Protein AF-0000000084883248 (afdb_homodimer)

InterPro domains:
  IPR001138 Zn(2)Cys(6) fungal-type DNA-binding domain [PF00172] (13-47)
  IPR001138 Zn(2)Cys(6) fungal-type DNA-binding domain [PS00463] (13-40)
  IPR001138 Zn(2)Cys(6) fungal-type DNA-binding domain [PS50048] (13-42)
  IPR001138 Zn(2)Cys(6) fungal-type DNA-binding domain [SM00066] (8-51)
  IPR001138 Zn(2)Cys(6) fungal-type DNA-binding domain [cd00067] (9-43)
  IPR007219 Xylanolytic transcriptional activator, regulatory domain [PF04082] (148-335)
  IPR036864 Zn(2)-C6 fungal-type DNA-binding domain superfamily [G3DSA:4.10.240.10] (12-84)
  IPR036864 Zn(2)-C6 fungal-type DNA-binding domain superfamily [SSF57701] (3-48)
  IPR052478 Transcriptional Regulators of Metabolite Synthesis [PTHR31779] (1-495)

Organism: Fusarium pseudograminearum (strain CS3096) (NCBI:txid1028729)

Foldseek 3Di:
DPPPPDDDPDQDAFPVCVVLVHDFPNDVQTPVCVLLVHPGHHDPPPPPDDDPPPPPPPDDPPDPDDPDCPVCVVPDPPPPPLLLLLLLLLALQSLQQSLQCSLPVPDRDDGDLFCLFLAAQVQCVPDPAAADFPVVLDPLVLLVVLLVLLCVFPCQQQPQDDSVVLVVLSVCVNVPHDDDLLNRLLSLLSNLLSQQQPDLHHDSSNRRSLVNSVVSLVVCLPDQAEPSSLNSLLSNLQVCSHHHHLVVSLVSLQSSLVSLVSQVLQADDDPPDPPDNHPDDDDVLSSLSSNLSSLLSNLSSCSNVSHDGHDDPNGDNDQHDDDPSHQNRLLSVCNVVSVCSNSVHDDDLVVLVVSLVVLLPRDHDALVSLLSSLSSNLSSLSSNVSVVHADDDPRVVSNLVSLLSNLVSLLVCLVSSRRRSCSRVRLLSLLSSLLVNDDPSSVVCNVSSLVSLVSSCVSNVHPSSVVSSVSSVVSVVSSVVSVVVVVVVVVVVCVVVPPPDPPPPPPPPPPDCPVPCVVVVVVVVVVVPPPPVVVVVVVPPVPD/DPPPPDDDPDQDAFPVCVVLVHDFPNDVQTPVCVLLVHPGHHPPPPPPPDDPPDPPPPDDPPDPDDPDCPVCPVPDPPPPPLLLLLLLLLALQSLQQSLQCSLPVPDRDDGDLFCLALAAQVQCVPDPAAADFPVVLDPLVLLVVLLVLLCVFPCQQQPQDDSVVLVVLSVCVNVPHDDDLLNRLLSLLSNLLSQQQPDLHHDSSNRNSLVNSVVSLVVCLPDQAEPSSLNSLLSNLQVCSHHHHLVVSLVSLQSSLVSLVSQVLQADDDPPDPPDNHPDDDDVLSSLSSNLSSLLSNLSSCSNVSHDGHDDPNGDNDQHDDDPSHQNRLLSVCNVVSVCSNSVHDDDLVVLVVSLVVLLPRDHDALVSLLSSLSSNLSSLSSNVSVVHADDDPRVVSNLVSLLSNLVSLLVCLVSSRRRSCSRVRLLSLLSSLLVNDDPSSVVCNVSSLVSLVSSCVSNVHPSSVVSSVSSVVSVVSSVVSVVVVVVVVVVVCVVVPPPDPPPPPPPPDPDCPVPCVVVVVVVVVVVPPPPVVVVVVVPPVPD

Solvent-accessible surface area (backbone atoms only — not comparable to full-atom values): 60760 Å² total; per-residue (Å²): 136,79,79,75,76,73,80,76,79,76,69,64,55,32,49,45,29,58,73,64,73,44,86,43,77,40,46,93,73,20,64,52,26,64,73,52,70,45,76,62,39,71,81,79,78,82,83,76,76,81,78,79,78,81,74,75,81,76,77,77,70,79,76,74,75,77,73,80,74,67,81,65,76,81,57,75,73,66,56,54,74,59,31,52,53,39,32,36,24,43,3,61,33,45,44,46,36,52,48,34,39,53,54,34,67,87,73,38,69,76,75,51,74,67,23,59,13,50,29,57,35,56,66,57,76,75,53,86,60,52,68,59,59,62,76,80,75,38,53,71,68,53,50,53,52,27,43,49,47,24,58,66,68,44,31,28,56,61,56,58,73,60,68,67,56,51,54,49,54,51,54,38,52,76,69,66,48,91,70,62,66,40,55,52,18,34,51,22,29,42,39,23,47,21,46,55,44,69,35,94,64,72,49,75,63,34,42,19,25,46,40,24,19,50,53,48,52,63,69,46,60,63,45,85,47,45,74,54,43,46,50,21,42,51,41,46,29,55,46,26,46,29,36,31,43,70,66,41,23,44,52,46,29,44,50,39,52,53,42,33,49,72,39,49,42,40,33,72,90,55,88,83,51,77,66,77,72,56,85,70,84,67,58,66,61,51,35,26,25,47,38,47,55,51,50,48,50,29,43,52,48,14,27,46,66,54,46,57,44,80,64,65,67,62,37,43,88,51,84,52,80,90,47,91,81,44,46,30,53,63,48,52,69,45,41,68,63,57,61,62,62,37,39,90,51,86,74,56,66,67,60,50,49,52,53,43,53,55,58,70,69,55,83,58,90,46,44,74,40,34,39,50,51,32,47,53,47,52,32,47,49,35,45,36,43,75,67,73,50,82,77,57,71,68,61,35,52,51,52,53,51,42,49,51,49,29,38,53,26,32,47,51,35,58,75,67,52,38,75,50,36,54,47,42,27,46,37,54,50,45,46,51,49,28,63,71,66,59,43,74,72,41,53,64,49,42,58,61,34,50,50,45,41,49,52,46,24,64,74,46,73,33,71,34,22,46,50,33,42,52,50,52,50,48,52,52,49,39,49,50,50,47,52,48,50,52,50,49,52,51,47,51,49,40,66,76,52,53,84,68,70,74,71,80,65,82,62,84,58,77,83,74,75,79,67,76,60,53,63,59,54,52,54,55,55,60,56,66,66,62,68,69,64,64,60,56,60,65,68,61,59,68,76,110,134,80,80,74,78,72,80,75,79,75,69,63,55,32,48,46,29,57,74,64,74,44,86,45,78,41,45,94,70,20,63,52,26,62,73,51,69,45,75,60,39,70,80,78,76,80,80,70,87,76,80,78,80,81,76,75,79,76,78,77,70,76,76,73,75,77,74,80,75,67,83,65,75,80,59,76,72,67,58,53,73,61,33,51,51,40,33,36,24,42,3,60,32,45,45,44,36,52,50,36,38,55,53,34,68,86,72,40,69,77,76,52,71,65,21,59,13,48,29,56,35,56,64,57,75,76,55,85,60,52,68,58,61,61,75,79,76,37,53,70,67,53,49,52,52,27,44,49,47,25,57,66,68,44,31,28,56,61,56,56,74,60,68,66,56,52,54,49,55,51,53,39,51,77,70,67,47,92,70,61,65,40,54,49,17,33,52,21,29,43,39,23,48,21,46,54,44,69,35,92,66,74,48,74,65,33,42,18,25,45,38,24,20,48,53,48,53,65,70,47,61,64,46,86,47,45,72,54,43,45,49,21,42,50,41,46,29,54,48,26,48,29,35,33,42,70,64,41,23,44,51,46,32,43,51,39,52,52,41,32,49,72,39,49,42,39,34,73,91,55,89,84,51,75,67,78,72,54,85,70,85,69,56,66,61,50,34,26,25,46,39,46,55,50,50,49,51,28,44,52,47,14,26,47,66,53,47,58,46,81,63,64,67,62,39,43,89,53,83,52,78,90,49,91,82,43,45,30,54,65,49,52,69,47,39,67,63,56,61,63,60,35,40,91,50,86,76,57,67,66,60,50,49,52,52,44,52,56,59,70,68,56,82,56,89,46,43,72,42,34,38,49,52,30,47,51,47,50,32,47,48,36,44,37,42,73,67,73,49,82,76,57,70,70,60,37,53,52,51,53,50,42,49,51,51,27,40,52,26,32,47,51,33,58,75,66,52,39,75,51,36,54,46,43,27,46,38,54,51,46,48,51,49,27,62,70,66,61,42,75,73,40,54,66,50,41,59,61,34,51,49,44,42,49,52,47,25,65,74,46,74,34,71,33,24,45,49,35,43,51,50,52,52,47,52,51,49,38,49,49,50,46,53,48,51,53,50,49,54,52,46,51,49,39,64,76,52,54,84,66,72,74,71,79,66,82,62,85,60,78,82,73,75,80,66,75,62,54,63,61,54,52,54,54,57,62,57,65,66,61,67,70,64,67,62,57,61,67,68,61,58,69,75,111

Structure (mmCIF, N/CA/C/O backbone):
data_AF-0000000084883248-model_v1
#
loop_
_entity.id
_entity.type
_entity.pdbx_description
1 polymer 'Zn(2)-C6 fungal-type domain-containing protein'
#
loop_
_atom_site.group_PDB
_atom_site.id
_atom_site.type_symbol
_atom_site.label_atom_id
_atom_site.label_alt_id
_atom_site.label_comp_id
_atom_site.label_asym_id
_atom_site.label_entity_id
_atom_site.label_seq_id
_atom_site.pdbx_PDB_ins_code
_atom_site.Cartn_x
_atom_site.Cartn_y
_atom_site.Cartn_z
_atom_site.occupancy
_atom_site.B_iso_or_equiv
_atom_site.auth_seq_id
_atom_site.auth_comp_id
_atom_site.auth_asym_id
_atom_site.auth_atom_id
_atom_site.pdbx_PDB_model_num
ATOM 1 N N . MET A 1 1 ? -51.438 21.391 -9.047 1 25.42 1 MET A N 1
ATOM 2 C CA . MET A 1 1 ? -51.625 20.422 -10.125 1 25.42 1 MET A CA 1
ATOM 3 C C . MET A 1 1 ? -50.281 19.859 -10.578 1 25.42 1 MET A C 1
ATOM 5 O O . MET A 1 1 ? -49.438 20.578 -11.133 1 25.42 1 MET A O 1
ATOM 9 N N . SER A 1 2 ? -49.688 18.922 -9.812 1 29.55 2 SER A N 1
ATOM 10 C CA . SER A 1 2 ? -48.406 18.234 -9.711 1 29.55 2 SER A CA 1
ATOM 11 C C . SER A 1 2 ? -48.125 17.406 -10.953 1 29.55 2 SER A C 1
ATOM 13 O O . SER A 1 2 ? -48.906 16.547 -11.328 1 29.55 2 SER A O 1
ATOM 15 N N . SER A 1 3 ? -47.594 18.062 -12.008 1 32.69 3 SER A N 1
ATOM 16 C CA . SER A 1 3 ? -47.281 17.406 -13.273 1 32.69 3 SER A CA 1
ATOM 17 C C . SER A 1 3 ? -46.5 16.109 -13.047 1 32.69 3 SER A C 1
ATOM 19 O O . SER A 1 3 ? -45.469 16.109 -12.383 1 32.69 3 SER A O 1
ATOM 21 N N . THR A 1 4 ? -47.25 15.016 -12.961 1 32.69 4 THR A N 1
ATOM 22 C CA . THR A 1 4 ? -46.812 13.633 -12.867 1 32.69 4 THR A CA 1
ATOM 23 C C . THR A 1 4 ? -45.812 13.305 -13.969 1 32.69 4 THR A C 1
ATOM 25 O O . THR A 1 4 ? -46.156 13.336 -15.156 1 32.69 4 THR A O 1
ATOM 28 N N . GLN A 1 5 ? -44.562 13.789 -13.836 1 33.31 5 GLN A N 1
ATOM 29 C CA . GLN A 1 5 ? -43.469 13.422 -14.734 1 33.31 5 GLN A CA 1
ATOM 30 C C . GLN A 1 5 ? -43.5 11.945 -15.094 1 33.31 5 GLN A C 1
ATOM 32 O O . GLN A 1 5 ? -43.531 11.086 -14.211 1 33.31 5 GLN A O 1
ATOM 37 N N . GLY A 1 6 ? -44.156 11.609 -16.203 1 33.47 6 GLY A N 1
ATOM 38 C CA . GLY A 1 6 ? -44.312 10.289 -16.797 1 33.47 6 GLY A CA 1
ATOM 39 C C . GLY A 1 6 ? -43.062 9.453 -16.75 1 33.47 6 GLY A C 1
ATOM 40 O O . GLY A 1 6 ? -41.938 9.992 -16.719 1 33.47 6 GLY A O 1
ATOM 41 N N . ARG A 1 7 ? -43.156 8.156 -16.25 1 36.59 7 ARG A N 1
ATOM 42 C CA . ARG A 1 7 ? -42.156 7.113 -16.125 1 36.59 7 ARG A CA 1
ATOM 43 C C . ARG A 1 7 ? -41.438 6.895 -17.453 1 36.59 7 ARG A C 1
ATOM 45 O O . ARG A 1 7 ? -42.062 6.652 -18.484 1 36.59 7 ARG A O 1
ATOM 52 N N . LYS A 1 8 ? -40.281 7.402 -17.656 1 36.69 8 LYS A N 1
ATOM 53 C CA . LYS A 1 8 ? -39.438 7.07 -18.812 1 36.69 8 LYS A CA 1
ATOM 54 C C . LYS A 1 8 ? -39.531 5.582 -19.156 1 36.69 8 LYS A C 1
ATOM 56 O O . LYS A 1 8 ? -39.438 4.734 -18.266 1 36.69 8 LYS A O 1
ATOM 61 N N . ARG A 1 9 ? -40.125 5.137 -20.234 1 37.97 9 ARG A N 1
ATOM 62 C CA . ARG A 1 9 ? -40.219 3.777 -20.75 1 37.97 9 ARG A CA 1
ATOM 63 C C . ARG A 1 9 ? -38.875 3.062 -20.672 1 37.97 9 ARG A C 1
ATOM 65 O O . ARG A 1 9 ? -37.875 3.561 -21.188 1 37.97 9 ARG A O 1
ATOM 72 N N . SER A 1 10 ? -38.656 2.287 -19.594 1 47.94 10 SER A N 1
ATOM 73 C CA . SER A 1 10 ? -37.5 1.411 -19.453 1 47.94 10 SER A CA 1
ATOM 74 C C . SER A 1 10 ? -37.156 0.74 -20.781 1 47.94 10 SER A C 1
ATOM 76 O O . SER A 1 10 ? -38.031 0.198 -21.453 1 47.94 10 SER A O 1
ATOM 78 N N . ARG A 1 11 ? -36.125 0.954 -21.5 1 56.69 11 ARG A N 1
ATOM 79 C CA . ARG A 1 11 ? -35.625 0.294 -22.719 1 56.69 11 ARG A CA 1
ATOM 80 C C . ARG A 1 11 ? -35.719 -1.223 -22.578 1 56.69 11 ARG A C 1
ATOM 82 O O . ARG A 1 11 ? -35.5 -1.773 -21.5 1 56.69 11 ARG A O 1
ATOM 89 N N . LEU A 1 12 ? -36.312 -1.997 -23.484 1 64.81 12 LEU A N 1
ATOM 90 C CA . LEU A 1 12 ? -36.594 -3.43 -23.547 1 64.81 12 LEU A CA 1
ATOM 91 C C . LEU A 1 12 ? -35.281 -4.23 -23.484 1 64.81 12 LEU A C 1
ATOM 93 O O . LEU A 1 12 ? -34.344 -3.967 -24.234 1 64.81 12 LEU A O 1
ATOM 97 N N . ALA A 1 13 ? -35.188 -5.039 -22.5 1 77.75 13 ALA A N 1
ATOM 98 C CA . ALA A 1 13 ? -34.062 -5.957 -22.344 1 77.75 13 ALA A CA 1
ATOM 99 C C . ALA A 1 13 ? -34.094 -7.023 -23.438 1 77.75 13 ALA A C 1
ATOM 101 O O . ALA A 1 13 ? -35.156 -7.457 -23.875 1 77.75 13 ALA A O 1
ATOM 102 N N . CYS A 1 14 ? -32.938 -7.305 -24 1 78.12 14 CYS A N 1
ATOM 103 C CA . CYS A 1 14 ? -32.875 -8.367 -25 1 78.12 14 CYS A CA 1
ATOM 104 C C . CYS A 1 14 ? -33.281 -9.703 -24.391 1 78.12 14 CYS A C 1
ATOM 106 O O . CYS A 1 14 ? -33.344 -9.852 -23.172 1 78.12 14 CYS A O 1
ATOM 108 N N . GLY A 1 15 ? -33.781 -10.641 -25.203 1 76.06 15 GLY A N 1
ATOM 109 C CA . GLY A 1 15 ? -34.219 -11.953 -24.766 1 76.06 15 GLY A CA 1
ATOM 110 C C . GLY A 1 15 ? -33.188 -12.711 -23.984 1 76.06 15 GLY A C 1
ATOM 111 O O . GLY A 1 15 ? -33.5 -13.32 -22.953 1 76.06 15 GLY A O 1
ATOM 112 N N . THR A 1 16 ? -32 -12.586 -24.359 1 75.5 16 THR A N 1
ATOM 113 C CA . THR A 1 16 ? -30.906 -13.297 -23.719 1 75.5 16 THR A CA 1
ATOM 114 C C . THR A 1 16 ? -30.641 -12.734 -22.328 1 75.5 16 THR A C 1
ATOM 116 O O . THR A 1 16 ? -30.484 -13.484 -21.359 1 75.5 16 THR A O 1
ATOM 119 N N . CYS A 1 17 ? -30.672 -11.523 -22.234 1 76.88 17 CYS A N 1
ATOM 120 C CA . CYS A 1 17 ? -30.406 -10.867 -20.953 1 76.88 17 CYS A CA 1
ATOM 121 C C . CYS A 1 17 ? -31.562 -11.086 -19.984 1 76.88 17 CYS A C 1
ATOM 123 O O . CYS A 1 17 ? -31.344 -11.227 -18.781 1 76.88 17 CYS A O 1
ATOM 125 N N . ARG A 1 18 ? -32.75 -11.172 -20.484 1 76.12 18 ARG A N 1
ATOM 126 C CA . ARG A 1 18 ? -33.938 -11.469 -19.672 1 76.12 18 ARG A CA 1
ATOM 127 C C . ARG A 1 18 ? -33.875 -12.883 -19.109 1 76.12 18 ARG A C 1
ATOM 129 O O . ARG A 1 18 ? -34.188 -13.094 -17.938 1 76.12 18 ARG A O 1
ATOM 136 N N . GLU A 1 19 ? -33.469 -13.68 -20.031 1 74.94 19 GLU A N 1
ATOM 137 C CA . GLU A 1 19 ? -33.406 -15.078 -19.625 1 74.94 19 GLU A CA 1
ATOM 138 C C . GLU A 1 19 ? -32.312 -15.297 -18.594 1 74.94 19 GLU A C 1
ATOM 140 O O . GLU A 1 19 ? -32.469 -16.109 -17.672 1 74.94 19 GLU A O 1
ATOM 145 N N . LEU A 1 20 ? -31.422 -14.523 -18.734 1 70.94 20 LEU A N 1
ATOM 146 C CA . LEU A 1 20 ? -30.234 -14.719 -17.891 1 70.94 20 LEU A CA 1
ATOM 147 C C . LEU A 1 20 ? -30.266 -13.781 -16.703 1 70.94 20 LEU A C 1
ATOM 149 O O . LEU A 1 20 ? -29.328 -13.773 -15.891 1 70.94 20 LEU A O 1
ATOM 153 N N . LYS A 1 21 ? -31.375 -12.938 -16.578 1 66.62 21 LYS A N 1
ATOM 154 C CA . LYS A 1 21 ? -31.594 -11.977 -15.5 1 66.62 21 LYS A CA 1
ATOM 155 C C . LYS A 1 21 ? -30.391 -11.055 -15.32 1 66.62 21 LYS A C 1
ATOM 157 O O . LYS A 1 21 ? -29.953 -10.812 -14.195 1 66.62 21 LYS A O 1
ATOM 162 N N . ARG A 1 22 ? -29.922 -10.648 -16.438 1 71.31 22 ARG A N 1
ATOM 163 C CA . ARG A 1 22 ? -28.797 -9.711 -16.453 1 71.31 22 ARG A CA 1
ATOM 164 C C . ARG A 1 22 ? -29.266 -8.312 -16.859 1 71.31 22 ARG A C 1
ATOM 166 O O . ARG A 1 22 ? -30.25 -8.18 -17.594 1 71.31 22 ARG A O 1
ATOM 173 N N . LYS A 1 23 ? -28.688 -7.332 -16.406 1 71 23 LYS A N 1
ATOM 174 C CA . LYS A 1 23 ? -29.016 -5.961 -16.781 1 71 23 LYS A CA 1
ATOM 175 C C . LYS A 1 23 ? -28.641 -5.695 -18.234 1 71 23 LYS A C 1
ATOM 177 O O . LYS A 1 23 ? -27.484 -5.836 -18.625 1 71 23 LYS A O 1
ATOM 182 N N . CYS A 1 24 ? -29.594 -5.371 -19.094 1 73.75 24 CYS A N 1
ATOM 183 C CA . CYS A 1 24 ? -29.5 -5.121 -20.531 1 73.75 24 CYS A CA 1
ATOM 184 C C . CYS A 1 24 ? -29.516 -3.625 -20.812 1 73.75 24 CYS A C 1
ATOM 186 O O . CYS A 1 24 ? -30.328 -2.891 -20.234 1 73.75 24 CYS A O 1
ATOM 188 N N . ASP A 1 25 ? -28.547 -3.111 -21.391 1 70.81 25 ASP A N 1
ATOM 189 C CA . ASP A 1 25 ? -28.547 -1.688 -21.719 1 70.81 25 ASP A CA 1
ATOM 190 C C . ASP A 1 25 ? -29.516 -1.376 -22.859 1 70.81 25 ASP A C 1
ATOM 192 O O . ASP A 1 25 ? -29.609 -0.229 -23.297 1 70.81 25 ASP A O 1
ATOM 196 N N . GLY A 1 26 ? -30.172 -2.361 -23.422 1 72.19 26 GLY A N 1
ATOM 197 C CA . GLY A 1 26 ? -31.219 -2.193 -24.406 1 72.19 26 GLY A CA 1
ATOM 198 C C . GLY A 1 26 ? -30.688 -1.925 -25.797 1 72.19 26 GLY A C 1
ATOM 199 O O . GLY A 1 26 ? -31.453 -1.757 -26.75 1 72.19 26 GLY A O 1
ATOM 200 N N . SER A 1 27 ? -29.312 -1.89 -25.922 1 73.75 27 SER A N 1
ATOM 201 C CA . SER A 1 27 ? -28.734 -1.729 -27.25 1 73.75 27 SER A CA 1
ATOM 202 C C . SER A 1 27 ? -28.844 -3.02 -28.062 1 73.75 27 SER A C 1
ATOM 204 O O . SER A 1 27 ? -29.109 -4.082 -27.5 1 73.75 27 SER A O 1
ATOM 206 N N . GLN A 1 28 ? -28.922 -2.957 -29.469 1 70.38 28 GLN A N 1
ATOM 207 C CA . GLN A 1 28 ? -28.953 -4.098 -30.375 1 70.38 28 GLN A CA 1
ATOM 208 C C . GLN A 1 28 ? -27.703 -4.148 -31.25 1 70.38 28 GLN A C 1
ATOM 210 O O . GLN A 1 28 ? -27.594 -3.402 -32.219 1 70.38 28 GLN A O 1
ATOM 215 N N . PRO A 1 29 ? -26.625 -5.035 -30.875 1 75.19 29 PRO A N 1
ATOM 216 C CA . PRO A 1 29 ? -26.609 -5.965 -29.734 1 75.19 29 PRO A CA 1
ATOM 217 C C . PRO A 1 29 ? -26.297 -5.281 -28.406 1 75.19 29 PRO A C 1
ATOM 219 O O . PRO A 1 29 ? -25.688 -4.207 -28.391 1 75.19 29 PRO A O 1
ATOM 222 N N . CYS A 1 30 ? -26.844 -5.922 -27.328 1 75.75 30 CYS A N 1
ATOM 223 C CA . CYS A 1 30 ? -26.672 -5.242 -26.047 1 75.75 30 CYS A CA 1
ATOM 224 C C . CYS A 1 30 ? -25.25 -5.422 -25.531 1 75.75 30 CYS A C 1
ATOM 226 O O . CYS A 1 30 ? -24.562 -6.371 -25.906 1 75.75 30 CYS A O 1
ATOM 228 N N . GLY A 1 31 ? -24.812 -4.523 -24.781 1 69.06 31 GLY A N 1
ATOM 229 C CA . GLY A 1 31 ? -23.453 -4.523 -24.25 1 69.06 31 GLY A CA 1
ATOM 230 C C . GLY A 1 31 ? -23.125 -5.77 -23.453 1 69.06 31 GLY A C 1
ATOM 231 O O . GLY A 1 31 ? -22.016 -6.293 -23.547 1 69.06 31 GLY A O 1
ATOM 232 N N . ALA A 1 32 ? -23.984 -6.242 -22.844 1 69.06 32 ALA A N 1
ATOM 233 C CA . ALA A 1 32 ? -23.812 -7.461 -22.062 1 69.06 32 ALA A CA 1
ATOM 234 C C . ALA A 1 32 ? -23.594 -8.664 -22.984 1 69.06 32 ALA A C 1
ATOM 236 O O . ALA A 1 32 ? -22.672 -9.461 -22.766 1 69.06 32 ALA A O 1
ATOM 237 N N . CYS A 1 33 ? -24.438 -8.797 -23.938 1 70.88 33 CYS A N 1
ATOM 238 C CA . CYS A 1 33 ? -24.359 -9.922 -24.859 1 70.88 33 CYS A CA 1
ATOM 239 C C . CYS A 1 33 ? -23.047 -9.891 -25.641 1 70.88 33 CYS A C 1
ATOM 241 O O . CYS A 1 33 ? -22.438 -10.938 -25.891 1 70.88 33 CYS A O 1
ATOM 243 N N . VAL A 1 34 ? -22.641 -8.734 -25.953 1 69.38 34 VAL A N 1
ATOM 244 C CA . VAL A 1 34 ? -21.375 -8.586 -26.672 1 69.38 34 VAL A CA 1
ATOM 245 C C . VAL A 1 34 ? -20.219 -8.977 -25.766 1 69.38 34 VAL A C 1
ATOM 247 O O . VAL A 1 34 ? -19.312 -9.719 -26.172 1 69.38 34 VAL A O 1
ATOM 250 N N . ARG A 1 35 ? -20.359 -8.617 -24.609 1 64.88 35 ARG A N 1
ATOM 251 C CA . ARG A 1 35 ? -19.281 -8.797 -23.656 1 64.88 35 ARG A CA 1
ATOM 252 C C . ARG A 1 35 ? -19.094 -10.266 -23.312 1 64.88 35 ARG A C 1
ATOM 254 O O . ARG A 1 35 ? -17.969 -10.734 -23.125 1 64.88 35 ARG A O 1
ATOM 261 N N . PHE A 1 36 ? -20.25 -10.867 -23.297 1 67.12 36 PHE A N 1
ATOM 262 C CA . PHE A 1 36 ? -20.203 -12.258 -22.859 1 67.12 36 PHE A CA 1
ATOM 263 C C . PHE A 1 36 ? -20.406 -13.203 -24.047 1 67.12 36 PHE A C 1
ATOM 265 O O . PHE A 1 36 ? -20.609 -14.406 -23.859 1 67.12 36 PHE A O 1
ATOM 272 N N . GLU A 1 37 ? -20.438 -12.57 -25.25 1 60.62 37 GLU A N 1
ATOM 273 C CA . GLU A 1 37 ? -20.578 -13.297 -26.516 1 60.62 37 GLU A CA 1
ATOM 274 C C . GLU A 1 37 ? -21.844 -14.148 -26.531 1 60.62 37 GLU A C 1
ATOM 276 O O . GLU A 1 37 ? -21.797 -15.32 -26.906 1 60.62 37 GLU A O 1
ATOM 281 N N . TYR A 1 38 ? -22.844 -13.523 -25.953 1 67.5 38 TYR A N 1
ATOM 282 C CA . TYR A 1 38 ? -24.141 -14.172 -26.047 1 67.5 38 TYR A CA 1
ATOM 283 C C . TYR A 1 38 ? -24.859 -13.766 -27.328 1 67.5 38 TYR A C 1
ATOM 285 O O . TYR A 1 38 ? -24.531 -12.742 -27.938 1 67.5 38 TYR A O 1
ATOM 293 N N . ASP A 1 39 ? -25.781 -14.602 -27.844 1 68.56 39 ASP A N 1
ATOM 294 C CA . ASP A 1 39 ? -26.656 -14.227 -28.953 1 68.56 39 ASP A CA 1
ATOM 295 C C . ASP A 1 39 ? -27.734 -13.266 -28.5 1 68.56 39 ASP A C 1
ATOM 297 O O . ASP A 1 39 ? -28.609 -13.633 -27.703 1 68.56 39 ASP A O 1
ATOM 301 N N . CYS A 1 40 ? -27.547 -12.062 -28.859 1 72.94 40 CYS A N 1
ATOM 302 C CA . CYS A 1 40 ? -28.516 -11.023 -28.484 1 72.94 40 CYS A CA 1
ATOM 303 C C . CYS A 1 40 ? -29.797 -11.148 -29.312 1 72.94 40 CYS A C 1
ATOM 305 O O . CYS A 1 40 ? -29.781 -10.953 -30.531 1 72.94 40 CYS A O 1
ATOM 307 N N . THR A 1 41 ? -30.875 -11.688 -28.812 1 75.56 41 THR A N 1
ATOM 308 C CA . THR A 1 41 ? -32.125 -11.898 -29.562 1 75.56 41 THR A CA 1
ATOM 309 C C . THR A 1 41 ? -33.219 -10.961 -29.062 1 75.56 41 THR A C 1
ATOM 311 O O . THR A 1 41 ? -33.375 -10.781 -27.859 1 75.56 41 THR A O 1
ATOM 314 N N . TYR A 1 42 ? -33.688 -10.078 -29.891 1 70.88 42 TYR A N 1
ATOM 315 C CA . TYR A 1 42 ? -34.875 -9.281 -29.578 1 70.88 42 TYR A CA 1
ATOM 316 C C . TYR A 1 42 ? -36.125 -9.875 -30.219 1 70.88 42 TYR A C 1
ATOM 318 O O . TYR A 1 42 ? -36.094 -10.242 -31.391 1 70.88 42 TYR A O 1
ATOM 326 N N . ASN A 1 43 ? -37.062 -10.398 -29.484 1 51.62 43 ASN A N 1
ATOM 327 C CA . ASN A 1 43 ? -38.344 -10.844 -30.047 1 51.62 43 ASN A CA 1
ATOM 328 C C . ASN A 1 43 ? -39.156 -9.672 -30.578 1 51.62 43 ASN A C 1
ATOM 330 O O . ASN A 1 43 ? -39.5 -8.75 -29.828 1 51.62 43 ASN A O 1
ATOM 334 N N . LYS A 1 44 ? -39.281 -9.43 -31.875 1 46.41 44 LYS A N 1
ATOM 335 C CA . LYS A 1 44 ? -40.219 -8.516 -32.5 1 46.41 44 LYS A CA 1
ATOM 336 C C . LYS A 1 44 ? -41.656 -8.922 -32.219 1 46.41 44 LYS A C 1
ATOM 338 O O . LYS A 1 44 ? -42.188 -9.875 -32.781 1 46.41 44 LYS A O 1
ATOM 343 N N . GLN A 1 45 ? -42.25 -8.906 -31.078 1 36.44 45 GLN A N 1
ATOM 344 C CA . GLN A 1 45 ? -43.719 -8.984 -31.141 1 36.44 45 GLN A CA 1
ATOM 345 C C . GLN A 1 45 ? -44.281 -7.789 -31.891 1 36.44 45 GLN A C 1
ATOM 347 O O . GLN A 1 45 ? -44.031 -6.637 -31.547 1 36.44 45 GLN A O 1
ATOM 352 N N . THR A 1 46 ? -44.844 -7.91 -33.219 1 37.91 46 THR A N 1
ATOM 353 C CA . THR A 1 46 ? -45.656 -7.086 -34.125 1 37.91 46 THR A CA 1
ATOM 354 C C . THR A 1 46 ? -46.938 -6.621 -33.438 1 37.91 46 THR A C 1
ATOM 356 O O . THR A 1 46 ? -47.906 -7.363 -33.375 1 37.91 46 THR A O 1
ATOM 359 N N . ASN A 1 47 ? -47.062 -6.082 -32.281 1 31.16 47 ASN A N 1
ATOM 360 C CA . ASN A 1 47 ? -48.406 -5.574 -32 1 31.16 47 ASN A CA 1
ATOM 361 C C . ASN A 1 47 ? -48.781 -4.402 -32.906 1 31.16 47 ASN A C 1
ATOM 363 O O . ASN A 1 47 ? -48.062 -3.404 -32.969 1 31.16 47 ASN A O 1
ATOM 367 N N . THR A 1 48 ? -49.719 -4.625 -33.969 1 31.5 48 THR A N 1
ATOM 368 C CA . THR A 1 48 ? -50.281 -3.84 -35.062 1 31.5 48 THR A CA 1
ATOM 369 C C . THR A 1 48 ? -51 -2.605 -34.531 1 31.5 48 THR A C 1
ATOM 371 O O . THR A 1 48 ? -51.094 -1.586 -35.219 1 31.5 48 THR A O 1
ATOM 374 N N . ASN A 1 49 ? -52 -2.65 -33.594 1 26.45 49 ASN A N 1
ATOM 375 C CA . ASN A 1 49 ? -53.188 -1.867 -33.812 1 26.45 49 ASN A CA 1
ATOM 376 C C . ASN A 1 49 ? -53 -0.408 -33.406 1 26.45 49 ASN A C 1
ATOM 378 O O . ASN A 1 49 ? -53.969 0.326 -33.25 1 26.45 49 ASN A O 1
ATOM 382 N N . LYS A 1 50 ? -52 0.171 -33 1 26.41 50 LYS A N 1
ATOM 383 C CA . LYS A 1 50 ? -52.281 1.454 -32.344 1 26.41 50 LYS A CA 1
ATOM 384 C C . LYS A 1 50 ? -52.75 2.48 -33.375 1 26.41 50 LYS A C 1
ATOM 386 O O . LYS A 1 50 ? -52.219 2.586 -34.469 1 26.41 50 LYS A O 1
ATOM 391 N N . ARG A 1 51 ? -53.938 3.148 -33.188 1 23.92 51 ARG A N 1
ATOM 392 C CA . ARG A 1 51 ? -54.656 4.293 -33.75 1 23.92 51 ARG A CA 1
ATOM 393 C C . ARG A 1 51 ? -53.719 5.512 -33.844 1 23.92 51 ARG A C 1
ATOM 395 O O . ARG A 1 51 ? -52.906 5.742 -32.969 1 23.92 51 ARG A O 1
ATOM 402 N N . ARG A 1 52 ? -53.656 6.246 -34.969 1 24.98 52 ARG A N 1
ATOM 403 C CA . ARG A 1 52 ? -52.969 7.43 -35.469 1 24.98 52 ARG A CA 1
ATOM 404 C C . ARG A 1 52 ? -53.406 8.672 -34.688 1 24.98 52 ARG A C 1
ATOM 406 O O . ARG A 1 52 ? -54.406 9.289 -35 1 24.98 52 ARG A O 1
ATOM 413 N N . LYS A 1 53 ? -53.688 8.711 -33.375 1 24.83 53 LYS A N 1
ATOM 414 C CA . LYS A 1 53 ? -54.156 10.047 -33.031 1 24.83 53 LYS A CA 1
ATOM 415 C C . LYS A 1 53 ? -53.188 11.117 -33.531 1 24.83 53 LYS A C 1
ATOM 417 O O . LYS A 1 53 ? -51.969 10.898 -33.594 1 24.83 53 LYS A O 1
ATOM 422 N N . THR A 1 54 ? -53.688 12.148 -34.25 1 21.84 54 THR A N 1
ATOM 423 C CA . THR A 1 54 ? -53.312 13.398 -34.906 1 21.84 54 THR A CA 1
ATOM 424 C C . THR A 1 54 ? -52.594 14.328 -33.906 1 21.84 54 THR A C 1
ATOM 426 O O . THR A 1 54 ? -53.219 14.82 -32.969 1 21.84 54 THR A O 1
ATOM 429 N N . VAL A 1 55 ? -51.5 14 -33.375 1 24.25 55 VAL A N 1
ATOM 430 C CA . VAL A 1 55 ? -50.75 14.898 -32.5 1 24.25 55 VAL A CA 1
ATOM 431 C C . VAL A 1 55 ? -50.531 16.25 -33.188 1 24.25 55 VAL A C 1
ATOM 433 O O . VAL A 1 55 ? -49.969 16.297 -34.281 1 24.25 55 VAL A O 1
ATOM 436 N N . GLU A 1 56 ? -51.5 17.125 -33.031 1 23.58 56 GLU A N 1
ATOM 437 C CA . GLU A 1 56 ? -51.438 18.531 -33.375 1 23.58 56 GLU A CA 1
ATOM 438 C C . GLU A 1 56 ? -50.031 19.094 -33.125 1 23.58 56 GLU A C 1
ATOM 440 O O . GLU A 1 56 ? -49.312 18.641 -32.219 1 23.58 56 GLU A O 1
ATOM 445 N N . GLN A 1 57 ? -49.562 19.938 -34.062 1 23.64 57 GLN A N 1
ATOM 446 C CA . GLN A 1 57 ? -48.312 20.609 -34.438 1 23.64 57 GLN A CA 1
ATOM 447 C C . GLN A 1 57 ? -47.875 21.594 -33.375 1 23.64 57 GLN A C 1
ATOM 449 O O . GLN A 1 57 ? -48.406 22.703 -33.281 1 23.64 57 GLN A O 1
ATOM 454 N N . ASP A 1 58 ? -48.031 21.281 -32.094 1 24.33 58 ASP A N 1
ATOM 455 C CA . ASP A 1 58 ? -47.719 22.391 -31.203 1 24.33 58 ASP A CA 1
ATOM 456 C C . ASP A 1 58 ? -46.375 23.016 -31.547 1 24.33 58 ASP A C 1
ATOM 458 O O . ASP A 1 58 ? -45.438 22.297 -31.891 1 24.33 58 ASP A O 1
ATOM 462 N N . LYS A 1 59 ? -46.344 24.344 -31.969 1 23.16 59 LYS A N 1
ATOM 463 C CA . LYS A 1 59 ? -45.375 25.391 -32.312 1 23.16 59 LYS A CA 1
ATOM 464 C C . LYS A 1 59 ? -44.188 25.344 -31.344 1 23.16 59 LYS A C 1
ATOM 466 O O . LYS A 1 59 ? -44.375 25.219 -30.141 1 23.16 59 LYS A O 1
ATOM 471 N N . GLU A 1 60 ? -43.031 25.094 -31.891 1 21.61 60 GLU A N 1
ATOM 472 C CA . GLU A 1 60 ? -41.656 24.938 -31.422 1 21.61 60 GLU A CA 1
ATOM 473 C C . GLU A 1 60 ? -41.219 26.141 -30.594 1 21.61 60 GLU A C 1
ATOM 475 O O . GLU A 1 60 ? -41.188 27.281 -31.078 1 21.61 60 GLU A O 1
ATOM 480 N N . ALA A 1 61 ? -41.75 26.328 -29.391 1 27.88 61 ALA A N 1
ATOM 481 C CA . ALA A 1 61 ? -41.25 27.453 -28.609 1 27.88 61 ALA A CA 1
ATOM 482 C C . ALA A 1 61 ? -39.719 27.578 -28.766 1 27.88 61 ALA A C 1
ATOM 484 O O . ALA A 1 61 ? -39.031 26.578 -28.922 1 27.88 61 ALA A O 1
ATOM 485 N N . PRO A 1 62 ? -39.25 28.797 -29.109 1 26.14 62 PRO A N 1
ATOM 486 C CA . PRO A 1 62 ? -37.844 29.109 -29.422 1 26.14 62 PRO A CA 1
ATOM 487 C C . PRO A 1 62 ? -36.875 28.531 -28.375 1 26.14 62 PRO A C 1
ATOM 489 O O . PRO A 1 62 ? -37.25 28.391 -27.203 1 26.14 62 PRO A O 1
ATOM 492 N N . LEU A 1 63 ? -36 27.703 -28.844 1 25.83 63 LEU A N 1
ATOM 493 C CA . LEU A 1 63 ? -34.938 27.016 -28.109 1 25.83 63 LEU A CA 1
ATOM 494 C C . LEU A 1 63 ? -34.188 27.969 -27.203 1 25.83 63 LEU A C 1
ATOM 496 O O . LEU A 1 63 ? -33.75 29.047 -27.656 1 25.83 63 LEU A O 1
ATOM 500 N N . PRO A 1 64 ? -34.656 28.094 -25.938 1 27.75 64 PRO A N 1
ATOM 501 C CA . PRO A 1 64 ? -33.938 29.047 -25.094 1 27.75 64 PRO A CA 1
ATOM 502 C C . PRO A 1 64 ? -32.438 29 -25.344 1 27.75 64 PRO A C 1
ATOM 504 O O . PRO A 1 64 ? -31.906 28.016 -25.891 1 27.75 64 PRO A O 1
ATOM 507 N N . SER A 1 65 ? -31.734 30.203 -25.281 1 26.08 65 SER A N 1
ATOM 508 C CA . SER A 1 65 ? -30.328 30.531 -25.531 1 26.08 65 SER A CA 1
ATOM 509 C C . SER A 1 65 ? -29.406 29.531 -24.844 1 26.08 65 SER A C 1
ATOM 511 O O . SER A 1 65 ? -29.734 28.984 -23.797 1 26.08 65 SER A O 1
ATOM 513 N N . PRO A 1 66 ? -28.453 29 -25.641 1 28.31 66 PRO A N 1
ATOM 514 C CA . PRO A 1 66 ? -27.547 27.922 -25.234 1 28.31 66 PRO A CA 1
ATOM 515 C C . PRO A 1 66 ? -26.891 28.188 -23.875 1 28.31 66 PRO A C 1
ATOM 517 O O . PRO A 1 66 ? -26.5 29.312 -23.578 1 28.31 66 PRO A O 1
ATOM 520 N N . PRO A 1 67 ? -27.438 27.609 -22.797 1 28.5 67 PRO A N 1
ATOM 521 C CA . PRO A 1 67 ? -26.797 27.938 -21.531 1 28.5 67 PRO A CA 1
ATOM 522 C C . PRO A 1 67 ? -25.281 28.016 -21.625 1 28.5 67 PRO A C 1
ATOM 524 O O . PRO A 1 67 ? -24.688 27.422 -22.547 1 28.5 67 PRO A O 1
ATOM 527 N N . VAL A 1 68 ? -24.625 29.031 -21.078 1 28.17 68 VAL A N 1
ATOM 528 C CA . VAL A 1 68 ? -23.203 29.328 -20.969 1 28.17 68 VAL A CA 1
ATOM 529 C C . VAL A 1 68 ? -22.438 28.047 -20.609 1 28.17 68 VAL A C 1
ATOM 531 O O . VAL A 1 68 ? -22.859 27.281 -19.75 1 28.17 68 VAL A O 1
ATOM 534 N N . HIS A 1 69 ? -21.734 27.469 -21.562 1 27.86 69 HIS A N 1
ATOM 535 C CA . HIS A 1 69 ? -20.797 26.344 -21.484 1 27.86 69 HIS A CA 1
ATOM 536 C C . HIS A 1 69 ? -19.906 26.453 -20.25 1 27.86 69 HIS A C 1
ATOM 538 O O . HIS A 1 69 ? -18.984 27.25 -20.203 1 27.86 69 HIS A O 1
ATOM 544 N N . VAL A 1 70 ? -20.5 26.469 -19.047 1 29 70 VAL A N 1
ATOM 545 C CA . VAL A 1 70 ? -19.531 26.203 -18 1 29 70 VAL A CA 1
ATOM 546 C C . VAL A 1 70 ? -18.594 25.078 -18.422 1 29 70 VAL A C 1
ATOM 548 O O . VAL A 1 70 ? -19.047 24.047 -18.953 1 29 70 VAL A O 1
ATOM 551 N N . ASP A 1 71 ? -17.375 25.359 -18.766 1 28.34 71 ASP A N 1
ATOM 552 C CA . ASP A 1 71 ? -16.266 24.484 -19.125 1 28.34 71 ASP A CA 1
ATOM 553 C C . ASP A 1 71 ? -16.297 23.188 -18.312 1 28.34 71 ASP A C 1
ATOM 555 O O . ASP A 1 71 ? -16.094 23.203 -17.094 1 28.34 71 ASP A O 1
ATOM 559 N N . LYS A 1 72 ? -17.156 22.234 -18.625 1 32.28 72 LYS A N 1
ATOM 560 C CA . LYS A 1 72 ? -17.438 20.859 -18.25 1 32.28 72 LYS A CA 1
ATOM 561 C C . LYS A 1 72 ? -16.156 20.031 -18.172 1 32.28 72 LYS A C 1
ATOM 563 O O . LYS A 1 72 ? -16.203 18.797 -18.125 1 32.28 72 LYS A O 1
ATOM 568 N N . GLU A 1 73 ? -15.07 20.547 -18.594 1 31.55 73 GLU A N 1
ATOM 569 C CA . GLU A 1 73 ? -13.961 19.625 -18.812 1 31.55 73 GLU A CA 1
ATOM 570 C C . GLU A 1 73 ? -13.602 18.875 -17.531 1 31.55 73 GLU A C 1
ATOM 572 O O . GLU A 1 73 ? -12.758 17.984 -17.531 1 31.55 73 GLU A O 1
ATOM 577 N N . SER A 1 74 ? -13.805 19.5 -16.391 1 35.38 74 SER A N 1
ATOM 578 C CA . SER A 1 74 ? -13.234 18.734 -15.289 1 35.38 74 SER A CA 1
ATOM 579 C C . SER A 1 74 ? -14.102 17.516 -14.969 1 35.38 74 SER A C 1
ATOM 581 O O . SER A 1 74 ? -14.945 17.562 -14.062 1 35.38 74 SER A O 1
ATOM 583 N N . ARG A 1 75 ? -14.641 16.781 -15.969 1 35 75 ARG A N 1
ATOM 584 C CA . ARG A 1 75 ? -15.453 15.602 -15.688 1 35 75 ARG A CA 1
ATOM 585 C C . ARG A 1 75 ? -14.773 14.711 -14.648 1 35 75 ARG A C 1
ATOM 587 O O . ARG A 1 75 ? -13.547 14.625 -14.602 1 35 75 ARG A O 1
ATOM 594 N N . PRO A 1 76 ? -15.547 14.211 -13.711 1 41.88 76 PRO A N 1
ATOM 595 C CA . PRO A 1 76 ? -15.055 13.219 -12.75 1 41.88 76 PRO A CA 1
ATOM 596 C C . PRO A 1 76 ? -14.328 12.055 -13.422 1 41.88 76 PRO A C 1
ATOM 598 O O . PRO A 1 76 ? -14.594 11.75 -14.586 1 41.88 76 PRO A O 1
ATOM 601 N N . HIS A 1 77 ? -13.109 11.695 -13.281 1 42.16 77 HIS A N 1
ATOM 602 C CA . HIS A 1 77 ? -12.344 10.531 -13.711 1 42.16 77 HIS A CA 1
ATOM 603 C C . HIS A 1 77 ? -13.211 9.281 -13.75 1 42.16 77 HIS A C 1
ATOM 605 O O . HIS A 1 77 ? -13.406 8.625 -12.719 1 42.16 77 HIS A O 1
ATOM 611 N N . VAL A 1 78 ? -14.305 9.234 -14.484 1 45.28 78 VAL A N 1
ATOM 612 C CA . VAL A 1 78 ? -14.914 7.953 -14.828 1 45.28 78 VAL A CA 1
ATOM 613 C C . VAL A 1 78 ? -13.82 6.934 -15.148 1 45.28 78 VAL A C 1
ATOM 615 O O . VAL A 1 78 ? -12.953 7.188 -15.984 1 45.28 78 VAL A O 1
ATOM 618 N N . THR A 1 79 ? -13.516 6.016 -14.273 1 55.19 79 THR A N 1
ATOM 619 C CA . THR A 1 79 ? -12.656 4.879 -14.586 1 55.19 79 THR A CA 1
ATOM 620 C C . THR A 1 79 ? -12.93 4.371 -16 1 55.19 79 THR A C 1
ATOM 622 O O . THR A 1 79 ? -14.078 4.141 -16.375 1 55.19 79 THR A O 1
ATOM 625 N N . SER A 1 80 ? -12.109 4.602 -16.953 1 61.94 80 SER A N 1
ATOM 626 C CA . SER A 1 80 ? -12.195 4.125 -18.328 1 61.94 80 SER A CA 1
ATOM 627 C C . SER A 1 80 ? -12.477 2.627 -18.375 1 61.94 80 SER A C 1
ATOM 629 O O . SER A 1 80 ? -11.898 1.86 -17.594 1 61.94 80 SER A O 1
ATOM 631 N N . PRO A 1 81 ? -13.562 2.152 -18.844 1 67.69 81 PRO A N 1
ATOM 632 C CA . PRO A 1 81 ? -13.828 0.729 -19.078 1 67.69 81 PRO A CA 1
ATOM 633 C C . PRO A 1 81 ? -12.562 -0.05 -19.453 1 67.69 81 PRO A C 1
ATOM 635 O O . PRO A 1 81 ? -12.469 -1.245 -19.156 1 67.69 81 PRO A O 1
ATOM 638 N N . HIS A 1 82 ? -11.625 0.605 -19.766 1 79.56 82 HIS A N 1
ATOM 639 C CA . HIS A 1 82 ? -10.375 -0.032 -20.188 1 79.56 82 HIS A CA 1
ATOM 640 C C . HIS A 1 82 ? -9.562 -0.478 -18.969 1 79.56 82 HIS A C 1
ATOM 642 O O . HIS A 1 82 ? -8.922 -1.533 -19 1 79.56 82 HIS A O 1
ATOM 648 N N . HIS A 1 83 ? -9.75 0.175 -17.891 1 84.38 83 HIS A N 1
ATOM 649 C CA . HIS A 1 83 ? -8.961 -0.18 -16.719 1 84.38 83 HIS A CA 1
ATOM 650 C C . HIS A 1 83 ? -9.492 -1.453 -16.062 1 84.38 83 HIS A C 1
ATOM 652 O O . HIS A 1 83 ? -8.719 -2.312 -15.641 1 84.38 83 HIS A O 1
ATOM 658 N N . LEU A 1 84 ? -10.766 -1.513 -16.062 1 86.94 84 LEU A N 1
ATOM 659 C CA . LEU A 1 84 ? -11.375 -2.709 -15.484 1 86.94 84 LEU A CA 1
ATOM 660 C C . LEU A 1 84 ? -11.047 -3.939 -16.328 1 86.94 84 LEU A C 1
ATOM 662 O O . LEU A 1 84 ? -10.734 -5 -15.789 1 86.94 84 LEU A O 1
ATOM 666 N N . GLN A 1 85 ? -11.117 -3.793 -17.594 1 88.44 85 GLN A N 1
ATOM 667 C CA . GLN A 1 85 ? -10.812 -4.887 -18.516 1 88.44 85 GLN A CA 1
ATOM 668 C C . GLN A 1 85 ? -9.375 -5.367 -18.328 1 88.44 85 GLN A C 1
ATOM 670 O O . GLN A 1 85 ? -9.109 -6.57 -18.312 1 88.44 85 GLN A O 1
ATOM 675 N N . SER A 1 86 ? -8.477 -4.41 -18.219 1 92.44 86 SER A N 1
ATOM 676 C CA . SER A 1 86 ? -7.066 -4.746 -18.031 1 92.44 86 SER A CA 1
ATOM 677 C C . SER A 1 86 ? -6.852 -5.438 -16.688 1 92.44 86 SER A C 1
ATOM 679 O O . SER A 1 86 ? -6.086 -6.398 -16.594 1 92.44 86 SER A O 1
ATOM 681 N N . LEU A 1 87 ? -7.516 -4.93 -15.727 1 92.06 87 LEU A N 1
ATOM 682 C CA . LEU A 1 87 ? -7.426 -5.508 -14.391 1 92.06 87 LEU A CA 1
ATOM 683 C C . LEU A 1 87 ? -7.91 -6.957 -14.391 1 92.06 87 LEU A C 1
ATOM 685 O O . LEU A 1 87 ? -7.262 -7.832 -13.812 1 92.06 87 LEU A O 1
ATOM 689 N N . GLU A 1 88 ? -8.969 -7.211 -15.008 1 91.5 88 GLU A N 1
ATOM 690 C CA . GLU A 1 88 ? -9.539 -8.555 -15.086 1 91.5 88 GLU A CA 1
ATOM 691 C C . GLU A 1 88 ? -8.672 -9.477 -15.93 1 91.5 88 GLU A C 1
ATOM 693 O O . GLU A 1 88 ? -8.492 -10.648 -15.594 1 91.5 88 GLU A O 1
ATOM 698 N N . ALA A 1 89 ? -8.156 -8.93 -16.969 1 94.12 89 ALA A N 1
ATOM 699 C CA . ALA A 1 89 ? -7.34 -9.734 -17.875 1 94.12 89 ALA A CA 1
ATOM 700 C C . ALA A 1 89 ? -6.043 -10.172 -17.203 1 94.12 89 ALA A C 1
ATOM 702 O O . ALA A 1 89 ? -5.508 -11.234 -17.516 1 94.12 89 ALA A O 1
ATOM 703 N N . ASN A 1 90 ? -5.562 -9.359 -16.312 1 95.31 90 ASN A N 1
ATOM 704 C CA . ASN A 1 90 ? -4.336 -9.695 -15.602 1 95.31 90 ASN A CA 1
ATOM 705 C C . ASN A 1 90 ? -4.562 -10.844 -14.617 1 95.31 90 ASN A C 1
ATOM 707 O O . ASN A 1 90 ? -3.615 -11.523 -14.227 1 95.31 90 ASN A O 1
ATOM 711 N N . SER A 1 91 ? -5.766 -11.031 -14.234 1 93.75 91 SER A N 1
ATOM 712 C CA . SER A 1 91 ? -6.094 -11.984 -13.188 1 93.75 91 SER A CA 1
ATOM 713 C C . SER A 1 91 ? -6.504 -13.328 -13.773 1 93.75 91 SER A C 1
ATOM 715 O O . SER A 1 91 ? -7.508 -13.43 -14.477 1 93.75 91 SER A O 1
ATOM 717 N N . GLY A 1 92 ? -5.801 -14.344 -13.391 1 93.06 92 GLY A N 1
ATOM 718 C CA . GLY A 1 92 ? -6.184 -15.672 -13.828 1 93.06 92 GLY A CA 1
ATOM 719 C C . GLY A 1 92 ? -7.551 -16.094 -13.32 1 93.06 92 GLY A C 1
ATOM 720 O O . GLY A 1 92 ? -8.305 -16.766 -14.039 1 93.06 92 GLY A O 1
ATOM 721 N N . ALA A 1 93 ? -7.848 -15.703 -12.117 1 90.81 93 ALA A N 1
ATOM 722 C CA . ALA A 1 93 ? -9.141 -16.047 -11.531 1 90.81 93 ALA A CA 1
ATOM 723 C C . ALA A 1 93 ? -10.281 -15.375 -12.289 1 90.81 93 ALA A C 1
ATOM 725 O O . ALA A 1 93 ? -11.328 -15.992 -12.531 1 90.81 93 ALA A O 1
ATOM 726 N N . ALA A 1 94 ? -10.125 -14.133 -12.672 1 90.81 94 ALA A N 1
ATOM 727 C CA . ALA A 1 94 ? -11.133 -13.43 -13.453 1 90.81 94 ALA A CA 1
ATOM 728 C C . ALA A 1 94 ? -11.297 -14.047 -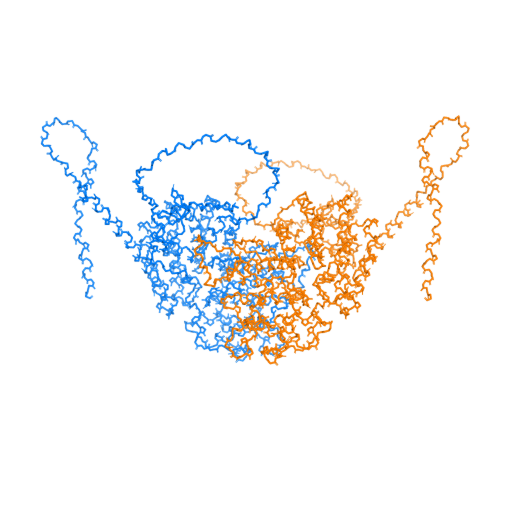14.836 1 90.81 94 ALA A C 1
ATOM 730 O O . ALA A 1 94 ? -12.414 -14.141 -15.359 1 90.81 94 ALA A O 1
ATOM 731 N N . PHE A 1 95 ? -10.234 -14.414 -15.422 1 91.44 95 PHE A N 1
ATOM 732 C CA . PHE A 1 95 ? -10.266 -15.062 -16.734 1 91.44 95 PHE A CA 1
ATOM 733 C C . PHE A 1 95 ? -11.062 -16.359 -16.672 1 91.44 95 PHE A C 1
ATOM 735 O O . PHE A 1 95 ? -11.883 -16.641 -17.547 1 91.44 95 PHE A O 1
ATOM 742 N N . PHE A 1 96 ? -10.781 -17.109 -15.664 1 91.12 96 PHE A N 1
ATOM 743 C CA . PHE A 1 96 ? -11.531 -18.344 -15.438 1 91.12 96 PHE A CA 1
ATOM 744 C C . PHE A 1 96 ? -13.023 -18.062 -15.359 1 91.12 96 PHE A C 1
ATOM 746 O O . PHE A 1 96 ? -13.828 -18.75 -15.984 1 91.12 96 PHE A O 1
ATOM 753 N N . ARG A 1 97 ? -13.359 -17.094 -14.531 1 88.75 97 ARG A N 1
ATOM 754 C CA . ARG A 1 97 ? -14.773 -16.766 -14.359 1 88.75 97 ARG A CA 1
ATOM 755 C C . ARG A 1 97 ? -15.406 -16.375 -15.695 1 88.75 97 ARG A C 1
ATOM 757 O O . ARG A 1 97 ? -16.531 -16.797 -16 1 88.75 97 ARG A O 1
ATOM 764 N N . ARG A 1 98 ? -14.766 -15.609 -16.453 1 87.94 98 ARG A N 1
ATOM 765 C CA . ARG A 1 98 ? -15.266 -15.188 -17.75 1 87.94 98 ARG A CA 1
ATOM 766 C C . ARG A 1 98 ? -15.422 -16.375 -18.688 1 87.94 98 ARG A C 1
ATOM 768 O O . ARG A 1 98 ? -16.406 -16.469 -19.438 1 87.94 98 ARG A O 1
ATOM 775 N N . LEU A 1 99 ? -14.43 -17.188 -18.641 1 89.88 99 LEU A N 1
ATOM 776 C CA . LEU A 1 99 ? -14.484 -18.391 -19.453 1 89.88 99 LEU A CA 1
ATOM 777 C C . LEU A 1 99 ? -15.664 -19.266 -19.062 1 89.88 99 LEU A C 1
ATOM 779 O O . LEU A 1 99 ? -16.406 -19.734 -19.922 1 89.88 99 LEU A O 1
ATOM 783 N N . ALA A 1 100 ? -15.812 -19.422 -17.781 1 88.88 100 ALA A N 1
ATOM 784 C CA . ALA A 1 100 ? -16.906 -20.25 -17.281 1 88.88 100 ALA A CA 1
ATOM 785 C C . ALA A 1 100 ? -18.266 -19.672 -17.688 1 88.88 100 ALA A C 1
ATOM 787 O O . ALA A 1 100 ? -19.172 -20.406 -18.078 1 88.88 100 ALA A O 1
ATOM 788 N N . LEU A 1 101 ? -18.375 -18.375 -17.625 1 85.5 101 LEU A N 1
ATOM 789 C CA . LEU A 1 101 ? -19.625 -17.703 -18 1 85.5 101 LEU A CA 1
ATOM 790 C C . LEU A 1 101 ? -19.875 -17.828 -19.484 1 85.5 101 LEU A C 1
ATOM 792 O O . LEU A 1 101 ? -21.031 -17.906 -19.922 1 85.5 101 LEU A O 1
ATOM 796 N N . ARG A 1 102 ? -18.859 -17.797 -20.203 1 83.12 102 ARG A N 1
ATOM 797 C CA . ARG A 1 102 ? -18.969 -17.969 -21.656 1 83.12 102 ARG A CA 1
ATOM 798 C C . ARG A 1 102 ? -19.422 -19.391 -22 1 83.12 102 ARG A C 1
ATOM 800 O O . ARG A 1 102 ? -20.219 -19.578 -22.938 1 83.12 102 ARG A O 1
ATOM 807 N N . LEU A 1 103 ? -18.906 -20.328 -21.297 1 85.12 103 LEU A N 1
ATOM 808 C CA . LEU A 1 103 ? -19.203 -21.719 -21.578 1 85.12 103 LEU A CA 1
ATOM 809 C C . LEU A 1 103 ? -20.609 -22.094 -21.109 1 85.12 103 LEU A C 1
ATOM 811 O O . LEU A 1 103 ? -21.328 -22.797 -21.812 1 85.12 103 LEU A O 1
ATOM 815 N N . ASP A 1 104 ? -20.906 -21.641 -19.906 1 82.12 104 ASP A N 1
ATOM 816 C CA . ASP A 1 104 ? -22.203 -21.938 -19.312 1 82.12 104 ASP A CA 1
ATOM 817 C C . ASP A 1 104 ? -22.656 -20.812 -18.375 1 82.12 104 ASP A C 1
ATOM 819 O O . ASP A 1 104 ? -22.391 -20.859 -17.172 1 82.12 104 ASP A O 1
ATOM 823 N N . PRO A 1 105 ? -23.406 -19.969 -18.844 1 77.31 105 PRO A N 1
ATOM 824 C CA . PRO A 1 105 ? -23.812 -18.797 -18.047 1 77.31 105 PRO A CA 1
ATOM 825 C C . PRO A 1 105 ? -24.672 -19.172 -16.844 1 77.31 105 PRO A C 1
ATOM 827 O O . PRO A 1 105 ? -24.656 -18.484 -15.828 1 77.31 105 PRO A O 1
ATOM 830 N N . LYS A 1 106 ? -25.375 -20.219 -16.906 1 75.38 106 LYS A N 1
ATOM 831 C CA . LYS A 1 106 ? -26.312 -20.578 -15.859 1 75.38 106 LYS A CA 1
ATOM 832 C C . LYS A 1 106 ? -25.609 -21.297 -14.703 1 75.38 106 LYS A C 1
ATOM 834 O O . LYS A 1 106 ? -25.938 -21.078 -13.539 1 75.38 106 LYS A O 1
ATOM 839 N N . ASN A 1 107 ? -24.656 -22.078 -15.062 1 75.56 107 ASN A N 1
ATOM 840 C CA . ASN A 1 107 ? -24.078 -22.938 -14.047 1 75.56 107 ASN A CA 1
ATOM 841 C C . ASN A 1 107 ? -22.609 -22.609 -13.789 1 75.56 107 ASN A C 1
ATOM 843 O O . ASN A 1 107 ? -21.875 -23.406 -13.203 1 75.56 107 ASN A O 1
ATOM 847 N N . ALA A 1 108 ? -22.188 -21.484 -14.133 1 78.19 108 ALA A N 1
ATOM 848 C CA . ALA A 1 108 ? -20.781 -21.109 -13.953 1 78.19 108 ALA A CA 1
ATOM 849 C C . ALA A 1 108 ? -20.438 -20.984 -12.477 1 78.19 108 ALA A C 1
ATOM 851 O O . ALA A 1 108 ? -21.172 -20.344 -11.711 1 78.19 108 ALA A O 1
ATOM 852 N N . PRO A 1 109 ? -19.406 -21.688 -12.07 1 76.12 109 PRO A N 1
ATOM 853 C CA . PRO A 1 109 ? -18.984 -21.531 -10.68 1 76.12 109 PRO A CA 1
ATOM 854 C C . PRO A 1 109 ? -18.641 -20.094 -10.328 1 76.12 109 PRO A C 1
ATOM 856 O O . PRO A 1 109 ? -18.281 -19.297 -11.203 1 76.12 109 PRO A O 1
ATOM 859 N N . ARG A 1 110 ? -18.781 -19.828 -8.992 1 73 110 ARG A N 1
ATOM 860 C CA . ARG A 1 110 ? -18.438 -18.5 -8.516 1 73 110 ARG A CA 1
ATOM 861 C C . ARG A 1 110 ? -16.922 -18.297 -8.523 1 73 110 ARG A C 1
ATOM 863 O O . ARG A 1 110 ? -16.156 -19.25 -8.547 1 73 110 ARG A O 1
ATOM 870 N N . MET A 1 111 ? -16.609 -17.031 -8.594 1 68.56 111 MET A N 1
ATOM 871 C CA . MET A 1 111 ? -15.195 -16.672 -8.672 1 68.56 111 MET A CA 1
ATOM 872 C C . MET A 1 111 ? -14.461 -17.078 -7.395 1 68.56 111 MET A C 1
ATOM 874 O O . MET A 1 111 ? -14.953 -16.859 -6.289 1 68.56 111 MET A O 1
ATOM 878 N N . HIS A 1 112 ? -13.453 -17.844 -7.578 1 71.69 112 HIS A N 1
ATOM 879 C CA . HIS A 1 112 ? -12.531 -18.266 -6.535 1 71.69 112 HIS A CA 1
ATOM 880 C C . HIS A 1 112 ? -11.109 -18.391 -7.082 1 71.69 112 HIS A C 1
ATOM 882 O O . HIS A 1 112 ? -10.914 -18.516 -8.289 1 71.69 112 HIS A O 1
ATOM 888 N N . THR A 1 113 ? -10.25 -18 -6.266 1 75.5 113 THR A N 1
ATOM 889 C CA . THR A 1 113 ? -8.867 -18.203 -6.699 1 75.5 113 THR A CA 1
ATOM 890 C C . THR A 1 113 ? -8.484 -19.688 -6.598 1 75.5 113 THR A C 1
ATOM 892 O O . THR A 1 113 ? -7.734 -20.078 -5.703 1 75.5 113 THR A O 1
ATOM 895 N N . PHE A 1 114 ? -8.945 -20.328 -7.625 1 80.69 114 PHE A N 1
ATOM 896 C CA . PHE A 1 114 ? -8.633 -21.75 -7.695 1 80.69 114 PHE A CA 1
ATOM 897 C C . PHE A 1 114 ? -7.152 -21.969 -7.988 1 80.69 114 PHE A C 1
ATOM 899 O O . PHE A 1 114 ? -6.559 -21.234 -8.781 1 80.69 114 PHE A O 1
ATOM 906 N N . SER A 1 115 ? -6.562 -22.797 -7.348 1 90.75 115 SER A N 1
ATOM 907 C CA . SER A 1 115 ? -5.191 -23.234 -7.59 1 90.75 115 SER A CA 1
ATOM 908 C C . SER A 1 115 ? -4.203 -22.094 -7.312 1 90.75 115 SER A C 1
ATOM 910 O O . SER A 1 115 ? -3.252 -21.906 -8.07 1 90.75 115 SER A O 1
ATOM 912 N N . TRP A 1 116 ? -4.555 -21.219 -6.332 1 94.19 116 TRP A N 1
ATOM 913 C CA . TRP A 1 116 ? -3.625 -20.188 -5.863 1 94.19 116 TRP A CA 1
ATOM 914 C C . TRP A 1 116 ? -2.262 -20.797 -5.543 1 94.19 116 TRP A C 1
ATOM 916 O O . TRP A 1 116 ? -1.229 -20.281 -5.973 1 94.19 116 TRP A O 1
ATOM 926 N N . ASN A 1 117 ? -2.148 -21.812 -4.871 1 95.69 117 ASN A N 1
ATOM 927 C CA . ASN A 1 117 ? -1.047 -22.703 -4.547 1 95.69 117 ASN A CA 1
ATOM 928 C C . ASN A 1 117 ? -1.553 -24.094 -4.156 1 95.69 117 ASN A C 1
ATOM 930 O O . ASN A 1 117 ? -2.738 -24.391 -4.309 1 95.69 117 ASN A O 1
ATOM 934 N N . ALA A 1 118 ? -0.725 -24.938 -3.715 1 95.38 118 ALA A N 1
ATOM 935 C CA . ALA A 1 118 ? -1.109 -26.328 -3.479 1 95.38 118 ALA A CA 1
ATOM 936 C C . ALA A 1 118 ? -1.794 -26.484 -2.123 1 95.38 118 ALA A C 1
ATOM 938 O O . ALA A 1 118 ? -2.363 -27.531 -1.826 1 95.38 118 ALA A O 1
ATOM 939 N N . PHE A 1 119 ? -1.843 -25.453 -1.266 1 94.56 119 PHE A N 1
ATOM 940 C CA . PHE A 1 119 ? -2.219 -25.656 0.126 1 94.56 119 PHE A CA 1
ATOM 941 C C . PHE A 1 119 ? -3.4 -24.781 0.511 1 94.56 119 PHE A C 1
ATOM 943 O O . PHE A 1 119 ? -4.352 -25.25 1.14 1 94.56 119 PHE A O 1
ATOM 950 N N . LEU A 1 120 ? -3.338 -23.484 0.119 1 92.31 120 LEU A N 1
ATOM 951 C CA . LEU A 1 120 ? -4.387 -22.516 0.444 1 92.31 120 LEU A CA 1
ATOM 952 C C . LEU A 1 120 ? -4.645 -22.484 1.947 1 92.31 120 LEU A C 1
ATOM 954 O O . LEU A 1 120 ? -5.793 -22.562 2.387 1 92.31 120 LEU A O 1
ATOM 958 N N . GLY A 1 121 ? -3.572 -22.578 2.707 1 90.38 121 GLY A N 1
ATOM 959 C CA . GLY A 1 121 ? -3.656 -22.453 4.152 1 90.38 121 GLY A CA 1
ATOM 960 C C . GLY A 1 121 ? -3.816 -23.797 4.852 1 90.38 121 GLY A C 1
ATOM 961 O O . GLY A 1 121 ? -3.85 -23.859 6.082 1 90.38 121 GLY A O 1
ATOM 962 N N . ALA A 1 122 ? -3.885 -24.859 4.203 1 89.81 122 ALA A N 1
ATOM 963 C CA . ALA A 1 122 ? -4.137 -26.188 4.777 1 89.81 122 ALA A CA 1
ATOM 964 C C . ALA A 1 122 ? -3.004 -26.594 5.711 1 89.81 122 ALA A C 1
ATOM 966 O O . ALA A 1 122 ? -3.213 -27.391 6.637 1 89.81 122 ALA A O 1
ATOM 967 N N . ARG A 1 123 ? -1.832 -26.062 5.531 1 90 123 ARG A N 1
ATOM 968 C CA . ARG A 1 123 ? -0.688 -26.453 6.352 1 90 123 ARG A CA 1
ATOM 969 C C . ARG A 1 123 ? -0.823 -25.922 7.773 1 90 123 ARG A C 1
ATOM 971 O O . ARG A 1 123 ? -0.323 -26.531 8.719 1 90 123 ARG A O 1
ATOM 978 N N . ARG A 1 124 ? -1.553 -24.844 7.969 1 86.69 124 ARG A N 1
ATOM 979 C CA . ARG A 1 124 ? -1.687 -24.172 9.258 1 86.69 124 ARG A CA 1
ATOM 980 C C . ARG A 1 124 ? -2.766 -24.844 10.109 1 86.69 124 ARG A C 1
ATOM 982 O O . ARG A 1 124 ? -2.756 -24.719 11.336 1 86.69 124 ARG A O 1
ATOM 989 N N . THR A 1 125 ? -3.693 -25.484 9.609 1 79.12 125 THR A N 1
ATOM 990 C CA . THR A 1 125 ? -4.852 -26.031 10.305 1 79.12 125 THR A CA 1
ATOM 991 C C . THR A 1 125 ? -4.465 -27.266 11.109 1 79.12 125 THR A C 1
ATOM 993 O O . THR A 1 125 ? -5.215 -27.703 11.984 1 79.12 125 THR A O 1
ATOM 996 N N . SER A 1 126 ? -3.289 -27.688 10.984 1 75.56 126 SER A N 1
ATOM 997 C CA . SER A 1 126 ? -2.885 -28.922 11.641 1 75.56 126 SER A CA 1
ATOM 998 C C . SER A 1 126 ? -2.633 -28.703 13.125 1 75.56 126 SER A C 1
ATOM 1000 O O . SER A 1 126 ? -2.885 -29.594 13.945 1 75.56 126 SER A O 1
ATOM 1002 N N . GLN A 1 127 ? -2.119 -27.578 13.523 1 83.38 127 GLN A N 1
ATOM 1003 C CA . GLN A 1 127 ? -1.82 -27.25 14.914 1 83.38 127 GLN A CA 1
ATOM 1004 C C . GLN A 1 127 ? -1.838 -25.734 15.133 1 83.38 127 GLN A C 1
ATOM 1006 O O . GLN A 1 127 ? -1.557 -24.969 14.211 1 83.38 127 GLN A O 1
ATOM 1011 N N . VAL A 1 128 ? -2.117 -25.406 16.312 1 87.81 128 VAL A N 1
ATOM 1012 C CA . VAL A 1 128 ? -2.09 -23.984 16.656 1 87.81 128 VAL A CA 1
ATOM 1013 C C . VAL A 1 128 ? -0.648 -23.531 16.859 1 87.81 128 VAL A C 1
ATOM 1015 O O . VAL A 1 128 ? 0.039 -24.031 17.766 1 87.81 128 VAL A O 1
ATOM 1018 N N . PRO A 1 129 ? -0.227 -22.625 16.031 1 93.5 129 PRO A N 1
ATOM 1019 C CA . PRO A 1 129 ? 1.167 -22.188 16.125 1 93.5 129 PRO A CA 1
ATOM 1020 C C . PRO A 1 129 ? 1.43 -21.312 17.359 1 93.5 129 PRO A C 1
ATOM 1022 O O . PRO A 1 129 ? 0.548 -20.562 17.797 1 93.5 129 PRO A O 1
ATOM 1025 N N . VAL A 1 130 ? 2.648 -21.422 17.938 1 94.62 130 VAL A N 1
ATOM 1026 C CA . VAL A 1 130 ? 3.051 -20.641 19.094 1 94.62 130 VAL A CA 1
ATOM 1027 C C . VAL A 1 130 ? 4.344 -19.891 18.781 1 94.62 130 VAL A C 1
ATOM 1029 O O . VAL A 1 130 ? 5.285 -20.453 18.234 1 94.62 130 VAL A O 1
ATOM 1032 N N . SER A 1 131 ? 4.328 -18.625 19.141 1 95 131 SER A N 1
ATOM 1033 C CA . SER A 1 131 ? 5.523 -17.812 18.938 1 95 131 SER A CA 1
ATOM 1034 C C . SER A 1 131 ? 6.539 -18.047 20.047 1 95 131 SER A C 1
ATOM 1036 O O . SER A 1 131 ? 6.199 -17.984 21.234 1 95 131 SER A O 1
ATOM 1038 N N . ARG A 1 132 ? 7.809 -18.344 19.672 1 95.12 132 ARG A N 1
ATOM 1039 C CA . ARG A 1 132 ? 8.914 -18.578 20.594 1 95.12 132 ARG A CA 1
ATOM 1040 C C . ARG A 1 132 ? 10.242 -18.156 19.984 1 95.12 132 ARG A C 1
ATOM 1042 O O . ARG A 1 132 ? 10.367 -18.078 18.766 1 95.12 132 ARG A O 1
ATOM 1049 N N . PRO A 1 133 ? 11.219 -17.891 20.875 1 94.44 133 PRO A N 1
ATOM 1050 C CA . PRO A 1 133 ? 12.539 -17.594 20.312 1 94.44 133 PRO A CA 1
ATOM 1051 C C . PRO A 1 133 ? 13.109 -18.75 19.5 1 94.44 133 PRO A C 1
ATOM 1053 O O . PRO A 1 133 ? 12.906 -19.922 19.844 1 94.44 133 PRO A O 1
ATOM 1056 N N . VAL A 1 134 ? 13.82 -18.422 18.484 1 97 134 VAL A N 1
ATOM 1057 C CA . VAL A 1 134 ? 14.328 -19.422 17.547 1 97 134 VAL A CA 1
ATOM 1058 C C . VAL A 1 134 ? 15.242 -20.391 18.266 1 97 134 VAL A C 1
ATOM 1060 O O . VAL A 1 134 ? 15.281 -21.578 17.938 1 97 134 VAL A O 1
ATOM 1063 N N . THR A 1 135 ? 15.922 -19.969 19.344 1 96.12 135 THR A N 1
ATOM 1064 C CA . THR A 1 135 ? 16.875 -20.781 20.078 1 96.12 135 THR A CA 1
ATOM 1065 C C . THR A 1 135 ? 16.156 -21.812 20.953 1 96.12 135 THR A C 1
ATOM 1067 O O . THR A 1 135 ? 16.766 -22.797 21.391 1 96.12 135 THR A O 1
ATOM 1070 N N . GLU A 1 136 ? 14.891 -21.641 21.188 1 96.06 136 GLU A N 1
ATOM 1071 C CA . GLU A 1 136 ? 14.109 -22.609 21.938 1 96.06 136 GLU A CA 1
ATOM 1072 C C . GLU A 1 136 ? 13.516 -23.672 21.016 1 96.06 136 GLU A C 1
ATOM 1074 O O . GLU A 1 136 ? 13.094 -24.734 21.484 1 96.06 136 GLU A O 1
ATOM 1079 N N . MET A 1 137 ? 13.531 -23.375 19.719 1 97.56 137 MET A N 1
ATOM 1080 C CA . MET A 1 137 ? 12.875 -24.266 18.766 1 97.56 137 MET A CA 1
ATOM 1081 C C . MET A 1 137 ? 13.898 -25.141 18.047 1 97.56 137 MET A C 1
ATOM 1083 O O . MET A 1 137 ? 13.594 -26.266 17.641 1 97.56 137 MET A O 1
ATOM 1087 N N . LEU A 1 138 ? 15.102 -24.547 17.906 1 97.81 138 LEU A N 1
ATOM 1088 C CA . LEU A 1 138 ? 16.125 -25.234 17.125 1 97.81 138 LEU A CA 1
ATOM 1089 C C . LEU A 1 138 ? 17.469 -25.188 17.844 1 97.81 138 LEU A C 1
ATOM 1091 O O . LEU A 1 138 ? 17.781 -24.219 18.516 1 97.81 138 LEU A O 1
ATOM 1095 N N . SER A 1 139 ? 18.266 -26.281 17.641 1 97.88 139 SER A N 1
ATOM 1096 C CA . SER A 1 139 ? 19.688 -26.203 17.953 1 97.88 139 SER A CA 1
ATOM 1097 C C . SER A 1 139 ? 20.453 -25.422 16.891 1 97.88 139 SER A C 1
ATOM 1099 O O . SER A 1 139 ? 19.922 -25.156 15.805 1 97.88 139 SER A O 1
ATOM 1101 N N . GLN A 1 140 ? 21.609 -25.016 17.203 1 97.5 140 GLN A N 1
ATOM 1102 C CA . GLN A 1 140 ? 22.438 -24.312 16.219 1 97.5 140 GLN A CA 1
ATOM 1103 C C . GLN A 1 140 ? 22.656 -25.188 14.984 1 97.5 140 GLN A C 1
ATOM 1105 O O . GLN A 1 140 ? 22.562 -24.688 13.852 1 97.5 140 GLN A O 1
ATOM 1110 N N . GLU A 1 141 ? 22.953 -26.469 15.203 1 97.94 141 GLU A N 1
ATOM 1111 C CA . GLU A 1 141 ? 23.172 -27.406 14.102 1 97.94 141 GLU A CA 1
ATOM 1112 C C . GLU A 1 141 ? 21.906 -27.547 13.258 1 97.94 141 GLU A C 1
ATOM 1114 O O . GLU A 1 141 ? 21.984 -27.641 12.031 1 97.94 141 GLU A O 1
ATOM 1119 N N . GLY A 1 142 ? 20.812 -27.609 13.945 1 98.06 142 GLY A N 1
ATOM 1120 C CA . GLY A 1 142 ? 19.547 -27.672 13.234 1 98.06 142 GLY A CA 1
ATOM 1121 C C . GLY A 1 142 ? 19.297 -26.469 12.352 1 98.06 142 GLY A C 1
ATOM 1122 O O . GLY A 1 142 ? 18.859 -26.609 11.211 1 98.06 142 GLY A O 1
ATOM 1123 N N . MET A 1 143 ? 19.562 -25.281 12.914 1 98.44 143 MET A N 1
ATOM 1124 C CA . MET A 1 143 ? 19.391 -24.047 12.156 1 98.44 143 MET A CA 1
ATOM 1125 C C . MET A 1 143 ? 20.328 -24.031 10.945 1 98.44 143 MET A C 1
ATOM 1127 O O . MET A 1 143 ? 19.922 -23.625 9.852 1 98.44 143 MET A O 1
ATOM 1131 N N . GLU A 1 144 ? 21.547 -24.484 11.133 1 98.44 144 GLU A N 1
ATOM 1132 C CA . GLU A 1 144 ? 22.516 -24.531 10.039 1 98.44 144 GLU A CA 1
ATOM 1133 C C . GLU A 1 144 ? 22.078 -25.516 8.961 1 98.44 144 GLU A C 1
ATOM 1135 O O . GLU A 1 144 ? 22.234 -25.25 7.766 1 98.44 144 GLU A O 1
ATOM 1140 N N . SER A 1 145 ? 21.562 -26.609 9.359 1 98.38 145 SER A N 1
ATOM 1141 C CA . SER A 1 145 ? 21.078 -27.609 8.406 1 98.38 145 SER A CA 1
ATOM 1142 C C . SER A 1 145 ? 19.922 -27.062 7.57 1 98.38 145 SER A C 1
ATOM 1144 O O . SER A 1 145 ? 19.906 -27.234 6.352 1 98.38 145 SER A O 1
ATOM 1146 N N . LEU A 1 146 ? 19.016 -26.453 8.227 1 98.38 146 LEU A N 1
ATOM 1147 C CA . LEU A 1 146 ? 17.875 -25.859 7.523 1 98.38 146 LEU A CA 1
ATOM 1148 C C . LEU A 1 146 ? 18.328 -24.719 6.621 1 98.38 146 LEU A C 1
ATOM 1150 O O . LEU A 1 146 ? 17.797 -24.547 5.523 1 98.38 146 LEU A O 1
ATOM 1154 N N . SER A 1 147 ? 19.297 -23.953 7.082 1 98.62 147 SER A N 1
ATOM 1155 C CA . SER A 1 147 ? 19.859 -22.891 6.242 1 98.62 147 SER A CA 1
ATOM 1156 C C . SER A 1 147 ? 20.453 -23.469 4.961 1 98.62 147 SER A C 1
ATOM 1158 O O . SER A 1 147 ? 20.344 -22.859 3.893 1 98.62 147 SER A O 1
ATOM 1160 N N . GLU A 1 148 ? 21.062 -24.578 5.078 1 98.31 148 GLU A N 1
ATOM 1161 C CA . GLU A 1 148 ? 21.641 -25.219 3.904 1 98.31 148 GLU A CA 1
ATOM 1162 C C . GLU A 1 148 ? 20.562 -25.609 2.898 1 98.31 148 GLU A C 1
ATOM 1164 O O . GLU A 1 148 ? 20.75 -25.453 1.689 1 98.31 148 GLU A O 1
ATOM 1169 N N . ILE A 1 149 ? 19.531 -26.141 3.418 1 98.06 149 ILE A N 1
ATOM 1170 C CA . ILE A 1 149 ? 18.422 -26.516 2.555 1 98.06 149 ILE A CA 1
ATOM 1171 C C . ILE A 1 149 ? 17.859 -25.281 1.859 1 98.06 149 ILE A C 1
ATOM 1173 O O . ILE A 1 149 ? 17.594 -25.297 0.657 1 98.06 149 ILE A O 1
ATOM 1177 N N . TYR A 1 150 ? 17.703 -24.25 2.592 1 98.25 150 TYR A N 1
ATOM 1178 C CA . TYR A 1 150 ? 17.219 -22.984 2.035 1 98.25 150 TYR A CA 1
ATOM 1179 C C . TYR A 1 150 ? 18.109 -22.531 0.883 1 98.25 150 TYR A C 1
ATOM 1181 O O . TYR A 1 150 ? 17.609 -22.156 -0.184 1 98.25 150 TYR A O 1
ATOM 1189 N N . PHE A 1 151 ? 19.406 -22.5 1.08 1 97.69 151 PHE A N 1
ATOM 1190 C CA . PHE A 1 151 ? 20.344 -21.984 0.098 1 97.69 151 PHE A CA 1
ATOM 1191 C C . PHE A 1 151 ? 20.453 -22.906 -1.1 1 97.69 151 PHE A C 1
ATOM 1193 O O . PHE A 1 151 ? 20.844 -22.5 -2.188 1 97.69 151 PHE A O 1
ATOM 1200 N N . GLU A 1 152 ? 20.031 -24.094 -0.923 1 96.5 152 GLU A N 1
ATOM 1201 C CA . GLU A 1 152 ? 20.031 -25.062 -2.021 1 96.5 152 GLU A CA 1
ATOM 1202 C C . GLU A 1 152 ? 18.766 -24.938 -2.867 1 96.5 152 GLU A C 1
ATOM 1204 O O . GLU A 1 152 ? 18.812 -25.031 -4.094 1 96.5 152 GLU A O 1
ATOM 1209 N N . LYS A 1 153 ? 17.703 -24.719 -2.227 1 96.38 153 LYS A N 1
ATOM 1210 C CA . LYS A 1 153 ? 16.422 -24.906 -2.912 1 96.38 153 LYS A CA 1
ATOM 1211 C C . LYS A 1 153 ? 15.812 -23.562 -3.303 1 96.38 153 LYS A C 1
ATOM 1213 O O . LYS A 1 153 ? 15.227 -23.422 -4.375 1 96.38 153 LYS A O 1
ATOM 1218 N N . LEU A 1 154 ? 15.891 -22.531 -2.463 1 97.44 154 LEU A N 1
ATOM 1219 C CA . LEU A 1 154 ? 15.195 -21.281 -2.723 1 97.44 154 LEU A CA 1
ATOM 1220 C C . LEU A 1 154 ? 16.156 -20.219 -3.227 1 97.44 154 LEU A C 1
ATOM 1222 O O . LEU A 1 154 ? 15.844 -19.5 -4.176 1 97.44 154 LEU A O 1
ATOM 1226 N N . ASP A 1 155 ? 17.297 -20.062 -2.627 1 97.12 155 ASP A N 1
ATOM 1227 C CA . ASP A 1 155 ? 18.234 -18.969 -2.881 1 97.12 155 ASP A CA 1
ATOM 1228 C C . ASP A 1 155 ? 18.594 -18.906 -4.363 1 97.12 155 ASP A C 1
ATOM 1230 O O . ASP A 1 155 ? 18.75 -17.812 -4.914 1 97.12 155 ASP A O 1
ATOM 1234 N N . PRO A 1 156 ? 18.734 -20 -5.062 1 96.56 156 PRO A N 1
ATOM 1235 C CA . PRO A 1 156 ? 19.094 -19.906 -6.484 1 96.56 156 PRO A CA 1
ATOM 1236 C C . PRO A 1 156 ? 18 -19.25 -7.32 1 96.56 156 PRO A C 1
ATOM 1238 O O . PRO A 1 156 ? 18.281 -18.719 -8.398 1 96.56 156 PRO A O 1
ATOM 1241 N N . ILE A 1 157 ? 16.766 -19.344 -6.891 1 97.31 157 ILE A N 1
ATOM 1242 C CA . ILE A 1 157 ? 15.625 -18.812 -7.633 1 97.31 157 ILE A CA 1
ATOM 1243 C C . ILE A 1 157 ? 15.344 -17.375 -7.188 1 97.31 157 ILE A C 1
ATOM 1245 O O . ILE A 1 157 ? 15.078 -16.5 -8.016 1 97.31 157 ILE A O 1
ATOM 1249 N N . TYR A 1 158 ? 15.297 -17.172 -5.887 1 97.75 158 TYR A N 1
ATOM 1250 C CA . TYR A 1 158 ? 15.18 -15.859 -5.242 1 97.75 158 TYR A CA 1
ATOM 1251 C C . TYR A 1 158 ? 16.391 -15.57 -4.363 1 97.75 158 TYR A C 1
ATOM 1253 O O . TYR A 1 158 ? 16.344 -15.766 -3.146 1 97.75 158 TYR A O 1
ATOM 1261 N N . GLY A 1 159 ? 17.438 -15.023 -5.047 1 97.19 159 GLY A N 1
ATOM 1262 C CA . GLY A 1 159 ? 18.672 -14.734 -4.328 1 97.19 159 GLY A CA 1
ATOM 1263 C C . GLY A 1 159 ? 18.75 -13.305 -3.85 1 97.19 159 GLY A C 1
ATOM 1264 O O . GLY A 1 159 ? 19.109 -12.406 -4.617 1 97.19 159 GLY A O 1
ATOM 1265 N N . PHE A 1 160 ? 18.453 -13.078 -2.545 1 97.38 160 PHE A N 1
ATOM 1266 C CA . PHE A 1 160 ? 18.5 -11.727 -2.008 1 97.38 160 PHE A CA 1
ATOM 1267 C C . PHE A 1 160 ? 19.125 -11.719 -0.615 1 97.38 160 PHE A C 1
ATOM 1269 O O . PHE A 1 160 ? 19.016 -10.727 0.112 1 97.38 160 PHE A O 1
ATOM 1276 N N . ILE A 1 161 ? 19.656 -12.836 -0.184 1 96.62 161 ILE A N 1
ATOM 1277 C CA . ILE A 1 161 ? 20.281 -12.953 1.136 1 96.62 161 ILE A CA 1
ATOM 1278 C C . ILE A 1 161 ? 21.734 -13.367 0.991 1 96.62 161 ILE A C 1
ATOM 1280 O O . ILE A 1 161 ? 22.062 -14.211 0.151 1 96.62 161 ILE A O 1
ATOM 1284 N N . ASP A 1 162 ? 22.547 -12.773 1.803 1 94.38 162 ASP A N 1
ATOM 1285 C CA . ASP A 1 162 ? 23.953 -13.148 1.872 1 94.38 162 ASP A CA 1
ATOM 1286 C C . ASP A 1 162 ? 24.172 -14.336 2.809 1 94.38 162 ASP A C 1
ATOM 1288 O O . ASP A 1 162 ? 23.859 -14.25 4 1 94.38 162 ASP A O 1
ATOM 1292 N N . ARG A 1 163 ? 24.797 -15.375 2.266 1 95.62 163 ARG A N 1
ATOM 1293 C CA . ARG A 1 163 ? 25 -16.609 3.02 1 95.62 163 ARG A CA 1
ATOM 1294 C C . ARG A 1 163 ? 25.906 -16.375 4.215 1 95.62 163 ARG A C 1
ATOM 1296 O O . ARG A 1 163 ? 25.688 -16.938 5.293 1 95.62 163 ARG A O 1
ATOM 1303 N N . ASP A 1 164 ? 26.938 -15.562 4.027 1 96.06 164 ASP A N 1
ATOM 1304 C CA . ASP A 1 164 ? 27.875 -15.289 5.109 1 96.06 164 ASP A CA 1
ATOM 1305 C C . ASP A 1 164 ? 27.219 -14.516 6.238 1 96.06 164 ASP A C 1
ATOM 1307 O O . ASP A 1 164 ? 27.516 -14.734 7.414 1 96.06 164 ASP A O 1
ATOM 1311 N N . TRP A 1 165 ? 26.391 -13.672 5.844 1 95.5 165 TRP A N 1
ATOM 1312 C CA . TRP A 1 165 ? 25.656 -12.906 6.848 1 95.5 165 TRP A CA 1
ATOM 1313 C C . TRP A 1 165 ? 24.781 -13.828 7.703 1 95.5 165 TRP A C 1
ATOM 1315 O O . TRP A 1 165 ? 24.734 -13.68 8.93 1 95.5 165 TRP A O 1
ATOM 1325 N N . ILE A 1 166 ? 24.125 -14.812 7.125 1 97.69 166 ILE A N 1
ATOM 1326 C CA . ILE A 1 166 ? 23.266 -15.75 7.848 1 97.69 166 ILE A CA 1
ATOM 1327 C C . ILE A 1 166 ? 24.125 -16.594 8.805 1 97.69 166 ILE A C 1
ATOM 1329 O O . ILE A 1 166 ? 23.719 -16.844 9.938 1 97.69 166 ILE A O 1
ATOM 1333 N N . SER A 1 167 ? 25.234 -17.016 8.312 1 97.12 167 SER A N 1
ATOM 1334 C CA . SER A 1 167 ? 26.141 -17.781 9.156 1 97.12 167 SER A CA 1
ATOM 1335 C C . SER A 1 167 ? 26.562 -16.984 10.383 1 97.12 167 SER A C 1
ATOM 1337 O O . SER A 1 167 ? 26.609 -17.516 11.5 1 97.12 167 SER A O 1
ATOM 1339 N N . ARG A 1 168 ? 26.797 -15.727 10.203 1 95.81 168 ARG A N 1
ATOM 1340 C CA . ARG A 1 168 ? 27.25 -14.859 11.289 1 95.81 168 ARG A CA 1
ATOM 1341 C C . ARG A 1 168 ? 26.141 -14.633 12.305 1 95.81 168 ARG A C 1
ATOM 1343 O O . ARG A 1 168 ? 26.359 -14.75 13.516 1 95.81 168 ARG A O 1
ATOM 1350 N N . ILE A 1 169 ? 24.922 -14.297 11.812 1 96.12 169 ILE A N 1
ATOM 1351 C CA . ILE A 1 169 ? 23.859 -13.984 12.758 1 96.12 169 ILE A CA 1
ATOM 1352 C C . ILE A 1 169 ? 23.438 -15.258 13.5 1 96.12 169 ILE A C 1
ATOM 1354 O O . ILE A 1 169 ? 23 -15.195 14.648 1 96.12 169 ILE A O 1
ATOM 1358 N N . THR A 1 170 ? 23.594 -16.438 12.859 1 97.25 170 THR A N 1
ATOM 1359 C CA . THR A 1 170 ? 23.312 -17.703 13.523 1 97.25 170 THR A CA 1
ATOM 1360 C C . THR A 1 170 ? 24.297 -17.953 14.656 1 97.25 170 THR A C 1
ATOM 1362 O O . THR A 1 170 ? 23.906 -18.25 15.781 1 97.25 170 THR A O 1
ATOM 1365 N N . GLN A 1 171 ? 25.547 -17.766 14.375 1 95.81 171 GLN A N 1
ATOM 1366 C CA . GLN A 1 171 ? 26.594 -17.969 15.383 1 95.81 171 GLN A CA 1
ATOM 1367 C C . GLN A 1 171 ? 26.422 -16.984 16.547 1 95.81 171 GLN A C 1
ATOM 1369 O O . GLN A 1 171 ? 26.531 -17.391 17.703 1 95.81 171 GLN A O 1
ATOM 1374 N N . ASN A 1 172 ? 26.125 -15.781 16.188 1 95.12 172 ASN A N 1
ATOM 1375 C CA . ASN A 1 172 ? 25.938 -14.758 17.203 1 95.12 172 ASN A CA 1
ATOM 1376 C C . ASN A 1 172 ? 24.75 -15.078 18.109 1 95.12 172 ASN A C 1
ATOM 1378 O O . ASN A 1 172 ? 24.828 -14.922 19.328 1 95.12 172 ASN A O 1
ATOM 1382 N N . ARG A 1 173 ? 23.703 -15.508 17.5 1 95.19 173 ARG A N 1
ATOM 1383 C CA . ARG A 1 173 ? 22.484 -15.758 18.25 1 95.19 173 ARG A CA 1
ATOM 1384 C C . ARG A 1 173 ? 22.656 -16.906 19.234 1 95.19 173 ARG A C 1
ATOM 1386 O O . ARG A 1 173 ? 22.219 -16.812 20.391 1 95.19 173 ARG A O 1
ATOM 1393 N N . TRP A 1 174 ? 23.266 -17.969 18.938 1 95.62 174 TRP A N 1
ATOM 1394 C CA . TRP A 1 174 ? 23.438 -19.141 19.797 1 95.62 174 TRP A CA 1
ATOM 1395 C C . TRP A 1 174 ? 24.594 -18.938 20.766 1 95.62 174 TRP A C 1
ATOM 1397 O O . TRP A 1 174 ? 24.703 -19.656 21.766 1 95.62 174 TRP A O 1
ATOM 1407 N N . SER A 1 175 ? 25.406 -17.891 20.484 1 93.88 175 SER A N 1
ATOM 1408 C CA . SER A 1 175 ? 26.469 -17.547 21.438 1 93.88 175 SER A CA 1
ATOM 1409 C C . SER A 1 175 ? 25.938 -16.625 22.547 1 93.88 175 SER A C 1
ATOM 1411 O O . SER A 1 175 ? 26.656 -16.281 23.469 1 93.88 175 SER A O 1
ATOM 1413 N N . GLY A 1 176 ? 24.672 -16.172 22.422 1 86.81 176 GLY A N 1
ATOM 1414 C CA . GLY A 1 176 ? 24.031 -15.352 23.438 1 86.81 176 GLY A CA 1
ATOM 1415 C C . GLY A 1 176 ? 24.281 -13.867 23.25 1 86.81 176 GLY A C 1
ATOM 1416 O O . GLY A 1 176 ? 23.984 -13.062 24.141 1 86.81 176 GLY A O 1
ATOM 1417 N N . LEU A 1 177 ? 24.828 -13.516 22.203 1 80.25 177 LEU A N 1
ATOM 1418 C CA . LEU A 1 177 ? 25.062 -12.102 21.938 1 80.25 177 LEU A CA 1
ATOM 1419 C C . LEU A 1 177 ? 23.766 -11.367 21.656 1 80.25 177 LEU A C 1
ATOM 1421 O O . LEU A 1 177 ? 22.781 -11.977 21.219 1 80.25 177 LEU A O 1
ATOM 1425 N N . ILE A 1 178 ? 23.734 -10.125 22.016 1 73.31 178 ILE A N 1
ATOM 1426 C CA . ILE A 1 178 ? 22.547 -9.289 21.812 1 73.31 178 ILE A CA 1
ATOM 1427 C C . ILE A 1 178 ? 22.203 -9.25 20.328 1 73.31 178 ILE A C 1
ATOM 1429 O O . ILE A 1 178 ? 23.078 -9.016 19.484 1 73.31 178 ILE A O 1
ATOM 1433 N N . CYS A 1 179 ? 20.891 -9.656 20.156 1 73.88 179 CYS A N 1
ATOM 1434 C CA . CYS A 1 179 ? 20.516 -9.711 18.734 1 73.88 179 CYS A CA 1
ATOM 1435 C C . CYS A 1 179 ? 19.266 -8.875 18.469 1 73.88 179 CYS A C 1
ATOM 1437 O O . CYS A 1 179 ? 18.438 -8.688 19.375 1 73.88 179 CYS A O 1
ATOM 1439 N N . ASP A 1 180 ? 19.266 -8.281 17.312 1 83.88 180 ASP A N 1
ATOM 1440 C CA . ASP A 1 180 ? 18.109 -7.598 16.766 1 83.88 180 ASP A CA 1
ATOM 1441 C C . ASP A 1 180 ? 16.953 -8.57 16.547 1 83.88 180 ASP A C 1
ATOM 1443 O O . ASP A 1 180 ? 17.141 -9.648 15.984 1 83.88 180 ASP A O 1
ATOM 1447 N N . GLU A 1 181 ? 15.797 -8.297 17.125 1 90.62 181 GLU A N 1
ATOM 1448 C CA . GLU A 1 181 ? 14.617 -9.141 16.984 1 90.62 181 GLU A CA 1
ATOM 1449 C C . GLU A 1 181 ? 14.328 -9.445 15.508 1 90.62 181 GLU A C 1
ATOM 1451 O O . GLU A 1 181 ? 13.852 -10.531 15.18 1 90.62 181 GLU A O 1
ATOM 1456 N N . SER A 1 182 ? 14.719 -8.484 14.664 1 93.69 182 SER A N 1
ATOM 1457 C CA . SER A 1 182 ? 14.469 -8.688 13.242 1 93.69 182 SER A CA 1
ATOM 1458 C C . SER A 1 182 ? 15.336 -9.812 12.68 1 93.69 182 SER A C 1
ATOM 1460 O O . SER A 1 182 ? 14.961 -10.469 11.711 1 93.69 182 SER A O 1
ATOM 1462 N N . GLU A 1 183 ? 16.484 -10.031 13.266 1 96.25 183 GLU A N 1
ATOM 1463 C CA . GLU A 1 183 ? 17.328 -11.133 12.844 1 96.25 183 GLU A CA 1
ATOM 1464 C C . GLU A 1 183 ? 16.688 -12.484 13.156 1 96.25 183 GLU A C 1
ATOM 1466 O O . GLU A 1 183 ? 16.812 -13.43 12.375 1 96.25 183 GLU A O 1
ATOM 1471 N N . ASP A 1 184 ? 15.992 -12.539 14.258 1 96.81 184 ASP A N 1
ATOM 1472 C CA . ASP A 1 184 ? 15.25 -13.758 14.594 1 96.81 184 ASP A CA 1
ATOM 1473 C C . ASP A 1 184 ? 14.172 -14.039 13.555 1 96.81 184 ASP A C 1
ATOM 1475 O O . ASP A 1 184 ? 13.93 -15.195 13.203 1 96.81 184 ASP A O 1
ATOM 1479 N N . ALA A 1 185 ? 13.508 -12.977 13.172 1 98 185 ALA A N 1
ATOM 1480 C CA . ALA A 1 185 ? 12.469 -13.148 12.156 1 98 185 ALA A CA 1
ATOM 1481 C C . ALA A 1 185 ? 13.062 -13.703 10.859 1 98 185 ALA A C 1
ATOM 1483 O O . ALA A 1 185 ? 12.445 -14.547 10.203 1 98 185 ALA A O 1
ATOM 1484 N N . VAL A 1 186 ? 14.25 -13.242 10.508 1 98.5 186 VAL A N 1
ATOM 1485 C CA . VAL A 1 186 ? 14.93 -13.711 9.305 1 98.5 186 VAL A CA 1
ATOM 1486 C C . VAL A 1 186 ? 15.281 -15.188 9.453 1 98.5 186 VAL A C 1
ATOM 1488 O O . VAL A 1 186 ? 15.008 -16 8.562 1 98.5 186 VAL A O 1
ATOM 1491 N N . LEU A 1 187 ? 15.852 -15.531 10.602 1 98.62 187 LEU A N 1
ATOM 1492 C CA . LEU A 1 187 ? 16.219 -16.922 10.852 1 98.62 187 LEU A CA 1
ATOM 1493 C C . LEU A 1 187 ? 14.992 -17.812 10.836 1 98.62 187 LEU A C 1
ATOM 1495 O O . LEU A 1 187 ? 15.008 -18.891 10.219 1 98.62 187 LEU A O 1
ATOM 1499 N N . CYS A 1 188 ? 13.938 -17.391 11.484 1 98.69 188 CYS A N 1
ATOM 1500 C CA . CYS A 1 188 ? 12.688 -18.156 11.492 1 98.69 188 CYS A CA 1
ATOM 1501 C C . CYS A 1 188 ? 12.141 -18.312 10.078 1 98.69 188 CYS A C 1
ATOM 1503 O O . CYS A 1 188 ? 11.664 -19.391 9.719 1 98.69 188 CYS A O 1
ATOM 1505 N N . GLY A 1 189 ? 12.203 -17.234 9.266 1 98.75 189 GLY A N 1
ATOM 1506 C CA . GLY A 1 189 ? 11.734 -17.312 7.895 1 98.75 189 GLY A CA 1
ATOM 1507 C C . GLY A 1 189 ? 12.5 -18.312 7.047 1 98.75 189 GLY A C 1
ATOM 1508 O O . GLY A 1 189 ? 11.898 -19.109 6.336 1 98.75 189 GLY A O 1
ATOM 1509 N N . ILE A 1 190 ? 13.789 -18.25 7.148 1 98.81 190 ILE A N 1
ATOM 1510 C CA . ILE A 1 190 ? 14.656 -19.156 6.41 1 98.81 190 ILE A CA 1
ATOM 1511 C C . ILE A 1 190 ? 14.352 -20.609 6.809 1 98.81 190 ILE A C 1
ATOM 1513 O O . ILE A 1 190 ? 14.156 -21.469 5.949 1 98.81 190 ILE A O 1
ATOM 1517 N N . ALA A 1 191 ? 14.312 -20.828 8.102 1 98.81 191 ALA A N 1
ATOM 1518 C CA . ALA A 1 191 ? 14.086 -22.188 8.609 1 98.81 191 ALA A CA 1
ATOM 1519 C C . ALA A 1 191 ? 12.703 -22.688 8.211 1 98.81 191 ALA A C 1
ATOM 1521 O O . ALA A 1 191 ? 12.547 -23.859 7.852 1 98.81 191 ALA A O 1
ATOM 1522 N N . ALA A 1 192 ? 11.68 -21.891 8.281 1 98.5 192 ALA A N 1
ATOM 1523 C CA . ALA A 1 192 ? 10.32 -22.281 7.934 1 98.5 192 ALA A CA 1
ATOM 1524 C C . ALA A 1 192 ? 10.219 -22.672 6.457 1 98.5 192 ALA A C 1
ATOM 1526 O O . ALA A 1 192 ? 9.586 -23.656 6.109 1 98.5 192 ALA A O 1
ATOM 1527 N N . ILE A 1 193 ? 10.844 -21.906 5.57 1 98.5 193 ILE A N 1
ATOM 1528 C CA . ILE A 1 193 ? 10.82 -22.188 4.137 1 98.5 193 ILE A CA 1
ATOM 1529 C C . ILE A 1 193 ? 11.57 -23.5 3.857 1 98.5 193 ILE A C 1
ATOM 1531 O O . ILE A 1 193 ? 11.133 -24.297 3.031 1 98.5 193 ILE A O 1
ATOM 1535 N N . ALA A 1 194 ? 12.68 -23.625 4.547 1 98.56 194 ALA A N 1
ATOM 1536 C CA . ALA A 1 194 ? 13.422 -24.875 4.402 1 98.56 194 ALA A CA 1
ATOM 1537 C C . ALA A 1 194 ? 12.57 -26.078 4.801 1 98.56 194 ALA A C 1
ATOM 1539 O O . ALA A 1 194 ? 12.586 -27.109 4.129 1 98.56 194 ALA A O 1
ATOM 1540 N N . CYS A 1 195 ? 11.828 -25.969 5.926 1 97.56 195 CYS A N 1
ATOM 1541 C CA . CYS A 1 195 ? 10.914 -27.031 6.344 1 97.56 195 CYS A CA 1
ATOM 1542 C C . CYS A 1 195 ? 9.867 -27.297 5.27 1 97.56 195 CYS A C 1
ATOM 1544 O O . CYS A 1 195 ? 9.586 -28.453 4.938 1 97.56 195 CYS A O 1
ATOM 1546 N N . LEU A 1 196 ? 9.328 -26.266 4.715 1 97 196 LEU A N 1
ATOM 1547 C CA . LEU A 1 196 ? 8.289 -26.344 3.693 1 97 196 LEU A CA 1
ATOM 1548 C C . LEU A 1 196 ? 8.797 -27.094 2.461 1 97 196 LEU A C 1
ATOM 1550 O O . LEU A 1 196 ? 8.062 -27.891 1.867 1 97 196 LEU A O 1
ATOM 1554 N N . PHE A 1 197 ? 10.023 -26.906 2.08 1 96.44 197 PHE A N 1
ATOM 1555 C CA . PHE A 1 197 ? 10.578 -27.469 0.857 1 96.44 197 PHE A CA 1
ATOM 1556 C C . PHE A 1 197 ? 11.188 -28.844 1.126 1 96.44 197 PHE A C 1
ATOM 1558 O O . PHE A 1 197 ? 11.734 -29.484 0.22 1 96.44 197 PHE A O 1
ATOM 1565 N N . SER A 1 198 ? 11.094 -29.297 2.328 1 94.12 198 SER A N 1
ATOM 1566 C CA . SER A 1 198 ? 11.703 -30.578 2.66 1 94.12 198 SER A CA 1
ATOM 1567 C C . SER A 1 198 ? 10.648 -31.625 2.955 1 94.12 198 SER A C 1
ATOM 1569 O O . SER A 1 198 ? 10.898 -32.844 2.814 1 94.12 198 SER A O 1
ATOM 1571 N N . GLU A 1 199 ? 9.508 -31.203 3.447 1 89.62 199 GLU A N 1
ATOM 1572 C CA . GLU A 1 199 ? 8.477 -32.156 3.881 1 89.62 199 GLU A CA 1
ATOM 1573 C C . GLU A 1 199 ? 7.145 -31.859 3.191 1 89.62 199 GLU A C 1
ATOM 1575 O O . GLU A 1 199 ? 6.715 -30.719 3.113 1 89.62 199 GLU A O 1
ATOM 1580 N N . VAL A 1 200 ? 6.512 -32.906 2.793 1 89 200 VAL A N 1
ATOM 1581 C CA . VAL A 1 200 ? 5.199 -32.75 2.17 1 89 200 VAL A CA 1
ATOM 1582 C C . VAL A 1 200 ? 4.176 -32.312 3.213 1 89 200 VAL A C 1
ATOM 1584 O O . VAL A 1 200 ? 3.439 -31.344 2.994 1 89 200 VAL A O 1
ATOM 1587 N N . GLU A 1 201 ? 4.266 -32.938 4.402 1 89.88 201 GLU A N 1
ATOM 1588 C CA . GLU A 1 201 ? 3.398 -32.562 5.508 1 89.88 201 GLU A CA 1
ATOM 1589 C C . GLU A 1 201 ? 4.102 -31.578 6.438 1 89.88 201 GLU A C 1
ATOM 1591 O O . GLU A 1 201 ? 5.297 -31.719 6.711 1 89.88 201 GLU A O 1
ATOM 1596 N N . PRO A 1 202 ? 3.328 -30.641 6.934 1 91.31 202 PRO A N 1
ATOM 1597 C CA . PRO A 1 202 ? 3.969 -29.641 7.773 1 91.31 202 PRO A CA 1
ATOM 1598 C C . PRO A 1 202 ? 4.387 -30.172 9.141 1 91.31 202 PRO A C 1
ATOM 1600 O O . PRO A 1 202 ? 3.646 -30.953 9.75 1 91.31 202 PRO A O 1
ATOM 1603 N N . LEU A 1 203 ? 5.531 -29.75 9.57 1 92.25 203 LEU A N 1
ATOM 1604 C CA . LEU A 1 203 ? 5.996 -30.016 10.922 1 92.25 203 LEU A CA 1
ATOM 1605 C C . LEU A 1 203 ? 5.488 -28.953 11.891 1 92.25 203 LEU A C 1
ATOM 1607 O O . LEU A 1 203 ? 5.332 -27.781 11.508 1 92.25 203 LEU A O 1
ATOM 1611 N N . PRO A 1 204 ? 5.266 -29.359 13.102 1 94 204 PRO A N 1
ATOM 1612 C CA . PRO A 1 204 ? 4.922 -28.344 14.094 1 94 204 PRO A CA 1
ATOM 1613 C C . PRO A 1 204 ? 5.953 -27.219 14.164 1 94 204 PRO A C 1
ATOM 1615 O O . PRO A 1 204 ? 5.59 -26.062 14.367 1 94 204 PRO A O 1
ATOM 1618 N N . LEU A 1 205 ? 7.145 -27.562 13.953 1 96 205 LEU A N 1
ATOM 1619 C CA . LEU A 1 205 ? 8.234 -26.594 13.961 1 96 205 LEU A CA 1
ATOM 1620 C C . LEU A 1 205 ? 8.023 -25.531 12.906 1 96 205 LEU A C 1
ATOM 1622 O O . LEU A 1 205 ? 8.234 -24.344 13.164 1 96 205 LEU A O 1
ATOM 1626 N N . GLU A 1 206 ? 7.633 -25.938 11.727 1 97.06 206 GLU A N 1
ATOM 1627 C CA . GLU A 1 206 ? 7.383 -25.016 10.617 1 97.06 206 GLU A CA 1
ATOM 1628 C C . GLU A 1 206 ? 6.379 -23.938 11.008 1 97.06 206 GLU A C 1
ATOM 1630 O O . GLU A 1 206 ? 6.617 -22.75 10.781 1 97.06 206 GLU A O 1
ATOM 1635 N N . LEU A 1 207 ? 5.355 -24.344 11.688 1 96.38 207 LEU A N 1
ATOM 1636 C CA . LEU A 1 207 ? 4.262 -23.438 12.055 1 96.38 207 LEU A CA 1
ATOM 1637 C C . LEU A 1 207 ? 4.695 -22.469 13.148 1 96.38 207 LEU A C 1
ATOM 1639 O O . LEU A 1 207 ? 4.375 -21.281 13.094 1 96.38 207 LEU A O 1
ATOM 1643 N N . ASP A 1 208 ? 5.414 -22.969 14.07 1 97.56 208 ASP A N 1
ATOM 1644 C CA . ASP A 1 208 ? 5.906 -22.109 15.141 1 97.56 208 ASP A CA 1
ATOM 1645 C C . ASP A 1 208 ? 6.895 -21.078 14.609 1 97.56 208 ASP A C 1
ATOM 1647 O O . ASP A 1 208 ? 6.914 -19.922 15.07 1 97.56 208 ASP A O 1
ATOM 1651 N N . LEU A 1 209 ? 7.707 -21.484 13.727 1 98.12 209 LEU A N 1
ATOM 1652 C CA . LEU A 1 209 ? 8.688 -20.578 13.133 1 98.12 209 LEU A CA 1
ATOM 1653 C C . LEU A 1 209 ? 7.992 -19.438 12.398 1 98.12 209 LEU A C 1
ATOM 1655 O O . LEU A 1 209 ? 8.352 -18.266 12.586 1 98.12 209 LEU A O 1
ATOM 1659 N N . ILE A 1 210 ? 6.98 -19.766 11.602 1 97.19 210 ILE A N 1
ATOM 1660 C CA . ILE A 1 210 ? 6.289 -18.75 10.812 1 97.19 210 ILE A CA 1
ATOM 1661 C C . ILE A 1 210 ? 5.531 -17.797 11.734 1 97.19 210 ILE A C 1
ATOM 1663 O O . ILE A 1 210 ? 5.488 -16.594 11.492 1 97.19 210 ILE A O 1
ATOM 1667 N N . GLU A 1 211 ? 4.949 -18.359 12.75 1 96.56 211 GLU A N 1
ATOM 1668 C CA . GLU A 1 211 ? 4.227 -17.547 13.719 1 96.56 211 GLU A CA 1
ATOM 1669 C C . GLU A 1 211 ? 5.172 -16.609 14.469 1 96.56 211 GLU A C 1
ATOM 1671 O O . GLU A 1 211 ? 4.836 -15.453 14.727 1 96.56 211 GLU A O 1
ATOM 1676 N N . SER A 1 212 ? 6.324 -17.109 14.852 1 97.94 212 SER A N 1
ATOM 1677 C CA . SER A 1 212 ? 7.316 -16.297 15.547 1 97.94 212 SER A CA 1
ATOM 1678 C C . SER A 1 212 ? 7.801 -15.148 14.68 1 97.94 212 SER A C 1
ATOM 1680 O O . SER A 1 212 ? 7.926 -14.016 15.148 1 97.94 212 SER A O 1
ATOM 1682 N N . ALA A 1 213 ? 8.094 -15.445 13.422 1 98.06 213 ALA A N 1
ATOM 1683 C CA . ALA A 1 213 ? 8.508 -14.406 12.484 1 98.06 213 ALA A CA 1
ATOM 1684 C C . ALA A 1 213 ? 7.418 -13.352 12.32 1 98.06 213 ALA A C 1
ATOM 1686 O O . ALA A 1 213 ? 7.695 -12.148 12.359 1 98.06 213 ALA A O 1
ATOM 1687 N N . ARG A 1 214 ? 6.16 -13.766 12.102 1 96.5 214 ARG A N 1
ATOM 1688 C CA . ARG A 1 214 ? 5.031 -12.852 11.938 1 96.5 214 ARG A CA 1
ATOM 1689 C C . ARG A 1 214 ? 4.922 -11.906 13.117 1 96.5 214 ARG A C 1
ATOM 1691 O O . ARG A 1 214 ? 4.77 -10.695 12.938 1 96.5 214 ARG A O 1
ATOM 1698 N N . PHE A 1 215 ? 5.008 -12.516 14.289 1 94.69 215 PHE A N 1
ATOM 1699 C CA . PHE A 1 215 ? 4.848 -11.75 15.523 1 94.69 215 PHE A CA 1
ATOM 1700 C C . PHE A 1 215 ? 5.902 -10.656 15.617 1 94.69 215 PHE A C 1
ATOM 1702 O O . PHE A 1 215 ? 5.582 -9.5 15.922 1 94.69 215 PHE A O 1
ATOM 1709 N N . ILE A 1 216 ? 7.113 -10.969 15.391 1 96.12 216 ILE A N 1
ATOM 1710 C CA . ILE A 1 216 ? 8.219 -10.023 15.477 1 96.12 216 ILE A CA 1
ATOM 1711 C C . ILE A 1 216 ? 8.039 -8.922 14.438 1 96.12 216 ILE A C 1
ATOM 1713 O O . ILE A 1 216 ? 8.18 -7.738 14.75 1 96.12 216 ILE A O 1
ATOM 1717 N N . LEU A 1 217 ? 7.715 -9.266 13.227 1 96.44 217 LEU A N 1
ATOM 1718 C CA . LEU A 1 217 ? 7.625 -8.32 12.125 1 96.44 217 LEU A CA 1
ATOM 1719 C C . LEU A 1 217 ? 6.465 -7.352 12.328 1 96.44 217 LEU A C 1
ATOM 1721 O O . LEU A 1 217 ? 6.617 -6.145 12.125 1 96.44 217 LEU A O 1
ATOM 1725 N N . GLU A 1 218 ? 5.336 -7.852 12.711 1 92.69 218 GLU A N 1
ATOM 1726 C CA . GLU A 1 218 ? 4.168 -7 12.914 1 92.69 218 GLU A CA 1
ATOM 1727 C C . GLU A 1 218 ? 4.359 -6.082 14.117 1 92.69 218 GLU A C 1
ATOM 1729 O O . GLU A 1 218 ? 3.91 -4.934 14.109 1 92.69 218 GLU A O 1
ATOM 1734 N N . GLN A 1 219 ? 5.07 -6.555 15.086 1 89.62 219 GLN A N 1
ATOM 1735 C CA . GLN A 1 219 ? 5.336 -5.742 16.266 1 89.62 219 GLN A CA 1
ATOM 1736 C C . GLN A 1 219 ? 6.258 -4.57 15.93 1 89.62 219 GLN A C 1
ATOM 1738 O O . GLN A 1 219 ? 6.172 -3.51 16.547 1 89.62 219 GLN A O 1
ATOM 1743 N N . ASN A 1 220 ? 7.031 -4.754 14.945 1 91.19 220 ASN A N 1
ATOM 1744 C CA . ASN A 1 220 ? 8.023 -3.742 14.617 1 91.19 220 ASN A CA 1
ATOM 1745 C C . ASN A 1 220 ? 7.59 -2.893 13.422 1 91.19 220 ASN A C 1
ATOM 1747 O O . ASN A 1 220 ? 8.391 -2.143 12.859 1 91.19 220 ASN A O 1
ATOM 1751 N N . MET A 1 221 ? 6.398 -2.949 13.062 1 91.75 221 MET A N 1
ATOM 1752 C CA . MET A 1 221 ? 5.906 -2.279 11.859 1 91.75 221 MET A CA 1
ATOM 1753 C C . MET A 1 221 ? 5.91 -0.765 12.039 1 91.75 221 MET A C 1
ATOM 1755 O O . MET A 1 221 ? 6.031 -0.019 11.07 1 91.75 221 MET A O 1
ATOM 1759 N N . SER A 1 222 ? 5.793 -0.321 13.289 1 88.19 222 SER A N 1
ATOM 1760 C CA . SER A 1 222 ? 5.699 1.107 13.57 1 88.19 222 SER A CA 1
ATOM 1761 C C . SER A 1 222 ? 7.082 1.747 13.656 1 88.19 222 SER A C 1
ATOM 1763 O O . SER A 1 222 ? 7.203 2.973 13.664 1 88.19 222 SER A O 1
ATOM 1765 N N . ASP A 1 223 ? 8.07 0.954 13.625 1 87.81 223 ASP A N 1
ATOM 1766 C CA . ASP A 1 223 ? 9.438 1.463 13.695 1 87.81 223 ASP A CA 1
ATOM 1767 C C . ASP A 1 223 ? 10.008 1.7 12.297 1 87.81 223 ASP A C 1
ATOM 1769 O O . ASP A 1 223 ? 9.508 1.145 11.32 1 87.81 223 ASP A O 1
ATOM 1773 N N . THR A 1 224 ? 10.953 2.564 12.328 1 85.75 224 THR A N 1
ATOM 1774 C CA . THR A 1 224 ? 11.656 2.73 11.055 1 85.75 224 THR A CA 1
ATOM 1775 C C . THR A 1 224 ? 12.258 1.405 10.594 1 85.75 224 THR A C 1
ATOM 1777 O O . THR A 1 224 ? 13.008 0.767 11.328 1 85.75 224 THR A O 1
ATOM 1780 N N . PRO A 1 225 ? 11.922 1.063 9.445 1 92.31 225 PRO A N 1
ATOM 1781 C CA . PRO A 1 225 ? 12.367 -0.261 9.008 1 92.31 225 PRO A CA 1
ATOM 1782 C C . PRO A 1 225 ? 13.852 -0.306 8.672 1 92.31 225 PRO A C 1
ATOM 1784 O O . PRO A 1 225 ? 14.414 0.679 8.18 1 92.31 225 PRO A O 1
ATOM 1787 N N . SER A 1 226 ? 14.469 -1.439 8.938 1 92.94 226 SER A N 1
ATOM 1788 C CA . SER A 1 226 ? 15.844 -1.75 8.562 1 92.94 226 SER A CA 1
ATOM 1789 C C . SER A 1 226 ? 15.883 -2.742 7.402 1 92.94 226 SER A C 1
ATOM 1791 O O . SER A 1 226 ? 14.867 -3.332 7.043 1 92.94 226 SER A O 1
ATOM 1793 N N . VAL A 1 227 ? 17.047 -2.883 6.84 1 95.25 227 VAL A N 1
ATOM 1794 C CA . VAL A 1 227 ? 17.234 -3.861 5.773 1 95.25 227 VAL A CA 1
ATOM 1795 C C . VAL A 1 227 ? 16.922 -5.262 6.293 1 95.25 227 VAL A C 1
ATOM 1797 O O . VAL A 1 227 ? 16.344 -6.078 5.578 1 95.25 227 VAL A O 1
ATOM 1800 N N . THR A 1 228 ? 17.266 -5.531 7.547 1 96.25 228 THR A N 1
ATOM 1801 C CA . THR A 1 228 ? 17 -6.824 8.172 1 96.25 228 THR A CA 1
ATOM 1802 C C . THR A 1 228 ? 15.492 -7.062 8.289 1 96.25 228 THR A C 1
ATOM 1804 O O . THR A 1 228 ? 15.008 -8.148 7.977 1 96.25 228 THR A O 1
ATOM 1807 N N . GLY A 1 229 ? 14.789 -6.023 8.734 1 96.62 229 GLY A N 1
ATOM 1808 C CA . GLY A 1 229 ? 13.336 -6.125 8.82 1 96.62 229 GLY A CA 1
ATOM 1809 C C . GLY A 1 229 ? 12.68 -6.379 7.473 1 96.62 229 GLY A C 1
ATOM 1810 O O . GLY A 1 229 ? 11.789 -7.215 7.359 1 96.62 229 GLY A O 1
ATOM 1811 N N . VAL A 1 230 ? 13.141 -5.66 6.457 1 97.62 230 VAL A N 1
ATOM 1812 C CA . VAL A 1 230 ? 12.617 -5.816 5.105 1 97.62 230 VAL A CA 1
ATOM 1813 C C . VAL A 1 230 ? 12.883 -7.234 4.605 1 97.62 230 VAL A C 1
ATOM 1815 O O . VAL A 1 230 ? 12.023 -7.852 3.982 1 97.62 230 VAL A O 1
ATOM 1818 N N . THR A 1 231 ? 14.047 -7.734 4.883 1 98.38 231 THR A N 1
ATOM 1819 C CA . THR A 1 231 ? 14.398 -9.102 4.516 1 98.38 231 THR A CA 1
ATOM 1820 C C . THR A 1 231 ? 13.453 -10.102 5.176 1 98.38 231 THR A C 1
ATOM 1822 O O . THR A 1 231 ? 13.008 -11.055 4.539 1 98.38 231 THR A O 1
ATOM 1825 N N . GLY A 1 232 ? 13.203 -9.891 6.469 1 98.44 232 GLY A N 1
ATOM 1826 C CA . GLY A 1 232 ? 12.242 -10.734 7.164 1 98.44 232 GLY A CA 1
ATOM 1827 C C . GLY A 1 232 ? 10.867 -10.727 6.527 1 98.44 232 GLY A C 1
ATOM 1828 O O . GLY A 1 232 ? 10.25 -11.781 6.367 1 98.44 232 GLY A O 1
ATOM 1829 N N . TRP A 1 233 ? 10.391 -9.555 6.16 1 98.62 233 TRP A N 1
ATOM 1830 C CA . TRP A 1 233 ? 9.086 -9.414 5.512 1 98.62 233 TRP A CA 1
ATOM 1831 C C . TRP A 1 233 ? 9.07 -10.133 4.168 1 98.62 233 TRP A C 1
ATOM 1833 O O . TRP A 1 233 ? 8.062 -10.75 3.799 1 98.62 233 TRP A O 1
ATOM 1843 N N . LEU A 1 234 ? 10.125 -10 3.402 1 98.88 234 LEU A N 1
ATOM 1844 C CA . LEU A 1 234 ? 10.188 -10.656 2.104 1 98.88 234 LEU A CA 1
ATOM 1845 C C . LEU A 1 234 ? 10.109 -12.172 2.258 1 98.88 234 LEU A C 1
ATOM 1847 O O . LEU A 1 234 ? 9.391 -12.844 1.51 1 98.88 234 LEU A O 1
ATOM 1851 N N . LEU A 1 235 ? 10.828 -12.703 3.244 1 98.88 235 LEU A N 1
ATOM 1852 C CA . LEU A 1 235 ? 10.75 -14.133 3.527 1 98.88 235 LEU A CA 1
ATOM 1853 C C . LEU A 1 235 ? 9.328 -14.531 3.902 1 98.88 235 LEU A C 1
ATOM 1855 O O . LEU A 1 235 ? 8.844 -15.586 3.475 1 98.88 235 LEU A O 1
ATOM 1859 N N . ARG A 1 236 ? 8.688 -13.719 4.656 1 98.62 236 ARG A N 1
ATOM 1860 C CA . ARG A 1 236 ? 7.301 -13.984 5.031 1 98.62 236 ARG A CA 1
ATOM 1861 C C . ARG A 1 236 ? 6.398 -14.023 3.803 1 98.62 236 ARG A C 1
ATOM 1863 O O . ARG A 1 236 ? 5.547 -14.914 3.68 1 98.62 236 ARG A O 1
ATOM 1870 N N . VAL A 1 237 ? 6.559 -13.109 2.881 1 98.81 237 VAL A N 1
ATOM 1871 C CA . VAL A 1 237 ? 5.727 -13.039 1.685 1 98.81 237 VAL A CA 1
ATOM 1872 C C . VAL A 1 237 ? 5.93 -14.297 0.84 1 98.81 237 VAL A C 1
ATOM 1874 O O . VAL A 1 237 ? 4.965 -14.867 0.317 1 98.81 237 VAL A O 1
ATOM 1877 N N . ILE A 1 238 ? 7.152 -14.711 0.738 1 98.81 238 ILE A N 1
ATOM 1878 C CA . ILE A 1 238 ? 7.457 -15.898 -0.051 1 98.81 238 ILE A CA 1
ATOM 1879 C C . ILE A 1 238 ? 6.766 -17.109 0.559 1 98.81 238 ILE A C 1
ATOM 1881 O O . ILE A 1 238 ? 6.141 -17.906 -0.155 1 98.81 238 ILE A O 1
ATOM 1885 N N . TYR A 1 239 ? 6.883 -17.25 1.868 1 98.56 239 TYR A N 1
ATOM 1886 C CA . TYR A 1 239 ? 6.215 -18.375 2.531 1 98.56 239 TYR A CA 1
ATOM 1887 C C . TYR A 1 239 ? 4.707 -18.312 2.318 1 98.56 239 TYR A C 1
ATOM 1889 O O . TYR A 1 239 ? 4.078 -19.312 1.996 1 98.56 239 TYR A O 1
ATOM 1897 N N . LEU A 1 240 ? 4.145 -17.125 2.535 1 98 240 LEU A N 1
ATOM 1898 C CA . LEU A 1 240 ? 2.701 -16.953 2.41 1 98 240 LEU A CA 1
ATOM 1899 C C . LEU A 1 240 ? 2.236 -17.266 0.993 1 98 240 LEU A C 1
ATOM 1901 O O . LEU A 1 240 ? 1.207 -17.922 0.806 1 98 240 LEU A O 1
ATOM 1905 N N . ARG A 1 241 ? 2.963 -16.828 0.014 1 98.31 241 ARG A N 1
ATOM 1906 C CA . ARG A 1 241 ? 2.594 -17.078 -1.374 1 98.31 241 ARG A CA 1
ATOM 1907 C C . ARG A 1 241 ? 2.576 -18.578 -1.669 1 98.31 241 ARG A C 1
ATOM 1909 O O . ARG A 1 241 ? 1.755 -19.047 -2.457 1 98.31 241 ARG A O 1
ATOM 1916 N N . THR A 1 242 ? 3.439 -19.281 -1.031 1 97.81 242 THR A N 1
ATOM 1917 C CA . THR A 1 242 ? 3.596 -20.719 -1.31 1 97.81 242 THR A CA 1
ATOM 1918 C C . THR A 1 242 ? 2.564 -21.531 -0.538 1 97.81 242 THR A C 1
ATOM 1920 O O . THR A 1 242 ? 2.061 -22.531 -1.04 1 97.81 242 THR A O 1
ATOM 1923 N N . ALA A 1 243 ? 2.154 -21.047 0.654 1 96.56 243 ALA A N 1
ATOM 1924 C CA . ALA A 1 243 ? 1.454 -21.984 1.53 1 96.56 243 ALA A CA 1
ATOM 1925 C C . ALA A 1 243 ? 0.109 -21.406 1.975 1 96.56 243 ALA A C 1
ATOM 1927 O O . ALA A 1 243 ? -0.79 -22.156 2.365 1 96.56 243 ALA A O 1
ATOM 1928 N N . GLU A 1 244 ? -0.032 -20.109 1.919 1 95.38 244 GLU A N 1
ATOM 1929 C CA . GLU A 1 244 ? -1.17 -19.516 2.605 1 95.38 244 GLU A CA 1
ATOM 1930 C C . GLU A 1 244 ? -2.172 -18.938 1.609 1 95.38 244 GLU A C 1
ATOM 1932 O O . GLU A 1 244 ? -2.146 -19.281 0.426 1 95.38 244 GLU A O 1
ATOM 1937 N N . THR A 1 245 ? -3.111 -18.109 2.08 1 94.75 245 THR A N 1
ATOM 1938 C CA . THR A 1 245 ? -4.234 -17.625 1.286 1 94.75 245 THR A CA 1
ATOM 1939 C C . THR A 1 245 ? -3.848 -16.375 0.51 1 94.75 245 THR A C 1
ATOM 1941 O O . THR A 1 245 ? -2.914 -15.664 0.893 1 94.75 245 THR A O 1
ATOM 1944 N N . PRO A 1 246 ? -4.629 -16.125 -0.585 1 95.06 246 PRO A N 1
ATOM 1945 C CA . PRO A 1 246 ? -4.312 -14.977 -1.45 1 95.06 246 PRO A CA 1
ATOM 1946 C C . PRO A 1 246 ? -4.367 -13.641 -0.712 1 95.06 246 PRO A C 1
ATOM 1948 O O . PRO A 1 246 ? -3.455 -12.82 -0.84 1 95.06 246 PRO A O 1
ATOM 1951 N N . HIS A 1 247 ? -5.375 -13.391 0.084 1 95.19 247 HIS A N 1
ATOM 1952 C CA . HIS A 1 247 ? -5.551 -12.102 0.733 1 95.19 247 HIS A CA 1
ATOM 1953 C C . HIS A 1 247 ? -4.402 -11.805 1.689 1 95.19 247 HIS A C 1
ATOM 1955 O O . HIS A 1 247 ? -3.811 -10.719 1.64 1 95.19 247 HIS A O 1
ATOM 1961 N N . THR A 1 248 ? -4.121 -12.773 2.545 1 95.94 248 THR A N 1
ATOM 1962 C CA . THR A 1 248 ? -3.043 -12.586 3.508 1 95.94 248 THR A CA 1
ATOM 1963 C C . THR A 1 248 ? -1.725 -12.297 2.797 1 95.94 248 THR A C 1
ATOM 1965 O O . THR A 1 248 ? -0.944 -11.453 3.242 1 95.94 248 THR A O 1
ATOM 1968 N N . THR A 1 249 ? -1.517 -13.031 1.743 1 97.94 249 THR A N 1
ATOM 1969 C CA . THR A 1 249 ? -0.293 -12.867 0.966 1 97.94 249 THR A CA 1
ATOM 1970 C C . THR A 1 249 ? -0.233 -11.477 0.341 1 97.94 249 THR A C 1
ATOM 1972 O O . THR A 1 249 ? 0.801 -10.805 0.399 1 97.94 249 THR A O 1
ATOM 1975 N N . TRP A 1 250 ? -1.336 -11.047 -0.287 1 97.69 250 TRP A N 1
ATOM 1976 C CA . TRP A 1 250 ? -1.408 -9.742 -0.938 1 97.69 250 TRP A CA 1
ATOM 1977 C C . TRP A 1 250 ? -1.167 -8.625 0.064 1 97.69 250 TRP A C 1
ATOM 1979 O O . TRP A 1 250 ? -0.39 -7.699 -0.201 1 97.69 250 TRP A O 1
ATOM 1989 N N . MET A 1 251 ? -1.76 -8.68 1.228 1 97.69 251 MET A N 1
ATOM 1990 C CA . MET A 1 251 ? -1.577 -7.68 2.277 1 97.69 251 MET A CA 1
ATOM 1991 C C . MET A 1 251 ? -0.118 -7.609 2.717 1 97.69 251 MET A C 1
ATOM 1993 O O . MET A 1 251 ? 0.45 -6.523 2.83 1 97.69 251 MET A O 1
ATOM 1997 N N . ALA A 1 252 ? 0.428 -8.766 2.979 1 98.06 252 ALA A N 1
ATOM 1998 C CA . ALA A 1 252 ? 1.821 -8.812 3.414 1 98.06 252 ALA A CA 1
ATOM 1999 C C . ALA A 1 252 ? 2.748 -8.234 2.35 1 98.06 252 ALA A C 1
ATOM 2001 O O . ALA A 1 252 ? 3.697 -7.512 2.668 1 98.06 252 ALA A O 1
ATOM 2002 N N . SER A 1 253 ? 2.498 -8.602 1.098 1 98.69 253 SER A N 1
ATOM 2003 C CA . SER A 1 253 ? 3.338 -8.102 0.015 1 98.69 253 SER A CA 1
ATOM 2004 C C . SER A 1 253 ? 3.227 -6.582 -0.117 1 98.69 253 SER A C 1
ATOM 2006 O O . SER A 1 253 ? 4.211 -5.91 -0.434 1 98.69 253 SER A O 1
ATOM 2008 N N . SER A 1 254 ? 2.043 -6.039 0.057 1 98.5 254 SER A N 1
ATOM 2009 C CA . SER A 1 254 ? 1.848 -4.594 0.013 1 98.5 254 SER A CA 1
ATOM 2010 C C . SER A 1 254 ? 2.584 -3.898 1.155 1 98.5 254 SER A C 1
ATOM 2012 O O . SER A 1 254 ? 3.244 -2.881 0.947 1 98.5 254 SER A O 1
ATOM 2014 N N . ILE A 1 255 ? 2.451 -4.438 2.348 1 97.94 255 ILE A N 1
ATOM 2015 C CA . ILE A 1 255 ? 3.164 -3.906 3.506 1 97.94 255 ILE A CA 1
ATOM 2016 C C . ILE A 1 255 ? 4.668 -3.924 3.24 1 97.94 255 ILE A C 1
ATOM 2018 O O . ILE A 1 255 ? 5.367 -2.949 3.525 1 97.94 255 ILE A O 1
ATOM 2022 N N . LEU A 1 256 ? 5.129 -5.004 2.682 1 98.5 256 LEU A N 1
ATOM 2023 C CA . LEU A 1 256 ? 6.543 -5.137 2.346 1 98.5 256 LEU A CA 1
ATOM 2024 C C . LEU A 1 256 ? 6.996 -3.994 1.445 1 98.5 256 LEU A C 1
ATOM 2026 O O . LEU A 1 256 ? 8.055 -3.4 1.675 1 98.5 256 LEU A O 1
ATOM 2030 N N . MET A 1 257 ? 6.203 -3.682 0.449 1 98.44 257 MET A N 1
ATOM 2031 C CA . MET A 1 257 ? 6.566 -2.619 -0.483 1 98.44 257 MET A CA 1
ATOM 2032 C C . MET A 1 257 ? 6.672 -1.277 0.237 1 98.44 257 MET A C 1
ATOM 2034 O O . MET A 1 257 ? 7.598 -0.505 -0.013 1 98.44 257 MET A O 1
ATOM 2038 N N . HIS A 1 258 ? 5.738 -1.02 1.087 1 97.94 258 HIS A N 1
ATOM 2039 C CA . HIS A 1 258 ? 5.793 0.217 1.858 1 97.94 258 HIS A CA 1
ATOM 2040 C C . HIS A 1 258 ? 7.016 0.243 2.77 1 97.94 258 HIS A C 1
ATOM 2042 O O . HIS A 1 258 ? 7.672 1.278 2.906 1 97.94 258 HIS A O 1
ATOM 2048 N N . MET A 1 259 ? 7.316 -0.871 3.412 1 97 259 MET A N 1
ATOM 2049 C CA . MET A 1 259 ? 8.492 -0.965 4.273 1 97 259 MET A CA 1
ATOM 2050 C C . MET A 1 259 ? 9.773 -0.726 3.48 1 97 259 MET A C 1
ATOM 2052 O O . MET A 1 259 ? 10.711 -0.105 3.98 1 97 259 MET A O 1
ATOM 2056 N N . LEU A 1 260 ? 9.789 -1.232 2.295 1 96.31 260 LEU A N 1
ATOM 2057 C CA . LEU A 1 260 ? 10.93 -1.053 1.407 1 96.31 260 LEU A CA 1
ATOM 2058 C C . LEU A 1 260 ? 11.164 0.425 1.109 1 96.31 260 LEU A C 1
ATOM 2060 O O . LEU A 1 260 ? 12.305 0.897 1.133 1 96.31 260 LEU A O 1
ATOM 2064 N N . GLU A 1 261 ? 10.094 1.104 0.836 1 95.44 261 GLU A N 1
ATOM 2065 C CA . GLU A 1 261 ? 10.195 2.537 0.576 1 95.44 261 GLU A CA 1
ATOM 2066 C C . GLU A 1 261 ? 10.672 3.289 1.815 1 95.44 261 GLU A C 1
ATOM 2068 O O . GLU A 1 261 ? 11.547 4.152 1.726 1 95.44 261 GLU A O 1
ATOM 2073 N N . ALA A 1 262 ? 10.062 2.957 2.928 1 94.81 262 ALA A N 1
ATOM 2074 C CA . ALA A 1 262 ? 10.406 3.629 4.176 1 94.81 262 ALA A CA 1
ATOM 2075 C C . ALA A 1 262 ? 11.883 3.424 4.52 1 94.81 262 ALA A C 1
ATOM 2077 O O . ALA A 1 262 ? 12.516 4.301 5.117 1 94.81 262 ALA A O 1
ATOM 2078 N N . ALA A 1 263 ? 12.406 2.287 4.129 1 93.75 263 ALA A N 1
ATOM 2079 C CA . ALA A 1 263 ? 13.805 1.974 4.391 1 93.75 263 ALA A CA 1
ATOM 2080 C C . ALA A 1 263 ? 14.719 2.615 3.352 1 93.75 263 ALA A C 1
ATOM 2082 O O . ALA A 1 263 ? 15.945 2.541 3.461 1 93.75 263 ALA A O 1
ATOM 2083 N N . GLY A 1 264 ? 14.148 3.203 2.314 1 91.81 264 GLY A N 1
ATOM 2084 C CA . GLY A 1 264 ? 14.922 3.846 1.263 1 91.81 264 GLY A CA 1
ATOM 2085 C C . GLY A 1 264 ? 15.562 2.859 0.303 1 91.81 264 GLY A C 1
ATOM 2086 O O . GLY A 1 264 ? 16.562 3.17 -0.339 1 91.81 264 GLY A O 1
ATOM 2087 N N . LEU A 1 265 ? 15 1.683 0.153 1 93.94 265 LEU A N 1
ATOM 2088 C CA . LEU A 1 265 ? 15.625 0.624 -0.629 1 93.94 265 LEU A CA 1
ATOM 2089 C C . LEU A 1 265 ? 15.086 0.606 -2.055 1 93.94 265 LEU A C 1
ATOM 2091 O O . LEU A 1 265 ? 15.578 -0.146 -2.9 1 93.94 265 LEU A O 1
ATOM 2095 N N . HIS A 1 266 ? 14.125 1.432 -2.389 1 93 266 HIS A N 1
ATOM 2096 C CA . HIS A 1 266 ? 13.445 1.386 -3.676 1 93 266 HIS A CA 1
ATOM 2097 C C . HIS A 1 266 ? 14.164 2.24 -4.711 1 93 266 HIS A C 1
ATOM 2099 O O . HIS A 1 266 ? 13.82 2.213 -5.895 1 93 266 HIS A O 1
ATOM 2105 N N . CYS A 1 267 ? 15.109 3.027 -4.293 1 89.5 267 CYS A N 1
ATOM 2106 C CA . CYS A 1 267 ? 15.797 3.902 -5.23 1 89.5 267 CYS A CA 1
ATOM 2107 C C . CYS A 1 267 ? 17.297 3.939 -4.938 1 89.5 267 CYS A C 1
ATOM 2109 O O . CYS A 1 267 ? 17.719 3.738 -3.799 1 89.5 267 CYS A O 1
ATOM 2111 N N . GLU A 1 268 ? 18.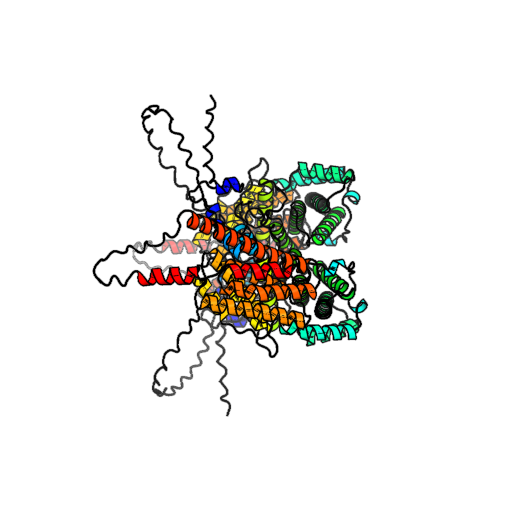031 4.129 -6.023 1 87.88 268 GLU A N 1
ATOM 2112 C CA . GLU A 1 268 ? 19.453 4.371 -5.84 1 87.88 268 GLU A CA 1
ATOM 2113 C C . GLU A 1 268 ? 19.703 5.707 -5.145 1 87.88 268 GLU A C 1
ATOM 2115 O O . GLU A 1 268 ? 19.016 6.688 -5.414 1 87.88 268 GLU A O 1
ATOM 2120 N N . PRO A 1 269 ? 20.641 5.652 -4.227 1 82.38 269 PRO A N 1
ATOM 2121 C CA . PRO A 1 269 ? 20.922 6.918 -3.547 1 82.38 269 PRO A CA 1
ATOM 2122 C C . PRO A 1 269 ? 21.344 8.031 -4.508 1 82.38 269 PRO A C 1
ATOM 2124 O O . PRO A 1 269 ? 22.062 7.77 -5.48 1 82.38 269 PRO A O 1
ATOM 2127 N N . SER A 1 270 ? 20.688 9.109 -4.309 1 77.12 270 SER A N 1
ATOM 2128 C CA . SER A 1 270 ? 21 10.281 -5.121 1 77.12 270 SER A CA 1
ATOM 2129 C C . SER A 1 270 ? 21.484 11.445 -4.258 1 77.12 270 SER A C 1
ATOM 2131 O O . SER A 1 270 ? 20.922 11.711 -3.193 1 77.12 270 SER A O 1
ATOM 2133 N N . GLU A 1 271 ? 22.422 12.07 -4.707 1 73.25 271 GLU A N 1
ATOM 2134 C CA . GLU A 1 271 ? 22.922 13.242 -4.004 1 73.25 271 GLU A CA 1
ATOM 2135 C C . GLU A 1 271 ? 21.969 14.422 -4.145 1 73.25 271 GLU A C 1
ATOM 2137 O O . GLU A 1 271 ? 21.984 15.352 -3.338 1 73.25 271 GLU A O 1
ATOM 2142 N N . GLU A 1 272 ? 21.109 14.32 -5.086 1 72.56 272 GLU A N 1
ATOM 2143 C CA . GLU A 1 272 ? 20.203 15.422 -5.371 1 72.56 272 GLU A CA 1
ATOM 2144 C C . GLU A 1 272 ? 19 15.398 -4.43 1 72.56 272 GLU A C 1
ATOM 2146 O O . GLU A 1 272 ? 18.312 16.406 -4.262 1 72.56 272 GLU A O 1
ATOM 2151 N N . SER A 1 273 ? 18.828 14.336 -3.832 1 78.56 273 SER A N 1
ATOM 2152 C CA . SER A 1 273 ? 17.609 14.203 -3.025 1 78.56 273 SER A CA 1
ATOM 2153 C C . SER A 1 273 ? 17.812 14.781 -1.629 1 78.56 273 SER A C 1
ATOM 2155 O O . SER A 1 273 ? 18.875 14.602 -1.021 1 78.56 273 SER A O 1
ATOM 2157 N N . VAL A 1 274 ? 16.781 15.602 -1.208 1 78.81 274 VAL A N 1
ATOM 2158 C CA . VAL A 1 274 ? 16.828 16.156 0.143 1 78.81 274 VAL A CA 1
ATOM 2159 C C . VAL A 1 274 ? 16.328 15.109 1.143 1 78.81 274 VAL A C 1
ATOM 2161 O O . VAL A 1 274 ? 16.484 15.273 2.354 1 78.81 274 VAL A O 1
ATOM 2164 N N . PHE A 1 275 ? 15.672 14.102 0.574 1 75.38 275 PHE A N 1
ATOM 2165 C CA . PHE A 1 275 ? 15.164 13.062 1.461 1 75.38 275 PHE A CA 1
ATOM 2166 C C . PHE A 1 275 ? 16.312 12.258 2.055 1 75.38 275 PHE A C 1
ATOM 2168 O O . PHE A 1 275 ? 17.312 12.008 1.383 1 75.38 275 PHE A O 1
ATOM 2175 N N . GLN A 1 276 ? 16.438 12.344 3.369 1 60.53 276 GLN A N 1
ATOM 2176 C CA . GLN A 1 276 ? 17.531 11.75 4.133 1 60.53 276 GLN A CA 1
ATOM 2177 C C . GLN A 1 276 ? 17.734 10.289 3.752 1 60.53 276 GLN A C 1
ATOM 2179 O O . GLN A 1 276 ? 16.781 9.531 3.615 1 60.53 276 GLN A O 1
ATOM 2184 N N . VAL A 1 277 ? 18.859 10.062 3.082 1 56.81 277 VAL A N 1
ATOM 2185 C CA . VAL A 1 277 ? 19.312 8.703 2.82 1 56.81 277 VAL A CA 1
ATOM 2186 C C . VAL A 1 277 ? 19.5 7.957 4.141 1 56.81 277 VAL A C 1
ATOM 2188 O O . VAL A 1 277 ? 20.062 8.5 5.094 1 56.81 277 VAL A O 1
ATOM 2191 N N . THR A 1 278 ? 18.641 7 4.434 1 58.5 278 THR A N 1
ATOM 2192 C CA . THR A 1 278 ? 18.812 6.137 5.598 1 58.5 278 THR A CA 1
ATOM 2193 C C . THR A 1 278 ? 20.297 5.891 5.875 1 58.5 278 THR A C 1
ATOM 2195 O O . THR A 1 278 ? 21.094 5.828 4.945 1 58.5 278 THR A O 1
ATOM 2198 N N . GLU A 1 279 ? 20.641 6.117 7.117 1 58.97 279 GLU A N 1
ATOM 2199 C CA . GLU A 1 279 ? 21.953 5.953 7.727 1 58.97 279 GLU A CA 1
ATOM 2200 C C . GLU A 1 279 ? 22.578 4.621 7.328 1 58.97 279 GLU A C 1
ATOM 2202 O O . GLU A 1 279 ? 23.812 4.512 7.238 1 58.97 279 GLU A O 1
ATOM 2207 N N . GLU A 1 280 ? 21.672 3.678 7.066 1 65.44 280 GLU A N 1
ATOM 2208 C CA . GLU A 1 280 ? 22.234 2.354 6.844 1 65.44 280 GLU A CA 1
ATOM 2209 C C . GLU A 1 280 ? 22.844 2.242 5.441 1 65.44 280 GLU A C 1
ATOM 2211 O O . GLU A 1 280 ? 22.141 2.434 4.445 1 65.44 280 GLU A O 1
ATOM 2216 N N . LYS A 1 281 ? 24.062 2.223 5.391 1 76.94 281 LYS A N 1
ATOM 2217 C CA . LYS A 1 281 ? 24.734 1.982 4.117 1 76.94 281 LYS A CA 1
ATOM 2218 C C . LYS A 1 281 ? 24.484 0.56 3.625 1 76.94 281 LYS A C 1
ATOM 2220 O O . LYS A 1 281 ? 24.953 -0.405 4.234 1 76.94 281 LYS A O 1
ATOM 2225 N N . VAL A 1 282 ? 23.641 0.425 2.713 1 87.12 282 VAL A N 1
ATOM 2226 C CA . VAL A 1 282 ? 23.297 -0.878 2.158 1 87.12 282 VAL A CA 1
ATOM 2227 C C . VAL A 1 282 ? 24.016 -1.083 0.827 1 87.12 282 VAL A C 1
ATOM 2229 O O . VAL A 1 282 ? 24.078 -0.168 0.002 1 87.12 282 VAL A O 1
ATOM 2232 N N . ASP A 1 283 ? 24.531 -2.281 0.727 1 90.81 283 ASP A N 1
ATOM 2233 C CA . ASP A 1 283 ? 25.156 -2.676 -0.53 1 90.81 283 ASP A CA 1
ATOM 2234 C C . ASP A 1 283 ? 24.188 -2.545 -1.697 1 90.81 283 ASP A C 1
ATOM 2236 O O . ASP A 1 283 ? 23.016 -2.91 -1.58 1 90.81 283 ASP A O 1
ATOM 2240 N N . SER A 1 284 ? 24.688 -1.976 -2.824 1 91.75 284 SER A N 1
ATOM 2241 C CA . SER A 1 284 ? 23.828 -1.709 -3.979 1 91.75 284 SER A CA 1
ATOM 2242 C C . SER A 1 284 ? 23.219 -2.996 -4.527 1 91.75 284 SER A C 1
ATOM 2244 O O . SER A 1 284 ? 22.047 -3.021 -4.914 1 91.75 284 SER A O 1
ATOM 2246 N N . GLU A 1 285 ? 24.016 -4.074 -4.578 1 94.38 285 GLU A N 1
ATOM 2247 C CA . GLU A 1 285 ? 23.531 -5.352 -5.102 1 94.38 285 GLU A CA 1
ATOM 2248 C C . GLU A 1 285 ? 22.391 -5.902 -4.242 1 94.38 285 GLU A C 1
ATOM 2250 O O . GLU A 1 285 ? 21.391 -6.371 -4.77 1 94.38 285 GLU A O 1
ATOM 2255 N N . LEU A 1 286 ? 22.609 -5.855 -2.984 1 94.44 286 LEU A N 1
ATOM 2256 C CA . LEU A 1 286 ? 21.578 -6.32 -2.064 1 94.44 286 LEU A CA 1
ATOM 2257 C C . LEU A 1 286 ? 20.297 -5.488 -2.211 1 94.44 286 LEU A C 1
ATOM 2259 O O . LEU A 1 286 ? 19.203 -6.035 -2.234 1 94.44 286 LEU A O 1
ATOM 2263 N N . ARG A 1 287 ? 20.484 -4.168 -2.295 1 94.81 287 ARG A N 1
ATOM 2264 C CA . ARG A 1 287 ? 19.344 -3.262 -2.467 1 94.81 287 ARG A CA 1
ATOM 2265 C C . ARG A 1 287 ? 18.562 -3.605 -3.723 1 94.81 287 ARG A C 1
ATOM 2267 O O . ARG A 1 287 ? 17.328 -3.715 -3.68 1 94.81 287 ARG A O 1
ATOM 2274 N N . ARG A 1 288 ? 19.25 -3.787 -4.797 1 95.81 288 ARG A N 1
ATOM 2275 C CA . ARG A 1 288 ? 18.625 -4.074 -6.082 1 95.81 288 ARG A CA 1
ATOM 2276 C C . ARG A 1 288 ? 17.891 -5.41 -6.043 1 95.81 288 ARG A C 1
ATOM 2278 O O . ARG A 1 288 ? 16.781 -5.523 -6.555 1 95.81 288 ARG A O 1
ATOM 2285 N N . ARG A 1 289 ? 18.484 -6.402 -5.461 1 97.12 289 ARG A N 1
ATOM 2286 C CA . ARG A 1 289 ? 17.891 -7.727 -5.383 1 97.12 289 ARG A CA 1
ATOM 2287 C C . ARG A 1 289 ? 16.641 -7.711 -4.508 1 97.12 289 ARG A C 1
ATOM 2289 O O . ARG A 1 289 ? 15.609 -8.281 -4.875 1 97.12 289 ARG A O 1
ATOM 2296 N N . LEU A 1 290 ? 16.734 -7.043 -3.338 1 97.56 290 LEU A N 1
ATOM 2297 C CA . LEU A 1 290 ? 15.594 -6.949 -2.436 1 97.56 290 LEU A CA 1
ATOM 2298 C C . LEU A 1 290 ? 14.422 -6.242 -3.111 1 97.56 290 LEU A C 1
ATOM 2300 O O . LEU A 1 290 ? 13.281 -6.707 -3.033 1 97.56 290 LEU A O 1
ATOM 2304 N N . PHE A 1 291 ? 14.711 -5.211 -3.799 1 97.69 291 PHE A N 1
ATOM 2305 C CA . PHE A 1 291 ? 13.648 -4.449 -4.441 1 97.69 291 PHE A CA 1
ATOM 2306 C C . PHE A 1 291 ? 13.047 -5.234 -5.602 1 97.69 291 PHE A C 1
ATOM 2308 O O . PHE A 1 291 ? 11.828 -5.328 -5.727 1 97.69 291 PHE A O 1
ATOM 2315 N N . ALA A 1 292 ? 13.852 -5.762 -6.406 1 97.88 292 ALA A N 1
ATOM 2316 C CA . ALA A 1 292 ? 13.391 -6.465 -7.598 1 97.88 292 ALA A CA 1
ATOM 2317 C C . ALA A 1 292 ? 12.5 -7.648 -7.23 1 97.88 292 ALA A C 1
ATOM 2319 O O . ALA A 1 292 ? 11.406 -7.809 -7.781 1 97.88 292 ALA A O 1
ATOM 2320 N N . VAL A 1 293 ? 12.945 -8.492 -6.309 1 98.44 293 VAL A N 1
ATOM 2321 C CA . VAL A 1 293 ? 12.188 -9.672 -5.926 1 98.44 293 VAL A CA 1
ATOM 2322 C C . VAL A 1 293 ? 10.875 -9.25 -5.262 1 98.44 293 VAL A C 1
ATOM 2324 O O . VAL A 1 293 ? 9.82 -9.836 -5.523 1 98.44 293 VAL A O 1
ATOM 2327 N N . SER A 1 294 ? 10.953 -8.219 -4.406 1 98.56 294 SER A N 1
ATOM 2328 C CA . SER A 1 294 ? 9.75 -7.727 -3.744 1 98.56 294 SER A CA 1
ATOM 2329 C C . SER A 1 294 ? 8.734 -7.203 -4.754 1 98.56 294 SER A C 1
ATOM 2331 O O . SER A 1 294 ? 7.551 -7.523 -4.672 1 98.56 294 SER A O 1
ATOM 2333 N N . ALA A 1 295 ? 9.227 -6.426 -5.695 1 98.06 295 ALA A N 1
ATOM 2334 C CA . ALA A 1 295 ? 8.359 -5.863 -6.727 1 98.06 295 ALA A CA 1
ATOM 2335 C C . ALA A 1 295 ? 7.734 -6.965 -7.578 1 98.06 295 ALA A C 1
ATOM 2337 O O . ALA A 1 295 ? 6.539 -6.926 -7.875 1 98.06 295 ALA A O 1
ATOM 2338 N N . HIS A 1 296 ? 8.539 -7.895 -7.914 1 98.19 296 HIS A N 1
ATOM 2339 C CA . HIS A 1 296 ? 8.07 -9.031 -8.695 1 98.19 296 HIS A CA 1
ATOM 2340 C C . HIS A 1 296 ? 6.914 -9.742 -7.996 1 98.19 296 HIS A C 1
ATOM 2342 O O . HIS A 1 296 ? 5.875 -10 -8.609 1 98.19 296 HIS A O 1
ATOM 2348 N N . LEU A 1 297 ? 7.078 -10.031 -6.766 1 98.62 297 LEU A N 1
ATOM 2349 C CA . LEU A 1 297 ? 6.059 -10.75 -6.012 1 98.62 297 LEU A CA 1
ATOM 2350 C C . LEU A 1 297 ? 4.801 -9.906 -5.848 1 98.62 297 LEU A C 1
ATOM 2352 O O . LEU A 1 297 ? 3.689 -10.391 -6.066 1 98.62 297 LEU A O 1
ATOM 2356 N N . ASN A 1 298 ? 4.973 -8.656 -5.484 1 98.56 298 ASN A N 1
ATOM 2357 C CA . ASN A 1 298 ? 3.811 -7.797 -5.285 1 98.56 298 ASN A CA 1
ATOM 2358 C C . ASN A 1 298 ? 2.996 -7.648 -6.566 1 98.56 298 ASN A C 1
ATOM 2360 O O . ASN A 1 298 ? 1.766 -7.699 -6.535 1 98.56 298 ASN A O 1
ATOM 2364 N N . ILE A 1 299 ? 3.652 -7.477 -7.684 1 98.25 299 ILE A N 1
ATOM 2365 C CA . ILE A 1 299 ? 2.979 -7.285 -8.961 1 98.25 299 ILE A CA 1
ATOM 2366 C C . ILE A 1 299 ? 2.158 -8.523 -9.305 1 98.25 299 ILE A C 1
ATOM 2368 O O . ILE A 1 299 ? 0.953 -8.43 -9.555 1 98.25 299 ILE A O 1
ATOM 2372 N N . TRP A 1 300 ? 2.754 -9.633 -9.258 1 98.12 300 TRP A N 1
ATOM 2373 C CA . TRP A 1 300 ? 2.084 -10.844 -9.719 1 98.12 300 TRP A CA 1
ATOM 2374 C C . TRP A 1 300 ? 0.994 -11.266 -8.742 1 98.12 300 TRP A C 1
ATOM 2376 O O . TRP A 1 300 ? -0.056 -11.766 -9.148 1 98.12 300 TRP A O 1
ATOM 2386 N N . ILE A 1 301 ? 1.271 -11.117 -7.469 1 97.94 301 ILE A N 1
ATOM 2387 C CA . ILE A 1 301 ? 0.237 -11.398 -6.477 1 97.94 301 ILE A CA 1
ATOM 2388 C C . ILE A 1 301 ? -0.97 -10.492 -6.727 1 97.94 301 ILE A C 1
ATOM 2390 O O . ILE A 1 301 ? -2.113 -10.953 -6.695 1 97.94 301 ILE A O 1
ATOM 2394 N N . SER A 1 302 ? -0.683 -9.234 -6.934 1 97.56 302 SER A N 1
ATOM 2395 C CA . SER A 1 302 ? -1.754 -8.273 -7.195 1 97.56 302 SER A CA 1
ATOM 2396 C C . SER A 1 302 ? -2.516 -8.633 -8.469 1 97.56 302 SER A C 1
ATOM 2398 O O . SER A 1 302 ? -3.748 -8.617 -8.484 1 97.56 302 SER A O 1
ATOM 2400 N N . PHE A 1 303 ? -1.826 -9 -9.508 1 96.5 303 PHE A N 1
ATOM 2401 C CA . PHE A 1 303 ? -2.451 -9.391 -10.766 1 96.5 303 PHE A CA 1
ATOM 2402 C C . PHE A 1 303 ? -3.363 -10.594 -10.562 1 96.5 303 PHE A C 1
ATOM 2404 O O . PHE A 1 303 ? -4.527 -10.578 -10.969 1 96.5 303 PHE A O 1
ATOM 2411 N N . ASP A 1 304 ? -2.803 -11.555 -9.922 1 94.38 304 ASP A N 1
ATOM 2412 C CA . ASP A 1 304 ? -3.555 -12.789 -9.719 1 94.38 304 ASP A CA 1
ATOM 2413 C C . ASP A 1 304 ? -4.848 -12.523 -8.953 1 94.38 304 ASP A C 1
ATOM 2415 O O . ASP A 1 304 ? -5.867 -13.172 -9.195 1 94.38 304 ASP A O 1
ATOM 2419 N N . MET A 1 305 ? -4.816 -11.562 -8.117 1 92.88 305 MET A N 1
ATOM 2420 C CA . MET A 1 305 ? -5.965 -11.305 -7.258 1 92.88 305 MET A CA 1
ATOM 2421 C C . MET A 1 305 ? -6.883 -10.25 -7.879 1 92.88 305 MET A C 1
ATOM 2423 O O . MET A 1 305 ? -7.965 -9.984 -7.355 1 92.88 305 MET A O 1
ATOM 2427 N N . GLY A 1 306 ? -6.402 -9.727 -8.953 1 92.69 306 GLY A N 1
ATOM 2428 C CA . GLY A 1 306 ? -7.168 -8.625 -9.523 1 92.69 306 GLY A CA 1
ATOM 2429 C C . GLY A 1 306 ? -7.23 -7.41 -8.609 1 92.69 306 GLY A C 1
ATOM 2430 O O . GLY A 1 306 ? -8.273 -6.758 -8.508 1 92.69 306 GLY A O 1
ATOM 2431 N N . ARG A 1 307 ? -6.152 -7.16 -7.875 1 94.19 307 ARG A N 1
ATOM 2432 C CA . ARG A 1 307 ? -6.07 -6.035 -6.953 1 94.19 307 ARG A CA 1
ATOM 2433 C C . ARG A 1 307 ? -4.922 -5.105 -7.324 1 94.19 307 ARG A C 1
ATOM 2435 O O . ARG A 1 307 ? -4.129 -5.414 -8.219 1 94.19 307 ARG A O 1
ATOM 2442 N N . SER A 1 308 ? -4.898 -3.965 -6.672 1 95.88 308 SER A N 1
ATOM 2443 C CA . SER A 1 308 ? -3.9 -2.945 -6.984 1 95.88 308 SER A CA 1
ATOM 2444 C C . SER A 1 308 ? -2.523 -3.346 -6.469 1 95.88 308 SER A C 1
ATOM 2446 O O . SER A 1 308 ? -2.396 -3.871 -5.363 1 95.88 308 SER A O 1
ATOM 2448 N N . ARG A 1 309 ? -1.581 -3.16 -7.301 1 96.81 309 ARG A N 1
ATOM 2449 C CA . ARG A 1 309 ? -0.204 -3.279 -6.832 1 96.81 309 ARG A CA 1
ATOM 2450 C C . ARG A 1 309 ? 0.246 -2.004 -6.125 1 96.81 309 ARG A C 1
ATOM 2452 O O . ARG A 1 309 ? -0.384 -0.955 -6.27 1 96.81 309 ARG A O 1
ATOM 2459 N N . THR A 1 310 ? 1.244 -2.062 -5.324 1 97.38 310 THR A N 1
ATOM 2460 C CA . THR A 1 310 ? 1.818 -0.902 -4.652 1 97.38 310 THR A CA 1
ATOM 2461 C C . THR A 1 310 ? 2.887 -0.245 -5.523 1 97.38 310 THR A C 1
ATOM 2463 O O . THR A 1 310 ? 3.967 -0.808 -5.719 1 97.38 310 THR A O 1
ATOM 2466 N N . ILE A 1 311 ? 2.609 0.889 -6.012 1 94.88 311 ILE A N 1
ATOM 2467 C CA . ILE A 1 311 ? 3.518 1.621 -6.891 1 94.88 311 ILE A CA 1
ATOM 2468 C C . ILE A 1 311 ? 4.332 2.619 -6.07 1 94.88 311 ILE A C 1
ATOM 2470 O O . ILE A 1 311 ? 3.768 3.451 -5.355 1 94.88 311 ILE A O 1
ATOM 2474 N N . LEU A 1 312 ? 5.586 2.51 -6.168 1 94.12 312 LEU A N 1
ATOM 2475 C CA . LEU A 1 312 ? 6.465 3.402 -5.418 1 94.12 312 LEU A CA 1
ATOM 2476 C C . LEU A 1 312 ? 6.969 4.535 -6.301 1 94.12 312 LEU A C 1
ATOM 2478 O O . LEU A 1 312 ? 7.418 4.301 -7.426 1 94.12 312 LEU A O 1
ATOM 2482 N N . CYS A 1 313 ? 6.871 5.699 -5.773 1 89.56 313 CYS A N 1
ATOM 2483 C CA . CYS A 1 313 ? 7.336 6.875 -6.504 1 89.56 313 CYS A CA 1
ATOM 2484 C C . CYS A 1 313 ? 8.859 6.934 -6.535 1 89.56 313 CYS A C 1
ATOM 2486 O O . CYS A 1 313 ? 9.516 6.477 -5.598 1 89.56 313 CYS A O 1
ATOM 2488 N N . ASN A 1 314 ? 9.406 7.43 -7.586 1 85.81 314 ASN A N 1
ATOM 2489 C CA . ASN A 1 314 ? 10.844 7.648 -7.762 1 85.81 314 ASN A CA 1
ATOM 2490 C C . ASN A 1 314 ? 11.625 6.348 -7.637 1 85.81 314 ASN A C 1
ATOM 2492 O O . ASN A 1 314 ? 12.734 6.336 -7.098 1 85.81 314 ASN A O 1
ATOM 2496 N N . SER A 1 315 ? 11 5.281 -7.941 1 89.69 315 SER A N 1
ATOM 2497 C CA . SER A 1 315 ? 11.688 3.994 -7.867 1 89.69 315 SER A CA 1
ATOM 2498 C C . SER A 1 315 ? 12.656 3.818 -9.031 1 89.69 315 SER A C 1
ATOM 2500 O O . SER A 1 315 ? 12.352 4.215 -10.164 1 89.69 315 SER A O 1
ATOM 2502 N N . THR A 1 316 ? 13.82 3.404 -8.695 1 86.94 316 THR A N 1
ATOM 2503 C CA . THR A 1 316 ? 14.812 3.064 -9.703 1 86.94 316 THR A CA 1
ATOM 2504 C C . THR A 1 316 ? 15.031 1.555 -9.758 1 86.94 316 THR A C 1
ATOM 2506 O O . THR A 1 316 ? 15.664 0.98 -8.875 1 86.94 316 THR A O 1
ATOM 2509 N N . LEU A 1 317 ? 14.297 0.905 -10.562 1 85.06 317 LEU A N 1
ATOM 2510 C CA . LEU A 1 317 ? 14.453 -0.541 -10.68 1 85.06 317 LEU A CA 1
ATOM 2511 C C . LEU A 1 317 ? 15.656 -0.889 -11.555 1 85.06 317 LEU A C 1
ATOM 2513 O O . LEU A 1 317 ? 15.562 -0.871 -12.781 1 85.06 317 LEU A O 1
ATOM 2517 N N . GLU A 1 318 ? 16.797 -1.144 -10.859 1 89 318 GLU A N 1
ATOM 2518 C CA . GLU A 1 318 ? 18 -1.612 -11.531 1 89 318 GLU A CA 1
ATOM 2519 C C . GLU A 1 318 ? 18.141 -3.127 -11.414 1 89 318 GLU A C 1
ATOM 2521 O O . GLU A 1 318 ? 17.922 -3.693 -10.336 1 89 318 GLU A O 1
ATOM 2526 N N . MET A 1 319 ? 18.547 -3.766 -12.523 1 92.56 319 MET A N 1
ATOM 2527 C CA . MET A 1 319 ? 18.641 -5.223 -12.547 1 92.56 319 MET A CA 1
ATOM 2528 C C . MET A 1 319 ? 19.828 -5.703 -11.719 1 92.56 319 MET A C 1
ATOM 2530 O O . MET A 1 319 ? 20.906 -5.105 -11.766 1 92.56 319 MET A O 1
ATOM 2534 N N . PRO A 1 320 ? 19.594 -6.727 -10.891 1 92.62 320 PRO A N 1
ATOM 2535 C CA . PRO A 1 320 ? 20.703 -7.328 -10.164 1 92.62 320 PRO A CA 1
ATOM 2536 C C . PRO A 1 320 ? 21.766 -7.93 -11.086 1 92.62 320 PRO A C 1
ATOM 2538 O O . PRO A 1 320 ? 21.484 -8.172 -12.266 1 92.62 320 PRO A O 1
ATOM 2541 N N . SER A 1 321 ? 22.922 -8.148 -10.5 1 92.31 321 SER A N 1
ATOM 2542 C CA . SER A 1 321 ? 24.016 -8.742 -11.258 1 92.31 321 SER A CA 1
ATOM 2543 C C . SER A 1 321 ? 23.844 -10.25 -11.398 1 92.31 321 SER A C 1
ATOM 2545 O O . SER A 1 321 ? 23.25 -10.891 -10.531 1 92.31 321 SER A O 1
ATOM 2547 N N . LYS A 1 322 ? 24.406 -10.781 -12.5 1 90.94 322 LYS A N 1
ATOM 2548 C CA . LYS A 1 322 ? 24.375 -12.227 -12.727 1 90.94 322 LYS A CA 1
ATOM 2549 C C . LYS A 1 322 ? 25.438 -12.93 -11.875 1 90.94 322 LYS A C 1
ATOM 2551 O O . LYS A 1 322 ? 26.547 -12.422 -11.719 1 90.94 322 LYS A O 1
ATOM 2556 N N . ARG A 1 323 ? 25.031 -13.961 -11.211 1 88.56 323 ARG A N 1
ATOM 2557 C CA . ARG A 1 323 ? 25.922 -14.812 -10.422 1 88.56 323 ARG A CA 1
ATOM 2558 C C . ARG A 1 323 ? 25.797 -16.281 -10.852 1 88.56 323 ARG A C 1
ATOM 2560 O O . ARG A 1 323 ? 24.719 -16.719 -11.289 1 88.56 323 ARG A O 1
ATOM 2567 N N . GLY A 1 324 ? 26.875 -17 -10.914 1 87.75 324 GLY A N 1
ATOM 2568 C CA . GLY A 1 324 ? 26.797 -18.406 -11.234 1 87.75 324 GLY A CA 1
ATOM 2569 C C . GLY A 1 324 ? 25.844 -19.188 -10.336 1 87.75 324 GLY A C 1
ATOM 2570 O O . GLY A 1 324 ? 25.875 -19.016 -9.109 1 87.75 324 GLY A O 1
ATOM 2571 N N . GLY A 1 325 ? 25 -20.031 -10.906 1 89.88 325 GLY A N 1
ATOM 2572 C CA . GLY A 1 325 ? 24.062 -20.828 -10.133 1 89.88 325 GLY A CA 1
ATOM 2573 C C . GLY A 1 325 ? 22.859 -20.031 -9.641 1 89.88 325 GLY A C 1
ATOM 2574 O O . GLY A 1 325 ? 22.031 -20.562 -8.906 1 89.88 325 GLY A O 1
ATOM 2575 N N . ASP A 1 326 ? 22.875 -18.828 -9.953 1 91.81 326 ASP A N 1
ATOM 2576 C CA . ASP A 1 326 ? 21.828 -17.906 -9.555 1 91.81 326 ASP A CA 1
ATOM 2577 C C . ASP A 1 326 ? 20.891 -17.594 -10.727 1 91.81 326 ASP A C 1
ATOM 2579 O O . ASP A 1 326 ? 21.312 -17 -11.719 1 91.81 326 ASP A O 1
ATOM 2583 N N . TYR A 1 327 ? 19.625 -17.969 -10.625 1 96 327 TYR A N 1
ATOM 2584 C CA . TYR A 1 327 ? 18.672 -17.797 -11.711 1 96 327 TYR A CA 1
ATOM 2585 C C . TYR A 1 327 ? 17.688 -16.656 -11.398 1 96 327 TYR A C 1
ATOM 2587 O O . TYR A 1 327 ? 16.688 -16.5 -12.086 1 96 327 TYR A O 1
ATOM 2595 N N . THR A 1 328 ? 17.969 -15.898 -10.344 1 96.62 328 THR A N 1
ATOM 2596 C CA . THR A 1 328 ? 17.141 -14.773 -9.938 1 96.62 328 THR A CA 1
ATOM 2597 C C . THR A 1 328 ? 16.953 -13.797 -11.094 1 96.62 328 THR A C 1
ATOM 2599 O O . THR A 1 328 ? 15.852 -13.305 -11.32 1 96.62 328 THR A O 1
ATOM 2602 N N . ILE A 1 329 ? 17.938 -13.586 -11.852 1 95.38 329 ILE A N 1
ATOM 2603 C CA . ILE A 1 329 ? 17.938 -12.57 -12.898 1 95.38 329 ILE A CA 1
ATOM 2604 C C . ILE A 1 329 ? 17.016 -13 -14.031 1 95.38 329 ILE A C 1
ATOM 2606 O O . ILE A 1 329 ? 16.359 -12.164 -14.672 1 95.38 329 ILE A O 1
ATOM 2610 N N . GLU A 1 330 ? 16.953 -14.336 -14.336 1 96.44 330 GLU A N 1
ATOM 2611 C CA . GLU A 1 330 ? 16.031 -14.82 -15.359 1 96.44 330 GLU A CA 1
ATOM 2612 C C . GLU A 1 330 ? 14.602 -14.367 -15.086 1 96.44 330 GLU A C 1
ATOM 2614 O O . GLU A 1 330 ? 13.883 -13.977 -16.016 1 96.44 330 GLU A O 1
ATOM 2619 N N . ILE A 1 331 ? 14.258 -14.398 -13.836 1 97.69 331 ILE A N 1
ATOM 2620 C CA . ILE A 1 331 ? 12.906 -14.039 -13.445 1 97.69 331 ILE A CA 1
ATOM 2621 C C . ILE A 1 331 ? 12.773 -12.516 -13.383 1 97.69 331 ILE A C 1
ATOM 2623 O O . ILE A 1 331 ? 11.781 -11.953 -13.852 1 97.69 331 ILE A O 1
ATOM 2627 N N . MET A 1 332 ? 13.797 -11.797 -12.836 1 97.25 332 MET A N 1
ATOM 2628 C CA . MET A 1 332 ? 13.719 -10.352 -12.656 1 97.25 332 MET A CA 1
ATOM 2629 C C . MET A 1 332 ? 13.703 -9.641 -14 1 97.25 332 MET A C 1
ATOM 2631 O O . MET A 1 332 ? 13.109 -8.562 -14.133 1 97.25 332 MET A O 1
ATOM 2635 N N . GLU A 1 333 ? 14.219 -10.219 -15 1 96.19 333 GLU A N 1
ATOM 2636 C CA . GLU A 1 333 ? 14.219 -9.617 -16.328 1 96.19 333 GLU A CA 1
ATOM 2637 C C . GLU A 1 333 ? 12.82 -9.617 -16.938 1 96.19 333 GLU A C 1
ATOM 2639 O O . GLU A 1 333 ? 12.586 -8.977 -17.969 1 96.19 333 GLU A O 1
ATOM 2644 N N . LEU A 1 334 ? 11.891 -10.297 -16.359 1 97.81 334 LEU A N 1
ATOM 2645 C CA . LEU A 1 334 ? 10.5 -10.25 -16.781 1 97.81 334 LEU A CA 1
ATOM 2646 C C . LEU A 1 334 ? 9.789 -9.039 -16.188 1 97.81 334 LEU A C 1
ATOM 2648 O O . LEU A 1 334 ? 8.688 -8.688 -16.625 1 97.81 334 LEU A O 1
ATOM 2652 N N . LEU A 1 335 ? 10.406 -8.367 -15.211 1 96.69 335 LEU A N 1
ATOM 2653 C CA . LEU A 1 335 ? 9.789 -7.309 -14.422 1 96.69 335 LEU A CA 1
ATOM 2654 C C . LEU A 1 335 ? 9.359 -6.145 -15.305 1 96.69 335 LEU A C 1
ATOM 2656 O O . LEU A 1 335 ? 8.258 -5.617 -15.156 1 96.69 335 LEU A O 1
ATOM 2660 N N . PRO A 1 336 ? 10.18 -5.711 -16.25 1 95.31 336 PRO A N 1
ATOM 2661 C CA . PRO A 1 336 ? 9.758 -4.586 -17.094 1 95.31 336 PRO A CA 1
ATOM 2662 C C . PRO A 1 336 ? 8.477 -4.879 -17.859 1 95.31 336 PRO A C 1
ATOM 2664 O O . PRO A 1 336 ? 7.617 -4 -18 1 95.31 336 PRO A O 1
ATOM 2667 N N . TYR A 1 337 ? 8.336 -6.117 -18.312 1 96.81 337 TYR A N 1
ATOM 2668 C CA . TYR A 1 337 ? 7.121 -6.496 -19.031 1 96.81 337 TYR A CA 1
ATOM 2669 C C . TYR A 1 337 ? 5.926 -6.555 -18.094 1 96.81 337 TYR A C 1
ATOM 2671 O O . TYR A 1 337 ? 4.816 -6.156 -18.453 1 96.81 337 TYR A O 1
ATOM 2679 N N . SER A 1 338 ? 6.184 -7.086 -16.891 1 97.5 338 SER A N 1
ATOM 2680 C CA . SER A 1 338 ? 5.129 -7.148 -15.891 1 97.5 338 SER A CA 1
ATOM 2681 C C . SER A 1 338 ? 4.672 -5.754 -15.484 1 97.5 338 SER A C 1
ATOM 2683 O O . SER A 1 338 ? 3.473 -5.508 -15.328 1 97.5 338 SER A O 1
ATOM 2685 N N . THR A 1 339 ? 5.59 -4.828 -15.266 1 95.31 339 THR A N 1
ATOM 2686 C CA . THR A 1 339 ? 5.27 -3.457 -14.883 1 95.31 339 THR A CA 1
ATOM 2687 C C . THR A 1 339 ? 4.473 -2.762 -15.984 1 95.31 339 THR A C 1
ATOM 2689 O O . THR A 1 339 ? 3.607 -1.933 -15.695 1 95.31 339 THR A O 1
ATOM 2692 N N . ASP A 1 340 ? 4.762 -3.088 -17.188 1 94.5 340 ASP A N 1
ATOM 2693 C CA . ASP A 1 340 ? 4.09 -2.479 -18.344 1 94.5 340 ASP A CA 1
ATOM 2694 C C . ASP A 1 340 ? 2.635 -2.93 -18.422 1 94.5 340 ASP A C 1
ATOM 2696 O O . ASP A 1 340 ? 1.81 -2.264 -19.062 1 94.5 340 ASP A O 1
ATOM 2700 N N . LEU A 1 341 ? 2.357 -4.023 -17.812 1 96.19 341 LEU A N 1
ATOM 2701 C CA . LEU A 1 341 ? 0.998 -4.551 -17.859 1 96.19 341 LEU A CA 1
ATOM 2702 C C . LEU A 1 341 ? 0.155 -3.959 -16.734 1 96.19 341 LEU A C 1
ATOM 2704 O O . LEU A 1 341 ? -0.955 -4.426 -16.469 1 96.19 341 LEU A O 1
ATOM 2708 N N . ASP A 1 342 ? 0.681 -2.941 -16.078 1 93.56 342 ASP A N 1
ATOM 2709 C CA . ASP A 1 342 ? -0.106 -2.223 -15.086 1 93.56 342 ASP A CA 1
ATOM 2710 C C . ASP A 1 342 ? -1.444 -1.771 -15.664 1 93.56 342 ASP A C 1
ATOM 2712 O O . ASP A 1 342 ? -1.49 -1.168 -16.734 1 93.56 342 ASP A O 1
ATOM 2716 N N . PRO A 1 343 ? -2.492 -2.059 -14.977 1 92.31 343 PRO A N 1
ATOM 2717 C CA . PRO A 1 343 ? -3.822 -1.746 -15.508 1 92.31 343 PRO A CA 1
ATOM 2718 C C . PRO A 1 343 ? -4.02 -0.254 -15.766 1 92.31 343 PRO A C 1
ATOM 2720 O O . PRO A 1 343 ? -4.914 0.133 -16.516 1 92.31 343 PRO A O 1
ATOM 2723 N N . HIS A 1 344 ? -3.26 0.63 -15.141 1 87.38 344 HIS A N 1
ATOM 2724 C CA . HIS A 1 344 ? -3.381 2.07 -15.344 1 87.38 344 HIS A CA 1
ATOM 2725 C C . HIS A 1 344 ? -2.748 2.494 -16.672 1 87.38 344 HIS A C 1
ATOM 2727 O O . HIS A 1 344 ? -2.977 3.609 -17.141 1 87.38 344 HIS A O 1
ATOM 2733 N N . LYS A 1 345 ? -1.997 1.596 -17.172 1 88.69 345 LYS A N 1
ATOM 2734 C CA . LYS A 1 345 ? -1.369 1.868 -18.469 1 88.69 345 LYS A CA 1
ATOM 2735 C C . LYS A 1 345 ? -2.215 1.325 -19.609 1 88.69 345 LYS A C 1
ATOM 2737 O O . LYS A 1 345 ? -2.795 0.243 -19.5 1 88.69 345 LYS A O 1
ATOM 2742 N N . THR A 1 346 ? -2.273 2.049 -20.609 1 87.88 346 THR A N 1
ATOM 2743 C CA . THR A 1 346 ? -3.035 1.627 -21.781 1 87.88 346 THR A CA 1
ATOM 2744 C C . THR A 1 346 ? -2.104 1.139 -22.891 1 87.88 346 THR A C 1
ATOM 2746 O O . THR A 1 346 ? -1.106 1.794 -23.203 1 87.88 346 THR A O 1
ATOM 2749 N N . HIS A 1 347 ? -2.453 -0.027 -23.359 1 91.62 347 HIS A N 1
ATOM 2750 C CA . HIS A 1 347 ? -1.719 -0.623 -24.469 1 91.62 347 HIS A CA 1
ATOM 2751 C C . HIS A 1 347 ? -2.666 -1.078 -25.578 1 91.62 347 HIS A C 1
ATOM 2753 O O . HIS A 1 347 ? -3.775 -1.535 -25.297 1 91.62 347 HIS A O 1
ATOM 2759 N N . ASP A 1 348 ? -2.209 -0.875 -26.75 1 92.44 348 ASP A N 1
ATOM 2760 C CA . ASP A 1 348 ? -2.973 -1.489 -27.828 1 92.44 348 ASP A CA 1
ATOM 2761 C C . ASP A 1 348 ? -2.512 -2.924 -28.078 1 92.44 348 ASP A C 1
ATOM 2763 O O . ASP A 1 348 ? -1.545 -3.387 -27.469 1 92.44 348 ASP A O 1
ATOM 2767 N N . ALA A 1 349 ? -3.188 -3.666 -28.938 1 93.69 349 ALA A N 1
ATOM 2768 C CA . ALA A 1 349 ? -2.943 -5.086 -29.188 1 93.69 349 ALA A CA 1
ATOM 2769 C C . ALA A 1 349 ? -1.559 -5.309 -29.797 1 93.69 349 ALA A C 1
ATOM 2771 O O . ALA A 1 349 ? -0.873 -6.273 -29.438 1 93.69 349 ALA A O 1
ATOM 2772 N N . ALA A 1 350 ? -1.17 -4.426 -30.641 1 94.56 350 ALA A N 1
ATOM 2773 C CA . ALA A 1 350 ? 0.121 -4.566 -31.312 1 94.56 350 ALA A CA 1
ATOM 2774 C C . ALA A 1 350 ? 1.27 -4.484 -30.312 1 94.56 350 ALA A C 1
ATOM 2776 O O . ALA A 1 350 ? 2.238 -5.242 -30.406 1 94.56 350 ALA A O 1
ATOM 2777 N N . GLU A 1 351 ? 1.181 -3.553 -29.406 1 96 351 GLU A N 1
ATOM 2778 C CA . GLU A 1 351 ? 2.195 -3.402 -28.359 1 96 351 GLU A CA 1
ATOM 2779 C C . GLU A 1 351 ? 2.283 -4.652 -27.5 1 96 351 GLU A C 1
ATOM 2781 O O . GLU A 1 351 ? 3.377 -5.09 -27.125 1 96 351 GLU A O 1
ATOM 2786 N N . LEU A 1 352 ? 1.196 -5.195 -27.172 1 96.75 352 LEU A N 1
ATOM 2787 C CA . LEU A 1 352 ? 1.149 -6.398 -26.344 1 96.75 352 LEU A CA 1
ATOM 2788 C C . LEU A 1 352 ? 1.716 -7.598 -27.094 1 96.75 352 LEU A C 1
ATOM 2790 O O . LEU A 1 352 ? 2.354 -8.469 -26.5 1 96.75 352 LEU A O 1
ATOM 2794 N N . GLU A 1 353 ? 1.475 -7.676 -28.391 1 96.25 353 GLU A N 1
ATOM 2795 C CA . GLU A 1 353 ? 2.025 -8.75 -29.203 1 96.25 353 GLU A CA 1
ATOM 2796 C C . GLU A 1 353 ? 3.549 -8.688 -29.25 1 96.25 353 GLU A C 1
ATOM 2798 O O . GLU A 1 353 ? 4.219 -9.727 -29.25 1 96.25 353 GLU A O 1
ATOM 2803 N N . VAL A 1 354 ? 4.004 -7.457 -29.328 1 96.75 354 VAL A N 1
ATOM 2804 C CA . VAL A 1 354 ? 5.453 -7.277 -29.297 1 96.75 354 VAL A CA 1
ATOM 2805 C C . VAL A 1 354 ? 6.02 -7.781 -27.969 1 96.75 354 VAL A C 1
ATOM 2807 O O . VAL A 1 354 ? 7.035 -8.477 -27.953 1 96.75 354 VAL A O 1
ATOM 2810 N N . SER A 1 355 ? 5.406 -7.395 -26.875 1 97.75 355 SER A N 1
ATOM 2811 C CA . SER A 1 355 ? 5.816 -7.867 -25.562 1 97.75 355 SER A CA 1
ATOM 2812 C C . SER A 1 355 ? 5.738 -9.391 -25.469 1 97.75 355 SER A C 1
ATOM 2814 O O . SER A 1 355 ? 6.629 -10.023 -24.906 1 97.75 355 SER A O 1
ATOM 2816 N N . LEU A 1 356 ? 4.652 -10 -26 1 97.94 356 LEU A N 1
ATOM 2817 C CA . LEU A 1 356 ? 4.484 -11.445 -25.984 1 97.94 356 LEU A CA 1
ATOM 2818 C C . LEU A 1 356 ? 5.629 -12.133 -26.734 1 97.94 356 LEU A C 1
ATOM 2820 O O . LEU A 1 356 ? 6.215 -13.094 -26.234 1 97.94 356 LEU A O 1
ATOM 2824 N N . SER A 1 357 ? 5.91 -11.594 -27.891 1 97.38 357 SER A N 1
ATOM 2825 C CA . SER A 1 357 ? 6.992 -12.164 -28.688 1 97.38 357 SER A CA 1
ATOM 2826 C C . SER A 1 357 ? 8.32 -12.094 -27.953 1 97.38 357 SER A C 1
ATOM 2828 O O . SER A 1 357 ? 9.117 -13.031 -28 1 97.38 357 SER A O 1
ATOM 2830 N N . ALA A 1 358 ? 8.555 -10.945 -27.297 1 97.75 358 ALA A N 1
ATOM 2831 C CA . ALA A 1 358 ? 9.797 -10.766 -26.531 1 97.75 358 ALA A CA 1
ATOM 2832 C C . ALA A 1 358 ? 9.898 -11.781 -25.406 1 97.75 358 ALA A C 1
ATOM 2834 O O . ALA A 1 358 ? 10.969 -12.344 -25.156 1 97.75 358 ALA A O 1
ATOM 2835 N N . VAL A 1 359 ? 8.859 -12.008 -24.672 1 98.19 359 VAL A N 1
ATOM 2836 C CA . VAL A 1 359 ? 8.836 -12.922 -23.531 1 98.19 359 VAL A CA 1
ATOM 2837 C C . VAL A 1 359 ? 9.016 -14.352 -24.016 1 98.19 359 VAL A C 1
ATOM 2839 O O . VAL A 1 359 ? 9.734 -15.141 -23.406 1 98.19 359 VAL A O 1
ATOM 2842 N N . LEU A 1 360 ? 8.383 -14.742 -25.172 1 97.69 360 LEU A N 1
ATOM 2843 C CA . LEU A 1 360 ? 8.445 -16.094 -25.719 1 97.69 360 LEU A CA 1
ATOM 2844 C C . LEU A 1 360 ? 9.867 -16.438 -26.156 1 97.69 360 LEU A C 1
ATOM 2846 O O . LEU A 1 360 ? 10.273 -17.594 -26.125 1 97.69 360 LEU A O 1
ATOM 2850 N N . LYS A 1 361 ? 10.609 -15.445 -26.5 1 96.62 361 LYS A N 1
ATOM 2851 C CA . LYS A 1 361 ? 11.945 -15.664 -27.047 1 96.62 361 LYS A CA 1
ATOM 2852 C C . LYS A 1 361 ? 12.977 -15.82 -25.938 1 96.62 361 LYS A C 1
ATOM 2854 O O . LYS A 1 361 ? 14.094 -16.281 -26.172 1 96.62 361 LYS A O 1
ATOM 2859 N N . ARG A 1 362 ? 12.633 -15.5 -24.719 1 96.94 362 ARG A N 1
ATOM 2860 C CA . ARG A 1 362 ? 13.57 -15.586 -23.594 1 96.94 362 ARG A CA 1
ATOM 2861 C C . ARG A 1 362 ? 13.875 -17.047 -23.25 1 96.94 362 ARG A C 1
ATOM 2863 O O . ARG A 1 362 ? 13.055 -17.922 -23.484 1 96.94 362 ARG A O 1
ATOM 2870 N N . VAL A 1 363 ? 15.078 -17.188 -22.672 1 95.81 363 VAL A N 1
ATOM 2871 C CA . VAL A 1 363 ? 15.5 -18.531 -22.266 1 95.81 363 VAL A CA 1
ATOM 2872 C C . VAL A 1 363 ? 15.516 -18.625 -20.75 1 95.81 363 VAL A C 1
ATOM 2874 O O . VAL A 1 363 ? 16.156 -17.828 -20.062 1 95.81 363 VAL A O 1
ATOM 2877 N N . HIS A 1 364 ? 14.781 -19.516 -20.234 1 97.5 364 HIS A N 1
ATOM 2878 C CA . HIS A 1 364 ? 14.711 -19.828 -18.812 1 97.5 364 HIS A CA 1
ATOM 2879 C C . HIS A 1 364 ? 15.18 -21.266 -18.547 1 97.5 364 HIS A C 1
ATOM 2881 O O . HIS A 1 364 ? 14.781 -22.188 -19.25 1 97.5 364 HIS A O 1
ATOM 2887 N N . SER A 1 365 ? 16 -21.516 -17.516 1 95.12 365 SER A N 1
ATOM 2888 C CA . SER A 1 365 ? 16.844 -22.703 -17.438 1 95.12 365 SER A CA 1
ATOM 2889 C C . SER A 1 365 ? 16.297 -23.688 -16.422 1 95.12 365 SER A C 1
ATOM 2891 O O . SER A 1 365 ? 16.594 -24.891 -16.484 1 95.12 365 SER A O 1
ATOM 2893 N N . VAL A 1 366 ? 15.625 -23.281 -15.391 1 96.88 366 VAL A N 1
ATOM 2894 C CA . VAL A 1 366 ? 15.172 -24.156 -14.32 1 96.88 366 VAL A CA 1
ATOM 2895 C C . VAL A 1 366 ? 13.648 -24.062 -14.203 1 96.88 366 VAL A C 1
ATOM 2897 O O . VAL A 1 366 ? 13.047 -23.078 -14.594 1 96.88 366 VAL A O 1
ATOM 2900 N N . PRO A 1 367 ? 13.047 -25.047 -13.641 1 97.88 367 PRO A N 1
ATOM 2901 C CA . PRO A 1 367 ? 11.586 -25.156 -13.648 1 97.88 367 PRO A CA 1
ATOM 2902 C C . PRO A 1 367 ? 10.898 -23.938 -13.062 1 97.88 367 PRO A C 1
ATOM 2904 O O . PRO A 1 367 ? 9.977 -23.391 -13.68 1 97.88 367 PRO A O 1
ATOM 2907 N N . PRO A 1 368 ? 11.328 -23.406 -11.875 1 97.94 368 PRO A N 1
ATOM 2908 C CA . PRO A 1 368 ? 10.648 -22.203 -11.375 1 97.94 368 PRO A CA 1
ATOM 2909 C C . PRO A 1 368 ? 10.766 -21.031 -12.328 1 97.94 368 PRO A C 1
ATOM 2911 O O . PRO A 1 368 ? 9.812 -20.266 -12.484 1 97.94 368 PRO A O 1
ATOM 2914 N N . SER A 1 369 ? 11.859 -20.875 -12.977 1 97.94 369 SER A N 1
ATOM 2915 C CA . SER A 1 369 ? 12.055 -19.797 -13.938 1 97.94 369 SER A CA 1
ATOM 2916 C C . SER A 1 369 ? 11.195 -20 -15.18 1 97.94 369 SER A C 1
ATOM 2918 O O . SER A 1 369 ? 10.641 -19.047 -15.727 1 97.94 369 SER A O 1
ATOM 2920 N N . ILE A 1 370 ? 11.102 -21.219 -15.641 1 98.44 370 ILE A N 1
ATOM 2921 C CA . ILE A 1 370 ? 10.273 -21.547 -16.781 1 98.44 370 ILE A CA 1
ATOM 2922 C C . ILE A 1 370 ? 8.812 -21.25 -16.469 1 98.44 370 ILE A C 1
ATOM 2924 O O . ILE A 1 370 ? 8.086 -20.703 -17.312 1 98.44 370 ILE A O 1
ATOM 2928 N N . MET A 1 371 ? 8.445 -21.594 -15.297 1 97.94 371 MET A N 1
ATOM 2929 C CA . MET A 1 371 ? 7.074 -21.328 -14.867 1 97.94 371 MET A CA 1
ATOM 2930 C C . MET A 1 371 ? 6.789 -19.828 -14.859 1 97.94 371 MET A C 1
ATOM 2932 O O . MET A 1 371 ? 5.684 -19.406 -15.203 1 97.94 371 MET A O 1
ATOM 2936 N N . ALA A 1 372 ? 7.777 -19.078 -14.445 1 98.44 372 ALA A N 1
ATOM 2937 C CA . ALA A 1 372 ? 7.617 -17.625 -14.453 1 98.44 372 ALA A CA 1
ATOM 2938 C C . ALA A 1 372 ? 7.398 -17.109 -15.875 1 98.44 372 ALA A C 1
ATOM 2940 O O . ALA A 1 372 ? 6.535 -16.25 -16.109 1 98.44 372 ALA A O 1
ATOM 2941 N N . GLN A 1 373 ? 8.164 -17.562 -16.797 1 98.5 373 GLN A N 1
ATOM 2942 C CA . GLN A 1 373 ? 7.988 -17.188 -18.203 1 98.5 373 GLN A CA 1
ATOM 2943 C C . GLN A 1 373 ? 6.594 -17.578 -18.703 1 98.5 373 GLN A C 1
ATOM 2945 O O . GLN A 1 373 ? 5.934 -16.781 -19.375 1 98.5 373 GLN A O 1
ATOM 2950 N N . CYS A 1 374 ? 6.215 -18.781 -18.375 1 98.5 374 CYS A N 1
ATOM 2951 C CA . CYS A 1 374 ? 4.902 -19.266 -18.781 1 98.5 374 CYS A CA 1
ATOM 2952 C C . CYS A 1 374 ? 3.791 -18.422 -18.188 1 98.5 374 CYS A C 1
ATOM 2954 O O . CYS A 1 374 ? 2.838 -18.062 -18.875 1 98.5 374 CYS A O 1
ATOM 2956 N N . ASN A 1 375 ? 3.922 -18.141 -16.906 1 98.25 375 ASN A N 1
ATOM 2957 C CA . ASN A 1 375 ? 2.912 -17.344 -16.219 1 98.25 375 ASN A CA 1
ATOM 2958 C C . ASN A 1 375 ? 2.729 -15.984 -16.875 1 98.25 375 ASN A C 1
ATOM 2960 O O . ASN A 1 375 ? 1.602 -15.516 -17.031 1 98.25 375 ASN A O 1
ATOM 2964 N N . LEU A 1 376 ? 3.82 -15.32 -17.188 1 98.62 376 LEU A N 1
ATOM 2965 C CA . LEU A 1 376 ? 3.725 -14.016 -17.828 1 98.62 376 LEU A CA 1
ATOM 2966 C C . LEU A 1 376 ? 3.143 -14.148 -19.234 1 98.62 376 LEU A C 1
ATOM 2968 O O . LEU A 1 376 ? 2.381 -13.281 -19.672 1 98.62 376 LEU A O 1
ATOM 2972 N N . THR A 1 377 ? 3.506 -15.188 -19.953 1 98.56 377 THR A N 1
ATOM 2973 C CA . THR A 1 377 ? 2.916 -15.469 -21.266 1 98.56 377 THR A CA 1
ATOM 2974 C C . THR A 1 377 ? 1.4 -15.602 -21.156 1 98.56 377 THR A C 1
ATOM 2976 O O . THR A 1 377 ? 0.662 -15.031 -21.953 1 98.56 377 THR A O 1
ATOM 2979 N N . LEU A 1 378 ? 0.988 -16.391 -20.172 1 98.38 378 LEU A N 1
ATOM 2980 C CA . LEU A 1 378 ? -0.442 -16.562 -19.953 1 98.38 378 LEU A CA 1
ATOM 2981 C C . LEU A 1 378 ? -1.127 -15.227 -19.719 1 98.38 378 LEU A C 1
ATOM 2983 O O . LEU A 1 378 ? -2.209 -14.969 -20.25 1 98.38 378 LEU A O 1
ATOM 2987 N N . CYS A 1 379 ? -0.517 -14.383 -18.906 1 98.31 379 CYS A N 1
ATOM 2988 C CA . CYS A 1 379 ? -1.068 -13.062 -18.625 1 98.31 379 CYS A CA 1
ATOM 2989 C C . CYS A 1 379 ? -1.194 -12.242 -19.906 1 98.31 379 CYS A C 1
ATOM 2991 O O . CYS A 1 379 ? -2.23 -11.625 -20.141 1 98.31 379 CYS A O 1
ATOM 2993 N N . LEU A 1 380 ? -0.174 -12.227 -20.719 1 98.25 380 LEU A N 1
ATOM 2994 C CA . LEU A 1 380 ? -0.186 -11.492 -21.969 1 98.25 380 LEU A CA 1
ATOM 2995 C C . LEU A 1 380 ? -1.264 -12.031 -22.906 1 98.25 380 LEU A C 1
ATOM 2997 O O . LEU A 1 380 ? -1.948 -11.258 -23.578 1 98.25 380 LEU A O 1
ATOM 3001 N N . CYS A 1 381 ? -1.415 -13.305 -22.938 1 97.94 381 CYS A N 1
ATOM 3002 C CA . CYS A 1 381 ? -2.445 -13.922 -23.766 1 97.94 381 CYS A CA 1
ATOM 3003 C C . CYS A 1 381 ? -3.838 -13.508 -23.297 1 97.94 381 CYS A C 1
ATOM 3005 O O . CYS A 1 381 ? -4.707 -13.211 -24.125 1 97.94 381 CYS A O 1
ATOM 3007 N N . ARG A 1 382 ? -4.066 -13.523 -22.016 1 97.25 382 ARG A N 1
ATOM 3008 C CA . ARG A 1 382 ? -5.359 -13.094 -21.484 1 97.25 382 ARG A CA 1
ATOM 3009 C C . ARG A 1 382 ? -5.645 -11.641 -21.875 1 97.25 382 ARG A C 1
ATOM 3011 O O . ARG A 1 382 ? -6.777 -11.297 -22.219 1 97.25 382 ARG A O 1
ATOM 3018 N N . ARG A 1 383 ? -4.602 -10.789 -21.766 1 96.75 383 ARG A N 1
ATOM 3019 C CA . ARG A 1 383 ? -4.754 -9.391 -22.156 1 96.75 383 ARG A CA 1
ATOM 3020 C C . ARG A 1 383 ? -5.129 -9.273 -23.641 1 96.75 383 ARG A C 1
ATOM 3022 O O . ARG A 1 383 ? -6.02 -8.5 -23.984 1 96.75 383 ARG A O 1
ATOM 3029 N N . LEU A 1 384 ? -4.5 -10.023 -24.453 1 96.06 384 LEU A N 1
ATOM 3030 C CA . LEU A 1 384 ? -4.766 -10 -25.891 1 96.06 384 LEU A CA 1
ATOM 3031 C C . LEU A 1 384 ? -6.152 -10.555 -26.188 1 96.06 384 LEU A C 1
ATOM 3033 O O . LEU A 1 384 ? -6.879 -10 -27.016 1 96.06 384 LEU A O 1
ATOM 3037 N N . GLN A 1 385 ? -6.531 -11.57 -25.531 1 94.12 385 GLN A N 1
ATOM 3038 C CA . GLN A 1 385 ? -7.852 -12.156 -25.719 1 94.12 385 GLN A CA 1
ATOM 3039 C C . GLN A 1 385 ? -8.953 -11.188 -25.281 1 94.12 385 GLN A C 1
ATOM 3041 O O . GLN A 1 385 ? -10.031 -11.148 -25.875 1 94.12 385 GLN A O 1
ATOM 3046 N N . SER A 1 386 ? -8.688 -10.469 -24.203 1 91.56 386 SER A N 1
ATOM 3047 C CA . SER A 1 386 ? -9.656 -9.484 -23.75 1 91.56 386 SER A CA 1
ATOM 3048 C C . SER A 1 386 ? -9.875 -8.391 -24.781 1 91.56 386 SER A C 1
ATOM 3050 O O . SER A 1 386 ? -10.883 -7.68 -24.734 1 91.56 386 SER A O 1
ATOM 3052 N N . MET A 1 387 ? -8.961 -8.32 -25.703 1 90.44 387 MET A N 1
ATOM 3053 C CA . MET A 1 387 ? -9.062 -7.363 -26.797 1 90.44 387 MET A CA 1
ATOM 3054 C C . MET A 1 387 ? -9.516 -8.055 -28.078 1 90.44 387 MET A C 1
ATOM 3056 O O . MET A 1 387 ? -9.328 -7.523 -29.172 1 90.44 387 MET A O 1
ATOM 3060 N N . ASN A 1 388 ? -9.945 -9.219 -27.969 1 86.75 388 ASN A N 1
ATOM 3061 C CA . ASN A 1 388 ? -10.508 -10.016 -29.047 1 86.75 388 ASN A CA 1
ATOM 3062 C C . ASN A 1 388 ? -9.461 -10.375 -30.094 1 86.75 388 ASN A C 1
ATOM 3064 O O . ASN A 1 388 ? -9.742 -10.367 -31.297 1 86.75 388 ASN A O 1
ATOM 3068 N N . THR A 1 389 ? -8.336 -10.578 -29.547 1 89.38 389 THR A N 1
ATOM 3069 C CA . THR A 1 389 ? -7.254 -11.016 -30.422 1 89.38 389 THR A CA 1
ATOM 3070 C C . THR A 1 389 ? -7.188 -12.539 -30.484 1 89.38 389 THR A C 1
ATOM 3072 O O . THR A 1 389 ? -7.207 -13.203 -29.453 1 89.38 389 THR A O 1
ATOM 3075 N N . SER A 1 390 ? -7.105 -13.109 -31.703 1 88.25 390 SER A N 1
ATOM 3076 C CA . SER A 1 390 ? -6.941 -14.547 -31.891 1 88.25 390 SER A CA 1
ATOM 3077 C C . SER A 1 390 ? -5.488 -14.906 -32.188 1 88.25 390 SER A C 1
ATOM 3079 O O . SER A 1 390 ? -4.75 -14.094 -32.75 1 88.25 390 SER A O 1
ATOM 3081 N N . PHE A 1 391 ? -5.137 -16.047 -31.719 1 92.69 391 PHE A N 1
ATOM 3082 C CA . PHE A 1 391 ? -3.773 -16.516 -31.938 1 92.69 391 PHE A CA 1
ATOM 3083 C C . PHE A 1 391 ? -3.725 -17.484 -33.125 1 92.69 391 PHE A C 1
ATOM 3085 O O . PHE A 1 391 ? -4.504 -18.453 -33.156 1 92.69 391 PHE A O 1
ATOM 3092 N N . THR A 1 392 ? -2.857 -17.203 -34.125 1 88.94 392 THR A N 1
ATOM 3093 C CA . THR A 1 392 ? -2.75 -18.078 -35.281 1 88.94 392 THR A CA 1
ATOM 3094 C C . THR A 1 392 ? -1.297 -18.203 -35.719 1 88.94 392 THR A C 1
ATOM 3096 O O . THR A 1 392 ? -0.427 -17.469 -35.25 1 88.94 392 THR A O 1
ATOM 3099 N N . GLY A 1 393 ? -1.044 -19.281 -36.438 1 91.44 393 GLY A N 1
ATOM 3100 C CA . GLY A 1 393 ? 0.252 -19.469 -37.094 1 91.44 393 GLY A CA 1
ATOM 3101 C C . GLY A 1 393 ? 1.382 -19.656 -36.094 1 91.44 393 GLY A C 1
ATOM 3102 O O . GLY A 1 393 ? 1.286 -20.5 -35.188 1 91.44 393 GLY A O 1
ATOM 3103 N N . LYS A 1 394 ? 2.432 -18.906 -36.312 1 92.94 394 LYS A N 1
ATOM 3104 C CA . LYS A 1 394 ? 3.672 -19.062 -35.562 1 92.94 394 LYS A CA 1
ATOM 3105 C C . LYS A 1 394 ? 3.484 -18.672 -34.094 1 92.94 394 LYS A C 1
ATOM 3107 O O . LYS A 1 394 ? 4.043 -19.312 -33.188 1 92.94 394 LYS A O 1
ATOM 3112 N N . THR A 1 395 ? 2.74 -17.656 -33.875 1 94.5 395 THR A N 1
ATOM 3113 C CA . THR A 1 395 ? 2.502 -17.203 -32.531 1 94.5 395 THR A CA 1
ATOM 3114 C C . THR A 1 395 ? 1.796 -18.266 -31.703 1 94.5 395 THR A C 1
ATOM 3116 O O . THR A 1 395 ? 2.16 -18.516 -30.547 1 94.5 395 THR A O 1
ATOM 3119 N N . LEU A 1 396 ? 0.822 -18.891 -32.25 1 95.38 396 LEU A N 1
ATOM 3120 C CA . LEU A 1 396 ? 0.112 -19.969 -31.562 1 95.38 396 LEU A CA 1
ATOM 3121 C C . LEU A 1 396 ? 1.046 -21.125 -31.266 1 95.38 396 LEU A C 1
ATOM 3123 O O . LEU A 1 396 ? 1.009 -21.688 -30.172 1 95.38 396 LEU A O 1
ATOM 3127 N N . GLU A 1 397 ? 1.833 -21.469 -32.25 1 95.81 397 GLU A N 1
ATOM 3128 C CA . GLU A 1 397 ? 2.787 -22.547 -32.062 1 95.81 397 GLU A CA 1
ATOM 3129 C C . GLU A 1 397 ? 3.727 -22.266 -30.891 1 95.81 397 GLU A C 1
ATOM 3131 O O . GLU A 1 397 ? 4.027 -23.141 -30.094 1 95.81 397 GLU A O 1
ATOM 3136 N N . GLN A 1 398 ? 4.18 -21.062 -30.844 1 97.31 398 GLN A N 1
ATOM 3137 C CA . GLN A 1 398 ? 5.09 -20.656 -29.766 1 97.31 398 GLN A CA 1
ATOM 3138 C C . GLN A 1 398 ? 4.391 -20.688 -28.422 1 97.31 398 GLN A C 1
ATOM 3140 O O . GLN A 1 398 ? 4.988 -21.078 -27.406 1 97.31 398 GLN A O 1
ATOM 3145 N N . ILE A 1 399 ? 3.184 -20.203 -28.375 1 97.81 399 ILE A N 1
ATOM 3146 C CA . ILE A 1 399 ? 2.4 -20.234 -27.156 1 97.81 399 ILE A CA 1
ATOM 3147 C C . ILE A 1 399 ? 2.236 -21.672 -26.672 1 97.81 399 ILE A C 1
ATOM 3149 O O . ILE A 1 399 ? 2.467 -21.953 -25.484 1 97.81 399 ILE A O 1
ATOM 3153 N N . LEU A 1 400 ? 1.893 -22.578 -27.562 1 97.62 400 LEU A N 1
ATOM 3154 C CA . LEU A 1 400 ? 1.674 -23.969 -27.203 1 97.62 400 LEU A CA 1
ATOM 3155 C C . LEU A 1 400 ? 2.977 -24.625 -26.766 1 97.62 400 LEU A C 1
ATOM 3157 O O . LEU A 1 400 ? 2.973 -25.5 -25.891 1 97.62 400 LEU A O 1
ATOM 3161 N N . PHE A 1 401 ? 4.023 -24.203 -27.344 1 97.81 401 PHE A N 1
ATOM 3162 C CA . PHE A 1 401 ? 5.332 -24.703 -26.938 1 97.81 401 PHE A CA 1
ATOM 3163 C C . PHE A 1 401 ? 5.645 -24.312 -25.5 1 97.81 401 PHE A C 1
ATOM 3165 O O . PHE A 1 401 ? 6.09 -25.156 -24.719 1 97.81 401 PHE A O 1
ATOM 3172 N N . ILE A 1 402 ? 5.426 -23.078 -25.141 1 98.12 402 ILE A N 1
ATOM 3173 C CA . ILE A 1 402 ? 5.734 -22.578 -23.812 1 98.12 402 ILE A CA 1
ATOM 3174 C C . ILE A 1 402 ? 4.785 -23.203 -22.797 1 98.12 402 ILE A C 1
ATOM 3176 O O . ILE A 1 402 ? 5.184 -23.484 -21.656 1 98.12 402 ILE A O 1
ATOM 3180 N N . THR A 1 403 ? 3.52 -23.375 -23.141 1 98.31 403 THR A N 1
ATOM 3181 C CA . THR A 1 403 ? 2.588 -24.016 -22.219 1 98.31 403 THR A CA 1
ATOM 3182 C C . THR A 1 403 ? 2.99 -25.469 -21.953 1 98.31 403 THR A C 1
ATOM 3184 O O . THR A 1 403 ? 2.885 -25.938 -20.812 1 98.31 403 THR A O 1
ATOM 3187 N N . GLN A 1 404 ? 3.432 -26.125 -22.984 1 98.06 404 GLN A N 1
ATOM 3188 C CA . GLN A 1 404 ? 3.922 -27.484 -22.797 1 98.06 404 GLN A CA 1
ATOM 3189 C C . GLN A 1 404 ? 5.137 -27.5 -21.875 1 98.06 404 GLN A C 1
ATOM 3191 O O . GLN A 1 404 ? 5.246 -28.375 -21 1 98.06 404 GLN A O 1
ATOM 3196 N N . LYS A 1 405 ? 6.008 -26.594 -22.094 1 98.19 405 LYS A N 1
ATOM 3197 C CA . LYS A 1 405 ? 7.176 -26.469 -21.234 1 98.19 405 LYS A CA 1
ATOM 3198 C C . LYS A 1 405 ? 6.758 -26.203 -19.781 1 98.19 405 LYS A C 1
ATOM 3200 O O . LYS A 1 405 ? 7.395 -26.672 -18.844 1 98.19 405 LYS A O 1
ATOM 3205 N N . GLY A 1 406 ? 5.777 -25.344 -19.641 1 98.31 406 GLY A N 1
ATOM 3206 C CA . GLY A 1 406 ? 5.25 -25.047 -18.328 1 98.31 406 GLY A CA 1
ATOM 3207 C C . GLY A 1 406 ? 4.723 -26.281 -17.609 1 98.31 406 GLY A C 1
ATOM 3208 O O . GLY A 1 406 ? 4.965 -26.469 -16.406 1 98.31 406 GLY A O 1
ATOM 3209 N N . ILE A 1 407 ? 4.023 -27.156 -18.297 1 98.19 407 ILE A N 1
ATOM 3210 C CA . ILE A 1 407 ? 3.488 -28.391 -17.75 1 98.19 407 ILE A CA 1
ATOM 3211 C C . ILE A 1 407 ? 4.637 -29.297 -17.312 1 98.19 407 ILE A C 1
ATOM 3213 O O . ILE A 1 407 ? 4.617 -29.875 -16.219 1 98.19 407 ILE A O 1
ATOM 3217 N N . GLU A 1 408 ? 5.598 -29.406 -18.156 1 98.25 408 GLU A N 1
ATOM 3218 C CA . GLU A 1 408 ? 6.762 -30.234 -17.859 1 98.25 408 GLU A CA 1
ATOM 3219 C C . GLU A 1 408 ? 7.516 -29.703 -16.641 1 98.25 408 GLU A C 1
ATOM 3221 O O . GLU A 1 408 ? 8.008 -30.484 -15.828 1 98.25 408 GLU A O 1
ATOM 3226 N N . ALA A 1 409 ? 7.652 -28.406 -16.578 1 98.5 409 ALA A N 1
ATOM 3227 C CA . ALA A 1 409 ? 8.305 -27.797 -15.43 1 98.5 409 ALA A CA 1
ATOM 3228 C C . ALA A 1 409 ? 7.551 -28.094 -14.141 1 98.5 409 ALA A C 1
ATOM 3230 O O . ALA A 1 409 ? 8.164 -28.375 -13.102 1 98.5 409 ALA A O 1
ATOM 3231 N N . ALA A 1 410 ? 6.254 -28 -14.172 1 98.12 410 ALA A N 1
ATOM 3232 C CA . ALA A 1 410 ? 5.441 -28.344 -13 1 98.12 410 ALA A CA 1
ATOM 3233 C C . ALA A 1 410 ? 5.676 -29.781 -12.57 1 98.12 410 ALA A C 1
ATOM 3235 O O . ALA A 1 410 ? 5.809 -30.078 -11.383 1 98.12 410 ALA A O 1
ATOM 3236 N N . GLN A 1 411 ? 5.723 -30.688 -13.539 1 97.62 411 GLN A N 1
ATOM 3237 C CA . GLN A 1 411 ? 5.977 -32.094 -13.242 1 97.62 411 GLN A CA 1
ATOM 3238 C C . GLN A 1 411 ? 7.34 -32.281 -12.586 1 97.62 411 GLN A C 1
ATOM 3240 O O . GLN A 1 411 ? 7.484 -33.062 -11.656 1 97.62 411 GLN A O 1
ATOM 3245 N N . ALA A 1 412 ? 8.297 -31.547 -13.094 1 98 412 ALA A N 1
ATOM 3246 C CA . ALA A 1 412 ? 9.641 -31.625 -12.516 1 98 412 ALA A CA 1
ATOM 3247 C C . ALA A 1 412 ? 9.641 -31.172 -11.055 1 98 412 ALA A C 1
ATOM 3249 O O . ALA A 1 412 ? 10.352 -31.734 -10.227 1 98 412 ALA A O 1
ATOM 3250 N N . ILE A 1 413 ? 8.93 -30.156 -10.727 1 97.19 413 ILE A N 1
ATOM 3251 C CA . ILE A 1 413 ? 8.828 -29.609 -9.375 1 97.19 413 ILE A CA 1
ATOM 3252 C C . ILE A 1 413 ? 8.188 -30.641 -8.453 1 97.19 413 ILE A C 1
ATOM 3254 O O . ILE A 1 413 ? 8.641 -30.844 -7.324 1 97.19 413 ILE A O 1
ATOM 3258 N N . ILE A 1 414 ? 7.18 -31.344 -8.945 1 96.19 414 ILE A N 1
ATOM 3259 C CA . ILE A 1 414 ? 6.508 -32.406 -8.188 1 96.19 414 ILE A CA 1
ATOM 3260 C C . ILE A 1 414 ? 7.492 -33.531 -7.891 1 96.19 414 ILE A C 1
ATOM 3262 O O . ILE A 1 414 ? 7.547 -34.031 -6.77 1 96.19 414 ILE A O 1
ATOM 3266 N N . ASP A 1 415 ? 8.195 -33.875 -8.883 1 96.19 415 ASP A N 1
ATOM 3267 C CA . ASP A 1 415 ? 9.148 -34.969 -8.75 1 96.19 415 ASP A CA 1
ATOM 3268 C C . ASP A 1 415 ? 10.234 -34.625 -7.734 1 96.19 415 ASP A C 1
ATOM 3270 O O . ASP A 1 415 ? 10.719 -35.531 -7.016 1 96.19 415 ASP A O 1
ATOM 3274 N N . ALA A 1 416 ? 10.578 -33.344 -7.676 1 94.81 416 ALA A N 1
ATOM 3275 C CA . ALA A 1 416 ? 11.617 -32.906 -6.75 1 94.81 416 ALA A CA 1
ATOM 3276 C C . ALA A 1 416 ? 11.047 -32.688 -5.355 1 94.81 416 ALA A C 1
ATOM 3278 O O . ALA A 1 416 ? 11.797 -32.531 -4.387 1 94.81 416 ALA A O 1
ATOM 3279 N N . ARG A 1 417 ? 9.758 -32.656 -5.199 1 93.56 417 ARG A N 1
ATOM 3280 C CA . ARG A 1 417 ? 9.047 -32.469 -3.941 1 93.56 417 ARG A CA 1
ATOM 3281 C C . ARG A 1 417 ? 9.406 -31.109 -3.328 1 93.56 417 ARG A C 1
ATOM 3283 O O . ARG A 1 417 ? 9.711 -31.016 -2.137 1 93.56 417 ARG A O 1
ATOM 3290 N N . VAL A 1 418 ? 9.523 -30.109 -4.098 1 95 418 VAL A N 1
ATOM 3291 C CA . VAL A 1 418 ? 9.742 -28.719 -3.709 1 95 418 VAL A CA 1
ATOM 3292 C C . VAL A 1 418 ? 8.57 -27.859 -4.176 1 95 418 VAL A C 1
ATOM 3294 O O . VAL A 1 418 ? 8.625 -27.25 -5.25 1 95 418 VAL A O 1
ATOM 3297 N N . PRO A 1 419 ? 7.539 -27.75 -3.391 1 95.62 419 PRO A N 1
ATOM 3298 C CA . PRO A 1 419 ? 6.277 -27.156 -3.84 1 95.62 419 PRO A CA 1
ATOM 3299 C C . PRO A 1 419 ? 6.398 -25.656 -4.121 1 95.62 419 PRO A C 1
ATOM 3301 O O . PRO A 1 419 ? 5.996 -24.844 -3.295 1 95.62 419 PRO A O 1
ATOM 3304 N N . TRP A 1 420 ? 6.812 -25.359 -5.32 1 97.25 420 TRP A N 1
ATOM 3305 C CA . TRP A 1 420 ? 6.887 -23.984 -5.797 1 97.25 420 TRP A CA 1
ATOM 3306 C C . TRP A 1 420 ? 5.496 -23.375 -5.941 1 97.25 420 TRP A C 1
ATOM 3308 O O . TRP A 1 420 ? 4.535 -24.078 -6.25 1 97.25 420 TRP A O 1
ATOM 3318 N N . HIS A 1 421 ? 5.359 -22.078 -5.699 1 96.75 421 HIS A N 1
ATOM 3319 C CA . HIS A 1 421 ? 4.047 -21.469 -5.543 1 96.75 421 HIS A CA 1
ATOM 3320 C C . HIS A 1 421 ? 3.254 -21.516 -6.844 1 96.75 421 HIS A C 1
ATOM 3322 O O . HIS A 1 421 ? 2.02 -21.5 -6.828 1 96.75 421 HIS A O 1
ATOM 3328 N N . GLN A 1 422 ? 3.881 -21.672 -7.996 1 97.06 422 GLN A N 1
ATOM 3329 C CA . GLN A 1 422 ? 3.178 -21.672 -9.273 1 97.06 422 GLN A CA 1
ATOM 3330 C C . GLN A 1 422 ? 2.936 -23.094 -9.773 1 97.06 422 GLN A C 1
ATOM 3332 O O . GLN A 1 422 ? 2.375 -23.297 -10.852 1 97.06 422 GLN A O 1
ATOM 3337 N N . MET A 1 423 ? 3.309 -24.062 -9.031 1 97.25 423 MET A N 1
ATOM 3338 C CA . MET A 1 423 ? 3.246 -25.469 -9.43 1 97.25 423 MET A CA 1
ATOM 3339 C C . MET A 1 423 ? 1.815 -25.875 -9.773 1 97.25 423 MET A C 1
ATOM 3341 O O . MET A 1 423 ? 1.582 -26.547 -10.773 1 97.25 423 MET A O 1
ATOM 3345 N N . ALA A 1 424 ? 0.892 -25.438 -8.953 1 95.88 424 ALA A N 1
ATOM 3346 C CA . ALA A 1 424 ? -0.506 -25.781 -9.211 1 95.88 424 ALA A CA 1
ATOM 3347 C C . ALA A 1 424 ? -1.186 -24.688 -10.047 1 95.88 424 ALA A C 1
ATOM 3349 O O . ALA A 1 424 ? -2.035 -24.984 -10.891 1 95.88 424 ALA A O 1
ATOM 3350 N N . ASN A 1 425 ? -0.818 -23.484 -9.875 1 96.56 425 ASN A N 1
ATOM 3351 C CA . ASN A 1 425 ? -1.457 -22.328 -10.477 1 96.56 425 ASN A CA 1
ATOM 3352 C C . ASN A 1 425 ? -1.273 -22.297 -11.992 1 96.56 425 ASN A C 1
ATOM 3354 O O . ASN A 1 425 ? -2.238 -22.109 -12.734 1 96.56 425 ASN A O 1
ATOM 3358 N N . VAL A 1 426 ? -0.075 -22.531 -12.484 1 97.5 426 VAL A N 1
ATOM 3359 C CA . VAL A 1 426 ? 0.262 -22.359 -13.891 1 97.5 426 VAL A CA 1
ATOM 3360 C C . VAL A 1 426 ? -0.413 -23.438 -14.719 1 97.5 426 VAL A C 1
ATOM 3362 O O . VAL A 1 426 ? -1.078 -23.141 -15.719 1 97.5 426 VAL A O 1
ATOM 3365 N N . PRO A 1 427 ? -0.35 -24.75 -14.375 1 97.5 427 PRO A N 1
ATOM 3366 C CA . PRO A 1 427 ? -1.065 -25.766 -15.148 1 97.5 427 PRO A CA 1
ATOM 3367 C C . PRO A 1 427 ? -2.568 -25.5 -15.227 1 97.5 427 PRO A C 1
ATOM 3369 O O . PRO A 1 427 ? -3.186 -25.703 -16.266 1 97.5 427 PRO A O 1
ATOM 3372 N N . PHE A 1 428 ? -3.145 -25.109 -14.148 1 96.75 428 PHE A N 1
ATOM 3373 C CA . PHE A 1 428 ? -4.566 -24.781 -14.148 1 96.75 428 PHE A CA 1
ATOM 3374 C C . PHE A 1 428 ? -4.867 -23.656 -15.133 1 96.75 428 PHE A C 1
ATOM 3376 O O . PHE A 1 428 ? -5.836 -23.734 -15.898 1 96.75 428 PHE A O 1
ATOM 3383 N N . GLN A 1 429 ? -4.078 -22.594 -15.094 1 97 429 GLN A N 1
ATOM 3384 C CA . GLN A 1 429 ? -4.27 -21.469 -16 1 97 429 GLN A CA 1
ATOM 3385 C C . GLN A 1 429 ? -4.023 -21.875 -17.453 1 97 429 GLN A C 1
ATOM 3387 O O . GLN A 1 429 ? -4.648 -21.344 -18.359 1 97 429 GLN A O 1
ATOM 3392 N N . ILE A 1 430 ? -3.086 -22.781 -17.656 1 98 430 ILE A N 1
ATOM 3393 C CA . ILE A 1 430 ? -2.85 -23.312 -19 1 98 430 ILE A CA 1
ATOM 3394 C C . ILE A 1 430 ? -4.125 -23.969 -19.531 1 98 430 ILE A C 1
ATOM 3396 O O . ILE A 1 430 ? -4.516 -23.75 -20.672 1 98 430 ILE A O 1
ATOM 3400 N N . ILE A 1 431 ? -4.746 -24.766 -18.688 1 96.81 431 ILE A N 1
ATOM 3401 C CA . ILE A 1 431 ? -5.984 -25.422 -19.078 1 96.81 431 ILE A CA 1
ATOM 3402 C C . ILE A 1 431 ? -7.02 -24.391 -19.484 1 96.81 431 ILE A C 1
ATOM 3404 O O . ILE A 1 431 ? -7.668 -24.516 -20.531 1 96.81 431 ILE A O 1
ATOM 3408 N N . CYS A 1 432 ? -7.18 -23.328 -18.672 1 95.56 432 CYS A N 1
ATOM 3409 C CA . CYS A 1 432 ? -8.125 -22.266 -18.984 1 95.56 432 CYS A CA 1
ATOM 3410 C C . CYS A 1 432 ? -7.809 -21.625 -20.344 1 95.56 432 CYS A C 1
ATOM 3412 O O . CYS A 1 432 ? -8.711 -21.406 -21.156 1 95.56 432 CYS A O 1
ATOM 3414 N N . LEU A 1 433 ? -6.555 -21.359 -20.562 1 97 433 LEU A N 1
ATOM 3415 C CA . LEU A 1 433 ? -6.152 -20.719 -21.812 1 97 433 LEU A CA 1
ATOM 3416 C C . LEU A 1 433 ? -6.398 -21.641 -23 1 97 433 LEU A C 1
ATOM 3418 O O . LEU A 1 433 ? -6.875 -21.188 -24.047 1 97 433 LEU A O 1
ATOM 3422 N N . LEU A 1 434 ? -5.988 -22.906 -22.859 1 96.94 434 LEU A N 1
ATOM 3423 C CA . LEU A 1 434 ? -6.164 -23.875 -23.938 1 96.94 434 LEU A CA 1
ATOM 3424 C C . LEU A 1 434 ? -7.637 -24 -24.328 1 96.94 434 LEU A C 1
ATOM 3426 O O . LEU A 1 434 ? -7.969 -24.078 -25.5 1 96.94 434 LEU A O 1
ATOM 3430 N N . LEU A 1 435 ? -8.508 -24.016 -23.312 1 94.38 435 LEU A N 1
ATOM 3431 C CA . LEU A 1 435 ? -9.945 -24.078 -23.562 1 94.38 435 LEU A CA 1
ATOM 3432 C C . LEU A 1 435 ? -10.438 -22.812 -24.25 1 94.38 435 LEU A C 1
ATOM 3434 O O . LEU A 1 435 ? -11.344 -22.859 -25.094 1 94.38 435 LEU A O 1
ATOM 3438 N N . ALA A 1 436 ? -9.914 -21.672 -23.891 1 94 436 ALA A N 1
ATOM 3439 C CA . ALA A 1 436 ? -10.305 -20.406 -24.5 1 94 436 ALA A CA 1
ATOM 3440 C C . ALA A 1 436 ? -9.844 -20.312 -25.953 1 94 436 ALA A C 1
ATOM 3442 O O . ALA A 1 436 ? -10.539 -19.75 -26.797 1 94 436 ALA A O 1
ATOM 3443 N N . ILE A 1 437 ? -8.633 -20.812 -26.219 1 93 437 ILE A N 1
ATOM 3444 C CA . ILE A 1 437 ? -8.117 -20.828 -27.594 1 93 437 ILE A CA 1
ATOM 3445 C C . ILE A 1 437 ? -8.969 -21.766 -28.453 1 93 437 ILE A C 1
ATOM 3447 O O . ILE A 1 437 ? -9.344 -21.438 -29.578 1 93 437 ILE A O 1
ATOM 3451 N N . ASP A 1 438 ? -9.195 -22.938 -28 1 91.75 438 ASP A N 1
ATOM 3452 C CA . ASP A 1 438 ? -10.172 -23.875 -28.547 1 91.75 438 ASP A CA 1
ATOM 3453 C C . ASP A 1 438 ? -9.82 -24.281 -29.969 1 91.75 438 ASP A C 1
ATOM 3455 O O . ASP A 1 438 ? -10.656 -24.203 -30.875 1 91.75 438 ASP A O 1
ATOM 3459 N N . THR A 1 439 ? -8.625 -24.594 -30.281 1 89.31 439 THR A N 1
ATOM 3460 C CA . THR A 1 439 ? -8.188 -25.219 -31.531 1 89.31 439 THR A CA 1
ATOM 3461 C C . THR A 1 439 ? -7.891 -26.703 -31.312 1 89.31 439 THR A C 1
ATOM 3463 O O . THR A 1 439 ? -7.84 -27.172 -30.188 1 89.31 439 THR A O 1
ATOM 3466 N N . ARG A 1 440 ? -7.762 -27.422 -32.406 1 90.25 440 ARG A N 1
ATOM 3467 C CA . ARG A 1 440 ? -7.438 -28.844 -32.312 1 90.25 440 ARG A CA 1
ATOM 3468 C C . ARG A 1 440 ? -6.113 -29.047 -31.578 1 90.25 440 ARG A C 1
ATOM 3470 O O . ARG A 1 440 ? -5.996 -29.938 -30.734 1 90.25 440 ARG A O 1
ATOM 3477 N N . GLU A 1 441 ? -5.172 -28.234 -31.906 1 90.38 441 GLU A N 1
ATOM 3478 C CA . GLU A 1 441 ? -3.844 -28.344 -31.312 1 90.38 441 GLU A CA 1
ATOM 3479 C C . GLU A 1 441 ? -3.877 -28.031 -29.812 1 90.38 441 GLU A C 1
ATOM 3481 O O . GLU A 1 441 ? -3.229 -28.703 -29.016 1 90.38 441 GLU A O 1
ATOM 3486 N N . SER A 1 442 ? -4.598 -26.984 -29.406 1 94 442 SER A N 1
ATOM 3487 C CA . SER A 1 442 ? -4.68 -26.594 -28 1 94 442 SER A CA 1
ATOM 3488 C C . SER A 1 442 ? -5.402 -27.656 -27.188 1 94 442 SER A C 1
ATOM 3490 O O . SER A 1 442 ? -4.992 -27.969 -26.062 1 94 442 SER A O 1
ATOM 3492 N N . LEU A 1 443 ? -6.449 -28.25 -27.688 1 93.69 443 LEU A N 1
ATOM 3493 C CA . LEU A 1 443 ? -7.238 -29.234 -26.969 1 93.69 443 LEU A CA 1
ATOM 3494 C C . LEU A 1 443 ? -6.453 -30.531 -26.781 1 93.69 443 LEU A C 1
ATOM 3496 O O . LEU A 1 443 ? -6.648 -31.25 -25.812 1 93.69 443 LEU A O 1
ATOM 3500 N N . ALA A 1 444 ? -5.566 -30.797 -27.703 1 92.75 444 ALA A N 1
ATOM 3501 C CA . ALA A 1 444 ? -4.734 -32 -27.609 1 92.75 444 ALA A CA 1
ATOM 3502 C C . ALA A 1 444 ? -3.809 -31.922 -26.406 1 92.75 444 ALA A C 1
ATOM 3504 O O . ALA A 1 444 ? -3.406 -32.969 -25.859 1 92.75 444 ALA A O 1
ATOM 3505 N N . GLN A 1 445 ? -3.457 -30.766 -25.953 1 95.44 445 GLN A N 1
ATOM 3506 C CA . GLN A 1 445 ? -2.525 -30.562 -24.844 1 95.44 445 GLN A CA 1
ATOM 3507 C C . GLN A 1 445 ? -3.236 -30.672 -23.5 1 95.44 445 GLN A C 1
ATOM 3509 O O . GLN A 1 445 ? -2.588 -30.75 -22.453 1 95.44 445 GLN A O 1
ATOM 3514 N N . LEU A 1 446 ? -4.539 -30.719 -23.469 1 96.5 446 LEU A N 1
ATOM 3515 C CA . LEU A 1 446 ? -5.316 -30.703 -22.234 1 96.5 446 LEU A CA 1
ATOM 3516 C C . LEU A 1 446 ? -5.027 -31.953 -21.391 1 96.5 446 LEU A C 1
ATOM 3518 O O . LEU A 1 446 ? -4.98 -31.875 -20.156 1 96.5 446 LEU A O 1
ATOM 3522 N N . ASN A 1 447 ? -4.816 -33.031 -22.078 1 96 447 ASN A N 1
ATOM 3523 C CA . ASN A 1 447 ? -4.578 -34.281 -21.344 1 96 447 ASN A CA 1
ATOM 3524 C C . ASN A 1 447 ? -3.332 -34.188 -20.469 1 96 447 ASN A C 1
ATOM 3526 O O . ASN A 1 447 ? -3.35 -34.625 -19.312 1 96 447 ASN A O 1
ATOM 3530 N N . ASP A 1 448 ? -2.256 -33.688 -21.031 1 96.44 448 ASP A N 1
ATOM 3531 C CA . ASP A 1 448 ? -1.017 -33.531 -20.281 1 96.44 448 ASP A CA 1
ATOM 3532 C C . ASP A 1 448 ? -1.214 -32.594 -19.078 1 96.44 448 ASP A C 1
ATOM 3534 O O . ASP A 1 448 ? -0.701 -32.875 -17.984 1 96.44 448 ASP A O 1
ATOM 3538 N N . ALA A 1 449 ? -1.873 -31.531 -19.312 1 97.06 449 ALA A N 1
ATOM 3539 C CA . ALA A 1 449 ? -2.119 -30.562 -18.25 1 97.06 449 ALA A CA 1
ATOM 3540 C C . ALA A 1 449 ? -2.967 -31.172 -17.141 1 97.06 449 ALA A C 1
ATOM 3542 O O . ALA A 1 449 ? -2.693 -30.969 -15.953 1 97.06 449 ALA A O 1
ATOM 3543 N N . MET A 1 450 ? -3.988 -31.938 -17.484 1 96.75 450 MET A N 1
ATOM 3544 C CA . MET A 1 450 ? -4.863 -32.594 -16.516 1 96.75 450 MET A CA 1
ATOM 3545 C C . MET A 1 450 ? -4.105 -33.656 -15.734 1 96.75 450 MET A C 1
ATOM 3547 O O . MET A 1 450 ? -4.297 -33.781 -14.523 1 96.75 450 MET A O 1
ATOM 3551 N N . GLN A 1 451 ? -3.314 -34.375 -16.438 1 96.5 451 GLN A N 1
ATOM 3552 C CA . GLN A 1 451 ? -2.496 -35.375 -15.758 1 96.5 451 GLN A CA 1
ATOM 3553 C C . GLN A 1 451 ? -1.567 -34.719 -14.734 1 96.5 451 GLN A C 1
ATOM 3555 O O . GLN A 1 451 ? -1.359 -35.25 -13.648 1 96.5 451 GLN A O 1
ATOM 3560 N N . CYS A 1 452 ? -0.983 -33.656 -15.141 1 97.12 452 CYS A N 1
ATOM 3561 C CA . CYS A 1 452 ? -0.115 -32.906 -14.227 1 97.12 452 CYS A CA 1
ATOM 3562 C C . CYS A 1 452 ? -0.874 -32.5 -12.977 1 97.12 452 CYS A C 1
ATOM 3564 O O . CYS A 1 452 ? -0.386 -32.656 -11.859 1 97.12 452 CYS A O 1
ATOM 3566 N N . LEU A 1 453 ? -2.09 -31.875 -13.133 1 96.62 453 LEU A N 1
ATOM 3567 C CA . LEU A 1 453 ? -2.906 -31.484 -11.992 1 96.62 453 LEU A CA 1
ATOM 3568 C C . LEU A 1 453 ? -3.246 -32.688 -11.117 1 96.62 453 LEU A C 1
ATOM 3570 O O . LEU A 1 453 ? -3.264 -32.562 -9.891 1 96.62 453 LEU A O 1
ATOM 3574 N N . ASN A 1 454 ? -3.514 -33.75 -11.742 1 96.62 454 ASN A N 1
ATOM 3575 C CA . ASN A 1 454 ? -3.797 -35 -11.008 1 96.62 454 ASN A CA 1
ATOM 3576 C C . ASN A 1 454 ? -2.596 -35.438 -10.172 1 96.62 454 ASN A C 1
ATOM 3578 O O . ASN A 1 454 ? -2.754 -35.875 -9.031 1 96.62 454 ASN A O 1
ATOM 3582 N N . ASN A 1 455 ? -1.456 -35.438 -10.805 1 97.75 455 ASN A N 1
ATOM 3583 C CA . ASN A 1 455 ? -0.238 -35.781 -10.078 1 97.75 455 ASN A CA 1
ATOM 3584 C C . ASN A 1 455 ? -0.019 -34.844 -8.883 1 97.75 455 ASN A C 1
ATOM 3586 O O . ASN A 1 455 ? 0.414 -35.312 -7.82 1 97.75 455 ASN A O 1
ATOM 3590 N N . ILE A 1 456 ? -0.271 -33.562 -9.062 1 96.75 456 ILE A N 1
ATOM 3591 C CA . ILE A 1 456 ? -0.132 -32.594 -7.977 1 96.75 456 ILE A CA 1
ATOM 3592 C C . ILE A 1 456 ? -1.084 -32.969 -6.84 1 96.75 456 ILE A C 1
ATOM 3594 O O . ILE A 1 456 ? -0.685 -33 -5.672 1 96.75 456 ILE A O 1
ATOM 3598 N N . ALA A 1 457 ? -2.346 -33.25 -7.195 1 95.81 457 ALA A N 1
ATOM 3599 C CA . ALA A 1 457 ? -3.357 -33.594 -6.199 1 95.81 457 ALA A CA 1
ATOM 3600 C C . ALA A 1 457 ? -3 -34.906 -5.473 1 95.81 457 ALA A C 1
ATOM 3602 O O . ALA A 1 457 ? -3.346 -35.062 -4.305 1 95.81 457 ALA A O 1
ATOM 3603 N N . THR A 1 458 ? -2.299 -35.75 -6.145 1 95.88 458 THR A N 1
ATOM 3604 C CA . THR A 1 458 ? -1.897 -37 -5.559 1 95.88 458 THR A CA 1
ATOM 3605 C C . THR A 1 458 ? -0.751 -36.812 -4.57 1 95.88 458 THR A C 1
ATOM 3607 O O . THR A 1 458 ? -0.759 -37.406 -3.48 1 95.88 458 THR A O 1
ATOM 3610 N N . VAL A 1 459 ? 0.25 -36.062 -4.949 1 95.5 459 VAL A N 1
ATOM 3611 C CA . VAL A 1 459 ? 1.425 -35.875 -4.109 1 95.5 459 VAL A CA 1
ATOM 3612 C C . VAL A 1 459 ? 1.073 -34.938 -2.957 1 95.5 459 VAL A C 1
ATOM 3614 O O . VAL A 1 459 ? 1.425 -35.188 -1.806 1 95.5 459 VAL A O 1
ATOM 3617 N N . TYR A 1 460 ? 0.522 -33.844 -3.24 1 95.31 460 TYR A N 1
ATOM 3618 C CA . TYR A 1 460 ? 0.049 -32.875 -2.25 1 95.31 460 TYR A CA 1
ATOM 3619 C C . TYR A 1 460 ? -1.468 -32.938 -2.117 1 95.31 460 TYR A C 1
ATOM 3621 O O . TYR A 1 460 ? -2.178 -32.094 -2.666 1 95.31 460 TYR A O 1
ATOM 3629 N N . ASN A 1 461 ? -1.906 -33.844 -1.366 1 93.06 461 ASN A N 1
ATOM 3630 C CA . ASN A 1 461 ? -3.311 -34.219 -1.248 1 93.06 461 ASN A CA 1
ATOM 3631 C C . ASN A 1 461 ? -4.07 -33.25 -0.327 1 93.06 461 ASN A C 1
ATOM 3633 O O . ASN A 1 461 ? -4.449 -33.656 0.784 1 93.06 461 ASN A O 1
ATOM 3637 N N . THR A 1 462 ? -4.34 -32.094 -0.755 1 93.31 462 THR A N 1
ATOM 3638 C CA . THR A 1 462 ? -5.078 -31.078 -0.01 1 93.31 462 THR A CA 1
ATOM 3639 C C . THR A 1 462 ? -6.418 -30.781 -0.682 1 93.31 462 THR A C 1
ATOM 3641 O O . THR A 1 462 ? -6.633 -31.156 -1.836 1 93.31 462 THR A O 1
ATOM 3644 N N . ASN A 1 463 ? -7.312 -30.156 0.027 1 91.88 463 ASN A N 1
ATOM 3645 C CA . ASN A 1 463 ? -8.578 -29.75 -0.557 1 91.88 463 ASN A CA 1
ATOM 3646 C C . ASN A 1 463 ? -8.375 -28.75 -1.702 1 91.88 463 ASN A C 1
ATOM 3648 O O . ASN A 1 463 ? -9.125 -28.766 -2.676 1 91.88 463 ASN A O 1
ATOM 3652 N N . ALA A 1 464 ? -7.352 -27.969 -1.601 1 92.62 464 ALA A N 1
ATOM 3653 C CA . ALA A 1 464 ? -7.059 -26.984 -2.627 1 92.62 464 ALA A CA 1
ATOM 3654 C C . ALA A 1 464 ? -6.73 -27.641 -3.959 1 92.62 464 ALA A C 1
ATOM 3656 O O . ALA A 1 464 ? -7.242 -27.234 -5.004 1 92.62 464 ALA A O 1
ATOM 3657 N N . THR A 1 465 ? -5.914 -28.641 -3.953 1 95.25 465 THR A N 1
ATOM 3658 C CA . THR A 1 465 ? -5.496 -29.297 -5.188 1 95.25 465 THR A CA 1
ATOM 3659 C C . THR A 1 465 ? -6.633 -30.141 -5.758 1 95.25 465 THR A C 1
ATOM 3661 O O . THR A 1 465 ? -6.805 -30.219 -6.977 1 95.25 465 THR A O 1
ATOM 3664 N N . LYS A 1 466 ? -7.434 -30.719 -4.926 1 93.69 466 LYS A N 1
ATOM 3665 C CA . LYS A 1 466 ? -8.586 -31.484 -5.379 1 93.69 466 LYS A CA 1
ATOM 3666 C C . LYS A 1 466 ? -9.633 -30.578 -6.023 1 93.69 466 LYS A C 1
ATOM 3668 O O . LYS A 1 466 ? -10.211 -30.922 -7.055 1 93.69 466 LYS A O 1
ATOM 3673 N N . GLU A 1 467 ? -9.844 -29.484 -5.359 1 92.12 467 GLU A N 1
ATOM 3674 C CA . GLU A 1 467 ? -10.789 -28.531 -5.91 1 92.12 467 GLU A CA 1
ATOM 3675 C C . GLU A 1 467 ? -10.328 -28.016 -7.273 1 92.12 467 GLU A C 1
ATOM 3677 O O . GLU A 1 467 ? -11.141 -27.828 -8.18 1 92.12 467 GLU A O 1
ATOM 3682 N N . ALA A 1 468 ? -9.047 -27.734 -7.383 1 92.25 468 ALA A N 1
ATOM 3683 C CA . ALA A 1 468 ? -8.5 -27.281 -8.656 1 92.25 468 ALA A CA 1
ATOM 3684 C C . ALA A 1 468 ? -8.711 -28.328 -9.75 1 92.25 468 ALA A C 1
ATOM 3686 O O . ALA A 1 468 ? -9.117 -27.984 -10.867 1 92.25 468 ALA A O 1
ATOM 3687 N N . LEU A 1 469 ? -8.43 -29.578 -9.414 1 93.5 469 LEU A N 1
ATOM 3688 C CA . LEU A 1 469 ? -8.602 -30.672 -10.359 1 93.5 469 LEU A CA 1
ATOM 3689 C C . LEU A 1 469 ? -10.062 -30.828 -10.766 1 93.5 469 LEU A C 1
ATOM 3691 O O . LEU A 1 469 ? -10.375 -30.938 -11.953 1 93.5 469 LEU A O 1
ATOM 3695 N N . ASN A 1 470 ? -10.953 -30.75 -9.812 1 91.44 470 ASN A N 1
ATOM 3696 C CA . ASN A 1 470 ? -12.383 -30.891 -10.078 1 91.44 470 ASN A CA 1
ATOM 3697 C C . ASN A 1 470 ? -12.914 -29.75 -10.93 1 91.44 470 ASN A C 1
ATOM 3699 O O . ASN A 1 470 ? -13.742 -29.953 -11.82 1 91.44 470 ASN A O 1
ATOM 3703 N N . THR A 1 471 ? -12.492 -28.609 -10.602 1 91.25 471 THR A N 1
ATOM 3704 C CA . THR A 1 471 ? -12.93 -27.438 -11.344 1 91.25 471 THR A CA 1
ATOM 3705 C C . THR A 1 471 ? -12.438 -27.484 -12.789 1 91.25 471 THR A C 1
ATOM 3707 O O . THR A 1 471 ? -13.164 -27.109 -13.711 1 91.25 471 THR A O 1
ATOM 3710 N N . ALA A 1 472 ? -11.188 -27.891 -12.977 1 93.12 472 ALA A N 1
ATOM 3711 C CA . ALA A 1 472 ? -10.656 -28.047 -14.328 1 93.12 472 ALA A CA 1
ATOM 3712 C C . ALA A 1 472 ? -11.477 -29.062 -15.117 1 93.12 472 ALA A C 1
ATOM 3714 O O . ALA A 1 472 ? -11.805 -28.844 -16.281 1 93.12 472 ALA A O 1
ATOM 3715 N N . SER A 1 473 ? -11.789 -30.172 -14.492 1 93.62 473 SER A N 1
ATOM 3716 C CA . SER A 1 473 ? -12.617 -31.203 -15.125 1 93.62 473 SER A CA 1
ATOM 3717 C C . SER A 1 473 ? -13.992 -30.641 -15.484 1 93.62 473 SER A C 1
ATOM 3719 O O . SER A 1 473 ? -14.531 -30.953 -16.547 1 93.62 473 SER A O 1
ATOM 3721 N N . LEU A 1 474 ? -14.516 -29.891 -14.602 1 89.5 474 LEU A N 1
ATOM 3722 C CA . LEU A 1 474 ? -15.82 -29.281 -14.844 1 89.5 474 LEU A CA 1
ATOM 3723 C C . LEU A 1 474 ? -15.773 -28.359 -16.062 1 89.5 474 LEU A C 1
ATOM 3725 O O . LEU A 1 474 ? -16.703 -28.359 -16.875 1 89.5 474 LEU A O 1
ATOM 3729 N N . LEU A 1 475 ? -14.766 -27.562 -16.219 1 90.88 475 LEU A N 1
ATOM 3730 C CA . LEU A 1 475 ? -14.617 -26.672 -17.359 1 90.88 475 LEU A CA 1
ATOM 3731 C C . LEU A 1 475 ? -14.57 -27.453 -18.656 1 90.88 475 LEU A C 1
ATOM 3733 O O . LEU A 1 475 ? -15.172 -27.062 -19.656 1 90.88 475 LEU A O 1
ATOM 3737 N N . ILE A 1 476 ? -13.797 -28.5 -18.625 1 92.25 476 ILE A N 1
ATOM 3738 C CA . ILE A 1 476 ? -13.664 -29.344 -19.812 1 92.25 476 ILE A CA 1
ATOM 3739 C C . ILE A 1 476 ? -15.016 -29.969 -20.156 1 92.25 476 ILE A C 1
ATOM 3741 O O . ILE A 1 476 ? -15.398 -30.016 -21.328 1 92.25 476 ILE A O 1
ATOM 3745 N N . LEU A 1 477 ? -15.719 -30.375 -19.062 1 91.06 477 LEU A N 1
ATOM 3746 C CA . LEU A 1 477 ? -17.047 -30.922 -19.281 1 91.06 477 LEU A CA 1
ATOM 3747 C C . LEU A 1 477 ? -17.969 -29.875 -19.891 1 91.06 477 LEU A C 1
ATOM 3749 O O . LEU A 1 477 ? -18.75 -30.188 -20.812 1 91.06 477 LEU A O 1
ATOM 3753 N N . MET A 1 478 ? -17.938 -28.688 -19.422 1 88.88 478 MET A N 1
ATOM 3754 C CA . MET A 1 478 ? -18.75 -27.594 -19.953 1 88.88 478 MET A CA 1
ATOM 3755 C C . MET A 1 478 ? -18.422 -27.344 -21.422 1 88.88 478 MET A C 1
ATOM 3757 O O . MET A 1 478 ? -19.312 -27.125 -22.234 1 88.88 478 MET A O 1
ATOM 3761 N N . GLN A 1 479 ? -17.156 -27.328 -21.734 1 91.19 479 GLN A N 1
ATOM 3762 C CA . GLN A 1 479 ? -16.719 -27.156 -23.125 1 91.19 479 GLN A CA 1
ATOM 3763 C C . GLN A 1 479 ? -17.219 -28.281 -24 1 91.19 479 GLN A C 1
ATOM 3765 O O . GLN A 1 479 ? -17.641 -28.062 -25.141 1 91.19 479 GLN A O 1
ATOM 3770 N N . GLN A 1 480 ? -17.125 -29.484 -23.469 1 91.06 480 GLN A N 1
ATOM 3771 C CA . GLN A 1 480 ? -17.625 -30.656 -24.188 1 91.06 480 GLN A CA 1
ATOM 3772 C C . GLN A 1 480 ? -19.109 -30.531 -24.484 1 91.06 480 GLN A C 1
ATOM 3774 O O . GLN A 1 480 ? -19.547 -30.75 -25.609 1 91.06 480 GLN A O 1
ATOM 3779 N N . ARG A 1 481 ? -19.875 -30.141 -23.5 1 88.19 481 ARG A N 1
ATOM 3780 C CA . ARG A 1 481 ? -21.312 -30 -23.656 1 88.19 481 ARG A CA 1
ATOM 3781 C C . ARG A 1 481 ? -21.656 -28.891 -24.656 1 88.19 481 ARG A C 1
ATOM 3783 O O . ARG A 1 481 ? -22.594 -29.031 -25.453 1 88.19 481 ARG A O 1
ATOM 3790 N N . ARG A 1 482 ? -21 -27.875 -24.578 1 85.38 482 ARG A N 1
ATOM 3791 C CA . ARG A 1 482 ? -21.219 -26.781 -25.516 1 85.38 482 ARG A CA 1
ATOM 3792 C C . ARG A 1 482 ? -20.953 -27.219 -26.953 1 85.38 482 ARG A C 1
ATOM 3794 O O . ARG A 1 482 ? -21.734 -26.906 -27.859 1 85.38 482 ARG A O 1
ATOM 3801 N N . LYS A 1 483 ? -19.875 -27.953 -27.188 1 88 483 LYS A N 1
ATOM 3802 C CA . LYS A 1 483 ? -19.531 -28.469 -28.516 1 88 483 LYS A CA 1
ATOM 3803 C C . LYS A 1 483 ? -20.562 -29.484 -29 1 88 483 LYS A C 1
ATOM 3805 O O . LYS A 1 483 ? -20.891 -29.516 -30.188 1 88 483 LYS A O 1
ATOM 3810 N N . GLU A 1 484 ? -21.031 -30.234 -28.062 1 89 484 GLU A N 1
ATOM 3811 C CA . GLU A 1 484 ? -22.078 -31.219 -28.391 1 89 484 GLU A CA 1
ATOM 3812 C C . GLU A 1 484 ? -23.375 -30.516 -28.797 1 89 484 GLU A C 1
ATOM 3814 O O . GLU A 1 484 ? -24.047 -30.938 -29.734 1 89 484 GLU A O 1
ATOM 3819 N N . LYS A 1 485 ? -23.719 -29.562 -28.047 1 81.31 485 LYS A N 1
ATOM 3820 C CA . LYS A 1 485 ? -24.922 -28.797 -28.391 1 81.31 485 LYS A CA 1
ATOM 3821 C C . LYS A 1 485 ? -24.797 -28.141 -29.75 1 81.31 485 LYS A C 1
ATOM 3823 O O . LYS A 1 485 ? -25.75 -28.125 -30.531 1 81.31 485 LYS A O 1
ATOM 3828 N N . CYS A 1 486 ? -23.719 -27.625 -29.969 1 75.56 486 CYS A N 1
ATOM 3829 C CA . CYS A 1 486 ? -23.469 -27.016 -31.266 1 75.56 486 CYS A CA 1
ATOM 3830 C C . CYS A 1 486 ? -23.547 -28.047 -32.375 1 75.56 486 CYS A C 1
ATOM 3832 O O . CYS A 1 486 ? -24.125 -27.797 -33.438 1 75.56 486 CYS A O 1
ATOM 3834 N N . ALA A 1 487 ? -22.969 -29.219 -32.125 1 82.44 487 ALA A N 1
ATOM 3835 C CA . ALA A 1 487 ? -23.016 -30.312 -33.094 1 82.44 487 ALA A CA 1
ATOM 3836 C C . ALA A 1 487 ? -24.453 -30.766 -33.344 1 82.44 487 ALA A C 1
ATOM 3838 O O . ALA A 1 487 ? -24.828 -31.047 -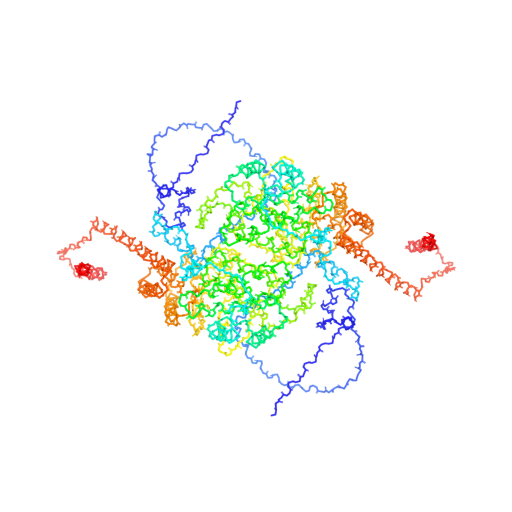34.5 1 82.44 487 ALA A O 1
ATOM 3839 N N . SER A 1 488 ? -25.188 -30.781 -32.312 1 83.44 488 SER A N 1
ATOM 3840 C CA . SER A 1 488 ? -26.594 -31.156 -32.406 1 83.44 488 SER A CA 1
ATOM 3841 C C . SER A 1 488 ? -27.375 -30.141 -33.219 1 83.44 488 SER A C 1
ATOM 3843 O O . SER A 1 488 ? -28.219 -30.516 -34.062 1 83.44 488 SER A O 1
ATOM 3845 N N . ASN A 1 489 ? -27.203 -28.969 -33.031 1 76.38 489 ASN A N 1
ATOM 3846 C CA . ASN A 1 489 ? -27.859 -27.922 -33.781 1 76.38 489 ASN A CA 1
ATOM 3847 C C . ASN A 1 489 ? -27.516 -28 -35.281 1 76.38 489 ASN A C 1
ATOM 3849 O O . ASN A 1 489 ? -28.391 -27.844 -36.125 1 76.38 489 ASN A O 1
ATOM 3853 N N . LEU A 1 490 ? -26.344 -28.281 -35.531 1 74.12 490 LEU A N 1
ATOM 3854 C CA . LEU A 1 490 ? -25.906 -28.438 -36.938 1 74.12 490 LEU A CA 1
ATOM 3855 C C . LEU A 1 490 ? -26.547 -29.672 -37.562 1 74.12 490 LEU A C 1
ATOM 3857 O O . LEU A 1 490 ? -26.953 -29.641 -38.719 1 74.12 490 LEU A O 1
ATOM 3861 N N . SER A 1 491 ? -26.625 -30.625 -36.781 1 77.12 491 SER A N 1
ATOM 3862 C CA . SER A 1 491 ? -27.281 -31.844 -37.25 1 77.12 491 SER A CA 1
ATOM 3863 C C . SER A 1 491 ? -28.75 -31.594 -37.562 1 77.12 491 SER A C 1
ATOM 3865 O O . SER A 1 491 ? -29.25 -32.094 -38.562 1 77.12 491 SER A O 1
ATOM 3867 N N . LYS A 1 492 ? -29.375 -30.828 -36.75 1 74.25 492 LYS A N 1
ATOM 3868 C CA . LYS A 1 492 ? -30.766 -30.469 -37 1 74.25 492 LYS A CA 1
ATOM 3869 C C . LYS A 1 492 ? -30.891 -29.672 -38.281 1 74.25 492 LYS A C 1
ATOM 3871 O O . LYS A 1 492 ? -31.828 -29.891 -39.062 1 74.25 492 LYS A O 1
ATOM 3876 N N . ILE A 1 493 ? -30.031 -28.922 -38.531 1 74.25 493 ILE A N 1
ATOM 3877 C CA . ILE A 1 493 ? -30.047 -28.125 -39.75 1 74.25 493 ILE A CA 1
ATOM 3878 C C . ILE A 1 493 ? -29.844 -29.031 -40.969 1 74.25 493 ILE A C 1
ATOM 3880 O O . ILE A 1 493 ? -30.562 -28.891 -41.969 1 74.25 493 ILE A O 1
ATOM 3884 N N . VAL A 1 494 ? -28.984 -29.984 -40.844 1 73 494 VAL A N 1
ATOM 3885 C CA . VAL A 1 494 ? -28.703 -30.906 -41.938 1 73 494 VAL A CA 1
ATOM 3886 C C . VAL A 1 494 ? -29.906 -31.828 -42.156 1 73 494 VAL A C 1
ATOM 3888 O O . VAL A 1 494 ? -30.219 -32.188 -43.281 1 73 494 VAL A O 1
ATOM 3891 N N . LYS A 1 495 ? -30.453 -32.094 -41.062 1 73.69 495 LYS A N 1
ATOM 3892 C CA . LYS A 1 495 ? -31.656 -32.938 -41.188 1 73.69 495 LYS A CA 1
ATOM 3893 C C . LYS A 1 495 ? -32.781 -32.156 -41.844 1 73.69 495 LYS A C 1
ATOM 3895 O O . LYS A 1 495 ? -33.531 -32.719 -42.656 1 73.69 495 LYS A O 1
ATOM 3900 N N . ASN A 1 496 ? -32.906 -30.938 -41.562 1 72.12 496 ASN A N 1
ATOM 3901 C CA . ASN A 1 496 ? -33.938 -30.094 -42.156 1 72.12 496 ASN A CA 1
ATOM 3902 C C . ASN A 1 496 ? -33.625 -29.75 -43.625 1 72.12 496 ASN A C 1
ATOM 3904 O O . ASN A 1 496 ? -34.531 -29.484 -44.406 1 72.12 496 ASN A O 1
ATOM 3908 N N . PHE A 1 497 ? -32.406 -29.766 -43.938 1 70.25 497 PHE A N 1
ATOM 3909 C CA . PHE A 1 497 ? -31.953 -29.484 -45.281 1 70.25 497 PHE A CA 1
ATOM 3910 C C . PHE A 1 497 ? -30.969 -30.547 -45.781 1 70.25 497 PHE A C 1
ATOM 3912 O O . PHE A 1 497 ? -29.766 -30.297 -45.875 1 70.25 497 PHE A O 1
ATOM 3919 N N . PRO A 1 498 ? -31.547 -31.672 -46 1 62.44 498 PRO A N 1
ATOM 3920 C CA . PRO A 1 498 ? -30.672 -32.812 -46.312 1 62.44 498 PRO A CA 1
ATOM 3921 C C . PRO A 1 498 ? -29.875 -32.594 -47.594 1 62.44 498 PRO A C 1
ATOM 3923 O O . PRO A 1 498 ? -30.297 -31.828 -48.469 1 62.44 498 PRO A O 1
ATOM 3926 N N . ILE A 1 499 ? -28.688 -32.938 -47.438 1 62.53 499 ILE A N 1
ATOM 3927 C CA . ILE A 1 499 ? -27.891 -32.906 -48.656 1 62.53 499 ILE A CA 1
ATOM 3928 C C . ILE A 1 499 ? -28.547 -33.781 -49.719 1 62.53 499 ILE A C 1
ATOM 3930 O O . ILE A 1 499 ? -28.734 -35 -49.5 1 62.53 499 ILE A O 1
ATOM 3934 N N . LEU A 1 500 ? -29.422 -33.156 -50.625 1 59.03 500 LEU A N 1
ATOM 3935 C CA . LEU A 1 500 ? -30.078 -33.875 -51.688 1 59.03 500 LEU A CA 1
ATOM 3936 C C . LEU A 1 500 ? -29.047 -34.562 -52.594 1 59.03 500 LEU A C 1
ATOM 3938 O O . LEU A 1 500 ? -28.016 -34 -52.938 1 59.03 500 LEU A O 1
ATOM 3942 N N . PRO A 1 501 ? -29.109 -35.812 -52.531 1 50.72 501 PRO A N 1
ATOM 3943 C CA . PRO A 1 501 ? -28.25 -36.469 -53.531 1 50.72 501 PRO A CA 1
ATOM 3944 C C . PRO A 1 501 ? -28.391 -35.844 -54.906 1 50.72 501 PRO A C 1
ATOM 3946 O O . PRO A 1 501 ? -29.484 -35.406 -55.281 1 50.72 501 PRO A O 1
ATOM 3949 N N . LEU A 1 502 ? -27.484 -35.125 -55.312 1 42.59 502 LEU A N 1
ATOM 3950 C CA . LEU A 1 502 ? -27.578 -34.719 -56.688 1 42.59 502 LEU A CA 1
ATOM 3951 C C . LEU A 1 502 ? -28.125 -35.844 -57.562 1 42.59 502 LEU A C 1
ATOM 3953 O O . LEU A 1 502 ? -27.672 -36.969 -57.469 1 42.59 502 LEU A O 1
ATOM 3957 N N . SER A 1 503 ? -29.375 -35.906 -57.75 1 43.34 503 SER A N 1
ATOM 3958 C CA . SER A 1 503 ? -29.938 -36.812 -58.719 1 43.34 503 SER A CA 1
ATOM 3959 C C . SER A 1 503 ? -28.969 -37.094 -59.844 1 43.34 503 SER A C 1
ATOM 3961 O O . SER A 1 503 ? -28.375 -36.156 -60.406 1 43.34 503 SER A O 1
ATOM 3963 N N . GLU A 1 504 ? -28.375 -38.312 -59.906 1 42.06 504 GLU A N 1
ATOM 3964 C CA . GLU A 1 504 ? -27.828 -38.781 -61.156 1 42.06 504 GLU A CA 1
ATOM 3965 C C . GLU A 1 504 ? -28.766 -38.469 -62.312 1 42.06 504 GLU A C 1
ATOM 3967 O O . GLU A 1 504 ? -29.766 -39.125 -62.531 1 42.06 504 GLU A O 1
ATOM 3972 N N . THR A 1 505 ? -29.234 -37.25 -62.531 1 37.22 505 THR A N 1
ATOM 3973 C CA . THR A 1 505 ? -29.859 -37.094 -63.844 1 37.22 505 THR A CA 1
ATOM 3974 C C . THR A 1 505 ? -29.047 -37.812 -64.938 1 37.22 505 THR A C 1
ATOM 3976 O O . THR A 1 505 ? -27.844 -37.594 -65.062 1 37.22 505 THR A O 1
ATOM 3979 N N . GLN A 1 506 ? -29.562 -39.031 -65.375 1 38.75 506 GLN A N 1
ATOM 3980 C CA . GLN A 1 506 ? -29.266 -39.625 -66.688 1 38.75 506 GLN A CA 1
ATOM 3981 C C . GLN A 1 506 ? -29.25 -38.562 -67.75 1 38.75 506 GLN A C 1
ATOM 3983 O O . GLN A 1 506 ? -30.188 -38.469 -68.562 1 38.75 506 GLN A O 1
ATOM 3988 N N . VAL A 1 507 ? -29.062 -37.312 -67.438 1 34.66 507 VAL A N 1
ATOM 3989 C CA . VAL A 1 507 ? -29 -36.406 -68.625 1 34.66 507 VAL A CA 1
ATOM 3990 C C . VAL A 1 507 ? -27.938 -36.906 -69.562 1 34.66 507 VAL A C 1
ATOM 3992 O O . VAL A 1 507 ? -26.766 -37.094 -69.188 1 34.66 507 VAL A O 1
ATOM 3995 N N . GLU A 1 508 ? -28.344 -37.656 -70.688 1 37.41 508 GLU A N 1
ATOM 3996 C CA . GLU A 1 508 ? -27.625 -37.719 -72 1 37.41 508 GLU A CA 1
ATOM 3997 C C . GLU A 1 508 ? -26.953 -36.375 -72.312 1 37.41 508 GLU A C 1
ATOM 3999 O O . GLU A 1 508 ? -27.312 -35.719 -73.25 1 37.41 508 GLU A O 1
ATOM 4004 N N . ALA A 1 509 ? -26.938 -35.469 -71.375 1 34.5 509 ALA A N 1
ATOM 4005 C CA . ALA A 1 509 ? -26.375 -34.219 -71.875 1 34.5 509 ALA A CA 1
ATOM 4006 C C . ALA A 1 509 ? -24.953 -34.438 -72.438 1 34.5 509 ALA A C 1
ATOM 4008 O O . ALA A 1 509 ? -24.25 -35.312 -71.938 1 34.5 509 ALA A O 1
ATOM 4009 N N . PRO A 1 510 ? -24.625 -33.875 -73.625 1 36.25 510 PRO A N 1
ATOM 4010 C CA . PRO A 1 510 ? -23.266 -33.906 -74.125 1 36.25 510 PRO A CA 1
ATOM 4011 C C . PRO A 1 510 ? -22.203 -33.688 -73.062 1 36.25 510 PRO A C 1
ATOM 4013 O O . PRO A 1 510 ? -22.5 -33.094 -72 1 36.25 510 PRO A O 1
ATOM 4016 N N . LEU A 1 511 ? -21 -34.344 -73.188 1 33.56 511 LEU A N 1
ATOM 4017 C CA . LEU A 1 511 ? -19.688 -34.406 -72.5 1 33.56 511 LEU A CA 1
ATOM 4018 C C . LEU A 1 511 ? -19.266 -33.031 -72 1 33.56 511 LEU A C 1
ATOM 4020 O O . LEU A 1 511 ? -18.094 -32.812 -71.688 1 33.56 511 LEU A O 1
ATOM 4024 N N . GLN A 1 512 ? -20 -31.938 -72.188 1 30.86 512 GLN A N 1
ATOM 4025 C CA . GLN A 1 512 ? -19.156 -30.797 -71.875 1 30.86 512 GLN A CA 1
ATOM 4026 C C . GLN A 1 512 ? -18.75 -30.859 -70.375 1 30.86 512 GLN A C 1
ATOM 4028 O O . GLN A 1 512 ? -19.5 -31.344 -69.562 1 30.86 512 GLN A O 1
ATOM 4033 N N . GLN A 1 513 ? -17.422 -30.453 -70.062 1 31.77 513 GLN A N 1
ATOM 4034 C CA . GLN A 1 513 ? -16.359 -30.359 -69.062 1 31.77 513 GLN A CA 1
ATOM 4035 C C . GLN A 1 513 ? -16.844 -29.688 -67.75 1 31.77 513 GLN A C 1
ATOM 4037 O O . GLN A 1 513 ? -16.453 -28.562 -67.5 1 31.77 513 GLN A O 1
ATOM 4042 N N . ILE A 1 514 ? -18.156 -29.594 -67.438 1 34.06 514 ILE A N 1
ATOM 4043 C CA . ILE A 1 514 ? -18.078 -28.656 -66.312 1 34.06 514 ILE A CA 1
ATOM 4044 C C . ILE A 1 514 ? -17.312 -29.297 -65.188 1 34.06 514 ILE A C 1
ATOM 4046 O O . ILE A 1 514 ? -17.781 -30.266 -64.562 1 34.06 514 ILE A O 1
ATOM 4050 N N . ASP A 1 515 ? -15.969 -29.328 -65.125 1 35.16 515 ASP A N 1
ATOM 4051 C CA . ASP A 1 515 ? -14.859 -29.656 -64.25 1 35.16 515 ASP A CA 1
ATOM 4052 C C . ASP A 1 515 ? -15.172 -29.203 -62.812 1 35.16 515 ASP A C 1
ATOM 4054 O O . ASP A 1 515 ? -14.57 -29.703 -61.875 1 35.16 515 ASP A O 1
ATOM 4058 N N . ASP A 1 516 ? -15.938 -28.141 -62.656 1 36.84 516 ASP A N 1
ATOM 4059 C CA . ASP A 1 516 ? -15.703 -27.438 -61.406 1 36.84 516 ASP A CA 1
ATOM 4060 C C . ASP A 1 516 ? -16.391 -28.141 -60.25 1 36.84 516 ASP A C 1
ATOM 4062 O O . ASP A 1 516 ? -16.219 -27.766 -59.094 1 36.84 516 ASP A O 1
ATOM 4066 N N . MET A 1 517 ? -17.5 -28.875 -60.438 1 37.56 517 MET A N 1
ATOM 4067 C CA . MET A 1 517 ? -18.203 -29.359 -59.25 1 37.56 517 MET A CA 1
ATOM 4068 C C . MET A 1 517 ? -17.625 -30.688 -58.75 1 37.56 517 MET A C 1
ATOM 4070 O O . MET A 1 517 ? -18.172 -31.312 -57.844 1 37.56 517 MET A O 1
ATOM 4074 N N . ARG A 1 518 ? -16.562 -31.25 -59.312 1 41.84 518 ARG A N 1
ATOM 4075 C CA . ARG A 1 518 ? -15.906 -32.5 -58.906 1 41.84 518 ARG A CA 1
ATOM 4076 C C . ARG A 1 518 ? -15.422 -32.375 -57.469 1 41.84 518 ARG A C 1
ATOM 4078 O O . ARG A 1 518 ? -15.5 -33.375 -56.719 1 41.84 518 ARG A O 1
ATOM 4085 N N . TRP A 1 519 ? -14.938 -31.188 -57.219 1 44.31 519 TRP A N 1
ATOM 4086 C CA . TRP A 1 519 ? -14.383 -31.094 -55.844 1 44.31 519 TRP A CA 1
ATOM 4087 C C . TRP A 1 519 ? -15.477 -31.281 -54.812 1 44.31 519 TRP A C 1
ATOM 4089 O O . TRP A 1 519 ? -15.234 -31.859 -53.75 1 44.31 519 TRP A O 1
ATOM 4099 N N . PHE A 1 520 ? -16.719 -30.766 -55.062 1 46.56 520 PHE A N 1
ATOM 4100 C CA . PHE A 1 520 ? -17.781 -30.891 -54.062 1 46.56 520 PHE A CA 1
ATOM 4101 C C . PHE A 1 520 ? -18.266 -32.312 -53.969 1 46.56 520 PHE A C 1
ATOM 4103 O O . PHE A 1 520 ? -18.516 -32.812 -52.844 1 46.56 520 PHE A O 1
ATOM 4110 N N . ASN A 1 521 ? -18.297 -33.062 -55 1 45.53 521 ASN A N 1
ATOM 4111 C CA . ASN A 1 521 ? -18.719 -34.469 -55 1 45.53 521 ASN A CA 1
ATOM 4112 C C . ASN A 1 521 ? -17.672 -35.344 -54.281 1 45.53 521 ASN A C 1
ATOM 4114 O O . ASN A 1 521 ? -18.031 -36.312 -53.594 1 45.53 521 ASN A O 1
ATOM 4118 N N . ASN A 1 522 ? -16.375 -35.094 -54.469 1 44.75 522 ASN A N 1
ATOM 4119 C CA . ASN A 1 522 ? -15.359 -35.844 -53.719 1 44.75 522 ASN A CA 1
ATOM 4120 C C . ASN A 1 522 ? -15.422 -35.531 -52.25 1 44.75 522 ASN A C 1
ATOM 4122 O O . ASN A 1 522 ? -15.188 -36.438 -51.406 1 44.75 522 ASN A O 1
ATOM 4126 N N . LEU A 1 523 ? -15.695 -34.312 -51.875 1 42.84 523 LEU A N 1
ATOM 4127 C CA . LEU A 1 523 ? -15.82 -34.031 -50.438 1 42.84 523 LEU A CA 1
ATOM 4128 C C . LEU A 1 523 ? -17.031 -34.781 -49.844 1 42.84 523 LEU A C 1
ATOM 4130 O O . LEU A 1 523 ? -16.953 -35.312 -48.75 1 42.84 523 LEU A O 1
ATOM 4134 N N . ALA A 1 524 ? -18.203 -34.906 -50.562 1 44.75 524 ALA A N 1
ATOM 4135 C CA . ALA A 1 524 ? -19.391 -35.594 -50.062 1 44.75 524 ALA A CA 1
ATOM 4136 C C . ALA A 1 524 ? -19.156 -37.094 -50 1 44.75 524 ALA A C 1
ATOM 4138 O O . ALA A 1 524 ? -19.609 -37.781 -49.094 1 44.75 524 ALA A O 1
ATOM 4139 N N . GLY A 1 525 ? -18.484 -37.656 -50.938 1 42.91 525 GLY A N 1
ATOM 4140 C CA . GLY A 1 525 ? -18.125 -39.062 -50.906 1 42.91 525 GLY A CA 1
ATOM 4141 C C . GLY A 1 525 ? -17.188 -39.438 -49.812 1 42.91 525 GLY A C 1
ATOM 4142 O O . GLY A 1 525 ? -17.328 -40.5 -49.188 1 42.91 525 GLY A O 1
ATOM 4143 N N . GLU A 1 526 ? -16.156 -38.594 -49.531 1 40.5 526 GLU A N 1
ATOM 4144 C CA . GLU A 1 526 ? -15.25 -38.906 -48.438 1 40.5 526 GLU A CA 1
ATOM 4145 C C . GLU A 1 526 ? -15.945 -38.781 -47.094 1 40.5 526 GLU A C 1
ATOM 4147 O O . GLU A 1 526 ? -15.641 -39.5 -46.156 1 40.5 526 GLU A O 1
ATOM 4152 N N . LEU A 1 527 ? -16.906 -37.875 -46.969 1 38.97 527 LEU A N 1
ATOM 4153 C CA . LEU A 1 527 ? -17.594 -37.75 -45.688 1 38.97 527 LEU A CA 1
ATOM 4154 C C . LEU A 1 527 ? -18.609 -38.844 -45.5 1 38.97 527 LEU A C 1
ATOM 4156 O O . LEU A 1 527 ? -18.938 -39.219 -44.375 1 38.97 527 LEU A O 1
ATOM 4160 N N . SER A 1 528 ? -19.203 -39.438 -46.5 1 38.53 528 SER A N 1
ATOM 4161 C CA . SER A 1 528 ? -20.156 -40.531 -46.312 1 38.53 528 SER A CA 1
ATOM 4162 C C . SER A 1 528 ? -19.484 -41.75 -45.688 1 38.53 528 SER A C 1
ATOM 4164 O O . SER A 1 528 ? -20.172 -42.625 -45.125 1 38.53 528 SER A O 1
ATOM 4166 N N . GLY A 1 529 ? -18.203 -42.031 -46 1 38.03 529 GLY A N 1
ATOM 4167 C CA . GLY A 1 529 ? -17.594 -43.219 -45.469 1 38.03 529 GLY A CA 1
ATOM 4168 C C . GLY A 1 529 ? -17.234 -43.125 -44 1 38.03 529 GLY A C 1
ATOM 4169 O O . GLY A 1 529 ? -16.531 -43.969 -43.469 1 38.03 529 GLY A O 1
ATOM 4170 N N . PHE A 1 530 ? -17.359 -41.875 -43.406 1 33.84 530 PHE A N 1
ATOM 4171 C CA . PHE A 1 530 ? -17.047 -41.906 -42 1 33.84 530 PHE A CA 1
ATOM 4172 C C . PHE A 1 530 ? -18.125 -42.656 -41.219 1 33.84 530 PHE A C 1
ATOM 4174 O O . PHE A 1 530 ? -19.281 -42.25 -41.188 1 33.84 530 PHE A O 1
ATOM 4181 N N . ASP A 1 531 ? -18.016 -43.969 -41.125 1 32.69 531 ASP A N 1
ATOM 4182 C CA . ASP A 1 531 ? -18.797 -44.844 -40.25 1 32.69 531 ASP A CA 1
ATOM 4183 C C . ASP A 1 531 ? -18.719 -44.375 -38.781 1 32.69 531 ASP A C 1
ATOM 4185 O O . ASP A 1 531 ? -17.641 -44.344 -38.188 1 32.69 531 ASP A O 1
ATOM 4189 N N . TYR A 1 532 ? -19.531 -43.5 -38.344 1 32.69 532 TYR A N 1
ATOM 4190 C CA . TYR A 1 532 ? -19.719 -43.094 -36.938 1 32.69 532 TYR A CA 1
ATOM 4191 C C . TYR A 1 532 ? -19.875 -44.312 -36.062 1 32.69 532 TYR A C 1
ATOM 4193 O O . TYR A 1 532 ? -20.062 -44.188 -34.844 1 32.69 532 TYR A O 1
ATOM 4201 N N . SER A 1 533 ? -20.016 -45.5 -36.594 1 35.38 533 SER A N 1
ATOM 4202 C CA . SER A 1 533 ? -20.234 -46.656 -35.719 1 35.38 533 SER A CA 1
ATOM 4203 C C . SER A 1 533 ? -19.047 -46.875 -34.781 1 35.38 533 SER A C 1
ATOM 4205 O O . SER A 1 533 ? -19.203 -47.406 -33.688 1 35.38 533 SER A O 1
ATOM 4207 N N . ASP A 1 534 ? -17.875 -46.594 -35.25 1 32.22 534 ASP A N 1
ATOM 4208 C CA . ASP A 1 534 ? -16.781 -47 -34.375 1 32.22 534 ASP A CA 1
ATOM 4209 C C . ASP A 1 534 ? -16.688 -46.094 -33.156 1 32.22 534 ASP A C 1
ATOM 4211 O O . ASP A 1 534 ? -15.875 -46.344 -32.25 1 32.22 534 ASP A O 1
ATOM 4215 N N . LEU A 1 535 ? -17.234 -44.906 -33.188 1 30.84 535 LEU A N 1
ATOM 4216 C CA . LEU A 1 535 ? -17.141 -44.156 -31.953 1 30.84 535 LEU A CA 1
ATOM 4217 C C . LEU A 1 535 ? -18.031 -44.75 -30.875 1 30.84 535 LEU A C 1
ATOM 4219 O O . LEU A 1 535 ? -17.719 -44.688 -29.688 1 30.84 535 LEU A O 1
ATOM 4223 N N . ASP A 1 536 ? -19.125 -45.438 -31.125 1 30.88 536 ASP A N 1
ATOM 4224 C CA . ASP A 1 536 ? -19.938 -46.031 -30.078 1 30.88 536 ASP A CA 1
ATOM 4225 C C . ASP A 1 536 ? -19.172 -47.156 -29.375 1 30.88 536 ASP A C 1
ATOM 4227 O O . ASP A 1 536 ? -19.375 -47.406 -28.188 1 30.88 536 ASP A O 1
ATOM 4231 N N . ARG A 1 537 ? -18.375 -47.969 -30.031 1 34.06 537 ARG A N 1
ATOM 4232 C CA . ARG A 1 537 ? -17.688 -49.094 -29.391 1 34.06 537 ARG A CA 1
ATOM 4233 C C . ARG A 1 537 ? -16.703 -48.562 -28.328 1 34.06 537 ARG A C 1
ATOM 4235 O O . ARG A 1 537 ? -16.453 -49.25 -27.344 1 34.06 537 ARG A O 1
ATOM 4242 N N . PHE A 1 538 ? -16.094 -47.375 -28.562 1 29.2 538 PHE A N 1
ATOM 4243 C CA . PHE A 1 538 ? -15.133 -46.938 -27.547 1 29.2 538 PHE A CA 1
ATOM 4244 C C . PHE A 1 538 ? -15.852 -46.5 -26.281 1 29.2 538 PHE A C 1
ATOM 4246 O O . PHE A 1 538 ? -15.297 -46.625 -25.172 1 29.2 538 PHE A O 1
ATOM 4253 N N . LEU A 1 539 ? -17.062 -45.906 -26.344 1 28.86 539 LEU A N 1
ATOM 4254 C CA . LEU A 1 539 ? -17.703 -45.531 -25.094 1 28.86 539 LEU A CA 1
ATOM 4255 C C . LEU A 1 539 ? -18.234 -46.75 -24.344 1 28.86 539 LEU A C 1
ATOM 4257 O O . LEU A 1 539 ? -18.406 -46.688 -23.109 1 28.86 539 LEU A O 1
ATOM 4261 N N . SER A 1 540 ? -18.656 -47.812 -25 1 29.31 540 SER A N 1
ATOM 4262 C CA . SER A 1 540 ? -19.266 -48.906 -24.234 1 29.31 540 SER A CA 1
ATOM 4263 C C . SER A 1 540 ? -18.203 -49.688 -23.469 1 29.31 540 SER A C 1
ATOM 4265 O O . SER A 1 540 ? -18.531 -50.562 -22.641 1 29.31 540 SER A O 1
ATOM 4267 N N . GLN A 1 541 ? -16.953 -49.781 -23.844 1 27.91 541 GLN A N 1
ATOM 4268 C CA . GLN A 1 541 ? -16.109 -50.75 -23.172 1 27.91 541 GLN A CA 1
ATOM 4269 C C . GLN A 1 541 ? -15.797 -50.312 -21.75 1 27.91 541 GLN A C 1
ATOM 4271 O O . GLN A 1 541 ? -15.258 -51.094 -20.953 1 27.91 541 GLN A O 1
ATOM 4276 N N . SER A 1 542 ? -15.789 -48.969 -21.453 1 25.11 542 SER A N 1
ATOM 4277 C CA . SER A 1 542 ? -15.234 -48.812 -20.125 1 25.11 542 SER A CA 1
ATOM 4278 C C . SER A 1 542 ? -16.266 -49.156 -19.047 1 25.11 542 SER A C 1
ATOM 4280 O O . SER A 1 542 ? -16.078 -48.844 -17.875 1 25.11 542 SER A O 1
ATOM 4282 N N . MET A 1 543 ? -17.5 -49.75 -19.438 1 22.92 543 MET A N 1
ATOM 4283 C CA . MET A 1 543 ? -18.344 -50.125 -18.297 1 22.92 543 MET A CA 1
ATOM 4284 C C . MET A 1 543 ? -17.672 -51.25 -17.484 1 22.92 543 MET A C 1
ATOM 4286 O O . MET A 1 543 ? -18.188 -51.656 -16.438 1 22.92 543 MET A O 1
ATOM 4290 N N . PHE A 1 544 ? -16.719 -52.062 -18.062 1 22.23 544 PHE A N 1
ATOM 4291 C CA . PHE A 1 544 ? -16.281 -52.969 -17.016 1 22.23 544 PHE A CA 1
ATOM 4292 C C . PHE A 1 544 ? -15.297 -52.281 -16.062 1 22.23 544 PHE A C 1
ATOM 4294 O O . PHE A 1 544 ? -14.469 -51.5 -16.5 1 22.23 544 PHE A O 1
ATOM 4301 N N . MET B 1 1 ? 51.5 -6.574 -22.156 1 25.28 1 MET B N 1
ATOM 4302 C CA . MET B 1 1 ? 51.75 -5.145 -22.016 1 25.28 1 MET B CA 1
ATOM 4303 C C . MET B 1 1 ? 50.469 -4.348 -21.938 1 25.28 1 MET B C 1
ATOM 4305 O O . MET B 1 1 ? 49.781 -4.156 -22.938 1 25.28 1 MET B O 1
ATOM 4309 N N . SER B 1 2 ? 49.656 -4.551 -20.891 1 29.25 2 SER B N 1
ATOM 4310 C CA . SER B 1 2 ? 48.25 -4.207 -20.562 1 29.25 2 SER B CA 1
ATOM 4311 C C . SER B 1 2 ? 48.062 -2.697 -20.562 1 29.25 2 SER B C 1
ATOM 4313 O O . SER B 1 2 ? 48.844 -1.964 -19.953 1 29.25 2 SER B O 1
ATOM 4315 N N . SER B 1 3 ? 47.594 -2.152 -21.688 1 32.06 3 SER B N 1
ATOM 4316 C CA . SER B 1 3 ? 47.344 -0.731 -21.922 1 32.06 3 SER B CA 1
ATOM 4317 C C . SER B 1 3 ? 46.594 -0.11 -20.766 1 32.06 3 SER B C 1
ATOM 4319 O O . SER B 1 3 ? 45.531 -0.605 -20.391 1 32.06 3 SER B O 1
ATOM 4321 N N . THR B 1 4 ? 47.344 0.429 -19.828 1 31.53 4 THR B N 1
ATOM 4322 C CA . THR B 1 4 ? 46.906 1.205 -18.672 1 31.53 4 THR B CA 1
ATOM 4323 C C . THR B 1 4 ? 45.938 2.314 -19.094 1 31.53 4 THR B C 1
ATOM 4325 O O . THR B 1 4 ? 46.312 3.234 -19.812 1 31.53 4 THR B O 1
ATOM 4328 N N . GLN B 1 5 ? 44.656 1.928 -19.469 1 32.94 5 GLN B N 1
ATOM 4329 C CA . GLN B 1 5 ? 43.625 2.912 -19.766 1 32.94 5 GLN B CA 1
ATOM 4330 C C . GLN B 1 5 ? 43.688 4.082 -18.781 1 32.94 5 GLN B C 1
ATOM 4332 O O . GLN B 1 5 ? 43.688 3.881 -17.562 1 32.94 5 GLN B O 1
ATOM 4337 N N . GLY B 1 6 ? 44.375 5.125 -19.188 1 32.78 6 GLY B N 1
ATOM 4338 C CA . GLY B 1 6 ? 44.562 6.391 -18.5 1 32.78 6 GLY B CA 1
ATOM 4339 C C . GLY B 1 6 ? 43.281 6.891 -17.812 1 32.78 6 GLY B C 1
ATOM 4340 O O . GLY B 1 6 ? 42.188 6.559 -18.234 1 32.78 6 GLY B O 1
ATOM 4341 N N . ARG B 1 7 ? 43.406 7.258 -16.5 1 36.28 7 ARG B N 1
ATOM 4342 C CA . ARG B 1 7 ? 42.375 7.832 -15.602 1 36.28 7 ARG B CA 1
ATOM 4343 C C . ARG B 1 7 ? 41.719 9.031 -16.25 1 36.28 7 ARG B C 1
ATOM 4345 O O . ARG B 1 7 ? 42.375 9.984 -16.656 1 36.28 7 ARG B O 1
ATOM 4352 N N . LYS B 1 8 ? 40.562 8.898 -16.828 1 35.34 8 LYS B N 1
ATOM 4353 C CA . LYS B 1 8 ? 39.75 10.039 -17.281 1 35.34 8 LYS B CA 1
ATOM 4354 C C . LYS B 1 8 ? 39.844 11.195 -16.297 1 35.34 8 LYS B C 1
ATOM 4356 O O . LYS B 1 8 ? 39.688 11 -15.086 1 35.34 8 LYS B O 1
ATOM 4361 N N . ARG B 1 9 ? 40.469 12.297 -16.594 1 38.06 9 ARG B N 1
ATOM 4362 C CA . ARG B 1 9 ? 40.562 13.539 -15.828 1 38.06 9 ARG B CA 1
ATOM 4363 C C . ARG B 1 9 ? 39.219 13.93 -15.234 1 38.06 9 ARG B C 1
ATOM 4365 O O . ARG B 1 9 ? 38.219 14.008 -15.945 1 38.06 9 ARG B O 1
ATOM 4372 N N . SER B 1 10 ? 38.969 13.594 -13.969 1 47.41 10 SER B N 1
ATOM 4373 C CA . SER B 1 10 ? 37.812 14.023 -13.195 1 47.41 10 SER B CA 1
ATOM 4374 C C . SER B 1 10 ? 37.438 15.469 -13.5 1 47.41 10 SER B C 1
ATOM 4376 O O . SER B 1 10 ? 38.312 16.344 -13.523 1 47.41 10 SER B O 1
ATOM 4378 N N . ARG B 1 11 ? 36.375 15.898 -14.125 1 56.44 11 ARG B N 1
ATOM 4379 C CA . ARG B 1 11 ? 35.906 17.266 -14.359 1 56.44 11 ARG B CA 1
ATOM 4380 C C . ARG B 1 11 ? 36 18.109 -13.094 1 56.44 11 ARG B C 1
ATOM 4382 O O . ARG B 1 11 ? 35.781 17.594 -11.984 1 56.44 11 ARG B O 1
ATOM 4389 N N . LEU B 1 12 ? 36.594 19.281 -13.047 1 62.72 12 LEU B N 1
ATOM 4390 C CA . LEU B 1 12 ? 36.844 20.219 -11.969 1 62.72 12 LEU B CA 1
ATOM 4391 C C . LEU B 1 12 ? 35.562 20.656 -11.297 1 62.72 12 LEU B C 1
ATOM 4393 O O . LEU B 1 12 ? 34.625 21.094 -11.969 1 62.72 12 LEU B O 1
ATOM 4397 N N . ALA B 1 13 ? 35.438 20.375 -10.07 1 76.5 13 ALA B N 1
ATOM 4398 C CA . ALA B 1 13 ? 34.312 20.844 -9.25 1 76.5 13 ALA B CA 1
ATOM 4399 C C . ALA B 1 13 ? 34.344 22.359 -9.102 1 76.5 13 ALA B C 1
ATOM 4401 O O . ALA B 1 13 ? 35.406 22.969 -9.039 1 76.5 13 ALA B O 1
ATOM 4402 N N . CYS B 1 14 ? 33.188 22.984 -9.227 1 77.5 14 CYS B N 1
ATOM 4403 C CA . CYS B 1 14 ? 33.125 24.422 -9.016 1 77.5 14 CYS B CA 1
ATOM 4404 C C . CYS B 1 14 ? 33.531 24.797 -7.594 1 77.5 14 CYS B C 1
ATOM 4406 O O . CYS B 1 14 ? 33.594 23.938 -6.711 1 77.5 14 CYS B O 1
ATOM 4408 N N . GLY B 1 15 ? 34.031 26.016 -7.359 1 76.31 15 GLY B N 1
ATOM 4409 C CA . GLY B 1 15 ? 34.469 26.484 -6.062 1 76.31 15 GLY B CA 1
ATOM 4410 C C . GLY B 1 15 ? 33.438 26.344 -4.973 1 76.31 15 GLY B C 1
ATOM 4411 O O . GLY B 1 15 ? 33.75 25.938 -3.855 1 76.31 15 GLY B O 1
ATOM 4412 N N . THR B 1 16 ? 32.25 26.578 -5.324 1 75.38 16 THR B N 1
ATOM 4413 C CA . THR B 1 16 ? 31.156 26.516 -4.367 1 75.38 16 THR B CA 1
ATOM 4414 C C . THR B 1 16 ? 30.875 25.078 -3.943 1 75.38 16 THR B C 1
ATOM 4416 O O . THR B 1 16 ? 30.719 24.797 -2.754 1 75.38 16 THR B O 1
ATOM 4419 N N . CYS B 1 17 ? 30.922 24.234 -4.824 1 77.06 17 CYS B N 1
ATOM 4420 C CA . CYS B 1 17 ? 30.656 22.828 -4.539 1 77.06 17 CYS B CA 1
ATOM 4421 C C . CYS B 1 17 ? 31.812 22.203 -3.762 1 77.06 17 CYS B C 1
ATOM 4423 O O . CYS B 1 17 ? 31.594 21.359 -2.9 1 77.06 17 CYS B O 1
ATOM 4425 N N . ARG B 1 18 ? 33 22.656 -4.008 1 76.19 18 ARG B N 1
ATOM 4426 C CA . ARG B 1 18 ? 34.188 22.203 -3.275 1 76.19 18 ARG B CA 1
ATOM 4427 C C . ARG B 1 18 ? 34.125 22.641 -1.817 1 76.19 18 ARG B C 1
ATOM 4429 O O . ARG B 1 18 ? 34.406 21.859 -0.915 1 76.19 18 ARG B O 1
ATOM 4436 N N . GLU B 1 19 ? 33.719 23.875 -1.761 1 74.94 19 GLU B N 1
ATOM 4437 C CA . GLU B 1 19 ? 33.625 24.422 -0.413 1 74.94 19 GLU B CA 1
ATOM 4438 C C . GLU B 1 19 ? 32.531 23.75 0.404 1 74.94 19 GLU B C 1
ATOM 4440 O O . GLU B 1 19 ? 32.688 23.531 1.605 1 74.94 19 GLU B O 1
ATOM 4445 N N . LEU B 1 20 ? 31.656 23.391 -0.298 1 71.12 20 LEU B N 1
ATOM 4446 C CA . LEU B 1 20 ? 30.484 22.859 0.372 1 71.12 20 LEU B CA 1
ATOM 4447 C C . LEU B 1 20 ? 30.5 21.344 0.392 1 71.12 20 LEU B C 1
ATOM 4449 O O . LEU B 1 20 ? 29.562 20.703 0.89 1 71.12 20 LEU B O 1
ATOM 4453 N N . LYS B 1 21 ? 31.609 20.703 -0.183 1 67.38 21 LYS B N 1
ATOM 4454 C CA . LYS B 1 21 ? 31.844 19.266 -0.26 1 67.38 21 LYS B CA 1
ATOM 4455 C C . LYS B 1 21 ? 30.641 18.547 -0.874 1 67.38 21 LYS B C 1
ATOM 4457 O O . LYS B 1 21 ? 30.188 17.516 -0.362 1 67.38 21 LYS B O 1
ATOM 4462 N N . ARG B 1 22 ? 30.156 19.172 -1.882 1 71.06 22 ARG B N 1
ATOM 4463 C CA . ARG B 1 22 ? 29.047 18.594 -2.623 1 71.06 22 ARG B CA 1
ATOM 4464 C C . ARG B 1 22 ? 29.5 18.047 -3.969 1 71.06 22 ARG B C 1
ATOM 4466 O O . ARG B 1 22 ? 30.5 18.516 -4.535 1 71.06 22 ARG B O 1
ATOM 4473 N N . LYS B 1 23 ? 28.938 17.062 -4.449 1 71.06 23 LYS B N 1
ATOM 4474 C CA . LYS B 1 23 ? 29.266 16.5 -5.754 1 71.06 23 LYS B CA 1
ATOM 4475 C C . LYS B 1 23 ? 28.891 17.453 -6.879 1 71.06 23 LYS B C 1
ATOM 4477 O O . LYS B 1 23 ? 27.719 17.844 -7.016 1 71.06 23 LYS B O 1
ATOM 4482 N N . CYS B 1 24 ? 29.828 17.953 -7.668 1 73.25 24 CYS B N 1
ATOM 4483 C CA . CYS B 1 24 ? 29.734 18.922 -8.758 1 73.25 24 CYS B CA 1
ATOM 4484 C C . CYS B 1 24 ? 29.75 18.203 -10.109 1 73.25 24 CYS B C 1
ATOM 4486 O O . CYS B 1 24 ? 30.531 17.281 -10.32 1 73.25 24 CYS B O 1
ATOM 4488 N N . ASP B 1 25 ? 28.781 18.328 -10.883 1 71 25 ASP B N 1
ATOM 4489 C CA . ASP B 1 25 ? 28.766 17.688 -12.195 1 71 25 ASP B CA 1
ATOM 4490 C C . ASP B 1 25 ? 29.734 18.375 -13.148 1 71 25 ASP B C 1
ATOM 4492 O O . ASP B 1 25 ? 29.844 18 -14.32 1 71 25 ASP B O 1
ATOM 4496 N N . GLY B 1 26 ? 30.406 19.438 -12.742 1 72.31 26 GLY B N 1
ATOM 4497 C CA . GLY B 1 26 ? 31.453 20.109 -13.5 1 72.31 26 GLY B CA 1
ATOM 4498 C C . GLY B 1 26 ? 30.922 21.031 -14.586 1 72.31 26 GLY B C 1
ATOM 4499 O O . GLY B 1 26 ? 31.688 21.641 -15.32 1 72.31 26 GLY B O 1
ATOM 4500 N N . SER B 1 27 ? 29.547 21.109 -14.68 1 73.56 27 SER B N 1
ATOM 4501 C CA . SER B 1 27 ? 28.969 22.047 -15.641 1 73.56 27 SER B CA 1
ATOM 4502 C C . SER B 1 27 ? 29.078 23.484 -15.141 1 73.56 27 SER B C 1
ATOM 4504 O O . SER B 1 27 ? 29.359 23.719 -13.961 1 73.56 27 SER B O 1
ATOM 4506 N N . GLN B 1 28 ? 29.172 24.547 -16.062 1 70.25 28 GLN B N 1
ATOM 4507 C CA . GLN B 1 28 ? 29.234 25.969 -15.75 1 70.25 28 GLN B CA 1
ATOM 4508 C C . GLN B 1 28 ? 27.984 26.703 -16.25 1 70.25 28 GLN B C 1
ATOM 4510 O O . GLN B 1 28 ? 27.859 27 -17.438 1 70.25 28 GLN B O 1
ATOM 4515 N N . PRO B 1 29 ? 26.891 26.938 -15.305 1 75.12 29 PRO B N 1
ATOM 4516 C CA . PRO B 1 29 ? 26.859 26.641 -13.875 1 75.12 29 PRO B CA 1
ATOM 4517 C C . PRO B 1 29 ? 26.531 25.188 -13.578 1 75.12 29 PRO B C 1
ATOM 4519 O O . PRO B 1 29 ? 25.922 24.5 -14.406 1 75.12 29 PRO B O 1
ATOM 4522 N N . CYS B 1 30 ? 27.078 24.734 -12.398 1 76 30 CYS B N 1
ATOM 4523 C CA . CYS B 1 30 ? 26.906 23.312 -12.133 1 76 30 CYS B CA 1
ATOM 4524 C C . CYS B 1 30 ? 25.484 23.031 -11.664 1 76 30 CYS B C 1
ATOM 4526 O O . CYS B 1 30 ? 24.797 23.906 -11.164 1 76 30 CYS B O 1
ATOM 4528 N N . GLY B 1 31 ? 25.047 21.875 -11.914 1 69.5 31 GLY B N 1
ATOM 4529 C CA . GLY B 1 31 ? 23.688 21.469 -11.586 1 69.5 31 GLY B CA 1
ATOM 4530 C C . GLY B 1 31 ? 23.359 21.609 -10.109 1 69.5 31 GLY B C 1
ATOM 4531 O O . GLY B 1 31 ? 22.25 22 -9.758 1 69.5 31 GLY B O 1
ATOM 4532 N N . ALA B 1 32 ? 24.234 21.438 -9.359 1 69.25 32 ALA B N 1
ATOM 4533 C CA . ALA B 1 32 ? 24.047 21.594 -7.918 1 69.25 32 ALA B CA 1
ATOM 4534 C C . ALA B 1 32 ? 23.828 23.062 -7.543 1 69.25 32 ALA B C 1
ATOM 4536 O O . ALA B 1 32 ? 22.922 23.391 -6.785 1 69.25 32 ALA B O 1
ATOM 4537 N N . CYS B 1 33 ? 24.688 23.906 -8.039 1 70.75 33 CYS B N 1
ATOM 4538 C CA . CYS B 1 33 ? 24.594 25.328 -7.734 1 70.75 33 CYS B CA 1
ATOM 4539 C C . CYS B 1 33 ? 23.297 25.922 -8.242 1 70.75 33 CYS B C 1
ATOM 4541 O O . CYS B 1 33 ? 22.688 26.766 -7.578 1 70.75 33 CYS B O 1
ATOM 4543 N N . VAL B 1 34 ? 22.875 25.422 -9.344 1 69.44 34 VAL B N 1
ATOM 4544 C CA . VAL B 1 34 ? 21.625 25.891 -9.906 1 69.44 34 VAL B CA 1
ATOM 4545 C C . VAL B 1 34 ? 20.453 25.422 -9.039 1 69.44 34 VAL B C 1
ATOM 4547 O O . VAL B 1 34 ? 19.562 26.203 -8.727 1 69.44 34 VAL B O 1
ATOM 4550 N N . ARG B 1 35 ? 20.594 24.312 -8.609 1 64.75 35 ARG B N 1
ATOM 4551 C CA . ARG B 1 35 ? 19.5 23.672 -7.871 1 64.75 35 ARG B CA 1
ATOM 4552 C C . ARG B 1 35 ? 19.328 24.312 -6.5 1 64.75 35 ARG B C 1
ATOM 4554 O O . ARG B 1 35 ? 18.203 24.469 -6.023 1 64.75 35 ARG B O 1
ATOM 4561 N N . PHE B 1 36 ? 20.484 24.672 -6 1 66.81 36 PHE B N 1
ATOM 4562 C CA . PHE B 1 36 ? 20.453 25.203 -4.645 1 66.81 36 PHE B CA 1
ATOM 4563 C C . PHE B 1 36 ? 20.656 26.703 -4.645 1 66.81 36 PHE B C 1
ATOM 4565 O O . PHE B 1 36 ? 20.859 27.312 -3.588 1 66.81 36 PHE B O 1
ATOM 4572 N N . GLU B 1 37 ? 20.688 27.266 -5.891 1 60.28 37 GLU B N 1
ATOM 4573 C CA . GLU B 1 37 ? 20.828 28.703 -6.109 1 60.28 37 GLU B CA 1
ATOM 4574 C C . GLU B 1 37 ? 22.078 29.25 -5.449 1 60.28 37 GLU B C 1
ATOM 4576 O O . GLU B 1 37 ? 22.047 30.281 -4.777 1 60.28 37 GLU B O 1
ATOM 4581 N N . TYR B 1 38 ? 23.078 28.406 -5.562 1 67.5 38 TYR B N 1
ATOM 4582 C CA . TYR B 1 38 ? 24.375 28.891 -5.121 1 67.5 38 TYR B CA 1
ATOM 4583 C C . TYR B 1 38 ? 25.094 29.656 -6.238 1 67.5 38 TYR B C 1
ATOM 4585 O O . TYR B 1 38 ? 24.766 29.469 -7.414 1 67.5 38 TYR B O 1
ATOM 4593 N N . ASP B 1 39 ? 26.016 30.562 -5.895 1 69.12 39 ASP B N 1
ATOM 4594 C CA . ASP B 1 39 ? 26.891 31.188 -6.875 1 69.12 39 ASP B CA 1
ATOM 4595 C C . ASP B 1 39 ? 27.969 30.234 -7.344 1 69.12 39 ASP B C 1
ATOM 4597 O O . ASP B 1 39 ? 28.859 29.859 -6.562 1 69.12 39 ASP B O 1
ATOM 4601 N N . CYS B 1 40 ? 27.781 29.75 -8.5 1 73.12 40 CYS B N 1
ATOM 4602 C CA . CYS B 1 40 ? 28.734 28.812 -9.078 1 73.12 40 CYS B CA 1
ATOM 4603 C C . CYS B 1 40 ? 30.031 29.531 -9.484 1 73.12 40 CYS B C 1
ATOM 4605 O O . CYS B 1 40 ? 30.016 30.359 -10.383 1 73.12 40 CYS B O 1
ATOM 4607 N N . THR B 1 41 ? 31.094 29.453 -8.734 1 75.69 41 THR B N 1
ATOM 4608 C CA . THR B 1 41 ? 32.344 30.172 -9.016 1 75.69 41 THR B CA 1
ATOM 4609 C C . THR B 1 41 ? 33.438 29.188 -9.453 1 75.69 41 THR B C 1
ATOM 4611 O O . THR B 1 41 ? 33.594 28.125 -8.844 1 75.69 41 THR B O 1
ATOM 4614 N N . TYR B 1 42 ? 33.875 29.266 -10.648 1 70.44 42 TYR B N 1
ATOM 4615 C CA . TYR B 1 42 ? 35.062 28.531 -11.094 1 70.44 42 TYR B CA 1
ATOM 4616 C C . TYR B 1 42 ? 36.312 29.391 -11.016 1 70.44 42 TYR B C 1
ATOM 4618 O O . TYR B 1 42 ? 36.281 30.547 -11.461 1 70.44 42 TYR B O 1
ATOM 4626 N N . ASN B 1 43 ? 37.25 29.141 -10.148 1 50.97 43 ASN B N 1
ATOM 4627 C CA . ASN B 1 43 ? 38.5 29.859 -10.148 1 50.97 43 ASN B CA 1
ATOM 4628 C C . ASN B 1 43 ? 39.312 29.547 -11.398 1 50.97 43 ASN B C 1
ATOM 4630 O O . ASN B 1 43 ? 39.656 28.391 -11.664 1 50.97 43 ASN B O 1
ATOM 4634 N N . LYS B 1 44 ? 39.344 30.375 -12.383 1 46.06 44 LYS B N 1
ATOM 4635 C CA . LYS B 1 44 ? 40.281 30.328 -13.484 1 46.06 44 LYS B CA 1
ATOM 4636 C C . LYS B 1 44 ? 41.719 30.359 -12.977 1 46.06 44 LYS B C 1
ATOM 4638 O O . LYS B 1 44 ? 42.188 31.391 -12.5 1 46.06 44 LYS B O 1
ATOM 4643 N N . GLN B 1 45 ? 42.344 29.391 -12.391 1 35.88 45 GLN B N 1
ATOM 4644 C CA . GLN B 1 45 ? 43.781 29.516 -12.422 1 35.88 45 GLN B CA 1
ATOM 4645 C C . GLN B 1 45 ? 44.312 29.531 -13.852 1 35.88 45 GLN B C 1
ATOM 4647 O O . GLN B 1 45 ? 44.062 28.594 -14.617 1 35.88 45 GLN B O 1
ATOM 4652 N N . THR B 1 46 ? 44.719 30.672 -14.484 1 36.5 46 THR B N 1
ATOM 4653 C CA . THR B 1 46 ? 45.438 31.016 -15.703 1 36.5 46 THR B CA 1
ATOM 4654 C C . THR B 1 46 ? 46.781 30.297 -15.75 1 36.5 46 THR B C 1
ATOM 4656 O O . THR B 1 46 ? 47.781 30.75 -15.156 1 36.5 46 THR B O 1
ATOM 4659 N N . ASN B 1 47 ? 47.031 28.984 -15.539 1 31.06 47 ASN B N 1
ATOM 4660 C CA . ASN B 1 47 ? 48.375 28.594 -15.93 1 31.06 47 ASN B CA 1
ATOM 4661 C C . ASN B 1 47 ? 48.594 28.703 -17.438 1 31.06 47 ASN B C 1
ATOM 4663 O O . ASN B 1 47 ? 47.844 28.141 -18.219 1 31.06 47 ASN B O 1
ATOM 4667 N N . THR B 1 48 ? 49.406 29.703 -17.953 1 29.78 48 THR B N 1
ATOM 4668 C CA . THR B 1 48 ? 49.812 30.172 -19.266 1 29.78 48 THR B CA 1
ATOM 4669 C C . THR B 1 48 ? 50.656 29.125 -19.984 1 29.78 48 THR B C 1
ATOM 4671 O O . THR B 1 48 ? 51.156 29.375 -21.094 1 29.78 48 THR B O 1
ATOM 4674 N N . ASN B 1 49 ? 51.312 28.109 -19.469 1 27.2 49 ASN B N 1
ATOM 4675 C CA . ASN B 1 49 ? 52.375 27.672 -20.328 1 27.2 49 ASN B CA 1
ATOM 4676 C C . ASN B 1 49 ? 51.844 27 -21.609 1 27.2 49 ASN B C 1
ATOM 4678 O O . ASN B 1 49 ? 51.219 25.953 -21.531 1 27.2 49 ASN B O 1
ATOM 4682 N N . LYS B 1 50 ? 51.781 27.766 -22.766 1 26.97 50 LYS B N 1
ATOM 4683 C CA . LYS B 1 50 ? 51.25 27.531 -24.094 1 26.97 50 LYS B CA 1
ATOM 4684 C C . LYS B 1 50 ? 52.125 26.562 -24.875 1 26.97 50 LYS B C 1
ATOM 4686 O O . LYS B 1 50 ? 53.031 26.969 -25.594 1 26.97 50 LYS B O 1
ATOM 4691 N N . ARG B 1 51 ? 52.812 25.453 -24.453 1 23.14 51 ARG B N 1
ATOM 4692 C CA . ARG B 1 51 ? 53.594 24.844 -25.531 1 23.14 51 ARG B CA 1
ATOM 4693 C C . ARG B 1 51 ? 52.688 24.328 -26.641 1 23.14 51 ARG B C 1
ATOM 4695 O O . ARG B 1 51 ? 51.656 23.703 -26.375 1 23.14 51 ARG B O 1
ATOM 4702 N N . ARG B 1 52 ? 52.844 24.781 -27.938 1 24.03 52 ARG B N 1
ATOM 4703 C CA . ARG B 1 52 ? 52.281 24.609 -29.266 1 24.03 52 ARG B CA 1
ATOM 4704 C C . ARG B 1 52 ? 52.469 23.188 -29.766 1 24.03 52 ARG B C 1
ATOM 4706 O O . ARG B 1 52 ? 53.406 22.906 -30.531 1 24.03 52 ARG B O 1
ATOM 4713 N N . LYS B 1 53 ? 52.562 22.125 -29.094 1 23.94 53 LYS B N 1
ATOM 4714 C CA . LYS B 1 53 ? 52.938 20.984 -29.953 1 23.94 53 LYS B CA 1
ATOM 4715 C C . LYS B 1 53 ? 51.938 20.812 -31.078 1 23.94 53 LYS B C 1
ATOM 4717 O O . LYS B 1 53 ? 50.719 21.078 -30.906 1 23.94 53 LYS B O 1
ATOM 4722 N N . THR B 1 54 ? 52.375 20.75 -32.375 1 20.73 54 THR B N 1
ATOM 4723 C CA . THR B 1 54 ? 51.938 20.516 -33.75 1 20.73 54 THR B CA 1
ATOM 4724 C C . THR B 1 54 ? 51.125 19.219 -33.844 1 20.73 54 THR B C 1
ATOM 4726 O O . THR B 1 54 ? 51.594 18.156 -33.469 1 20.73 54 THR B O 1
ATOM 4729 N N . VAL B 1 55 ? 49.812 19.328 -33.875 1 24.69 55 VAL B N 1
ATOM 4730 C CA . VAL B 1 55 ? 48.719 18.375 -34.031 1 24.69 55 VAL B CA 1
ATOM 4731 C C . VAL B 1 55 ? 48.781 17.719 -35.406 1 24.69 55 VAL B C 1
ATOM 4733 O O . VAL B 1 55 ? 48.594 18.375 -36.406 1 24.69 55 VAL B O 1
ATOM 4736 N N . GLU B 1 56 ? 49.906 17 -35.656 1 22.77 56 GLU B N 1
ATOM 4737 C CA . GLU B 1 56 ? 49.844 16.297 -36.938 1 22.77 56 GLU B CA 1
ATOM 4738 C C . GLU B 1 56 ? 48.469 15.672 -37.156 1 22.77 56 GLU B C 1
ATOM 4740 O O . GLU B 1 56 ? 47.812 15.258 -36.219 1 22.77 56 GLU B O 1
ATOM 4745 N N . GLN B 1 57 ? 47.938 15.938 -38.375 1 24.03 57 GLN B N 1
ATOM 4746 C CA . GLN B 1 57 ? 46.656 15.719 -39.094 1 24.03 57 GLN B CA 1
ATOM 4747 C C . GLN B 1 57 ? 46.375 14.227 -39.219 1 24.03 57 GLN B C 1
ATOM 4749 O O . GLN B 1 57 ? 46.969 13.547 -40.062 1 24.03 57 GLN B O 1
ATOM 4754 N N . ASP B 1 58 ? 46.594 13.422 -38.219 1 24.2 58 ASP B N 1
ATOM 4755 C CA . ASP B 1 58 ? 46.375 12.008 -38.531 1 24.2 58 ASP B CA 1
ATOM 4756 C C . ASP B 1 58 ? 45.031 11.789 -39.219 1 24.2 58 ASP B C 1
ATOM 4758 O O . ASP B 1 58 ? 44.031 12.445 -38.906 1 24.2 58 ASP B O 1
ATOM 4762 N N . LYS B 1 59 ? 45.031 11.281 -40.531 1 23.31 59 LYS B N 1
ATOM 4763 C CA . LYS B 1 59 ? 44.125 10.797 -41.531 1 23.31 59 LYS B CA 1
ATOM 4764 C C . LYS B 1 59 ? 42.938 10.055 -40.906 1 23.31 59 LYS B C 1
ATOM 4766 O O . LYS B 1 59 ? 43.125 9.258 -40 1 23.31 59 LYS B O 1
ATOM 4771 N N . GLU B 1 60 ? 41.75 10.562 -41.156 1 21.5 60 GLU B N 1
ATOM 4772 C CA . GLU B 1 60 ? 40.375 10.281 -40.812 1 21.5 60 GLU B CA 1
ATOM 4773 C C . GLU B 1 60 ? 40 8.836 -41.125 1 21.5 60 GLU B C 1
ATOM 4775 O O . GLU B 1 60 ? 39.969 8.445 -42.281 1 21.5 60 GLU B O 1
ATOM 4780 N N . ALA B 1 61 ? 40.688 7.832 -40.594 1 27.41 61 ALA B N 1
ATOM 4781 C CA . ALA B 1 61 ? 40.188 6.531 -41.062 1 27.41 61 ALA B CA 1
ATOM 4782 C C . ALA B 1 61 ? 38.656 6.504 -41.094 1 27.41 61 ALA B C 1
ATOM 4784 O O . ALA B 1 61 ? 38 7.164 -40.281 1 27.41 61 ALA B O 1
ATOM 4785 N N . PRO B 1 62 ? 38.062 6.082 -42.25 1 26.53 62 PRO B N 1
ATOM 4786 C CA . PRO B 1 62 ? 36.625 6.09 -42.562 1 26.53 62 PRO B CA 1
ATOM 4787 C C . PRO B 1 62 ? 35.781 5.543 -41.406 1 26.53 62 PRO B C 1
ATOM 4789 O O . PRO B 1 62 ? 36.25 4.723 -40.625 1 26.53 62 PRO B O 1
ATOM 4792 N N . LEU B 1 63 ? 34.875 6.363 -41 1 25.84 63 LEU B N 1
ATOM 4793 C CA . LEU B 1 63 ? 33.906 6.148 -39.906 1 25.84 63 LEU B CA 1
ATOM 4794 C C . LEU B 1 63 ? 33.188 4.805 -40.062 1 25.84 63 LEU B C 1
ATOM 4796 O O . LEU B 1 63 ? 32.688 4.48 -41.156 1 25.84 63 LEU B O 1
ATOM 4800 N N . PRO B 1 64 ? 33.812 3.762 -39.469 1 27.95 64 PRO B N 1
ATOM 4801 C CA . PRO B 1 64 ? 33.125 2.496 -39.688 1 27.95 64 PRO B CA 1
ATOM 4802 C C . PRO B 1 64 ? 31.594 2.658 -39.625 1 27.95 64 PRO B C 1
ATOM 4804 O O . PRO B 1 64 ? 31.094 3.646 -39.094 1 27.95 64 PRO B O 1
ATOM 4807 N N . SER B 1 65 ? 30.828 1.927 -40.531 1 26.3 65 SER B N 1
ATOM 4808 C CA . SER B 1 65 ? 29.391 1.894 -40.812 1 26.3 65 SER B CA 1
ATOM 4809 C C . SER B 1 65 ? 28.578 1.894 -39.5 1 26.3 65 SER B C 1
ATOM 4811 O O . SER B 1 65 ? 29.031 1.364 -38.5 1 26.3 65 SER B O 1
ATOM 4813 N N . PRO B 1 66 ? 27.625 2.824 -39.469 1 28.34 66 PRO B N 1
ATOM 4814 C CA . PRO B 1 66 ? 26.812 3.078 -38.281 1 28.34 66 PRO B CA 1
ATOM 4815 C C . PRO B 1 66 ? 26.266 1.795 -37.656 1 28.34 66 PRO B C 1
ATOM 4817 O O . PRO B 1 66 ? 25.875 0.872 -38.375 1 28.34 66 PRO B O 1
ATOM 4820 N N . PRO B 1 67 ? 26.922 1.297 -36.625 1 28.42 67 PRO B N 1
ATOM 4821 C CA . PRO B 1 67 ? 26.359 0.049 -36.094 1 28.42 67 PRO B CA 1
ATOM 4822 C C . PRO B 1 67 ? 24.828 0.036 -36.094 1 28.42 67 PRO B C 1
ATOM 4824 O O . PRO B 1 67 ? 24.203 1.097 -36.094 1 28.42 67 PRO B O 1
ATOM 4827 N N . VAL B 1 68 ? 24.172 -0.998 -36.594 1 27.92 68 VAL B N 1
ATOM 4828 C CA . VAL B 1 68 ? 22.75 -1.308 -36.625 1 27.92 68 VAL B CA 1
ATOM 4829 C C . VAL B 1 68 ? 22.078 -0.88 -35.344 1 27.92 68 VAL B C 1
ATOM 4831 O O . VAL B 1 68 ? 22.578 -1.153 -34.25 1 27.92 68 VAL B O 1
ATOM 4834 N N . HIS B 1 69 ? 21.391 0.25 -35.344 1 28.25 69 HIS B N 1
ATOM 4835 C CA . HIS B 1 69 ? 20.516 0.806 -34.312 1 28.25 69 HIS B CA 1
ATOM 4836 C C . HIS B 1 69 ? 19.672 -0.283 -33.656 1 28.25 69 HIS B C 1
ATOM 4838 O O . HIS B 1 69 ? 18.703 -0.77 -34.281 1 28.25 69 HIS B O 1
ATOM 4844 N N . VAL B 1 70 ? 20.281 -1.275 -33.062 1 28.86 70 VAL B N 1
ATOM 4845 C CA . VAL B 1 70 ? 19.359 -2.014 -32.219 1 28.86 70 VAL B CA 1
ATOM 4846 C C . VAL B 1 70 ? 18.469 -1.038 -31.453 1 28.86 70 VAL B C 1
ATOM 4848 O O . VAL B 1 70 ? 18.938 -0.039 -30.906 1 28.86 70 VAL B O 1
ATOM 4851 N N . ASP B 1 71 ? 17.219 -0.918 -31.812 1 28.31 71 ASP B N 1
ATOM 4852 C CA . ASP B 1 71 ? 16.125 -0.159 -31.219 1 28.31 71 ASP B CA 1
ATOM 4853 C C . ASP B 1 71 ? 16.234 -0.153 -29.688 1 28.31 71 ASP B C 1
ATOM 4855 O O . ASP B 1 71 ? 16.016 -1.18 -29.047 1 28.31 71 ASP B O 1
ATOM 4859 N N . LYS B 1 72 ? 17.172 0.555 -29.125 1 32.53 72 LYS B N 1
ATOM 4860 C CA . LYS B 1 72 ? 17.516 0.954 -27.766 1 32.53 72 LYS B CA 1
ATOM 4861 C C . LYS B 1 72 ? 16.281 1.465 -27.016 1 32.53 72 LYS B C 1
ATOM 4863 O O . LYS B 1 72 ? 16.422 2.129 -25.984 1 32.53 72 LYS B O 1
ATOM 4868 N N . GLU B 1 73 ? 15.172 1.573 -27.656 1 31.73 73 GLU B N 1
ATOM 4869 C CA . GLU B 1 73 ? 14.102 2.34 -27.016 1 31.73 73 GLU B CA 1
ATOM 4870 C C . GLU B 1 73 ? 13.766 1.784 -25.641 1 31.73 73 GLU B C 1
ATOM 4872 O O . GLU B 1 73 ? 12.938 2.35 -24.922 1 31.73 73 GLU B O 1
ATOM 4877 N N . SER B 1 74 ? 13.922 0.501 -25.453 1 35.28 74 SER B N 1
ATOM 4878 C CA . SER B 1 74 ? 13.359 0.125 -24.156 1 35.28 74 SER B CA 1
ATOM 4879 C C . SER B 1 74 ? 14.242 0.604 -23.016 1 35.28 74 SER B C 1
ATOM 4881 O O . SER B 1 74 ? 15.062 -0.157 -22.484 1 35.28 74 SER B O 1
ATOM 4883 N N . ARG B 1 75 ? 14.828 1.827 -23.062 1 35.06 75 ARG B N 1
ATOM 4884 C CA . ARG B 1 75 ? 15.656 2.311 -21.969 1 35.06 75 ARG B CA 1
ATOM 4885 C C . ARG B 1 75 ? 14.977 2.053 -20.625 1 35.06 75 ARG B C 1
ATOM 4887 O O . ARG B 1 75 ? 13.75 2.09 -20.516 1 35.06 75 ARG B O 1
ATOM 4894 N N . PRO B 1 76 ? 15.75 1.633 -19.656 1 41.88 76 PRO B N 1
ATOM 4895 C CA . PRO B 1 76 ? 15.258 1.492 -18.281 1 41.88 76 PRO B CA 1
ATOM 4896 C C . PRO B 1 76 ? 14.539 2.74 -17.781 1 41.88 76 PRO B C 1
ATOM 4898 O O . PRO B 1 76 ? 14.805 3.846 -18.266 1 41.88 76 PRO B O 1
ATOM 4901 N N . HIS B 1 77 ? 13.328 2.854 -17.406 1 41.97 77 HIS B N 1
ATOM 4902 C CA . HIS B 1 77 ? 12.555 3.908 -16.766 1 41.97 77 HIS B CA 1
ATOM 4903 C C . HIS B 1 77 ? 13.43 4.727 -15.82 1 41.97 77 HIS B C 1
ATOM 4905 O O . HIS B 1 77 ? 13.641 4.34 -14.664 1 41.97 77 HIS B O 1
ATOM 4911 N N . VAL B 1 78 ? 14.523 5.328 -16.234 1 45.25 78 VAL B N 1
ATOM 4912 C CA . VAL B 1 78 ? 15.141 6.398 -15.461 1 45.25 78 VAL B CA 1
ATOM 4913 C C . VAL B 1 78 ? 14.055 7.297 -14.875 1 45.25 78 VAL B C 1
ATOM 4915 O O . VAL B 1 78 ? 13.188 7.793 -15.609 1 45.25 78 VAL B O 1
ATOM 4918 N N . THR B 1 79 ? 13.75 7.191 -13.625 1 55.12 79 THR B N 1
ATOM 4919 C CA . THR B 1 79 ? 12.891 8.148 -12.938 1 55.12 79 THR B CA 1
ATOM 4920 C C . THR B 1 79 ? 13.164 9.562 -13.43 1 55.12 79 THR B C 1
ATOM 4922 O O . THR B 1 79 ? 14.312 10.008 -13.469 1 55.12 79 THR B O 1
ATOM 4925 N N . SER B 1 80 ? 12.367 10.164 -14.211 1 61.78 80 SER B N 1
ATOM 4926 C CA . SER B 1 80 ? 12.461 11.539 -14.695 1 61.78 80 SER B CA 1
ATOM 4927 C C . SER B 1 80 ? 12.727 12.508 -13.547 1 61.78 80 SER B C 1
ATOM 4929 O O . SER B 1 80 ? 12.141 12.383 -12.469 1 61.78 80 SER B O 1
ATOM 4931 N N . PRO B 1 81 ? 13.82 13.172 -13.461 1 67.56 81 PRO B N 1
ATOM 4932 C CA . PRO B 1 81 ? 14.078 14.234 -12.484 1 67.56 81 PRO B CA 1
ATOM 4933 C C . PRO B 1 81 ? 12.812 15.008 -12.102 1 67.56 81 PRO B C 1
ATOM 4935 O O . PRO B 1 81 ? 12.711 15.516 -10.984 1 67.56 81 PRO B O 1
ATOM 4938 N N . HIS B 1 82 ? 11.875 14.852 -12.828 1 79.75 82 HIS B N 1
ATOM 4939 C CA . HIS B 1 82 ? 10.633 15.57 -12.586 1 79.75 82 HIS B CA 1
ATOM 4940 C C . HIS B 1 82 ? 9.812 14.906 -11.492 1 79.75 82 HIS B C 1
ATOM 4942 O O . HIS B 1 82 ? 9.172 15.586 -10.688 1 79.75 82 HIS B O 1
ATOM 4948 N N . HIS B 1 83 ? 9.984 13.641 -11.328 1 84.62 83 HIS B N 1
ATOM 4949 C CA . HIS B 1 83 ? 9.203 12.945 -10.32 1 84.62 83 HIS B CA 1
ATOM 4950 C C . HIS B 1 83 ? 9.727 13.219 -8.922 1 84.62 83 HIS B C 1
ATOM 4952 O O . HIS B 1 83 ? 8.945 13.43 -7.988 1 84.62 83 HIS B O 1
ATOM 4958 N N . LEU B 1 84 ? 11.008 13.258 -8.875 1 87.25 84 LEU B N 1
ATOM 4959 C CA . LEU B 1 84 ? 11.602 13.547 -7.574 1 87.25 84 LEU B CA 1
ATOM 4960 C C . LEU B 1 84 ? 11.289 14.969 -7.133 1 87.25 84 LEU B C 1
ATOM 4962 O O . LEU B 1 84 ? 10.969 15.203 -5.965 1 87.25 84 LEU B O 1
ATOM 4966 N N . GLN B 1 85 ? 11.359 15.867 -8.031 1 88.69 85 GLN B N 1
ATOM 4967 C CA . GLN B 1 85 ? 11.055 17.266 -7.742 1 88.69 85 GLN B CA 1
ATOM 4968 C C . GLN B 1 85 ? 9.617 17.438 -7.262 1 88.69 85 GLN B C 1
ATOM 4970 O O . GLN B 1 85 ? 9.352 18.156 -6.305 1 88.69 85 GLN B O 1
ATOM 4975 N N . SER B 1 86 ? 8.711 16.75 -7.949 1 92.56 86 SER B N 1
ATOM 4976 C CA . SER B 1 86 ? 7.301 16.812 -7.566 1 92.56 86 SER B CA 1
ATOM 4977 C C . SER B 1 86 ? 7.078 16.188 -6.191 1 92.56 86 SER B C 1
ATOM 4979 O O . SER B 1 86 ? 6.305 16.703 -5.383 1 92.56 86 SER B O 1
ATOM 4981 N N . LEU B 1 87 ? 7.75 15.117 -5.996 1 92.44 87 LEU B N 1
ATOM 4982 C CA . LEU B 1 87 ? 7.656 14.43 -4.711 1 92.44 87 LEU B CA 1
ATOM 4983 C C . LEU B 1 87 ? 8.133 15.336 -3.58 1 92.44 87 LEU B C 1
ATOM 4985 O O . LEU B 1 87 ? 7.484 15.422 -2.535 1 92.44 87 LEU B O 1
ATOM 4989 N N . GLU B 1 88 ? 9.195 15.977 -3.756 1 91.75 88 GLU B N 1
ATOM 4990 C CA . GLU B 1 88 ? 9.766 16.875 -2.75 1 91.75 88 GLU B CA 1
ATOM 4991 C C . GLU B 1 88 ? 8.891 18.109 -2.557 1 91.75 88 GLU B C 1
ATOM 4993 O O . GLU B 1 88 ? 8.711 18.578 -1.429 1 91.75 88 GLU B O 1
ATOM 4998 N N . ALA B 1 89 ? 8.383 18.578 -3.629 1 94.25 89 ALA B N 1
ATOM 4999 C CA . ALA B 1 89 ? 7.566 19.797 -3.566 1 94.25 89 ALA B CA 1
ATOM 5000 C C . ALA B 1 89 ? 6.262 19.547 -2.811 1 94.25 89 ALA B C 1
ATOM 5002 O O . ALA B 1 89 ? 5.727 20.438 -2.164 1 94.25 89 ALA B O 1
ATOM 5003 N N . ASN B 1 90 ? 5.793 18.328 -2.902 1 95.44 90 ASN B N 1
ATOM 5004 C CA . ASN B 1 90 ? 4.562 17.984 -2.193 1 95.44 90 ASN B CA 1
ATOM 5005 C C . ASN B 1 90 ? 4.785 17.922 -0.686 1 95.44 90 ASN B C 1
ATOM 5007 O O . ASN B 1 90 ? 3.836 18.047 0.091 1 95.44 90 ASN B O 1
ATOM 5011 N N . SER B 1 91 ? 5.984 17.75 -0.301 1 93.94 91 SER B N 1
ATOM 5012 C CA . SER B 1 91 ? 6.312 17.516 1.103 1 93.94 91 SER B CA 1
ATOM 5013 C C . SER B 1 91 ? 6.723 18.812 1.795 1 93.94 91 SER B C 1
ATOM 5015 O O . SER B 1 91 ? 7.73 19.422 1.434 1 93.94 91 SER B O 1
ATOM 5017 N N . GLY B 1 92 ? 6.012 19.141 2.824 1 93.12 92 GLY B N 1
ATOM 5018 C CA . GLY B 1 92 ? 6.395 20.312 3.596 1 93.12 92 GLY B CA 1
ATOM 5019 C C . GLY B 1 92 ? 7.758 20.188 4.246 1 93.12 92 GLY B C 1
ATOM 5020 O O . GLY B 1 92 ? 8.516 21.156 4.32 1 93.12 92 GLY B O 1
ATOM 5021 N N . ALA B 1 93 ? 8.047 19 4.691 1 90.75 93 ALA B N 1
ATOM 5022 C CA . ALA B 1 93 ? 9.344 18.75 5.324 1 90.75 93 ALA B CA 1
ATOM 5023 C C . ALA B 1 93 ? 10.484 18.922 4.332 1 90.75 93 ALA B C 1
ATOM 5025 O O . ALA B 1 93 ? 11.531 19.484 4.668 1 90.75 93 ALA B O 1
ATOM 5026 N N . ALA B 1 94 ? 10.32 18.453 3.125 1 90.88 94 ALA B N 1
ATOM 5027 C CA . ALA B 1 94 ? 11.336 18.609 2.094 1 90.88 94 ALA B CA 1
ATOM 5028 C C . ALA B 1 94 ? 11.5 20.078 1.719 1 90.88 94 ALA B C 1
ATOM 5030 O O . ALA B 1 94 ? 12.617 20.547 1.476 1 90.88 94 ALA B O 1
ATOM 5031 N N . PHE B 1 95 ? 10.453 20.766 1.649 1 91.44 95 PHE B N 1
ATOM 5032 C CA . PHE B 1 95 ? 10.492 22.203 1.349 1 91.44 95 PHE B CA 1
ATOM 5033 C C . PHE B 1 95 ? 11.281 22.953 2.406 1 91.44 95 PHE B C 1
ATOM 5035 O O . PHE B 1 95 ? 12.109 23.812 2.076 1 91.44 95 PHE B O 1
ATOM 5042 N N . PHE B 1 96 ? 10.977 22.641 3.598 1 91.25 96 PHE B N 1
ATOM 5043 C CA . PHE B 1 96 ? 11.719 23.219 4.711 1 91.25 96 PHE B CA 1
ATOM 5044 C C . PHE B 1 96 ? 13.219 22.969 4.543 1 91.25 96 PHE B C 1
ATOM 5046 O O . PHE B 1 96 ? 14.023 23.891 4.707 1 91.25 96 PHE B O 1
ATOM 5053 N N . ARG B 1 97 ? 13.555 21.734 4.309 1 88.88 97 ARG B N 1
ATOM 5054 C CA . ARG B 1 97 ? 14.969 21.391 4.16 1 88.88 97 ARG B CA 1
ATOM 5055 C C . ARG B 1 97 ? 15.609 22.188 3.029 1 88.88 97 ARG B C 1
ATOM 5057 O O . ARG B 1 97 ? 16.734 22.688 3.17 1 88.88 97 ARG B O 1
ATOM 5064 N N . ARG B 1 98 ? 14.969 22.312 1.955 1 88 98 ARG B N 1
ATOM 5065 C CA . ARG B 1 98 ? 15.477 23.078 0.816 1 88 98 ARG B CA 1
ATOM 5066 C C . ARG B 1 98 ? 15.641 24.547 1.169 1 88 98 ARG B C 1
ATOM 5068 O O . ARG B 1 98 ? 16.625 25.172 0.771 1 88 98 ARG B O 1
ATOM 5075 N N . LEU B 1 99 ? 14.641 25.016 1.826 1 90 99 LEU B N 1
ATOM 5076 C CA . LEU B 1 99 ? 14.695 26.406 2.266 1 90 99 LEU B CA 1
ATOM 5077 C C . LEU B 1 99 ? 15.883 26.625 3.197 1 90 99 LEU B C 1
ATOM 5079 O O . LEU B 1 99 ? 16.625 27.594 3.033 1 90 99 LEU B O 1
ATOM 5083 N N . ALA B 1 100 ? 16.031 25.719 4.133 1 89.06 100 ALA B N 1
ATOM 5084 C CA . ALA B 1 100 ? 17.125 25.844 5.09 1 89.06 100 ALA B CA 1
ATOM 5085 C C . ALA B 1 100 ? 18.484 25.797 4.387 1 89.06 100 ALA B C 1
ATOM 5087 O O . ALA B 1 100 ? 19.391 26.562 4.723 1 89.06 100 ALA B O 1
ATOM 5088 N N . LEU B 1 101 ? 18.594 24.953 3.418 1 85.69 101 LEU B N 1
ATOM 5089 C CA . LEU B 1 101 ? 19.844 24.812 2.664 1 85.69 101 LEU B CA 1
ATOM 5090 C C . LEU B 1 101 ? 20.109 26.062 1.828 1 85.69 101 LEU B C 1
ATOM 5092 O O . LEU B 1 101 ? 21.266 26.453 1.637 1 85.69 101 LEU B O 1
ATOM 5096 N N . ARG B 1 102 ? 19.094 26.609 1.358 1 83.19 102 ARG B N 1
ATOM 5097 C CA . ARG B 1 102 ? 19.219 27.844 0.592 1 83.19 102 ARG B CA 1
ATOM 5098 C C . ARG B 1 102 ? 19.672 29 1.482 1 83.19 102 ARG B C 1
ATOM 5100 O O . ARG B 1 102 ? 20.453 29.844 1.06 1 83.19 102 ARG B O 1
ATOM 5107 N N . LEU B 1 103 ? 19.141 29.031 2.656 1 85.25 103 LEU B N 1
ATOM 5108 C CA . LEU B 1 103 ? 19.438 30.125 3.578 1 85.25 103 LEU B CA 1
ATOM 5109 C C . LEU B 1 103 ? 20.828 29.984 4.172 1 85.25 103 LEU B C 1
ATOM 5111 O O . LEU B 1 103 ? 21.562 30.969 4.297 1 85.25 103 LEU B O 1
ATOM 5115 N N . ASP B 1 104 ? 21.141 28.75 4.551 1 82.5 104 ASP B N 1
ATOM 5116 C CA . ASP B 1 104 ? 22.438 28.469 5.164 1 82.5 104 ASP B CA 1
ATOM 5117 C C . ASP B 1 104 ? 22.875 27.031 4.875 1 82.5 104 ASP B C 1
ATOM 5119 O O . ASP B 1 104 ? 22.594 26.125 5.66 1 82.5 104 ASP B O 1
ATOM 5123 N N . PRO B 1 105 ? 23.625 26.875 3.908 1 77.88 105 PRO B N 1
ATOM 5124 C CA . PRO B 1 105 ? 24.016 25.516 3.502 1 77.88 105 PRO B CA 1
ATOM 5125 C C . PRO B 1 105 ? 24.875 24.812 4.547 1 77.88 105 PRO B C 1
ATOM 5127 O O . PRO B 1 105 ? 24.859 23.578 4.645 1 77.88 105 PRO B O 1
ATOM 5130 N N . LYS B 1 106 ? 25.578 25.516 5.336 1 75.81 106 LYS B N 1
ATOM 5131 C CA . LYS B 1 106 ? 26.516 24.922 6.273 1 75.81 106 LYS B CA 1
ATOM 5132 C C . LYS B 1 106 ? 25.812 24.469 7.551 1 75.81 106 LYS B C 1
ATOM 5134 O O . LYS B 1 106 ? 26.141 23.422 8.109 1 75.81 106 LYS B O 1
ATOM 5139 N N . ASN B 1 107 ? 24.844 25.219 7.926 1 75.62 107 ASN B N 1
ATOM 5140 C CA . ASN B 1 107 ? 24.266 24.953 9.234 1 75.62 107 ASN B CA 1
ATOM 5141 C C . ASN B 1 107 ? 22.797 24.547 9.133 1 75.62 107 ASN B C 1
ATOM 5143 O O . ASN B 1 107 ? 22.062 24.578 10.117 1 75.62 107 ASN B O 1
ATOM 5147 N N . ALA B 1 108 ? 22.391 24.125 8.031 1 78.31 108 ALA B N 1
ATOM 5148 C CA . ALA B 1 108 ? 20.984 23.766 7.844 1 78.31 108 ALA B CA 1
ATOM 5149 C C . ALA B 1 108 ? 20.625 22.531 8.664 1 78.31 108 ALA B C 1
ATOM 5151 O O . ALA B 1 108 ? 21.344 21.531 8.641 1 78.31 108 ALA B O 1
ATOM 5152 N N . PRO B 1 109 ? 19.594 22.641 9.453 1 76.31 109 PRO B N 1
ATOM 5153 C CA . PRO B 1 109 ? 19.156 21.469 10.203 1 76.31 109 PRO B CA 1
ATOM 5154 C C . PRO B 1 109 ? 18.797 20.281 9.289 1 76.31 109 PRO B C 1
ATOM 5156 O O . PRO B 1 109 ? 18.453 20.484 8.125 1 76.31 109 PRO B O 1
ATOM 5159 N N . ARG B 1 110 ? 18.953 19.078 9.914 1 73 110 ARG B N 1
ATOM 5160 C CA . ARG B 1 110 ? 18.594 17.875 9.164 1 73 110 ARG B CA 1
ATOM 5161 C C . ARG B 1 110 ? 17.094 17.766 8.992 1 73 110 ARG B C 1
ATOM 5163 O O . ARG B 1 110 ? 16.328 18.391 9.727 1 73 110 ARG B O 1
ATOM 5170 N N . MET B 1 111 ? 16.766 17.047 7.957 1 68.56 111 MET B N 1
ATOM 5171 C CA . MET B 1 111 ? 15.352 16.875 7.629 1 68.56 111 MET B CA 1
ATOM 5172 C C . MET B 1 111 ? 14.617 16.141 8.734 1 68.56 111 MET B C 1
ATOM 5174 O O . MET B 1 111 ? 15.102 15.117 9.234 1 68.56 111 MET B O 1
ATOM 5178 N N . HIS B 1 112 ? 13.617 16.75 9.211 1 71.5 112 HIS B N 1
ATOM 5179 C CA . HIS B 1 112 ? 12.688 16.203 10.188 1 71.5 112 HIS B CA 1
ATOM 5180 C C . HIS B 1 112 ? 11.273 16.719 9.953 1 71.5 112 HIS B C 1
ATOM 5182 O O . HIS B 1 112 ? 11.078 17.734 9.297 1 71.5 112 HIS B O 1
ATOM 5188 N N . THR B 1 113 ? 10.422 15.836 10.141 1 75.06 113 THR B N 1
ATOM 5189 C CA . THR B 1 113 ? 9.047 16.297 10.039 1 75.06 113 THR B CA 1
ATOM 5190 C C . THR B 1 113 ? 8.664 17.141 11.25 1 75.06 113 THR B C 1
ATOM 5192 O O . THR B 1 113 ? 7.906 16.688 12.117 1 75.06 113 THR B O 1
ATOM 5195 N N . PHE B 1 114 ? 9.133 18.344 11.125 1 80.56 114 PHE B N 1
ATOM 5196 C CA . PHE B 1 114 ? 8.82 19.297 12.188 1 80.56 114 PHE B CA 1
ATOM 5197 C C . PHE B 1 114 ? 7.34 19.672 12.164 1 80.56 114 PHE B C 1
ATOM 5199 O O . PHE B 1 114 ? 6.754 19.828 11.094 1 80.56 114 PHE B O 1
ATOM 5206 N N . SER B 1 115 ? 6.742 19.656 13.219 1 90.62 115 SER B N 1
ATOM 5207 C CA . SER B 1 115 ? 5.371 20.125 13.398 1 90.62 115 SER B CA 1
ATOM 5208 C C . SER B 1 115 ? 4.383 19.203 12.68 1 90.62 115 SER B C 1
ATOM 5210 O O . SER B 1 115 ? 3.432 19.672 12.055 1 90.62 115 SER B O 1
ATOM 5212 N N . TRP B 1 116 ? 4.723 17.891 12.594 1 94.31 116 TRP B N 1
ATOM 5213 C CA . TRP B 1 116 ? 3.795 16.891 12.078 1 94.31 116 TRP B CA 1
ATOM 5214 C C . TRP B 1 116 ? 2.432 17.016 12.75 1 94.31 116 TRP B C 1
ATOM 5216 O O . TRP B 1 116 ? 1.399 17.031 12.07 1 94.31 116 TRP B O 1
ATOM 5226 N N . ASN B 1 117 ? 2.326 17.125 13.953 1 95.75 117 ASN B N 1
ATOM 5227 C CA . ASN B 1 117 ? 1.222 17.422 14.859 1 95.75 117 ASN B CA 1
ATOM 5228 C C . ASN B 1 117 ? 1.724 17.984 16.188 1 95.75 117 ASN B C 1
ATOM 5230 O O . ASN B 1 117 ? 2.91 18.281 16.328 1 95.75 117 ASN B O 1
ATOM 5234 N N . ALA B 1 118 ? 0.892 18.172 17.125 1 95.5 118 ALA B N 1
ATOM 5235 C CA . ALA B 1 118 ? 1.273 18.844 18.359 1 95.5 118 ALA B CA 1
ATOM 5236 C C . ALA B 1 118 ? 1.949 17.891 19.328 1 95.5 118 ALA B C 1
ATOM 5238 O O . ALA B 1 118 ? 2.516 18.297 20.344 1 95.5 118 ALA B O 1
ATOM 5239 N N . PHE B 1 119 ? 1.983 16.562 19.047 1 94.75 119 PHE B N 1
ATOM 5240 C CA . PHE B 1 119 ? 2.354 15.609 20.078 1 94.75 119 PHE B CA 1
ATOM 5241 C C . PHE B 1 119 ? 3.531 14.758 19.641 1 94.75 119 PHE B C 1
ATOM 5243 O O . PHE B 1 119 ? 4.477 14.539 20.406 1 94.75 119 PHE B O 1
ATOM 5250 N N . LEU B 1 120 ? 3.469 14.258 18.375 1 92.5 120 LEU B N 1
ATOM 5251 C CA . LEU B 1 120 ? 4.52 13.406 17.828 1 92.5 120 LEU B CA 1
ATOM 5252 C C . LEU B 1 120 ? 4.773 12.203 18.734 1 92.5 120 LEU B C 1
ATOM 5254 O O . LEU B 1 120 ? 5.922 11.906 19.062 1 92.5 120 LEU B O 1
ATOM 5258 N N . GLY B 1 121 ? 3.707 11.672 19.266 1 90.56 121 GLY B N 1
ATOM 5259 C CA . GLY B 1 121 ? 3.789 10.461 20.078 1 90.56 121 GLY B CA 1
ATOM 5260 C C . GLY B 1 121 ? 3.945 10.75 21.562 1 90.56 121 GLY B C 1
ATOM 5261 O O . GLY B 1 121 ? 3.977 9.828 22.375 1 90.56 121 GLY B O 1
ATOM 5262 N N . ALA B 1 122 ? 4.008 11.914 22 1 89.81 122 ALA B N 1
ATOM 5263 C CA . ALA B 1 122 ? 4.262 12.289 23.391 1 89.81 122 ALA B CA 1
ATOM 5264 C C . ALA B 1 122 ? 3.129 11.812 24.297 1 89.81 122 ALA B C 1
ATOM 5266 O O . ALA B 1 122 ? 3.342 11.57 25.484 1 89.81 122 ALA B O 1
ATOM 5267 N N . ARG B 1 123 ? 1.959 11.633 23.766 1 90 123 ARG B N 1
ATOM 5268 C CA . ARG B 1 123 ? 0.814 11.234 24.578 1 90 123 ARG B CA 1
ATOM 5269 C C . ARG B 1 123 ? 0.947 9.789 25.031 1 90 123 ARG B C 1
ATOM 5271 O O . ARG B 1 123 ? 0.449 9.422 26.109 1 90 123 ARG B O 1
ATOM 5278 N N . ARG B 1 124 ? 1.678 8.961 24.328 1 86.81 124 ARG B N 1
ATOM 5279 C CA . ARG B 1 124 ? 1.81 7.531 24.609 1 86.81 124 ARG B CA 1
ATOM 5280 C C . ARG B 1 124 ? 2.891 7.277 25.656 1 86.81 124 ARG B C 1
ATOM 5282 O O . ARG B 1 124 ? 2.881 6.246 26.328 1 86.81 124 ARG B O 1
ATOM 5289 N N . THR B 1 125 ? 3.811 8.086 25.844 1 79.06 125 THR B N 1
ATOM 5290 C CA . THR B 1 125 ? 4.969 7.879 26.703 1 79.06 125 THR B CA 1
ATOM 5291 C C . THR B 1 125 ? 4.582 8.008 28.172 1 79.06 125 THR B C 1
ATOM 5293 O O . THR B 1 125 ? 5.336 7.598 29.062 1 79.06 125 THR B O 1
ATOM 5296 N N . SER B 1 126 ? 3.412 8.352 28.438 1 75.12 126 SER B N 1
ATOM 5297 C CA . SER B 1 126 ? 3.008 8.594 29.828 1 75.12 126 SER B CA 1
ATOM 5298 C C . SER B 1 126 ? 2.752 7.285 30.562 1 75.12 126 SER B C 1
ATOM 5300 O O . SER B 1 126 ? 3.006 7.191 31.766 1 75.12 126 SER B O 1
ATOM 5302 N N . GLN B 1 127 ? 2.238 6.293 29.906 1 83.25 127 GLN B N 1
ATOM 5303 C CA . GLN B 1 127 ? 1.929 4.996 30.516 1 83.25 127 GLN B CA 1
ATOM 5304 C C . GLN B 1 127 ? 1.949 3.891 29.453 1 83.25 127 GLN B C 1
ATOM 5306 O O . GLN B 1 127 ? 1.675 4.137 28.281 1 83.25 127 GLN B O 1
ATOM 5311 N N . VAL B 1 128 ? 2.209 2.744 29.938 1 87.81 128 VAL B N 1
ATOM 5312 C CA . VAL B 1 128 ? 2.182 1.6 29.031 1 87.81 128 VAL B CA 1
ATOM 5313 C C . VAL B 1 128 ? 0.739 1.156 28.797 1 87.81 128 VAL B C 1
ATOM 5315 O O . VAL B 1 128 ? 0.048 0.761 29.75 1 87.81 128 VAL B O 1
ATOM 5318 N N . PRO B 1 129 ? 0.324 1.266 27.578 1 93.44 129 PRO B N 1
ATOM 5319 C CA . PRO B 1 129 ? -1.071 0.923 27.297 1 93.44 129 PRO B CA 1
ATOM 5320 C C . PRO B 1 129 ? -1.339 -0.578 27.375 1 93.44 129 PRO B C 1
ATOM 5322 O O . PRO B 1 129 ? -0.459 -1.384 27.062 1 93.44 129 PRO B O 1
ATOM 5325 N N . VAL B 1 130 ? -2.551 -0.946 27.812 1 94.62 130 VAL B N 1
ATOM 5326 C CA . VAL B 1 130 ? -2.957 -2.344 27.922 1 94.62 130 VAL B CA 1
ATOM 5327 C C . VAL B 1 130 ? -4.246 -2.566 27.125 1 94.62 130 VAL B C 1
ATOM 5329 O O . VAL B 1 130 ? -5.184 -1.769 27.219 1 94.62 130 VAL B O 1
ATOM 5332 N N . SER B 1 131 ? -4.242 -3.643 26.375 1 95 131 SER B N 1
ATOM 5333 C CA . SER B 1 131 ? -5.434 -3.992 25.609 1 95 131 SER B CA 1
ATOM 5334 C C . SER B 1 131 ? -6.457 -4.715 26.484 1 95 131 SER B C 1
ATOM 5336 O O . SER B 1 131 ? -6.121 -5.688 27.156 1 95 131 SER B O 1
ATOM 5338 N N . ARG B 1 132 ? -7.719 -4.219 26.469 1 95.12 132 ARG B N 1
ATOM 5339 C CA . ARG B 1 132 ? -8.828 -4.797 27.234 1 95.12 132 ARG B CA 1
ATOM 5340 C C . ARG B 1 132 ? -10.156 -4.574 26.516 1 95.12 132 ARG B C 1
ATOM 5342 O O . ARG B 1 132 ? -10.273 -3.666 25.688 1 95.12 132 ARG B O 1
ATOM 5349 N N . PRO B 1 133 ? -11.141 -5.426 26.859 1 94.44 133 PRO B N 1
ATOM 5350 C CA . PRO B 1 133 ? -12.461 -5.176 26.281 1 94.44 133 PRO B CA 1
ATOM 5351 C C . PRO B 1 133 ? -13.031 -3.814 26.672 1 94.44 133 PRO B C 1
ATOM 5353 O O . PRO B 1 133 ? -12.828 -3.357 27.797 1 94.44 133 PRO B O 1
ATOM 5356 N N . VAL B 1 134 ? -13.727 -3.225 25.766 1 97 134 VAL B N 1
ATOM 5357 C CA . VAL B 1 134 ? -14.242 -1.87 25.969 1 97 134 VAL B CA 1
ATOM 5358 C C . VAL B 1 134 ? -15.164 -1.832 27.172 1 97 134 VAL B C 1
ATOM 5360 O O . VAL B 1 134 ? -15.203 -0.834 27.906 1 97 134 VAL B O 1
ATOM 5363 N N . THR B 1 135 ? -15.844 -2.941 27.5 1 96.19 135 THR B N 1
ATOM 5364 C CA . THR B 1 135 ? -16.812 -3.01 28.594 1 96.19 135 THR B CA 1
ATOM 5365 C C . THR B 1 135 ? -16.094 -3.043 29.953 1 96.19 135 THR B C 1
ATOM 5367 O O . THR B 1 135 ? -16.703 -2.777 30.984 1 96.19 135 THR B O 1
ATOM 5370 N N . GLU B 1 136 ? -14.828 -3.346 29.953 1 96.12 136 GLU B N 1
ATOM 5371 C CA . GLU B 1 136 ? -14.047 -3.326 31.188 1 96.12 136 GLU B CA 1
ATOM 5372 C C . GLU B 1 136 ? -13.461 -1.943 31.453 1 96.12 136 GLU B C 1
ATOM 5374 O O . GLU B 1 136 ? -13.055 -1.638 32.562 1 96.12 136 GLU B O 1
ATOM 5379 N N . MET B 1 137 ? -13.461 -1.118 30.406 1 97.56 137 MET B N 1
ATOM 5380 C CA . MET B 1 137 ? -12.812 0.184 30.516 1 97.56 137 MET B CA 1
ATOM 5381 C C . MET B 1 137 ? -13.836 1.288 30.75 1 97.56 137 MET B C 1
ATOM 5383 O O . MET B 1 137 ? -13.523 2.309 31.375 1 97.56 137 MET B O 1
ATOM 5387 N N . LEU B 1 138 ? -15.039 1.039 30.188 1 97.88 138 LEU B N 1
ATOM 5388 C CA . LEU B 1 138 ? -16.062 2.08 30.25 1 97.88 138 LEU B CA 1
ATOM 5389 C C . LEU B 1 138 ? -17.406 1.497 30.656 1 97.88 138 LEU B C 1
ATOM 5391 O O . LEU B 1 138 ? -17.719 0.355 30.312 1 97.88 138 LEU B O 1
ATOM 5395 N N . SER B 1 139 ? -18.203 2.34 31.375 1 97.94 139 SER B N 1
ATOM 5396 C CA . SER B 1 139 ? -19.625 2.045 31.5 1 97.94 139 SER B CA 1
ATOM 5397 C C . SER B 1 139 ? -20.391 2.398 30.234 1 97.94 139 SER B C 1
ATOM 5399 O O . SER B 1 139 ? -19.844 3.078 29.344 1 97.94 139 SER B O 1
ATOM 5401 N N . GLN B 1 140 ? -21.547 1.89 30.109 1 97.56 140 GLN B N 1
ATOM 5402 C CA . GLN B 1 140 ? -22.359 2.232 28.938 1 97.56 140 GLN B CA 1
ATOM 5403 C C . GLN B 1 140 ? -22.578 3.74 28.844 1 97.56 140 GLN B C 1
ATOM 5405 O O . GLN B 1 140 ? -22.484 4.316 27.766 1 97.56 140 GLN B O 1
ATOM 5410 N N . GLU B 1 141 ? -22.891 4.363 29.984 1 97.94 141 GLU B N 1
ATOM 5411 C CA . GLU B 1 141 ? -23.094 5.809 30.031 1 97.94 141 GLU B CA 1
ATOM 5412 C C . GLU B 1 141 ? -21.828 6.555 29.625 1 97.94 141 GLU B C 1
ATOM 5414 O O . GLU B 1 141 ? -21.891 7.574 28.938 1 97.94 141 GLU B O 1
ATOM 5419 N N . GLY B 1 142 ? -20.734 6.039 30.109 1 98.06 142 GLY B N 1
ATOM 5420 C CA . GLY B 1 142 ? -19.453 6.629 29.719 1 98.06 142 GLY B CA 1
ATOM 5421 C C . GLY B 1 142 ? -19.203 6.574 28.234 1 98.06 142 GLY B C 1
ATOM 5422 O O . GLY B 1 142 ? -18.75 7.555 27.641 1 98.06 142 GLY B O 1
ATOM 5423 N N . MET B 1 143 ? -19.469 5.398 27.656 1 98.44 143 MET B N 1
ATOM 5424 C CA . MET B 1 143 ? -19.297 5.23 26.203 1 98.44 143 MET B CA 1
ATOM 5425 C C . MET B 1 143 ? -20.219 6.172 25.438 1 98.44 143 MET B C 1
ATOM 5427 O O . MET B 1 143 ? -19.812 6.781 24.453 1 98.44 143 MET B O 1
ATOM 5431 N N . GLU B 1 144 ? -21.453 6.309 25.906 1 98.38 144 GLU B N 1
ATOM 5432 C CA . GLU B 1 144 ? -22.422 7.195 25.266 1 98.38 144 GLU B CA 1
ATOM 5433 C C . GLU B 1 144 ? -21.984 8.656 25.359 1 98.38 144 GLU B C 1
ATOM 5435 O O . GLU B 1 144 ? -22.141 9.422 24.406 1 98.38 144 GLU B O 1
ATOM 5440 N N . SER B 1 145 ? -21.469 9.023 26.469 1 98.38 145 SER B N 1
ATOM 5441 C CA . SER B 1 145 ? -20.984 10.383 26.672 1 98.38 145 SER B CA 1
ATOM 5442 C C . SER B 1 145 ? -19.828 10.695 25.719 1 98.38 145 SER B C 1
ATOM 5444 O O . SER B 1 145 ? -19.797 11.758 25.094 1 98.38 145 SER B O 1
ATOM 5446 N N . LEU B 1 146 ? -18.922 9.797 25.656 1 98.38 146 LEU B N 1
ATOM 5447 C CA . LEU B 1 146 ? -17.781 9.984 24.766 1 98.38 146 LEU B CA 1
ATOM 5448 C C . LEU B 1 146 ? -18.219 9.992 23.297 1 98.38 146 LEU B C 1
ATOM 5450 O O . LEU B 1 146 ? -17.688 10.742 22.484 1 98.38 146 LEU B O 1
ATOM 5454 N N . SER B 1 147 ? -19.188 9.148 22.984 1 98.62 147 SER B N 1
ATOM 5455 C CA . SER B 1 147 ? -19.734 9.156 21.641 1 98.62 147 SER B CA 1
ATOM 5456 C C . SER B 1 147 ? -20.328 10.516 21.281 1 98.62 147 SER B C 1
ATOM 5458 O O . SER B 1 147 ? -20.203 10.977 20.156 1 98.62 147 SER B O 1
ATOM 5460 N N . GLU B 1 148 ? -20.953 11.117 22.219 1 98.31 148 GLU B N 1
ATOM 5461 C CA . GLU B 1 148 ? -21.531 12.438 22 1 98.31 148 GLU B CA 1
ATOM 5462 C C . GLU B 1 148 ? -20.438 13.469 21.672 1 98.31 148 GLU B C 1
ATOM 5464 O O . GLU B 1 148 ? -20.625 14.312 20.797 1 98.31 148 GLU B O 1
ATOM 5469 N N . ILE B 1 149 ? -19.406 13.391 22.422 1 98.06 149 ILE B N 1
ATOM 5470 C CA . ILE B 1 149 ? -18.297 14.297 22.188 1 98.06 149 ILE B CA 1
ATOM 5471 C C . ILE B 1 149 ? -17.734 14.078 20.781 1 98.06 149 ILE B C 1
ATOM 5473 O O . ILE B 1 149 ? -17.469 15.031 20.062 1 98.06 149 ILE B O 1
ATOM 5477 N N . TYR B 1 150 ? -17.609 12.852 20.438 1 98.25 150 TYR B N 1
ATOM 5478 C CA . TYR B 1 150 ? -17.125 12.5 19.094 1 98.25 150 TYR B CA 1
ATOM 5479 C C . TYR B 1 150 ? -18 13.117 18.016 1 98.25 150 TYR B C 1
ATOM 5481 O O . TYR B 1 150 ? -17.5 13.719 17.062 1 98.25 150 TYR B O 1
ATOM 5489 N N . PHE B 1 151 ? -19.281 12.938 18.109 1 97.62 151 PHE B N 1
ATOM 5490 C CA . PHE B 1 151 ? -20.234 13.383 17.0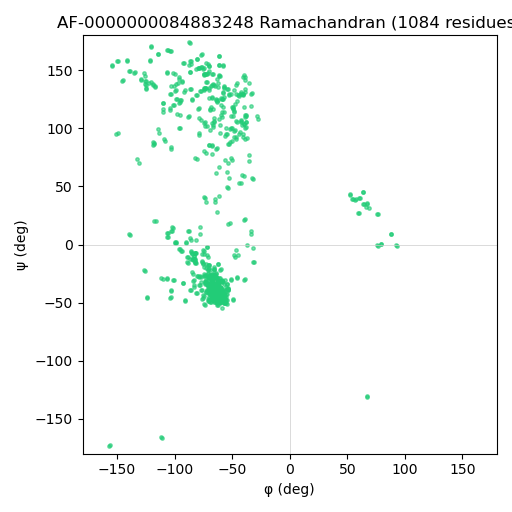78 1 97.62 151 PHE B CA 1
ATOM 5491 C C . PHE B 1 151 ? -20.328 14.906 17.078 1 97.62 151 PHE B C 1
ATOM 5493 O O . PHE B 1 151 ? -20.719 15.5 16.062 1 97.62 151 PHE B O 1
ATOM 5500 N N . GLU B 1 152 ? -19.891 15.508 18.125 1 96.56 152 GLU B N 1
ATOM 5501 C CA . GLU B 1 152 ? -19.891 16.969 18.203 1 96.56 152 GLU B CA 1
ATOM 5502 C C . GLU B 1 152 ? -18.609 17.547 17.578 1 96.56 152 GLU B C 1
ATOM 5504 O O . GLU B 1 152 ? -18.672 18.578 16.891 1 96.56 152 GLU B O 1
ATOM 5509 N N . LYS B 1 153 ? -17.562 16.906 17.812 1 96.44 153 LYS B N 1
ATOM 5510 C CA . LYS B 1 153 ? -16.281 17.547 17.531 1 96.44 153 LYS B CA 1
ATOM 5511 C C . LYS B 1 153 ? -15.656 17.016 16.234 1 96.44 153 LYS B C 1
ATOM 5513 O O . LYS B 1 153 ? -15.062 17.781 15.477 1 96.44 153 LYS B O 1
ATOM 5518 N N . LEU B 1 154 ? -15.75 15.727 15.953 1 97.5 154 LEU B N 1
ATOM 5519 C CA . LEU B 1 154 ? -15.047 15.148 14.812 1 97.5 154 LEU B CA 1
ATOM 5520 C C . LEU B 1 154 ? -16.016 14.883 13.664 1 97.5 154 LEU B C 1
ATOM 5522 O O . LEU B 1 154 ? -15.695 15.172 12.508 1 97.5 154 LEU B O 1
ATOM 5526 N N . ASP B 1 155 ? -17.141 14.32 13.922 1 97.19 155 ASP B N 1
ATOM 5527 C CA . ASP B 1 155 ? -18.094 13.852 12.914 1 97.19 155 ASP B CA 1
ATOM 5528 C C . ASP B 1 155 ? -18.438 14.969 11.93 1 97.19 155 ASP B C 1
ATOM 5530 O O . ASP B 1 155 ? -18.594 14.719 10.727 1 97.19 155 ASP B O 1
ATOM 5534 N N . PRO B 1 156 ? -18.578 16.188 12.344 1 96.62 156 PRO B N 1
ATOM 5535 C CA . PRO B 1 156 ? -18.938 17.25 11.391 1 96.62 156 PRO B CA 1
ATOM 5536 C C . PRO B 1 156 ? -17.828 17.5 10.359 1 96.62 156 PRO B C 1
ATOM 5538 O O . PRO B 1 156 ? -18.109 18.016 9.273 1 96.62 156 PRO B O 1
ATOM 5541 N N . ILE B 1 157 ? -16.594 17.219 10.703 1 97.38 157 ILE B N 1
ATOM 5542 C CA . ILE B 1 157 ? -15.461 17.453 9.828 1 97.38 157 ILE B CA 1
ATOM 5543 C C . ILE B 1 157 ? -15.18 16.219 8.977 1 97.38 157 ILE B C 1
ATOM 5545 O O . ILE B 1 157 ? -14.906 16.328 7.777 1 97.38 157 ILE B O 1
ATOM 5549 N N . TYR B 1 158 ? -15.133 15.07 9.625 1 97.75 158 TYR B N 1
ATOM 5550 C CA . TYR B 1 158 ? -15.016 13.758 9 1 97.75 158 TYR B CA 1
ATOM 5551 C C . TYR B 1 158 ? -16.234 12.891 9.32 1 97.75 158 TYR B C 1
ATOM 5553 O O . TYR B 1 158 ? -16.188 12.07 10.234 1 97.75 158 TYR B O 1
ATOM 5561 N N . GLY B 1 159 ? -17.266 13.086 8.453 1 97.19 159 GLY B N 1
ATOM 5562 C CA . GLY B 1 159 ? -18.5 12.352 8.672 1 97.19 159 GLY B CA 1
ATOM 5563 C C . GLY B 1 159 ? -18.594 11.078 7.844 1 97.19 159 GLY B C 1
ATOM 5564 O O . GLY B 1 159 ? -18.938 11.125 6.664 1 97.19 159 GLY B O 1
ATOM 5565 N N . PHE B 1 160 ? -18.297 9.906 8.492 1 97.44 160 PHE B N 1
ATOM 5566 C CA . PHE B 1 160 ? -18.344 8.648 7.766 1 97.44 160 PHE B CA 1
ATOM 5567 C C . PHE B 1 160 ? -18.969 7.551 8.625 1 97.44 160 PHE B C 1
ATOM 5569 O O . PHE B 1 160 ? -18.859 6.367 8.312 1 97.44 160 PHE B O 1
ATOM 5576 N N . ILE B 1 161 ? -19.516 7.914 9.758 1 96.69 161 ILE B N 1
ATOM 5577 C CA . ILE B 1 161 ? -20.125 6.957 10.672 1 96.69 161 ILE B CA 1
ATOM 5578 C C . ILE B 1 161 ? -21.594 7.332 10.906 1 96.69 161 ILE B C 1
ATOM 5580 O O . ILE B 1 161 ? -21.922 8.516 11.039 1 96.69 161 ILE B O 1
ATOM 5584 N N . ASP B 1 162 ? -22.391 6.324 10.938 1 94.5 162 ASP B N 1
ATOM 5585 C CA . ASP B 1 162 ? -23.812 6.508 11.266 1 94.5 162 ASP B CA 1
ATOM 5586 C C . ASP B 1 162 ? -24.031 6.516 12.781 1 94.5 162 ASP B C 1
ATOM 5588 O O . ASP B 1 162 ? -23.734 5.527 13.461 1 94.5 162 ASP B O 1
ATOM 5592 N N . ARG B 1 163 ? -24.656 7.59 13.258 1 95.69 163 ARG B N 1
ATOM 5593 C CA . ARG B 1 163 ? -24.859 7.77 14.688 1 95.69 163 ARG B CA 1
ATOM 5594 C C . ARG B 1 163 ? -25.781 6.691 15.25 1 95.69 163 ARG B C 1
ATOM 5596 O O . ARG B 1 163 ? -25.562 6.195 16.359 1 95.69 163 ARG B O 1
ATOM 5603 N N . ASP B 1 164 ? -26.797 6.34 14.508 1 96.06 164 ASP B N 1
ATOM 5604 C CA . ASP B 1 164 ? -27.75 5.328 14.961 1 96.06 164 ASP B CA 1
ATOM 5605 C C . ASP B 1 164 ? -27.078 3.957 15.062 1 96.06 164 ASP B C 1
ATOM 5607 O O . ASP B 1 164 ? -27.391 3.172 15.953 1 96.06 164 ASP B O 1
ATOM 5611 N N . TRP B 1 165 ? -26.25 3.736 14.156 1 95.56 165 TRP B N 1
ATOM 5612 C CA . TRP B 1 165 ? -25.516 2.475 14.188 1 95.56 165 TRP B CA 1
ATOM 5613 C C . TRP B 1 165 ? -24.656 2.373 15.445 1 95.56 165 TRP B C 1
ATOM 5615 O O . TRP B 1 165 ? -24.609 1.324 16.094 1 95.56 165 TRP B O 1
ATOM 5625 N N . ILE B 1 166 ? -24 3.443 15.859 1 97.69 166 ILE B N 1
ATOM 5626 C CA . ILE B 1 166 ? -23.156 3.457 17.047 1 97.69 166 ILE B CA 1
A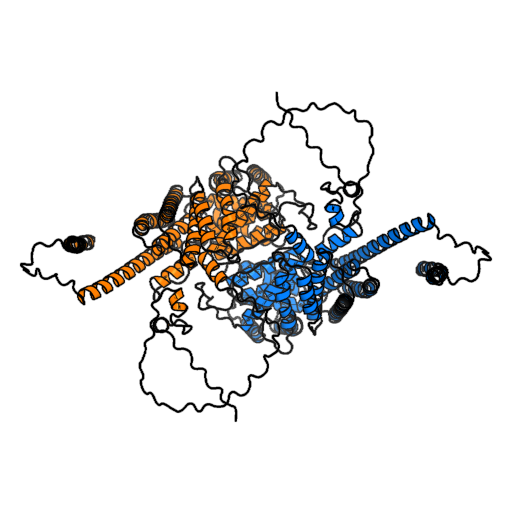TOM 5627 C C . ILE B 1 166 ? -24 3.232 18.297 1 97.69 166 ILE B C 1
ATOM 5629 O O . ILE B 1 166 ? -23.609 2.498 19.203 1 97.69 166 ILE B O 1
ATOM 5633 N N . SER B 1 167 ? -25.125 3.881 18.297 1 97.12 167 SER B N 1
ATOM 5634 C CA . SER B 1 167 ? -26.031 3.697 19.422 1 97.12 167 SER B CA 1
ATOM 5635 C C . SER B 1 167 ? -26.469 2.238 19.562 1 97.12 167 SER B C 1
ATOM 5637 O O . SER B 1 167 ? -26.5 1.698 20.672 1 97.12 167 SER B O 1
ATOM 5639 N N . ARG B 1 168 ? -26.688 1.613 18.469 1 95.81 168 ARG B N 1
ATOM 5640 C CA . ARG B 1 168 ? -27.141 0.226 18.469 1 95.81 168 ARG B CA 1
ATOM 5641 C C . ARG B 1 168 ? -26.031 -0.714 18.922 1 95.81 168 ARG B C 1
ATOM 5643 O O . ARG B 1 168 ? -26.266 -1.584 19.766 1 95.81 168 ARG B O 1
ATOM 5650 N N . ILE B 1 169 ? -24.812 -0.542 18.359 1 96.19 169 ILE B N 1
ATOM 5651 C CA . ILE B 1 169 ? -23.75 -1.485 18.703 1 96.19 169 ILE B CA 1
ATOM 5652 C C . ILE B 1 169 ? -23.344 -1.272 20.156 1 96.19 169 ILE B C 1
ATOM 5654 O O . ILE B 1 169 ? -22.906 -2.213 20.828 1 96.19 169 ILE B O 1
ATOM 5658 N N . THR B 1 170 ? -23.5 -0.03 20.688 1 97.25 170 THR B N 1
ATOM 5659 C CA . THR B 1 170 ? -23.219 0.233 22.094 1 97.25 170 THR B CA 1
ATOM 5660 C C . THR B 1 170 ? -24.219 -0.499 22.984 1 97.25 170 THR B C 1
ATOM 5662 O O . THR B 1 170 ? -23.828 -1.192 23.938 1 97.25 170 THR B O 1
ATOM 5665 N N . GLN B 1 171 ? -25.469 -0.383 22.672 1 95.81 171 GLN B N 1
ATOM 5666 C CA . GLN B 1 171 ? -26.516 -1.047 23.453 1 95.81 171 GLN B CA 1
ATOM 5667 C C . GLN B 1 171 ? -26.344 -2.562 23.406 1 95.81 171 GLN B C 1
ATOM 5669 O O . GLN B 1 171 ? -26.453 -3.229 24.438 1 95.81 171 GLN B O 1
ATOM 5674 N N . ASN B 1 172 ? -26.047 -3.037 22.25 1 95.12 172 ASN B N 1
ATOM 5675 C CA . ASN B 1 172 ? -25.859 -4.477 22.078 1 95.12 172 ASN B CA 1
ATOM 5676 C C . ASN B 1 172 ? -24.672 -4.984 22.891 1 95.12 172 ASN B C 1
ATOM 5678 O O . ASN B 1 172 ? -24.766 -6.035 23.531 1 95.12 172 ASN B O 1
ATOM 5682 N N . ARG B 1 173 ? -23.625 -4.242 22.859 1 95.31 173 ARG B N 1
ATOM 5683 C CA . ARG B 1 173 ? -22.406 -4.676 23.516 1 95.31 173 ARG B CA 1
ATOM 5684 C C . ARG B 1 173 ? -22.578 -4.742 25.031 1 95.31 173 ARG B C 1
ATOM 5686 O O . ARG B 1 173 ? -22.141 -5.695 25.672 1 95.31 173 ARG B O 1
ATOM 5693 N N . TRP B 1 174 ? -23.203 -3.842 25.672 1 95.69 174 TRP B N 1
ATOM 5694 C CA . TRP B 1 174 ? -23.359 -3.789 27.125 1 95.69 174 TRP B CA 1
ATOM 5695 C C . TRP B 1 174 ? -24.531 -4.668 27.578 1 95.69 174 TRP B C 1
ATOM 5697 O O . TRP B 1 174 ? -24.641 -4.996 28.75 1 95.69 174 TRP B O 1
ATOM 5707 N N . SER B 1 175 ? -25.344 -5.098 26.578 1 93.88 175 SER B N 1
ATOM 5708 C CA . SER B 1 175 ? -26.391 -6.059 26.906 1 93.88 175 SER B CA 1
ATOM 5709 C C . SER B 1 175 ? -25.859 -7.488 26.859 1 93.88 175 SER B C 1
ATOM 5711 O O . SER B 1 175 ? -26.594 -8.43 27.172 1 93.88 175 SER B O 1
ATOM 5713 N N . GLY B 1 176 ? -24.594 -7.691 26.438 1 86.94 176 GLY B N 1
ATOM 5714 C CA . GLY B 1 176 ? -23.969 -9 26.438 1 86.94 176 GLY B CA 1
ATOM 5715 C C . GLY B 1 176 ? -24.219 -9.773 25.156 1 86.94 176 GLY B C 1
ATOM 5716 O O . GLY B 1 176 ? -23.922 -10.969 25.078 1 86.94 176 GLY B O 1
ATOM 5717 N N . LEU B 1 177 ? -24.75 -9.172 24.234 1 80.38 177 LEU B N 1
ATOM 5718 C CA . LEU B 1 177 ? -24.984 -9.844 22.953 1 80.38 177 LEU B CA 1
ATOM 5719 C C . LEU B 1 177 ? -23.672 -10.078 22.203 1 80.38 177 LEU B C 1
ATOM 5721 O O . LEU B 1 177 ? -22.703 -9.344 22.406 1 80.38 177 LEU B O 1
ATOM 5725 N N . ILE B 1 178 ? -23.641 -11.148 21.469 1 73.69 178 ILE B N 1
ATOM 5726 C CA . ILE B 1 178 ? -22.453 -11.5 20.703 1 73.69 178 ILE B CA 1
ATOM 5727 C C . ILE B 1 178 ? -22.125 -10.367 19.719 1 73.69 178 ILE B C 1
ATOM 5729 O O . ILE B 1 178 ? -23.016 -9.867 19.031 1 73.69 178 ILE B O 1
ATOM 5733 N N . CYS B 1 179 ? -20.797 -9.969 19.922 1 74 179 CYS B N 1
ATOM 5734 C CA . CYS B 1 179 ? -20.438 -8.844 19.062 1 74 179 CYS B CA 1
ATOM 5735 C C . CYS B 1 179 ? -19.188 -9.156 18.266 1 74 179 CYS B C 1
ATOM 5737 O O . CYS B 1 179 ? -18.359 -9.969 18.688 1 74 179 CYS B O 1
ATOM 5739 N N . ASP B 1 180 ? -19.172 -8.609 17.094 1 84.06 180 ASP B N 1
ATOM 5740 C CA . ASP B 1 180 ? -18 -8.609 16.219 1 84.06 180 ASP B CA 1
ATOM 5741 C C . ASP B 1 180 ? -16.859 -7.828 16.844 1 84.06 180 ASP B C 1
ATOM 5743 O O . ASP B 1 180 ? -17.047 -6.715 17.344 1 84.06 180 ASP B O 1
ATOM 5747 N N . GLU B 1 181 ? -15.703 -8.453 16.984 1 90.81 181 GLU B N 1
ATOM 5748 C CA . GLU B 1 181 ? -14.516 -7.812 17.562 1 90.81 181 GLU B CA 1
ATOM 5749 C C . GLU B 1 181 ? -14.234 -6.473 16.891 1 90.81 181 GLU B C 1
ATOM 5751 O O . GLU B 1 181 ? -13.75 -5.539 17.531 1 90.81 181 GLU B O 1
ATOM 5756 N N . SER B 1 182 ? -14.609 -6.41 15.609 1 93.88 182 SER B N 1
ATOM 5757 C CA . SER B 1 182 ? -14.367 -5.172 14.883 1 93.88 182 SER B CA 1
ATOM 5758 C C . SER B 1 182 ? -15.234 -4.035 15.414 1 93.88 182 SER B C 1
ATOM 5760 O O . SER B 1 182 ? -14.852 -2.865 15.328 1 93.88 182 SER B O 1
ATOM 5762 N N . GLU B 1 183 ? -16.375 -4.355 15.945 1 96.31 183 GLU B N 1
ATOM 5763 C CA . GLU B 1 183 ? -17.234 -3.336 16.547 1 96.31 183 GLU B CA 1
ATOM 5764 C C . GLU B 1 183 ? -16.578 -2.74 17.797 1 96.31 183 GLU B C 1
ATOM 5766 O O . GLU B 1 183 ? -16.703 -1.542 18.047 1 96.31 183 GLU B O 1
ATOM 5771 N N . ASP B 1 184 ? -15.891 -3.57 18.531 1 96.88 184 ASP B N 1
ATOM 5772 C CA . ASP B 1 184 ? -15.156 -3.078 19.688 1 96.88 184 ASP B CA 1
ATOM 5773 C C . ASP B 1 184 ? -14.07 -2.09 19.266 1 96.88 184 ASP B C 1
ATOM 5775 O O . ASP B 1 184 ? -13.82 -1.1 19.969 1 96.88 184 ASP B O 1
ATOM 5779 N N . ALA B 1 185 ? -13.398 -2.459 18.203 1 98 185 ALA B N 1
ATOM 5780 C CA . ALA B 1 185 ? -12.359 -1.558 17.703 1 98 185 ALA B CA 1
ATOM 5781 C C . ALA B 1 185 ? -12.945 -0.199 17.328 1 98 185 ALA B C 1
ATOM 5783 O O . ALA B 1 185 ? -12.328 0.839 17.578 1 98 185 ALA B O 1
ATOM 5784 N N . VAL B 1 186 ? -14.133 -0.203 16.75 1 98.56 186 VAL B N 1
ATOM 5785 C CA . VAL B 1 186 ? -14.812 1.032 16.375 1 98.56 186 VAL B CA 1
ATOM 5786 C C . VAL B 1 186 ? -15.164 1.832 17.625 1 98.56 186 VAL B C 1
ATOM 5788 O O . VAL B 1 186 ? -14.891 3.031 17.703 1 98.56 186 VAL B O 1
ATOM 5791 N N . LEU B 1 187 ? -15.742 1.148 18.609 1 98.62 187 LEU B N 1
ATOM 5792 C CA . LEU B 1 187 ? -16.109 1.821 19.844 1 98.62 187 LEU B CA 1
ATOM 5793 C C . LEU B 1 187 ? -14.883 2.391 20.547 1 98.62 187 LEU B C 1
ATOM 5795 O O . LEU B 1 187 ? -14.898 3.535 21 1 98.62 187 LEU B O 1
ATOM 5799 N N . CYS B 1 188 ? -13.828 1.608 20.625 1 98.75 188 CYS B N 1
ATOM 5800 C CA . CYS B 1 188 ? -12.586 2.072 21.219 1 98.75 188 CYS B CA 1
ATOM 5801 C C . CYS B 1 188 ? -12.031 3.279 20.469 1 98.75 188 CYS B C 1
ATOM 5803 O O . CYS B 1 188 ? -11.555 4.23 21.094 1 98.75 188 CYS B O 1
ATOM 5805 N N . GLY B 1 189 ? -12.094 3.24 19.125 1 98.75 189 GLY B N 1
ATOM 5806 C CA . GLY B 1 189 ? -11.617 4.355 18.328 1 98.75 189 GLY B CA 1
ATOM 5807 C C . GLY B 1 189 ? -12.383 5.645 18.578 1 98.75 189 GLY B C 1
ATOM 5808 O O . GLY B 1 189 ? -11.781 6.703 18.766 1 98.75 189 GLY B O 1
ATOM 5809 N N . ILE B 1 190 ? -13.672 5.535 18.594 1 98.81 190 ILE B N 1
ATOM 5810 C CA . ILE B 1 190 ? -14.539 6.684 18.844 1 98.81 190 ILE B CA 1
ATOM 5811 C C . ILE B 1 190 ? -14.234 7.266 20.219 1 98.81 190 ILE B C 1
ATOM 5813 O O . ILE B 1 190 ? -14.031 8.477 20.359 1 98.81 190 ILE B O 1
ATOM 5817 N N . ALA B 1 191 ? -14.195 6.402 21.203 1 98.81 191 ALA B N 1
ATOM 5818 C CA . ALA B 1 191 ? -13.977 6.84 22.578 1 98.81 191 ALA B CA 1
ATOM 5819 C C . ALA B 1 191 ? -12.594 7.465 22.734 1 98.81 191 ALA B C 1
ATOM 5821 O O . ALA B 1 191 ? -12.438 8.469 23.422 1 98.81 191 ALA B O 1
ATOM 5822 N N . ALA B 1 192 ? -11.562 6.898 22.156 1 98.5 192 ALA B N 1
ATOM 5823 C CA . ALA B 1 192 ? -10.203 7.418 22.25 1 98.5 192 ALA B CA 1
ATOM 5824 C C . ALA B 1 192 ? -10.102 8.812 21.625 1 98.5 192 ALA B C 1
ATOM 5826 O O . ALA B 1 192 ? -9.469 9.703 22.203 1 98.5 192 ALA B O 1
ATOM 5827 N N . ILE B 1 193 ? -10.719 9.039 20.484 1 98.5 193 ILE B N 1
ATOM 5828 C CA . ILE B 1 193 ? -10.695 10.336 19.812 1 98.5 193 ILE B CA 1
ATOM 5829 C C . ILE B 1 193 ? -11.438 11.367 20.656 1 98.5 193 ILE B C 1
ATOM 5831 O O . ILE B 1 193 ? -11.008 12.508 20.781 1 98.5 193 ILE B O 1
ATOM 5835 N N . ALA B 1 194 ? -12.547 10.914 21.188 1 98.62 194 ALA B N 1
ATOM 5836 C CA . ALA B 1 194 ? -13.289 11.805 22.078 1 98.62 194 ALA B CA 1
ATOM 5837 C C . ALA B 1 194 ? -12.438 12.234 23.266 1 98.62 194 ALA B C 1
ATOM 5839 O O . ALA B 1 194 ? -12.453 13.406 23.656 1 98.62 194 ALA B O 1
ATOM 5840 N N . CYS B 1 195 ? -11.719 11.289 23.906 1 97.62 195 CYS B N 1
ATOM 5841 C CA . CYS B 1 195 ? -10.805 11.617 24.984 1 97.62 195 CYS B CA 1
ATOM 5842 C C . CYS B 1 195 ? -9.75 12.625 24.531 1 97.62 195 CYS B C 1
ATOM 5844 O O . CYS B 1 195 ? -9.469 13.602 25.234 1 97.62 195 CYS B O 1
ATOM 5846 N N . LEU B 1 196 ? -9.203 12.414 23.375 1 97 196 LEU B N 1
ATOM 5847 C CA . LEU B 1 196 ? -8.164 13.266 22.812 1 97 196 LEU B CA 1
ATOM 5848 C C . LEU B 1 196 ? -8.672 14.688 22.625 1 97 196 LEU B C 1
ATOM 5850 O O . LEU B 1 196 ? -7.938 15.648 22.875 1 97 196 LEU B O 1
ATOM 5854 N N . PHE B 1 197 ? -9.898 14.883 22.25 1 96.5 197 PHE B N 1
ATOM 5855 C CA . PHE B 1 197 ? -10.453 16.188 21.938 1 96.5 197 PHE B CA 1
ATOM 5856 C C . PHE B 1 197 ? -11.062 16.844 23.172 1 96.5 197 PHE B C 1
ATOM 5858 O O . PHE B 1 197 ? -11.602 17.938 23.094 1 96.5 197 PHE B O 1
ATOM 5865 N N . SER B 1 198 ? -10.977 16.172 24.266 1 94.19 198 SER B N 1
ATOM 5866 C CA . SER B 1 198 ? -11.594 16.703 25.469 1 94.19 198 SER B CA 1
ATOM 5867 C C . SER B 1 198 ? -10.539 17.141 26.484 1 94.19 198 SER B C 1
ATOM 5869 O O . SER B 1 198 ? -10.797 17.984 27.344 1 94.19 198 SER B O 1
ATOM 5871 N N . GLU B 1 199 ? -9.398 16.484 26.469 1 89.81 199 GLU B N 1
ATOM 5872 C CA . GLU B 1 199 ? -8.367 16.734 27.469 1 89.81 199 GLU B CA 1
ATOM 5873 C C . GLU B 1 199 ? -7.035 17.094 26.828 1 89.81 199 GLU B C 1
ATOM 5875 O O . GLU B 1 199 ? -6.605 16.438 25.875 1 89.81 199 GLU B O 1
ATOM 5880 N N . VAL B 1 200 ? -6.406 18.047 27.375 1 89.25 200 VAL B N 1
ATOM 5881 C CA . VAL B 1 200 ? -5.094 18.438 26.891 1 89.25 200 VAL B CA 1
ATOM 5882 C C . VAL B 1 200 ? -4.07 17.344 27.188 1 89.25 200 VAL B C 1
ATOM 5884 O O . VAL B 1 200 ? -3.33 16.922 26.297 1 89.25 200 VAL B O 1
ATOM 5887 N N . GLU B 1 201 ? -4.164 16.812 28.422 1 89.94 201 GLU B N 1
ATOM 5888 C CA . GLU B 1 201 ? -3.299 15.695 28.797 1 89.94 201 GLU B CA 1
ATOM 5889 C C . GLU B 1 201 ? -4.008 14.359 28.609 1 89.94 201 GLU B C 1
ATOM 5891 O O . GLU B 1 201 ? -5.203 14.234 28.891 1 89.94 201 GLU B O 1
ATOM 5896 N N . PRO B 1 202 ? -3.232 13.391 28.203 1 91.38 202 PRO B N 1
ATOM 5897 C CA . PRO B 1 202 ? -3.877 12.102 27.922 1 91.38 202 PRO B CA 1
ATOM 5898 C C . PRO B 1 202 ? -4.297 11.375 29.203 1 91.38 202 PRO B C 1
ATOM 5900 O O . PRO B 1 202 ? -3.555 11.375 30.188 1 91.38 202 PRO B O 1
ATOM 5903 N N . LEU B 1 203 ? -5.441 10.789 29.141 1 92.12 203 LEU B N 1
ATOM 5904 C CA . LEU B 1 203 ? -5.906 9.883 30.188 1 92.12 203 LEU B CA 1
ATOM 5905 C C . LEU B 1 203 ? -5.402 8.469 29.938 1 92.12 203 LEU B C 1
ATOM 5907 O O . LEU B 1 203 ? -5.25 8.047 28.797 1 92.12 203 LEU B O 1
ATOM 5911 N N . PRO B 1 204 ? -5.18 7.777 31.031 1 94 204 PRO B N 1
ATOM 5912 C CA . PRO B 1 204 ? -4.836 6.363 30.844 1 94 204 PRO B CA 1
ATOM 5913 C C . PRO B 1 204 ? -5.867 5.613 30 1 94 204 PRO B C 1
ATOM 5915 O O . PRO B 1 204 ? -5.508 4.734 29.203 1 94 204 PRO B O 1
ATOM 5918 N N . LEU B 1 205 ? -7.062 5.992 30.141 1 96 205 LEU B N 1
ATOM 5919 C CA . LEU B 1 205 ? -8.156 5.387 29.375 1 96 205 LEU B CA 1
ATOM 5920 C C . LEU B 1 205 ? -7.934 5.551 27.875 1 96 205 LEU B C 1
ATOM 5922 O O . LEU B 1 205 ? -8.148 4.613 27.109 1 96 205 LEU B O 1
ATOM 5926 N N . GLU B 1 206 ? -7.535 6.727 27.469 1 97.12 206 GLU B N 1
ATOM 5927 C CA . GLU B 1 206 ? -7.281 7.023 26.062 1 97.12 206 GLU B CA 1
ATOM 5928 C C . GLU B 1 206 ? -6.277 6.043 25.469 1 97.12 206 GLU B C 1
ATOM 5930 O O . GLU B 1 206 ? -6.508 5.488 24.391 1 97.12 206 GLU B O 1
ATOM 5935 N N . LEU B 1 207 ? -5.254 5.75 26.203 1 96.38 207 LEU B N 1
ATOM 5936 C CA . LEU B 1 207 ? -4.16 4.906 25.734 1 96.38 207 LEU B CA 1
ATOM 5937 C C . LEU B 1 207 ? -4.598 3.447 25.656 1 96.38 207 LEU B C 1
ATOM 5939 O O . LEU B 1 207 ? -4.273 2.75 24.688 1 96.38 207 LEU B O 1
ATOM 5943 N N . ASP B 1 208 ? -5.316 3.033 26.609 1 97.62 208 ASP B N 1
ATOM 5944 C CA . ASP B 1 208 ? -5.809 1.659 26.609 1 97.62 208 ASP B CA 1
ATOM 5945 C C . ASP B 1 208 ? -6.793 1.433 25.469 1 97.62 208 ASP B C 1
ATOM 5947 O O . ASP B 1 208 ? -6.816 0.358 24.859 1 97.62 208 ASP B O 1
ATOM 5951 N N . LEU B 1 209 ? -7.605 2.385 25.234 1 98.19 209 LEU B N 1
ATOM 5952 C CA . LEU B 1 209 ? -8.578 2.289 24.156 1 98.19 209 LEU B CA 1
ATOM 5953 C C . LEU B 1 209 ? -7.887 2.15 22.812 1 98.19 209 LEU B C 1
ATOM 5955 O O . LEU B 1 209 ? -8.242 1.283 22.016 1 98.19 209 LEU B O 1
ATOM 5959 N N . ILE B 1 210 ? -6.867 2.977 22.562 1 97.19 210 ILE B N 1
ATOM 5960 C CA . ILE B 1 210 ? -6.172 2.963 21.281 1 97.19 210 ILE B CA 1
ATOM 5961 C C . ILE B 1 210 ? -5.418 1.643 21.125 1 97.19 210 ILE B C 1
ATOM 5963 O O . ILE B 1 210 ? -5.371 1.081 20.031 1 97.19 210 ILE B O 1
ATOM 5967 N N . GLU B 1 211 ? -4.844 1.199 22.203 1 96.62 211 GLU B N 1
ATOM 5968 C CA . GLU B 1 211 ? -4.125 -0.071 22.156 1 96.62 211 GLU B CA 1
ATOM 5969 C C . GLU B 1 211 ? -5.078 -1.234 21.891 1 96.62 211 GLU B C 1
ATOM 5971 O O . GLU B 1 211 ? -4.742 -2.158 21.141 1 96.62 211 GLU B O 1
ATOM 5976 N N . SER B 1 212 ? -6.227 -1.223 22.516 1 97.94 212 SER B N 1
ATOM 5977 C CA . SER B 1 212 ? -7.223 -2.27 22.297 1 97.94 212 SER B CA 1
ATOM 5978 C C . SER B 1 212 ? -7.703 -2.301 20.859 1 97.94 212 SER B C 1
ATOM 5980 O O . SER B 1 212 ? -7.824 -3.373 20.266 1 97.94 212 SER B O 1
ATOM 5982 N N . ALA B 1 213 ? -7.996 -1.127 20.312 1 98.06 213 ALA B N 1
ATOM 5983 C CA . ALA B 1 213 ? -8.406 -1.044 18.906 1 98.06 213 ALA B CA 1
ATOM 5984 C C . ALA B 1 213 ? -7.309 -1.572 17.984 1 98.06 213 ALA B C 1
ATOM 5986 O O . ALA B 1 213 ? -7.582 -2.35 17.078 1 98.06 213 ALA B O 1
ATOM 5987 N N . ARG B 1 214 ? -6.051 -1.146 18.188 1 96.5 214 ARG B N 1
ATOM 5988 C CA . ARG B 1 214 ? -4.922 -1.588 17.375 1 96.5 214 ARG B CA 1
ATOM 5989 C C . ARG B 1 214 ? -4.816 -3.109 17.359 1 96.5 214 ARG B C 1
ATOM 5991 O O . ARG B 1 214 ? -4.668 -3.721 16.297 1 96.5 214 ARG B O 1
ATOM 5998 N N . PHE B 1 215 ? -4.898 -3.621 18.562 1 94.88 215 PHE B N 1
ATOM 5999 C CA . PHE B 1 215 ? -4.738 -5.062 18.719 1 94.88 215 PHE B CA 1
ATOM 6000 C C . PHE B 1 215 ? -5.793 -5.816 17.922 1 94.88 215 PHE B C 1
ATOM 6002 O O . PHE B 1 215 ? -5.477 -6.77 17.203 1 94.88 215 PHE B O 1
ATOM 6009 N N . ILE B 1 216 ? -7 -5.453 18.047 1 96.19 216 ILE B N 1
ATOM 6010 C CA . ILE B 1 216 ? -8.109 -6.105 17.359 1 96.19 216 ILE B CA 1
ATOM 6011 C C . ILE B 1 216 ? -7.926 -5.98 15.844 1 96.19 216 ILE B C 1
ATOM 6013 O O . ILE B 1 216 ? -8.062 -6.961 15.109 1 96.19 216 ILE B O 1
ATOM 6017 N N . LEU B 1 217 ? -7.598 -4.812 15.359 1 96.56 217 LEU B N 1
ATOM 6018 C CA . LEU B 1 217 ? -7.5 -4.539 13.93 1 96.56 217 LEU B CA 1
ATOM 6019 C C . LEU B 1 217 ? -6.344 -5.309 13.305 1 96.56 217 LEU B C 1
ATOM 6021 O O . LEU B 1 217 ? -6.492 -5.902 12.234 1 96.56 217 LEU B O 1
ATOM 6025 N N . GLU B 1 218 ? -5.215 -5.301 13.93 1 92.81 218 GLU B N 1
ATOM 6026 C CA . GLU B 1 218 ? -4.051 -5.996 13.398 1 92.81 218 GLU B CA 1
ATOM 6027 C C . GLU B 1 218 ? -4.254 -7.512 13.422 1 92.81 218 GLU B C 1
ATOM 6029 O O . GLU B 1 218 ? -3.807 -8.219 12.516 1 92.81 218 GLU B O 1
ATOM 6034 N N . GLN B 1 219 ? -4.961 -7.969 14.406 1 89.75 219 GLN B N 1
ATOM 6035 C CA . GLN B 1 219 ? -5.234 -9.398 14.5 1 89.75 219 GLN B CA 1
ATOM 6036 C C . GLN B 1 219 ? -6.152 -9.859 13.367 1 89.75 219 GLN B C 1
ATOM 6038 O O . GLN B 1 219 ? -6.066 -11.008 12.922 1 89.75 219 GLN B O 1
ATOM 6043 N N . ASN B 1 220 ? -6.926 -8.977 12.891 1 91.31 220 ASN B N 1
ATOM 6044 C CA . ASN B 1 220 ? -7.918 -9.344 11.891 1 91.31 220 ASN B CA 1
ATOM 6045 C C . ASN B 1 220 ? -7.469 -8.945 10.484 1 91.31 220 ASN B C 1
ATOM 6047 O O . ASN B 1 220 ? -8.258 -8.977 9.539 1 91.31 220 ASN B O 1
ATOM 6051 N N . MET B 1 221 ? -6.273 -8.625 10.305 1 91.88 221 MET B N 1
ATOM 6052 C CA . MET B 1 221 ? -5.773 -8.109 9.031 1 91.88 221 MET B CA 1
ATOM 6053 C C . MET B 1 221 ? -5.77 -9.195 7.965 1 91.88 221 MET B C 1
ATOM 6055 O O . MET B 1 221 ? -5.875 -8.898 6.773 1 91.88 221 MET B O 1
ATOM 6059 N N . SER B 1 222 ? -5.664 -10.445 8.391 1 88.25 222 SER B N 1
ATOM 6060 C CA . SER B 1 222 ? -5.566 -11.555 7.453 1 88.25 222 SER B CA 1
ATOM 6061 C C . SER B 1 222 ? -6.945 -12.016 7 1 88.25 222 SER B C 1
ATOM 6063 O O . SER B 1 222 ? -7.062 -12.789 6.047 1 88.25 222 SER B O 1
ATOM 6065 N N . ASP B 1 223 ? -7.941 -11.5 7.598 1 88 223 ASP B N 1
ATOM 6066 C CA . ASP B 1 223 ? -9.305 -11.867 7.238 1 88 223 ASP B CA 1
ATOM 6067 C C . ASP B 1 223 ? -9.875 -10.922 6.184 1 88 223 ASP B C 1
ATOM 6069 O O . ASP B 1 223 ? -9.375 -9.805 6.012 1 88 223 ASP B O 1
ATOM 6073 N N . THR B 1 224 ? -10.82 -11.477 5.527 1 85.88 224 THR B N 1
ATOM 6074 C CA . THR B 1 224 ? -11.523 -10.594 4.605 1 85.88 224 THR B CA 1
ATOM 6075 C C . THR B 1 224 ? -12.117 -9.398 5.348 1 85.88 224 THR B C 1
ATOM 6077 O O . THR B 1 224 ? -12.875 -9.57 6.309 1 85.88 224 THR B O 1
ATOM 6080 N N . PRO B 1 225 ? -11.789 -8.289 4.906 1 92.38 225 PRO B N 1
ATOM 6081 C CA . PRO B 1 225 ? -12.234 -7.113 5.668 1 92.38 225 PRO B CA 1
ATOM 6082 C C . PRO B 1 225 ? -13.719 -6.824 5.492 1 92.38 225 PRO B C 1
ATOM 6084 O O . PRO B 1 225 ? -14.281 -7.055 4.418 1 92.38 225 PRO B O 1
ATOM 6087 N N . SER B 1 226 ? -14.336 -6.324 6.539 1 93 226 SER B N 1
ATOM 6088 C CA . SER B 1 226 ? -15.711 -5.832 6.543 1 93 226 SER B CA 1
ATOM 6089 C C . SER B 1 226 ? -15.75 -4.309 6.602 1 93 226 SER B C 1
ATOM 6091 O O . SER B 1 226 ? -14.727 -3.662 6.844 1 93 226 SER B O 1
ATOM 6093 N N . VAL B 1 227 ? -16.906 -3.783 6.359 1 95.31 227 VAL B N 1
ATOM 6094 C CA . VAL B 1 227 ? -17.094 -2.34 6.461 1 95.31 227 VAL B CA 1
ATOM 6095 C C . VAL B 1 227 ? -16.781 -1.876 7.879 1 95.31 227 VAL B C 1
ATOM 6097 O O . VAL B 1 227 ? -16.203 -0.807 8.078 1 95.31 227 VAL B O 1
ATOM 6100 N N . THR B 1 228 ? -17.141 -2.678 8.867 1 96.25 228 THR B N 1
ATOM 6101 C CA . THR B 1 228 ? -16.875 -2.363 10.266 1 96.25 228 THR B CA 1
ATOM 6102 C C . THR B 1 228 ? -15.367 -2.311 10.531 1 96.25 228 THR B C 1
ATOM 6104 O O . THR B 1 228 ? -14.883 -1.392 11.195 1 96.25 228 THR B O 1
ATOM 6107 N N . GLY B 1 229 ? -14.664 -3.312 10 1 96.69 229 GLY B N 1
ATOM 6108 C CA . GLY B 1 229 ? -13.211 -3.316 10.133 1 96.69 229 GLY B CA 1
ATOM 6109 C C . GLY B 1 229 ? -12.555 -2.109 9.492 1 96.69 229 GLY B C 1
ATOM 6110 O O . GLY B 1 229 ? -11.656 -1.504 10.086 1 96.69 229 GLY B O 1
ATOM 6111 N N . VAL B 1 230 ? -13.008 -1.757 8.297 1 97.62 230 VAL B N 1
ATOM 6112 C CA . VAL B 1 230 ? -12.477 -0.603 7.582 1 97.62 230 VAL B CA 1
ATOM 6113 C C . VAL B 1 230 ? -12.742 0.671 8.383 1 97.62 230 VAL B C 1
ATOM 6115 O O . VAL B 1 230 ? -11.875 1.542 8.484 1 97.62 230 VAL B O 1
ATOM 6118 N N . THR B 1 231 ? -13.898 0.769 8.938 1 98.44 231 THR B N 1
ATOM 6119 C CA . THR B 1 231 ? -14.258 1.908 9.781 1 98.44 231 THR B CA 1
ATOM 6120 C C . THR B 1 231 ? -13.312 2.01 10.977 1 98.44 231 THR B C 1
ATOM 6122 O O . THR B 1 231 ? -12.867 3.102 11.328 1 98.44 231 THR B O 1
ATOM 6125 N N . GLY B 1 232 ? -13.07 0.868 11.617 1 98.44 232 GLY B N 1
ATOM 6126 C CA . GLY B 1 232 ? -12.109 0.845 12.711 1 98.44 232 GLY B CA 1
ATOM 6127 C C . GLY B 1 232 ? -10.734 1.338 12.312 1 98.44 232 GLY B C 1
ATOM 6128 O O . GLY B 1 232 ? -10.109 2.117 13.039 1 98.44 232 GLY B O 1
ATOM 6129 N N . TRP B 1 233 ? -10.25 0.899 11.164 1 98.69 233 TRP B N 1
ATOM 6130 C CA . TRP B 1 233 ? -8.945 1.32 10.656 1 98.69 233 TRP B CA 1
ATOM 6131 C C . TRP B 1 233 ? -8.93 2.82 10.391 1 98.69 233 TRP B C 1
ATOM 6133 O O . TRP B 1 233 ? -7.922 3.49 10.641 1 98.69 233 TRP B O 1
ATOM 6143 N N . LEU B 1 234 ? -9.977 3.334 9.805 1 98.88 234 LEU B N 1
ATOM 6144 C CA . LEU B 1 234 ? -10.039 4.762 9.516 1 98.88 234 LEU B CA 1
ATOM 6145 C C . LEU B 1 234 ? -9.961 5.582 10.797 1 98.88 234 LEU B C 1
ATOM 6147 O O . LEU B 1 234 ? -9.25 6.582 10.859 1 98.88 234 LEU B O 1
ATOM 6151 N N . LEU B 1 235 ? -10.68 5.137 11.828 1 98.88 235 LEU B N 1
ATOM 6152 C CA . LEU B 1 235 ? -10.609 5.801 13.117 1 98.88 235 LEU B CA 1
ATOM 6153 C C . LEU B 1 235 ? -9.188 5.758 13.672 1 98.88 235 LEU B C 1
ATOM 6155 O O . LEU B 1 235 ? -8.703 6.746 14.234 1 98.88 235 LEU B O 1
ATOM 6159 N N . ARG B 1 236 ? -8.547 4.656 13.5 1 98.62 236 ARG B N 1
ATOM 6160 C CA . ARG B 1 236 ? -7.16 4.523 13.945 1 98.62 236 ARG B CA 1
ATOM 6161 C C . ARG B 1 236 ? -6.254 5.516 13.219 1 98.62 236 ARG B C 1
ATOM 6163 O O . ARG B 1 236 ? -5.41 6.16 13.836 1 98.62 236 ARG B O 1
ATOM 6170 N N . VAL B 1 237 ? -6.414 5.664 11.938 1 98.81 237 VAL B N 1
ATOM 6171 C CA . VAL B 1 237 ? -5.578 6.559 11.141 1 98.81 237 VAL B CA 1
ATOM 6172 C C . VAL B 1 237 ? -5.781 8 11.594 1 98.81 237 VAL B C 1
ATOM 6174 O O . VAL B 1 237 ? -4.82 8.766 11.711 1 98.81 237 VAL B O 1
ATOM 6177 N N . ILE B 1 238 ? -6.992 8.352 11.867 1 98.81 238 ILE B N 1
ATOM 6178 C CA . ILE B 1 238 ? -7.297 9.703 12.305 1 98.81 238 ILE B CA 1
ATOM 6179 C C . ILE B 1 238 ? -6.605 9.977 13.641 1 98.81 238 ILE B C 1
ATOM 6181 O O . ILE B 1 238 ? -5.984 11.031 13.82 1 98.81 238 ILE B O 1
ATOM 6185 N N . TYR B 1 239 ? -6.73 9.031 14.57 1 98.56 239 TYR B N 1
ATOM 6186 C CA . TYR B 1 239 ? -6.066 9.203 15.859 1 98.56 239 TYR B CA 1
ATOM 6187 C C . TYR B 1 239 ? -4.555 9.328 15.68 1 98.56 239 TYR B C 1
ATOM 6189 O O . TYR B 1 239 ? -3.924 10.195 16.281 1 98.56 239 TYR B O 1
ATOM 6197 N N . LEU B 1 240 ? -3.996 8.43 14.867 1 98.06 240 LEU B N 1
ATOM 6198 C CA . LEU B 1 240 ? -2.555 8.414 14.656 1 98.06 240 LEU B CA 1
ATOM 6199 C C . LEU B 1 240 ? -2.086 9.719 14.023 1 98.06 240 LEU B C 1
ATOM 6201 O O . LEU B 1 240 ? -1.057 10.273 14.422 1 98.06 240 LEU B O 1
ATOM 6205 N N . ARG B 1 241 ? -2.811 10.219 13.07 1 98.31 241 ARG B N 1
ATOM 6206 C CA . ARG B 1 241 ? -2.438 11.461 12.398 1 98.31 241 ARG B CA 1
ATOM 6207 C C . ARG B 1 241 ? -2.42 12.625 13.391 1 98.31 241 ARG B C 1
ATOM 6209 O O . ARG B 1 241 ? -1.597 13.531 13.266 1 98.31 241 ARG B O 1
ATOM 6216 N N . THR B 1 242 ? -3.281 12.57 14.352 1 97.88 242 THR B N 1
ATOM 6217 C CA . THR B 1 242 ? -3.434 13.672 15.289 1 97.88 242 THR B CA 1
ATOM 6218 C C . THR B 1 242 ? -2.404 13.57 16.406 1 97.88 242 THR B C 1
ATOM 6220 O O . THR B 1 242 ? -1.895 14.586 16.891 1 97.88 242 THR B O 1
ATOM 6223 N N . ALA B 1 243 ? -2.008 12.336 16.781 1 96.56 243 ALA B N 1
ATOM 6224 C CA . ALA B 1 243 ? -1.312 12.227 18.062 1 96.56 243 ALA B CA 1
ATOM 6225 C C . ALA B 1 243 ? 0.032 11.523 17.891 1 96.56 243 ALA B C 1
ATOM 6227 O O . ALA B 1 243 ? 0.928 11.68 18.719 1 96.56 243 ALA B O 1
ATOM 6228 N N . GLU B 1 244 ? 0.174 10.75 16.844 1 95.5 244 GLU B N 1
ATOM 6229 C CA . GLU B 1 244 ? 1.311 9.836 16.797 1 95.5 244 GLU B CA 1
ATOM 6230 C C . GLU B 1 244 ? 2.316 10.258 15.727 1 95.5 244 GLU B C 1
ATOM 6232 O O . GLU B 1 244 ? 2.289 11.391 15.258 1 95.5 244 GLU B O 1
ATOM 6237 N N . THR B 1 245 ? 3.26 9.375 15.391 1 94.81 245 THR B N 1
ATOM 6238 C CA . THR B 1 245 ? 4.387 9.695 14.516 1 94.81 245 THR B CA 1
ATOM 6239 C C . THR B 1 245 ? 4.004 9.523 13.047 1 94.81 245 THR B C 1
ATOM 6241 O O . THR B 1 245 ? 3.066 8.789 12.727 1 94.81 245 THR B O 1
ATOM 6244 N N . PRO B 1 246 ? 4.785 10.227 12.172 1 95.19 246 PRO B N 1
ATOM 6245 C CA . PRO B 1 246 ? 4.469 10.195 10.742 1 95.19 246 PRO B CA 1
ATOM 6246 C C . PRO B 1 246 ? 4.527 8.789 10.148 1 95.19 246 PRO B C 1
ATOM 6248 O O . PRO B 1 246 ? 3.617 8.383 9.422 1 95.19 246 PRO B O 1
ATOM 6251 N N . HIS B 1 247 ? 5.531 8 10.445 1 95.25 247 HIS B N 1
ATOM 6252 C CA . HIS B 1 247 ? 5.703 6.688 9.828 1 95.25 247 HIS B CA 1
ATOM 6253 C C . HIS B 1 247 ? 4.551 5.758 10.188 1 95.25 247 HIS B C 1
ATOM 6255 O O . HIS B 1 247 ? 3.961 5.125 9.312 1 95.25 247 HIS B O 1
ATOM 6261 N N . THR B 1 248 ? 4.27 5.688 11.484 1 96.06 248 THR B N 1
ATOM 6262 C CA . THR B 1 248 ? 3.186 4.824 11.938 1 96.06 248 THR B CA 1
ATOM 6263 C C . THR B 1 248 ? 1.87 5.207 11.258 1 96.06 248 THR B C 1
ATOM 6265 O O . THR B 1 248 ? 1.088 4.336 10.875 1 96.06 248 THR B O 1
ATOM 6268 N N . THR B 1 249 ? 1.669 6.488 11.18 1 97.94 249 THR B N 1
ATOM 6269 C CA . THR B 1 249 ? 0.45 7 10.57 1 97.94 249 THR B CA 1
ATOM 6270 C C . THR B 1 249 ? 0.393 6.629 9.086 1 97.94 249 THR B C 1
ATOM 6272 O O . THR B 1 249 ? -0.643 6.172 8.594 1 97.94 249 THR B O 1
ATOM 6275 N N . TRP B 1 250 ? 1.5 6.852 8.375 1 97.75 250 TRP B N 1
ATOM 6276 C CA . TRP B 1 250 ? 1.575 6.555 6.949 1 97.75 250 TRP B CA 1
ATOM 6277 C C . TRP B 1 250 ? 1.328 5.07 6.691 1 97.75 250 TRP B C 1
ATOM 6279 O O . TRP B 1 250 ? 0.551 4.711 5.801 1 97.75 250 TRP B O 1
ATOM 6289 N N . MET B 1 251 ? 1.912 4.191 7.453 1 97.69 251 MET B N 1
ATOM 6290 C CA . MET B 1 251 ? 1.726 2.748 7.32 1 97.69 251 MET B CA 1
ATOM 6291 C C . MET B 1 251 ? 0.265 2.367 7.535 1 97.69 251 MET B C 1
ATOM 6293 O O . MET B 1 251 ? -0.304 1.605 6.75 1 97.69 251 MET B O 1
ATOM 6297 N N . ALA B 1 252 ? -0.283 2.879 8.602 1 98.12 252 ALA B N 1
ATOM 6298 C CA . ALA B 1 252 ? -1.678 2.568 8.906 1 98.12 252 ALA B CA 1
ATOM 6299 C C . ALA B 1 252 ? -2.602 3.045 7.789 1 98.12 252 ALA B C 1
ATOM 6301 O O . ALA B 1 252 ? -3.551 2.35 7.418 1 98.12 252 ALA B O 1
ATOM 6302 N N . SER B 1 253 ? -2.348 4.25 7.297 1 98.69 253 SER B N 1
ATOM 6303 C CA . SER B 1 253 ? -3.184 4.789 6.23 1 98.69 253 SER B CA 1
ATOM 6304 C C . SER B 1 253 ? -3.068 3.953 4.961 1 98.69 253 SER B C 1
ATOM 6306 O O . SER B 1 253 ? -4.047 3.785 4.23 1 98.69 253 SER B O 1
ATOM 6308 N N . SER B 1 254 ? -1.883 3.479 4.648 1 98.5 254 SER B N 1
ATOM 6309 C CA . SER B 1 254 ? -1.685 2.613 3.49 1 98.5 254 SER B CA 1
ATOM 6310 C C . SER B 1 254 ? -2.422 1.289 3.654 1 98.5 254 SER B C 1
ATOM 6312 O O . SER B 1 254 ? -3.08 0.819 2.725 1 98.5 254 SER B O 1
ATOM 6314 N N . ILE B 1 255 ? -2.301 0.69 4.816 1 97.94 255 ILE B N 1
ATOM 6315 C CA . ILE B 1 255 ? -3.014 -0.548 5.113 1 97.94 255 ILE B CA 1
ATOM 6316 C C . ILE B 1 255 ? -4.516 -0.328 4.957 1 97.94 255 ILE B C 1
ATOM 6318 O O . ILE B 1 255 ? -5.215 -1.157 4.367 1 97.94 255 ILE B O 1
ATOM 6322 N N . LEU B 1 256 ? -4.969 0.778 5.461 1 98.5 256 LEU B N 1
ATOM 6323 C CA . LEU B 1 256 ? -6.383 1.125 5.352 1 98.5 256 LEU B CA 1
ATOM 6324 C C . LEU B 1 256 ? -6.832 1.12 3.893 1 98.5 256 LEU B C 1
ATOM 6326 O O . LEU B 1 256 ? -7.887 0.572 3.566 1 98.5 256 LEU B O 1
ATOM 6330 N N . MET B 1 257 ? -6.043 1.705 3.035 1 98.5 257 MET B N 1
ATOM 6331 C CA . MET B 1 257 ? -6.406 1.774 1.621 1 98.5 257 MET B CA 1
ATOM 6332 C C . MET B 1 257 ? -6.512 0.378 1.018 1 98.5 257 MET B C 1
ATOM 6334 O O . MET B 1 257 ? -7.434 0.096 0.253 1 98.5 257 MET B O 1
ATOM 6338 N N . HIS B 1 258 ? -5.578 -0.45 1.352 1 98 258 HIS B N 1
ATOM 6339 C CA . HIS B 1 258 ? -5.637 -1.822 0.861 1 98 258 HIS B CA 1
ATOM 6340 C C . HIS B 1 258 ? -6.863 -2.551 1.403 1 98 258 HIS B C 1
ATOM 6342 O O . HIS B 1 258 ? -7.52 -3.299 0.676 1 98 258 HIS B O 1
ATOM 6348 N N . MET B 1 259 ? -7.168 -2.369 2.678 1 97.06 259 MET B N 1
ATOM 6349 C CA . MET B 1 259 ? -8.344 -2.982 3.281 1 97.06 259 MET B CA 1
ATOM 6350 C C . MET B 1 259 ? -9.625 -2.508 2.596 1 97.06 259 MET B C 1
ATOM 6352 O O . MET B 1 259 ? -10.562 -3.285 2.412 1 97.06 259 MET B O 1
ATOM 6356 N N . LEU B 1 260 ? -9.633 -1.267 2.26 1 96.31 260 LEU B N 1
ATOM 6357 C CA . LEU B 1 260 ? -10.773 -0.679 1.564 1 96.31 260 LEU B CA 1
ATOM 6358 C C . LEU B 1 260 ? -11 -1.36 0.219 1 96.31 260 LEU B C 1
ATOM 6360 O O . LEU B 1 260 ? -12.141 -1.667 -0.142 1 96.31 260 LEU B O 1
ATOM 6364 N N . GLU B 1 261 ? -9.93 -1.567 -0.485 1 95.5 261 GLU B N 1
ATOM 6365 C CA . GLU B 1 261 ? -10.031 -2.254 -1.77 1 95.5 261 GLU B CA 1
ATOM 6366 C C . GLU B 1 261 ? -10.508 -3.691 -1.59 1 95.5 261 GLU B C 1
ATOM 6368 O O . GLU B 1 261 ? -11.383 -4.156 -2.322 1 95.5 261 GLU B O 1
ATOM 6373 N N . ALA B 1 262 ? -9.906 -4.363 -0.642 1 94.81 262 ALA B N 1
ATOM 6374 C CA . ALA B 1 262 ? -10.258 -5.758 -0.395 1 94.81 262 ALA B CA 1
ATOM 6375 C C . ALA B 1 262 ? -11.727 -5.898 -0.024 1 94.81 262 ALA B C 1
ATOM 6377 O O . ALA B 1 262 ? -12.367 -6.906 -0.342 1 94.81 262 ALA B O 1
ATOM 6378 N N . ALA B 1 263 ? -12.25 -4.879 0.636 1 93.81 263 ALA B N 1
ATOM 6379 C CA . ALA B 1 263 ? -13.648 -4.891 1.042 1 93.81 263 ALA B CA 1
ATOM 6380 C C . ALA B 1 263 ? -14.555 -4.473 -0.112 1 93.81 263 ALA B C 1
ATOM 6382 O O . ALA B 1 263 ? -15.781 -4.512 0.009 1 93.81 263 ALA B O 1
ATOM 6383 N N . GLY B 1 264 ? -13.984 -4.031 -1.215 1 91.88 264 GLY B N 1
ATOM 6384 C CA . GLY B 1 264 ? -14.75 -3.607 -2.375 1 91.88 264 GLY B CA 1
ATOM 6385 C C . GLY B 1 264 ? -15.391 -2.24 -2.201 1 91.88 264 GLY B C 1
ATOM 6386 O O . GLY B 1 264 ? -16.391 -1.934 -2.844 1 91.88 264 GLY B O 1
ATOM 6387 N N . LEU B 1 265 ? -14.828 -1.392 -1.38 1 93.94 265 LEU B N 1
ATOM 6388 C CA . LEU B 1 265 ? -15.453 -0.121 -1.04 1 93.94 265 LEU B CA 1
ATOM 6389 C C . LEU B 1 265 ? -14.914 1.007 -1.91 1 93.94 265 LEU B C 1
ATOM 6391 O O . LEU B 1 265 ? -15.398 2.139 -1.842 1 93.94 265 LEU B O 1
ATOM 6395 N N . HIS B 1 266 ? -13.961 0.763 -2.766 1 93 266 HIS B N 1
ATOM 6396 C CA . HIS B 1 266 ? -13.273 1.8 -3.529 1 93 266 HIS B CA 1
ATOM 6397 C C . HIS B 1 266 ? -13.992 2.076 -4.848 1 93 266 HIS B C 1
ATOM 6399 O O . HIS B 1 266 ? -13.641 3.02 -5.562 1 93 266 HIS B O 1
ATOM 6405 N N . CYS B 1 267 ? -14.922 1.264 -5.191 1 89.44 267 CYS B N 1
ATOM 6406 C CA . CYS B 1 267 ? -15.609 1.451 -6.465 1 89.44 267 CYS B CA 1
ATOM 6407 C C . CYS B 1 267 ? -17.109 1.199 -6.324 1 89.44 267 CYS B C 1
ATOM 6409 O O . CYS B 1 267 ? -17.531 0.428 -5.461 1 89.44 267 CYS B O 1
ATOM 6411 N N . GLU B 1 268 ? -17.828 1.925 -7.152 1 87.88 268 GLU B N 1
ATOM 6412 C CA . GLU B 1 268 ? -19.266 1.632 -7.234 1 87.88 268 GLU B CA 1
ATOM 6413 C C . GLU B 1 268 ? -19.516 0.261 -7.859 1 87.88 268 GLU B C 1
ATOM 6415 O O . GLU B 1 268 ? -18.812 -0.134 -8.797 1 87.88 268 GLU B O 1
ATOM 6420 N N . PRO B 1 269 ? -20.453 -0.438 -7.246 1 82.44 269 PRO B N 1
ATOM 6421 C CA . PRO B 1 269 ? -20.719 -1.757 -7.82 1 82.44 269 PRO B CA 1
ATOM 6422 C C . PRO B 1 269 ? -21.141 -1.685 -9.289 1 82.44 269 PRO B C 1
ATOM 6424 O O . PRO B 1 269 ? -21.859 -0.764 -9.688 1 82.44 269 PRO B O 1
ATOM 6427 N N . SER B 1 270 ? -20.484 -2.498 -10.016 1 77 270 SER B N 1
ATOM 6428 C CA . SER B 1 270 ? -20.797 -2.584 -11.438 1 77 270 SER B CA 1
ATOM 6429 C C . SER B 1 270 ? -21.266 -3.984 -11.82 1 77 270 SER B C 1
ATOM 6431 O O . SER B 1 270 ? -20.703 -4.98 -11.359 1 77 270 SER B O 1
ATOM 6433 N N . GLU B 1 271 ? -22.219 -4.02 -12.57 1 73.12 271 GLU B N 1
ATOM 6434 C CA . GLU B 1 271 ? -22.719 -5.301 -13.062 1 73.12 271 GLU B CA 1
ATOM 6435 C C . GLU B 1 271 ? -21.75 -5.926 -14.07 1 73.12 271 GLU B C 1
ATOM 6437 O O . GLU B 1 271 ? -21.781 -7.137 -14.297 1 73.12 271 GLU B O 1
ATOM 6442 N N . GLU B 1 272 ? -20.906 -5.129 -14.57 1 72.5 272 GLU B N 1
ATOM 6443 C CA . GLU B 1 272 ? -20 -5.59 -15.609 1 72.5 272 GLU B CA 1
ATOM 6444 C C . GLU B 1 272 ? -18.797 -6.305 -15 1 72.5 272 GLU B C 1
ATOM 6446 O O . GLU B 1 272 ? -18.109 -7.066 -15.688 1 72.5 272 GLU B O 1
ATOM 6451 N N . SER B 1 273 ? -18.625 -6.137 -13.805 1 78.5 273 SER B N 1
ATOM 6452 C CA . SER B 1 273 ? -17.406 -6.68 -13.195 1 78.5 273 SER B CA 1
ATOM 6453 C C . SER B 1 273 ? -17.609 -8.133 -12.781 1 78.5 273 SER B C 1
ATOM 6455 O O . SER B 1 273 ? -18.672 -8.5 -12.266 1 78.5 273 SER B O 1
ATOM 6457 N N . VAL B 1 274 ? -16.562 -8.953 -13.156 1 78.94 274 VAL B N 1
ATOM 6458 C CA . VAL B 1 274 ? -16.609 -10.352 -12.75 1 78.94 274 VAL B CA 1
ATOM 6459 C C . VAL B 1 274 ? -16.109 -10.492 -11.312 1 78.94 274 VAL B C 1
ATOM 6461 O O . VAL B 1 274 ? -16.25 -11.555 -10.703 1 78.94 274 VAL B O 1
ATOM 6464 N N . PHE B 1 275 ? -15.461 -9.43 -10.875 1 75.31 275 PHE B N 1
ATOM 6465 C CA . PHE B 1 275 ? -14.961 -9.477 -9.508 1 75.31 275 PHE B CA 1
ATOM 6466 C C . PHE B 1 275 ? -16.109 -9.43 -8.508 1 75.31 275 PHE B C 1
ATOM 6468 O O . PHE B 1 275 ? -17.109 -8.734 -8.734 1 75.31 275 PHE B O 1
ATOM 6475 N N . GLN B 1 276 ? -16.234 -10.508 -7.77 1 60.62 276 GLN B N 1
ATOM 6476 C CA . GLN B 1 276 ? -17.344 -10.719 -6.836 1 60.62 276 GLN B CA 1
ATOM 6477 C C . GLN B 1 276 ? -17.516 -9.523 -5.914 1 60.62 276 GLN B C 1
ATOM 6479 O O . GLN B 1 276 ? -16.547 -8.984 -5.387 1 60.62 276 GLN B O 1
ATOM 6484 N N . VAL B 1 277 ? -18.641 -8.828 -6.148 1 56.81 277 VAL B N 1
ATOM 6485 C CA . VAL B 1 277 ? -19.047 -7.777 -5.223 1 56.81 277 VAL B CA 1
ATOM 6486 C C . VAL B 1 277 ? -19.25 -8.367 -3.83 1 56.81 277 VAL B C 1
ATOM 6488 O O . VAL B 1 277 ? -19.844 -9.445 -3.686 1 56.81 277 VAL B O 1
ATOM 6491 N N . THR B 1 278 ? -18.406 -8.031 -2.887 1 58.69 278 THR B N 1
ATOM 6492 C CA . THR B 1 278 ? -18.578 -8.422 -1.492 1 58.69 278 THR B CA 1
ATOM 6493 C C . THR B 1 278 ? -20.062 -8.492 -1.144 1 58.69 278 THR B C 1
ATOM 6495 O O . THR B 1 278 ? -20.875 -7.715 -1.665 1 58.69 278 THR B O 1
ATOM 6498 N N . GLU B 1 279 ? -20.406 -9.602 -0.549 1 59.25 279 GLU B N 1
ATOM 6499 C CA . GLU B 1 279 ? -21.719 -9.984 -0.057 1 59.25 279 GLU B CA 1
ATOM 6500 C C . GLU B 1 279 ? -22.375 -8.844 0.734 1 59.25 279 GLU B C 1
ATOM 6502 O O . GLU B 1 279 ? -23.594 -8.711 0.756 1 59.25 279 GLU B O 1
ATOM 6507 N N . GLU B 1 280 ? -21.453 -8.055 1.305 1 65.56 280 GLU B N 1
ATOM 6508 C CA . GLU B 1 280 ? -22.047 -7.062 2.205 1 65.56 280 GLU B CA 1
ATOM 6509 C C . GLU B 1 280 ? -22.641 -5.891 1.429 1 65.56 280 GLU B C 1
ATOM 6511 O O . GLU B 1 280 ? -21.938 -5.219 0.672 1 65.56 280 GLU B O 1
ATOM 6516 N N . LYS B 1 281 ? -23.859 -5.844 1.413 1 77.19 281 LYS B N 1
ATOM 6517 C CA . LYS B 1 281 ? -24.531 -4.695 0.812 1 77.19 281 LYS B CA 1
ATOM 6518 C C . LYS B 1 281 ? -24.281 -3.428 1.629 1 77.19 281 LYS B C 1
ATOM 6520 O O . LYS B 1 281 ? -24.75 -3.324 2.77 1 77.19 281 LYS B O 1
ATOM 6525 N N . VAL B 1 282 ? -23.469 -2.607 1.163 1 87.31 282 VAL B N 1
ATOM 6526 C CA . VAL B 1 282 ? -23.125 -1.363 1.847 1 87.31 282 VAL B CA 1
ATOM 6527 C C . VAL B 1 282 ? -23.844 -0.192 1.178 1 87.31 282 VAL B C 1
ATOM 6529 O O . VAL B 1 282 ? -23.906 -0.116 -0.052 1 87.31 282 VAL B O 1
ATOM 6532 N N . ASP B 1 283 ? -24.359 0.637 2.057 1 90.88 283 ASP B N 1
ATOM 6533 C CA . ASP B 1 283 ? -24.984 1.868 1.584 1 90.88 283 ASP B CA 1
ATOM 6534 C C . ASP B 1 283 ? -24 2.699 0.758 1 90.88 283 ASP B C 1
ATOM 6536 O O . ASP B 1 283 ? -22.828 2.838 1.125 1 90.88 283 ASP B O 1
ATOM 6540 N N . SER B 1 284 ? -24.516 3.225 -0.386 1 91.81 284 SER B N 1
ATOM 6541 C CA . SER B 1 284 ? -23.656 3.961 -1.312 1 91.81 284 SER B CA 1
ATOM 6542 C C . SER B 1 284 ? -23.047 5.191 -0.646 1 91.81 284 SER B C 1
ATOM 6544 O O . SER B 1 284 ? -21.875 5.512 -0.867 1 91.81 284 SER B O 1
ATOM 6546 N N . GLU B 1 285 ? -23.828 5.91 0.156 1 94.44 285 GLU B N 1
ATOM 6547 C CA . GLU B 1 285 ? -23.344 7.113 0.828 1 94.44 285 GLU B CA 1
ATOM 6548 C C . GLU B 1 285 ? -22.219 6.785 1.798 1 94.44 285 GLU B C 1
ATOM 6550 O O . GLU B 1 285 ? -21.203 7.492 1.844 1 94.44 285 GLU B O 1
ATOM 6555 N N . LEU B 1 286 ? -22.438 5.758 2.539 1 94.5 286 LEU B N 1
ATOM 6556 C CA . LEU B 1 286 ? -21.406 5.328 3.479 1 94.5 286 LEU B CA 1
ATOM 6557 C C . LEU B 1 286 ? -20.141 4.922 2.744 1 94.5 286 LEU B C 1
ATOM 6559 O O . LEU B 1 286 ? -19.031 5.277 3.162 1 94.5 286 LEU B O 1
ATOM 6563 N N . ARG B 1 287 ? -20.297 4.168 1.671 1 94.88 287 ARG B N 1
ATOM 6564 C CA . ARG B 1 287 ? -19.172 3.736 0.859 1 94.88 287 ARG B CA 1
ATOM 6565 C C . ARG B 1 287 ? -18.375 4.934 0.343 1 94.88 287 ARG B C 1
ATOM 6567 O O . ARG B 1 287 ? -17.156 4.969 0.458 1 94.88 287 ARG B O 1
ATOM 6574 N N . ARG B 1 288 ? -19.078 5.887 -0.182 1 95.88 288 ARG B N 1
ATOM 6575 C CA . ARG B 1 288 ? -18.453 7.074 -0.755 1 95.88 288 ARG B CA 1
ATOM 6576 C C . ARG B 1 288 ? -17.719 7.871 0.315 1 95.88 288 ARG B C 1
ATOM 6578 O O . ARG B 1 288 ? -16.594 8.336 0.091 1 95.88 288 ARG B O 1
ATOM 6585 N N . ARG B 1 289 ? -18.312 8.039 1.449 1 97.19 289 ARG B N 1
ATOM 6586 C CA . ARG B 1 289 ? -17.719 8.805 2.537 1 97.19 289 ARG B CA 1
ATOM 6587 C C . ARG B 1 289 ? -16.469 8.102 3.076 1 97.19 289 ARG B C 1
ATOM 6589 O O . ARG B 1 289 ? -15.438 8.742 3.291 1 97.19 289 ARG B O 1
ATOM 6596 N N . LEU B 1 290 ? -16.562 6.777 3.285 1 97.5 290 LEU B N 1
ATOM 6597 C CA . LEU B 1 290 ? -15.422 6.012 3.777 1 97.5 290 LEU B CA 1
ATOM 6598 C C . LEU B 1 290 ? -14.242 6.102 2.809 1 97.5 290 LEU B C 1
ATOM 6600 O O . LEU B 1 290 ? -13.109 6.344 3.225 1 97.5 290 LEU B O 1
ATOM 6604 N N . PHE B 1 291 ? -14.562 5.988 1.543 1 97.25 291 PHE B N 1
ATOM 6605 C CA . PHE B 1 291 ? -13.5 6.02 0.546 1 97.25 291 PHE B CA 1
ATOM 6606 C C . PHE B 1 291 ? -12.898 7.418 0.439 1 97.25 291 PHE B C 1
ATOM 6608 O O . PHE B 1 291 ? -11.68 7.574 0.425 1 97.25 291 PHE B O 1
ATOM 6615 N N . ALA B 1 292 ? -13.68 8.383 0.403 1 97.81 292 ALA B N 1
ATOM 6616 C CA . ALA B 1 292 ? -13.219 9.75 0.211 1 97.81 292 ALA B CA 1
ATOM 6617 C C . ALA B 1 292 ? -12.336 10.195 1.37 1 97.81 292 ALA B C 1
ATOM 6619 O O . ALA B 1 292 ? -11.242 10.734 1.155 1 97.81 292 ALA B O 1
ATOM 6620 N N . VAL B 1 293 ? -12.773 10 2.588 1 98.5 293 VAL B N 1
ATOM 6621 C CA . VAL B 1 293 ? -12.016 10.43 3.756 1 98.5 293 VAL B CA 1
ATOM 6622 C C . VAL B 1 293 ? -10.703 9.648 3.842 1 98.5 293 VAL B C 1
ATOM 6624 O O . VAL B 1 293 ? -9.656 10.211 4.141 1 98.5 293 VAL B O 1
ATOM 6627 N N . SER B 1 294 ? -10.789 8.336 3.562 1 98.56 294 SER B N 1
ATOM 6628 C CA . SER B 1 294 ? -9.586 7.512 3.592 1 98.56 294 SER B CA 1
ATOM 6629 C C . SER B 1 294 ? -8.57 7.98 2.559 1 98.56 294 SER B C 1
ATOM 6631 O O . SER B 1 294 ? -7.383 8.109 2.863 1 98.56 294 SER B O 1
ATOM 6633 N N . ALA B 1 295 ? -9.062 8.227 1.356 1 98.06 295 ALA B N 1
ATOM 6634 C CA . ALA B 1 295 ? -8.188 8.688 0.277 1 98.06 295 ALA B CA 1
ATOM 6635 C C . ALA B 1 295 ? -7.562 10.031 0.616 1 98.06 295 ALA B C 1
ATOM 6637 O O . ALA B 1 295 ? -6.367 10.242 0.401 1 98.06 295 ALA B O 1
ATOM 6638 N N . HIS B 1 296 ? -8.367 10.883 1.135 1 98.12 296 HIS B N 1
ATOM 6639 C CA . HIS B 1 296 ? -7.898 12.203 1.543 1 98.12 296 HIS B CA 1
ATOM 6640 C C . HIS B 1 296 ? -6.742 12.094 2.533 1 98.12 296 HIS B C 1
ATOM 6642 O O . HIS B 1 296 ? -5.703 12.734 2.355 1 98.12 296 HIS B O 1
ATOM 6648 N N . LEU B 1 297 ? -6.906 11.297 3.512 1 98.62 297 LEU B N 1
ATOM 6649 C CA . LEU B 1 297 ? -5.887 11.156 4.547 1 98.62 297 LEU B CA 1
ATOM 6650 C C . LEU B 1 297 ? -4.629 10.5 3.988 1 98.62 297 LEU B C 1
ATOM 6652 O O . LEU B 1 297 ? -3.516 10.969 4.234 1 98.62 297 LEU B O 1
ATOM 6656 N N . ASN B 1 298 ? -4.801 9.445 3.238 1 98.62 298 ASN B N 1
ATOM 6657 C CA . ASN B 1 298 ? -3.637 8.75 2.693 1 98.62 298 ASN B CA 1
ATOM 6658 C C . ASN B 1 298 ? -2.818 9.656 1.78 1 98.62 298 ASN B C 1
ATOM 6660 O O . ASN B 1 298 ? -1.588 9.664 1.842 1 98.62 298 ASN B O 1
ATOM 6664 N N . ILE B 1 299 ? -3.471 10.43 0.959 1 98.25 299 ILE B N 1
ATOM 6665 C CA . ILE B 1 299 ? -2.793 11.305 0.012 1 98.25 299 ILE B CA 1
ATOM 6666 C C . ILE B 1 299 ? -1.968 12.344 0.771 1 98.25 299 ILE B C 1
ATOM 6668 O O . ILE B 1 299 ? -0.763 12.469 0.545 1 98.25 299 ILE B O 1
ATOM 6672 N N . TRP B 1 300 ? -2.559 13.008 1.666 1 98.06 300 TRP B N 1
ATOM 6673 C CA . TRP B 1 300 ? -1.883 14.117 2.324 1 98.06 300 TRP B CA 1
ATOM 6674 C C . TRP B 1 300 ? -0.797 13.609 3.27 1 98.06 300 TRP B C 1
ATOM 6676 O O . TRP B 1 300 ? 0.256 14.242 3.406 1 98.06 300 TRP B O 1
ATOM 6686 N N . ILE B 1 301 ? -1.083 12.523 3.951 1 98 301 ILE B N 1
ATOM 6687 C CA . ILE B 1 301 ? -0.053 11.914 4.789 1 98 301 ILE B CA 1
ATOM 6688 C C . ILE B 1 301 ? 1.155 11.547 3.932 1 98 301 ILE B C 1
ATOM 6690 O O . ILE B 1 301 ? 2.299 11.797 4.316 1 98 301 ILE B O 1
ATOM 6694 N N . SER B 1 302 ? 0.865 10.93 2.807 1 97.62 302 SER B N 1
ATOM 6695 C CA . SER B 1 302 ? 1.937 10.539 1.896 1 97.62 302 SER B CA 1
ATOM 6696 C C . SER B 1 302 ? 2.703 11.75 1.387 1 97.62 302 SER B C 1
ATOM 6698 O O . SER B 1 302 ? 3.936 11.75 1.364 1 97.62 302 SER B O 1
ATOM 6700 N N . PHE B 1 303 ? 2.02 12.797 1.03 1 96.56 303 PHE B N 1
ATOM 6701 C CA . PHE B 1 303 ? 2.648 14.023 0.562 1 96.56 303 PHE B CA 1
ATOM 6702 C C . PHE B 1 303 ? 3.561 14.609 1.635 1 96.56 303 PHE B C 1
ATOM 6704 O O . PHE B 1 303 ? 4.727 14.914 1.369 1 96.56 303 PHE B O 1
ATOM 6711 N N . ASP B 1 304 ? 2.996 14.711 2.781 1 94.5 304 ASP B N 1
ATOM 6712 C CA . ASP B 1 304 ? 3.744 15.312 3.881 1 94.5 304 ASP B CA 1
ATOM 6713 C C . ASP B 1 304 ? 5.035 14.539 4.148 1 94.5 304 ASP B C 1
ATOM 6715 O O . ASP B 1 304 ? 6.055 15.133 4.504 1 94.5 304 ASP B O 1
ATOM 6719 N N . MET B 1 305 ? 5 13.289 3.918 1 93 305 MET B N 1
ATOM 6720 C CA . MET B 1 305 ? 6.148 12.445 4.25 1 93 305 MET B CA 1
ATOM 6721 C C . MET B 1 305 ? 7.066 12.281 3.045 1 93 305 MET B C 1
ATOM 6723 O O . MET B 1 305 ? 8.148 11.695 3.16 1 93 305 MET B O 1
ATOM 6727 N N . GLY B 1 306 ? 6.598 12.805 1.953 1 92.88 306 GLY B N 1
ATOM 6728 C CA . GLY B 1 306 ? 7.363 12.562 0.742 1 92.88 306 GLY B CA 1
ATOM 6729 C C . GLY B 1 306 ? 7.422 11.094 0.355 1 92.88 306 GLY B C 1
ATOM 6730 O O . GLY B 1 306 ? 8.461 10.609 -0.091 1 92.88 306 GLY B O 1
ATOM 6731 N N . ARG B 1 307 ? 6.34 10.359 0.604 1 94.38 307 ARG B N 1
ATOM 6732 C CA . ARG B 1 307 ? 6.258 8.938 0.293 1 94.38 307 ARG B CA 1
ATOM 6733 C C . ARG B 1 307 ? 5.109 8.656 -0.667 1 94.38 307 ARG B C 1
ATOM 6735 O O . ARG B 1 307 ? 4.324 9.547 -0.989 1 94.38 307 ARG B O 1
ATOM 6742 N N . SER B 1 308 ? 5.082 7.434 -1.144 1 95.88 308 SER B N 1
ATOM 6743 C CA . SER B 1 308 ? 4.09 7.047 -2.141 1 95.88 308 SER B CA 1
ATOM 6744 C C . SER B 1 308 ? 2.707 6.891 -1.514 1 95.88 308 SER B C 1
ATOM 6746 O O . SER B 1 308 ? 2.576 6.352 -0.414 1 95.88 308 SER B O 1
ATOM 6748 N N . ARG B 1 309 ? 1.77 7.43 -2.178 1 96.81 309 ARG B N 1
ATOM 6749 C CA . ARG B 1 309 ? 0.389 7.141 -1.799 1 96.81 309 ARG B CA 1
ATOM 6750 C C . ARG B 1 309 ? -0.06 5.793 -2.355 1 96.81 309 ARG B C 1
ATOM 6752 O O . ARG B 1 309 ? 0.576 5.246 -3.26 1 96.81 309 ARG B O 1
ATOM 6759 N N . THR B 1 310 ? -1.07 5.207 -1.817 1 97.38 310 THR B N 1
ATOM 6760 C CA . THR B 1 310 ? -1.646 3.959 -2.311 1 97.38 310 THR B CA 1
ATOM 6761 C C . THR B 1 310 ? -2.707 4.234 -3.373 1 97.38 310 THR B C 1
ATOM 6763 O O . THR B 1 310 ? -3.783 4.746 -3.062 1 97.38 310 THR B O 1
ATOM 6766 N N . ILE B 1 311 ? -2.416 3.92 -4.562 1 94.81 311 ILE B N 1
ATOM 6767 C CA . ILE B 1 311 ? -3.318 4.148 -5.684 1 94.81 311 ILE B CA 1
ATOM 6768 C C . ILE B 1 311 ? -4.133 2.889 -5.957 1 94.81 311 ILE B C 1
ATOM 6770 O O . ILE B 1 311 ? -3.57 1.81 -6.16 1 94.81 311 ILE B O 1
ATOM 6774 N N . LEU B 1 312 ? -5.391 3.035 -5.941 1 94.06 312 LEU B N 1
ATOM 6775 C CA . LEU B 1 312 ? -6.273 1.895 -6.176 1 94.06 312 LEU B CA 1
ATOM 6776 C C . LEU B 1 312 ? -6.77 1.879 -7.617 1 94.06 312 LEU B C 1
ATOM 6778 O O . LEU B 1 312 ? -7.215 2.906 -8.133 1 94.06 312 LEU B O 1
ATOM 6782 N N . CYS B 1 313 ? -6.68 0.739 -8.195 1 89.5 313 CYS B N 1
ATOM 6783 C CA . CYS B 1 313 ? -7.133 0.579 -9.57 1 89.5 313 CYS B CA 1
ATOM 6784 C C . CYS B 1 313 ? -8.656 0.566 -9.648 1 89.5 313 CYS B C 1
ATOM 6786 O O . CYS B 1 313 ? -9.32 0.114 -8.711 1 89.5 313 CYS B O 1
ATOM 6788 N N . ASN B 1 314 ? -9.203 1.092 -10.688 1 85.94 314 ASN B N 1
ATOM 6789 C CA . ASN B 1 314 ? -10.633 1.099 -10.977 1 85.94 314 ASN B CA 1
ATOM 6790 C C . ASN B 1 314 ? -11.43 1.811 -9.883 1 85.94 314 ASN B C 1
ATOM 6792 O O . ASN B 1 314 ? -12.539 1.395 -9.547 1 85.94 314 ASN B O 1
ATOM 6796 N N . SER B 1 315 ? -10.805 2.703 -9.234 1 89.75 315 SER B N 1
ATOM 6797 C CA . SER B 1 315 ? -11.5 3.445 -8.18 1 89.75 315 SER B CA 1
ATOM 6798 C C . SER B 1 315 ? -12.461 4.469 -8.773 1 89.75 315 SER B C 1
ATOM 6800 O O . SER B 1 315 ? -12.156 5.105 -9.781 1 89.75 315 SER B O 1
ATOM 6802 N N . THR B 1 316 ? -13.633 4.465 -8.227 1 86.81 316 THR B N 1
ATOM 6803 C CA . THR B 1 316 ? -14.625 5.473 -8.586 1 86.81 316 THR B CA 1
ATOM 6804 C C . THR B 1 316 ? -14.836 6.461 -7.445 1 86.81 316 THR B C 1
ATOM 6806 O O . THR B 1 316 ? -15.477 6.129 -6.445 1 86.81 316 THR B O 1
ATOM 6809 N N . LEU B 1 317 ? -14.094 7.48 -7.41 1 85.06 317 LEU B N 1
ATOM 6810 C CA . LEU B 1 317 ? -14.242 8.469 -6.348 1 85.06 317 LEU B CA 1
ATOM 6811 C C . LEU B 1 317 ? -15.43 9.383 -6.617 1 85.06 317 LEU B C 1
ATOM 6813 O O . LEU B 1 317 ? -15.312 10.375 -7.34 1 85.06 317 LEU B O 1
ATOM 6817 N N . GLU B 1 318 ? -16.578 8.984 -6.023 1 88.94 318 GLU B N 1
ATOM 6818 C CA . GLU B 1 318 ? -17.781 9.805 -6.086 1 88.94 318 GLU B CA 1
ATOM 6819 C C . GLU B 1 318 ? -17.922 10.656 -4.828 1 88.94 318 GLU B C 1
ATOM 6821 O O . GLU B 1 318 ? -17.688 10.18 -3.717 1 88.94 318 GLU B O 1
ATOM 6826 N N . MET B 1 319 ? -18.344 11.922 -5.02 1 92.5 319 MET B N 1
ATOM 6827 C CA . MET B 1 319 ? -18.438 12.844 -3.896 1 92.5 319 MET B CA 1
ATOM 6828 C C . MET B 1 319 ? -19.625 12.5 -3.012 1 92.5 319 MET B C 1
ATOM 6830 O O . MET B 1 319 ? -20.703 12.164 -3.512 1 92.5 319 MET B O 1
ATOM 6834 N N . PRO B 1 320 ? -19.391 12.492 -1.696 1 92.69 320 PRO B N 1
ATOM 6835 C CA . PRO B 1 320 ? -20.516 12.297 -0.773 1 92.69 320 PRO B CA 1
ATOM 6836 C C . PRO B 1 320 ? -21.562 13.391 -0.882 1 92.69 320 PRO B C 1
ATOM 6838 O O . PRO B 1 320 ? -21.297 14.469 -1.424 1 92.69 320 PRO B O 1
ATOM 6841 N N . SER B 1 321 ? -22.734 13.078 -0.355 1 92.44 321 SER B N 1
ATOM 6842 C CA . SER B 1 321 ? -23.828 14.039 -0.373 1 92.44 321 SER B CA 1
ATOM 6843 C C . SER B 1 321 ? -23.656 15.086 0.725 1 92.44 321 SER B C 1
ATOM 6845 O O . SER B 1 321 ? -23.078 14.805 1.776 1 92.44 321 SER B O 1
ATOM 6847 N N . LYS B 1 322 ? -24.203 16.281 0.449 1 91.12 322 LYS B N 1
ATOM 6848 C CA . LYS B 1 322 ? -24.188 17.344 1.44 1 91.12 322 LYS B CA 1
ATOM 6849 C C . LYS B 1 322 ? -25.25 17.125 2.518 1 91.12 322 LYS B C 1
ATOM 6851 O O . LYS B 1 322 ? -26.359 16.672 2.221 1 91.12 322 LYS B O 1
ATOM 6856 N N . ARG B 1 323 ? -24.844 17.266 3.746 1 88.88 323 ARG B N 1
ATOM 6857 C CA . ARG B 1 323 ? -25.719 17.172 4.902 1 88.88 323 ARG B CA 1
ATOM 6858 C C . ARG B 1 323 ? -25.609 18.422 5.773 1 88.88 323 ARG B C 1
ATOM 6860 O O . ARG B 1 323 ? -24.547 19.031 5.848 1 88.88 323 ARG B O 1
ATOM 6867 N N . GLY B 1 324 ? -26.688 18.906 6.312 1 87.88 324 GLY B N 1
ATOM 6868 C CA . GLY B 1 324 ? -26.625 20.031 7.223 1 87.88 324 GLY B CA 1
ATOM 6869 C C . GLY B 1 324 ? -25.672 19.812 8.383 1 87.88 324 GLY B C 1
ATOM 6870 O O . GLY B 1 324 ? -25.688 18.75 9.016 1 87.88 324 GLY B O 1
ATOM 6871 N N . GLY B 1 325 ? -24.828 20.797 8.695 1 89.94 325 GLY B N 1
ATOM 6872 C CA . GLY B 1 325 ? -23.891 20.703 9.805 1 89.94 325 GLY B CA 1
ATOM 6873 C C . GLY B 1 325 ? -22.688 19.812 9.5 1 89.94 325 GLY B C 1
ATOM 6874 O O . GLY B 1 325 ? -21.859 19.562 10.375 1 89.94 325 GLY B O 1
ATOM 6875 N N . ASP B 1 326 ? -22.703 19.297 8.352 1 91.88 326 ASP B N 1
ATOM 6876 C CA . ASP B 1 326 ? -21.625 18.422 7.891 1 91.88 326 ASP B CA 1
ATOM 6877 C C . ASP B 1 326 ? -20.703 19.141 6.918 1 91.88 326 ASP B C 1
ATOM 6879 O O . ASP B 1 326 ? -21.125 19.531 5.828 1 91.88 326 ASP B O 1
ATOM 6883 N N . TYR B 1 327 ? -19.438 19.297 7.285 1 96 327 TYR B N 1
ATOM 6884 C CA . TYR B 1 327 ? -18.469 20.031 6.477 1 96 327 TYR B CA 1
ATOM 6885 C C . TYR B 1 327 ? -17.5 19.078 5.785 1 96 327 TYR B C 1
ATOM 6887 O O . TYR B 1 327 ? -16.484 19.516 5.23 1 96 327 TYR B O 1
ATOM 6895 N N . THR B 1 328 ? -17.797 17.766 5.852 1 96.56 328 THR B N 1
ATOM 6896 C CA . THR B 1 328 ? -16.969 16.75 5.219 1 96.56 328 THR B CA 1
ATOM 6897 C C . THR B 1 328 ? -16.766 17.047 3.734 1 96.56 328 THR B C 1
ATOM 6899 O O . THR B 1 328 ? -15.664 16.922 3.209 1 96.56 328 THR B O 1
ATOM 6902 N N . ILE B 1 329 ? -17.75 17.516 3.1 1 95.38 329 ILE B N 1
ATOM 6903 C CA . ILE B 1 329 ? -17.734 17.703 1.652 1 95.38 329 ILE B CA 1
ATOM 6904 C C . ILE B 1 329 ? -16.812 18.859 1.285 1 95.38 329 ILE B C 1
ATOM 6906 O O . ILE B 1 329 ? -16.172 18.844 0.233 1 95.38 329 ILE B O 1
ATOM 6910 N N . GLU B 1 330 ? -16.75 19.938 2.15 1 96.44 330 GLU B N 1
ATOM 6911 C CA . GLU B 1 330 ? -15.828 21.031 1.893 1 96.44 330 GLU B CA 1
ATOM 6912 C C . GLU B 1 330 ? -14.398 20.531 1.711 1 96.44 330 GLU B C 1
ATOM 6914 O O . GLU B 1 330 ? -13.68 21 0.833 1 96.44 330 GLU B O 1
ATOM 6919 N N . ILE B 1 331 ? -14.07 19.562 2.508 1 97.69 331 ILE B N 1
ATOM 6920 C CA . ILE B 1 331 ? -12.711 19.031 2.475 1 97.69 331 ILE B CA 1
ATOM 6921 C C . ILE B 1 331 ? -12.578 18.031 1.324 1 97.69 331 ILE B C 1
ATOM 6923 O O . ILE B 1 331 ? -11.586 18.047 0.592 1 97.69 331 ILE B O 1
ATOM 6927 N N . MET B 1 332 ? -13.602 17.156 1.103 1 97.19 332 MET B N 1
ATOM 6928 C CA . MET B 1 332 ? -13.531 16.125 0.077 1 97.19 332 MET B CA 1
ATOM 6929 C C . MET B 1 332 ? -13.5 16.734 -1.318 1 97.19 332 MET B C 1
ATOM 6931 O O . MET B 1 332 ? -12.914 16.172 -2.24 1 97.19 332 MET B O 1
ATOM 6935 N N . GLU B 1 333 ? -14.016 17.891 -1.475 1 96.19 333 GLU B N 1
ATOM 6936 C CA . GLU B 1 333 ? -14.016 18.562 -2.768 1 96.19 333 GLU B CA 1
ATOM 6937 C C . GLU B 1 333 ? -12.617 19.047 -3.143 1 96.19 333 GLU B C 1
ATOM 6939 O O . GLU B 1 333 ? -12.375 19.438 -4.281 1 96.19 333 GLU B O 1
ATOM 6944 N N . LEU B 1 334 ? -11.688 18.984 -2.258 1 97.75 334 LEU B N 1
ATOM 6945 C CA . LEU B 1 334 ? -10.289 19.281 -2.545 1 97.75 334 LEU B CA 1
ATOM 6946 C C . LEU B 1 334 ? -9.586 18.062 -3.129 1 97.75 334 LEU B C 1
ATOM 6948 O O . LEU B 1 334 ? -8.484 18.188 -3.67 1 97.75 334 LEU B O 1
ATOM 6952 N N . LEU B 1 335 ? -10.211 16.891 -3.049 1 96.69 335 LEU B N 1
ATOM 6953 C CA . LEU B 1 335 ? -9.594 15.617 -3.383 1 96.69 335 LEU B CA 1
ATOM 6954 C C . LEU B 1 335 ? -9.164 15.594 -4.844 1 96.69 335 LEU B C 1
ATOM 6956 O O . LEU B 1 335 ? -8.055 15.141 -5.16 1 96.69 335 LEU B O 1
ATOM 6960 N N . PRO B 1 336 ? -9.969 16.062 -5.781 1 95.38 336 PRO B N 1
ATOM 6961 C CA . PRO B 1 336 ? -9.539 16.016 -7.18 1 95.38 336 PRO B CA 1
ATOM 6962 C C . PRO B 1 336 ? -8.25 16.797 -7.426 1 95.38 336 PRO B C 1
ATOM 6964 O O . PRO B 1 336 ? -7.395 16.359 -8.195 1 95.38 336 PRO B O 1
ATOM 6967 N N . TYR B 1 337 ? -8.109 17.938 -6.738 1 96.81 337 TYR B N 1
ATOM 6968 C CA . TYR B 1 337 ? -6.891 18.719 -6.887 1 96.81 337 TYR B CA 1
ATOM 6969 C C . TYR B 1 337 ? -5.703 18.016 -6.25 1 96.81 337 TYR B C 1
ATOM 6971 O O . TYR B 1 337 ? -4.59 18.047 -6.781 1 96.81 337 TYR B O 1
ATOM 6979 N N . SER B 1 338 ? -5.969 17.406 -5.094 1 97.5 338 SER B N 1
ATOM 6980 C CA . SER B 1 338 ? -4.918 16.656 -4.414 1 97.5 338 SER B CA 1
ATOM 6981 C C . SER B 1 338 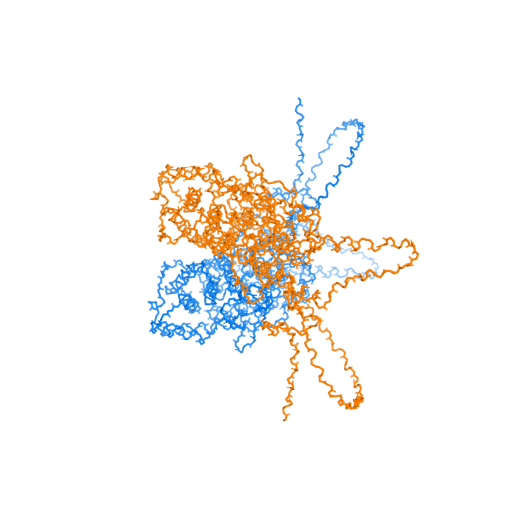? -4.461 15.461 -5.246 1 97.5 338 SER B C 1
ATOM 6983 O O . SER B 1 338 ? -3.264 15.18 -5.34 1 97.5 338 SER B O 1
ATOM 6985 N N . THR B 1 339 ? -5.387 14.719 -5.836 1 95.38 339 THR B N 1
ATOM 6986 C CA . THR B 1 339 ? -5.066 13.57 -6.672 1 95.38 339 THR B CA 1
ATOM 6987 C C . THR B 1 339 ? -4.262 13.992 -7.895 1 95.38 339 THR B C 1
ATOM 6989 O O . THR B 1 339 ? -3.393 13.258 -8.359 1 95.38 339 THR B O 1
ATOM 6992 N N . ASP B 1 340 ? -4.539 15.156 -8.391 1 94.56 340 ASP B N 1
ATOM 6993 C CA . ASP B 1 340 ? -3.861 15.672 -9.578 1 94.56 340 ASP B CA 1
ATOM 6994 C C . ASP B 1 340 ? -2.406 16.016 -9.273 1 94.56 340 ASP B C 1
ATOM 6996 O O . ASP B 1 340 ? -1.578 16.094 -10.18 1 94.56 340 ASP B O 1
ATOM 7000 N N . LEU B 1 341 ? -2.127 16.203 -8.031 1 96.25 341 LEU B N 1
ATOM 7001 C CA . LEU B 1 341 ? -0.769 16.562 -7.637 1 96.25 341 LEU B CA 1
ATOM 7002 C C . LEU B 1 341 ? 0.07 15.305 -7.402 1 96.25 341 LEU B C 1
ATOM 7004 O O . LEU B 1 341 ? 1.176 15.391 -6.863 1 96.25 341 LEU B O 1
ATOM 7008 N N . ASP B 1 342 ? -0.465 14.164 -7.805 1 93.69 342 ASP B N 1
ATOM 7009 C CA . ASP B 1 342 ? 0.319 12.938 -7.746 1 93.69 342 ASP B CA 1
ATOM 7010 C C . ASP B 1 342 ? 1.661 13.102 -8.453 1 93.69 342 ASP B C 1
ATOM 7012 O O . ASP B 1 342 ? 1.714 13.57 -9.594 1 93.69 342 ASP B O 1
ATOM 7016 N N . PRO B 1 343 ? 2.707 12.758 -7.789 1 92.5 343 PRO B N 1
ATOM 7017 C CA . PRO B 1 343 ? 4.039 12.977 -8.359 1 92.5 343 PRO B CA 1
ATOM 7018 C C . PRO B 1 343 ? 4.246 12.25 -9.688 1 92.5 343 PRO B C 1
ATOM 7020 O O . PRO B 1 343 ? 5.141 12.609 -10.453 1 92.5 343 PRO B O 1
ATOM 7023 N N . HIS B 1 344 ? 3.475 11.203 -10 1 87.44 344 HIS B N 1
ATOM 7024 C CA . HIS B 1 344 ? 3.6 10.469 -11.258 1 87.44 344 HIS B CA 1
ATOM 7025 C C . HIS B 1 344 ? 2.975 11.242 -12.414 1 87.44 344 HIS B C 1
ATOM 7027 O O . HIS B 1 344 ? 3.211 10.93 -13.578 1 87.44 344 HIS B O 1
ATOM 7033 N N . LYS B 1 345 ? 2.23 12.195 -12.023 1 88.81 345 LYS B N 1
ATOM 7034 C CA . LYS B 1 345 ? 1.607 13.039 -13.039 1 88.81 345 LYS B CA 1
ATOM 7035 C C . LYS B 1 345 ? 2.457 14.273 -13.328 1 88.81 345 LYS B C 1
ATOM 7037 O O . LYS B 1 345 ? 3.031 14.867 -12.414 1 88.81 345 LYS B O 1
ATOM 7042 N N . THR B 1 346 ? 2.529 14.602 -14.508 1 87.88 346 THR B N 1
ATOM 7043 C CA . THR B 1 346 ? 3.295 15.773 -14.906 1 87.88 346 THR B CA 1
ATOM 7044 C C . THR B 1 346 ? 2.365 16.953 -15.211 1 87.88 346 THR B C 1
ATOM 7046 O O . THR B 1 346 ? 1.369 16.781 -15.922 1 87.88 346 THR B O 1
ATOM 7049 N N . HIS B 1 347 ? 2.711 18.047 -14.602 1 91.69 347 HIS B N 1
ATOM 7050 C CA . HIS B 1 347 ? 1.981 19.297 -14.82 1 91.69 347 HIS B CA 1
ATOM 7051 C C . HIS B 1 347 ? 2.932 20.438 -15.156 1 91.69 347 HIS B C 1
ATOM 7053 O O . HIS B 1 347 ? 4.043 20.5 -14.625 1 91.69 347 HIS B O 1
ATOM 7059 N N . ASP B 1 348 ? 2.477 21.234 -16.031 1 92.5 348 ASP B N 1
ATOM 7060 C CA . ASP B 1 348 ? 3.244 22.469 -16.219 1 92.5 348 ASP B CA 1
ATOM 7061 C C . ASP B 1 348 ? 2.787 23.562 -15.258 1 92.5 348 ASP B C 1
ATOM 7063 O O . ASP B 1 348 ? 1.82 23.375 -14.516 1 92.5 348 ASP B O 1
ATOM 7067 N N . ALA B 1 349 ? 3.453 24.703 -15.211 1 93.81 349 ALA B N 1
ATOM 7068 C CA . ALA B 1 349 ? 3.211 25.781 -14.25 1 93.81 349 ALA B CA 1
ATOM 7069 C C . ALA B 1 349 ? 1.828 26.391 -14.453 1 93.81 349 ALA B C 1
ATOM 7071 O O . ALA B 1 349 ? 1.143 26.719 -13.484 1 93.81 349 ALA B O 1
ATOM 7072 N N . ALA B 1 350 ? 1.438 26.5 -15.68 1 94.69 350 ALA B N 1
ATOM 7073 C CA . ALA B 1 350 ? 0.15 27.109 -15.992 1 94.69 350 ALA B CA 1
ATOM 7074 C C . ALA B 1 350 ? -1.002 26.281 -15.438 1 94.69 350 ALA B C 1
ATOM 7076 O O . ALA B 1 350 ? -1.972 26.828 -14.906 1 94.69 350 ALA B O 1
ATOM 7077 N N . GLU B 1 351 ? -0.914 24.984 -15.602 1 96.06 351 GLU B N 1
ATOM 7078 C CA . GLU B 1 351 ? -1.932 24.078 -15.078 1 96.06 351 GLU B CA 1
ATOM 7079 C C . GLU B 1 351 ? -2.021 24.172 -13.555 1 96.06 351 GLU B C 1
ATOM 7081 O O . GLU B 1 351 ? -3.117 24.172 -12.992 1 96.06 351 GLU B O 1
ATOM 7086 N N . LEU B 1 352 ? -0.931 24.25 -12.922 1 96.81 352 LEU B N 1
ATOM 7087 C CA . LEU B 1 352 ? -0.886 24.359 -11.469 1 96.81 352 LEU B CA 1
ATOM 7088 C C . LEU B 1 352 ? -1.449 25.703 -11 1 96.81 352 LEU B C 1
ATOM 7090 O O . LEU B 1 352 ? -2.088 25.781 -9.953 1 96.81 352 LEU B O 1
ATOM 7094 N N . GLU B 1 353 ? -1.213 26.766 -11.75 1 96.38 353 GLU B N 1
ATOM 7095 C CA . GLU B 1 353 ? -1.763 28.062 -11.414 1 96.38 353 GLU B CA 1
ATOM 7096 C C . GLU B 1 353 ? -3.287 28.062 -11.492 1 96.38 353 GLU B C 1
ATOM 7098 O O . GLU B 1 353 ? -3.957 28.719 -10.688 1 96.38 353 GLU B O 1
ATOM 7103 N N . VAL B 1 354 ? -3.742 27.359 -12.5 1 96.81 354 VAL B N 1
ATOM 7104 C CA . VAL B 1 354 ? -5.188 27.234 -12.633 1 96.81 354 VAL B CA 1
ATOM 7105 C C . VAL B 1 354 ? -5.758 26.5 -11.414 1 96.81 354 VAL B C 1
ATOM 7107 O O . VAL B 1 354 ? -6.777 26.922 -10.859 1 96.81 354 VAL B O 1
ATOM 7110 N N . SER B 1 355 ? -5.145 25.406 -11.047 1 97.75 355 SER B N 1
ATOM 7111 C CA . SER B 1 355 ? -5.555 24.672 -9.859 1 97.75 355 SER B CA 1
ATOM 7112 C C . SER B 1 355 ? -5.484 25.547 -8.609 1 97.75 355 SER B C 1
ATOM 7114 O O . SER B 1 355 ? -6.379 25.5 -7.762 1 97.75 355 SER B O 1
ATOM 7116 N N . LEU B 1 356 ? -4.395 26.328 -8.453 1 97.94 356 LEU B N 1
ATOM 7117 C CA . LEU B 1 356 ? -4.23 27.219 -7.312 1 97.94 356 LEU B CA 1
ATOM 7118 C C . LEU B 1 356 ? -5.371 28.234 -7.246 1 97.94 356 LEU B C 1
ATOM 7120 O O . LEU B 1 356 ? -5.965 28.438 -6.184 1 97.94 356 LEU B O 1
ATOM 7124 N N . SER B 1 357 ? -5.652 28.797 -8.383 1 97.44 357 SER B N 1
ATOM 7125 C CA . SER B 1 357 ? -6.73 29.781 -8.438 1 97.44 357 SER B CA 1
ATOM 7126 C C . SER B 1 357 ? -8.062 29.172 -8.039 1 97.44 357 SER B C 1
ATOM 7128 O O . SER B 1 357 ? -8.867 29.797 -7.344 1 97.44 357 SER B O 1
ATOM 7130 N N . ALA B 1 358 ? -8.297 27.938 -8.531 1 97.75 358 ALA B N 1
ATOM 7131 C CA . ALA B 1 358 ? -9.539 27.234 -8.211 1 97.75 358 ALA B CA 1
ATOM 7132 C C . ALA B 1 358 ? -9.641 26.984 -6.711 1 97.75 358 ALA B C 1
ATOM 7134 O O . ALA B 1 358 ? -10.711 27.141 -6.121 1 97.75 358 ALA B O 1
ATOM 7135 N N . VAL B 1 359 ? -8.609 26.562 -6.078 1 98.19 359 VAL B N 1
ATOM 7136 C CA . VAL B 1 359 ? -8.586 26.234 -4.652 1 98.19 359 VAL B CA 1
ATOM 7137 C C . VAL B 1 359 ? -8.773 27.516 -3.832 1 98.19 359 VAL B C 1
ATOM 7139 O O . VAL B 1 359 ? -9.492 27.516 -2.832 1 98.19 359 VAL B O 1
ATOM 7142 N N . LEU B 1 360 ? -8.133 28.656 -4.242 1 97.75 360 LEU B N 1
ATOM 7143 C CA . LEU B 1 360 ? -8.195 29.922 -3.531 1 97.75 360 LEU B CA 1
ATOM 7144 C C . LEU B 1 360 ? -9.609 30.484 -3.541 1 97.75 360 LEU B C 1
ATOM 7146 O O . LEU B 1 360 ? -10.016 31.188 -2.607 1 97.75 360 LEU B O 1
ATOM 7150 N N . LYS B 1 361 ? -10.359 30.125 -4.52 1 96.56 361 LYS B N 1
ATOM 7151 C CA . LYS B 1 361 ? -11.695 30.703 -4.691 1 96.56 361 LYS B CA 1
ATOM 7152 C C . LYS B 1 361 ? -12.734 29.922 -3.877 1 96.56 361 LYS B C 1
ATOM 7154 O O . LYS B 1 361 ? -13.852 30.406 -3.672 1 96.56 361 LYS B O 1
ATOM 7159 N N . ARG B 1 362 ? -12.391 28.766 -3.367 1 96.88 362 ARG B N 1
ATOM 7160 C CA . ARG B 1 362 ? -13.328 27.953 -2.607 1 96.88 362 ARG B CA 1
ATOM 7161 C C . ARG B 1 362 ? -13.648 28.594 -1.261 1 96.88 362 ARG B C 1
ATOM 7163 O O . ARG B 1 362 ? -12.828 29.328 -0.707 1 96.88 362 ARG B O 1
ATOM 7170 N N . VAL B 1 363 ? -14.852 28.234 -0.79 1 95.81 363 VAL B N 1
ATOM 7171 C CA . VAL B 1 363 ? -15.281 28.75 0.507 1 95.81 363 VAL B CA 1
ATOM 7172 C C . VAL B 1 363 ? -15.297 27.625 1.532 1 95.81 363 VAL B C 1
ATOM 7174 O O . VAL B 1 363 ? -15.945 26.594 1.319 1 95.81 363 VAL B O 1
ATOM 7177 N N . HIS B 1 364 ? -14.578 27.766 2.555 1 97.56 364 HIS B N 1
ATOM 7178 C CA . HIS B 1 364 ? -14.516 26.859 3.686 1 97.56 364 HIS B CA 1
ATOM 7179 C C . HIS B 1 364 ? -14.984 27.531 4.969 1 97.56 364 HIS B C 1
ATOM 7181 O O . HIS B 1 364 ? -14.578 28.656 5.266 1 97.56 364 HIS B O 1
ATOM 7187 N N . SER B 1 365 ? -15.812 26.875 5.805 1 95.06 365 SER B N 1
ATOM 7188 C CA . SER B 1 365 ? -16.641 27.562 6.785 1 95.06 365 SER B CA 1
ATOM 7189 C C . SER B 1 365 ? -16.109 27.375 8.195 1 95.06 365 SER B C 1
ATOM 7191 O O . SER B 1 365 ? -16.406 28.156 9.094 1 95.06 365 SER B O 1
ATOM 7193 N N . VAL B 1 366 ? -15.445 26.312 8.5 1 96.94 366 VAL B N 1
ATOM 7194 C CA . VAL B 1 366 ? -14.992 26.016 9.852 1 96.94 366 VAL B CA 1
ATOM 7195 C C . VAL B 1 366 ? -13.469 25.875 9.867 1 96.94 366 VAL B C 1
ATOM 7197 O O . VAL B 1 366 ? -12.859 25.562 8.844 1 96.94 366 VAL B O 1
ATOM 7200 N N . PRO B 1 367 ? -12.859 26.031 10.984 1 97.94 367 PRO B N 1
ATOM 7201 C CA . PRO B 1 367 ? -11.398 26.109 11.07 1 97.94 367 PRO B CA 1
ATOM 7202 C C . PRO B 1 367 ? -10.711 24.891 10.477 1 97.94 367 PRO B C 1
ATOM 7204 O O . PRO B 1 367 ? -9.789 25.031 9.664 1 97.94 367 PRO B O 1
ATOM 7207 N N . PRO B 1 368 ? -11.148 23.641 10.805 1 97.94 368 PRO B N 1
ATOM 7208 C CA . PRO B 1 368 ? -10.477 22.5 10.18 1 97.94 368 PRO B CA 1
ATOM 7209 C C . PRO B 1 368 ? -10.586 22.5 8.656 1 97.94 368 PRO B C 1
ATOM 7211 O O . PRO B 1 368 ? -9.625 22.156 7.965 1 97.94 368 PRO B O 1
ATOM 7214 N N . SER B 1 369 ? -11.68 22.922 8.133 1 97.94 369 SER B N 1
ATOM 7215 C CA . SER B 1 369 ? -11.867 23.016 6.688 1 97.94 369 SER B CA 1
ATOM 7216 C C . SER B 1 369 ? -11.008 24.109 6.078 1 97.94 369 SER B C 1
ATOM 7218 O O . SER B 1 369 ? -10.445 23.938 4.996 1 97.94 369 SER B O 1
ATOM 7220 N N . ILE B 1 370 ? -10.906 25.219 6.746 1 98.44 370 ILE B N 1
ATOM 7221 C CA . ILE B 1 370 ? -10.07 26.328 6.301 1 98.44 370 ILE B CA 1
ATOM 7222 C C . ILE B 1 370 ? -8.609 25.891 6.266 1 98.44 370 ILE B C 1
ATOM 7224 O O . ILE B 1 370 ? -7.879 26.219 5.324 1 98.44 370 ILE B O 1
ATOM 7228 N N . MET B 1 371 ? -8.242 25.172 7.262 1 97.94 371 MET B N 1
ATOM 7229 C CA . MET B 1 371 ? -6.875 24.672 7.324 1 97.94 371 MET B CA 1
ATOM 7230 C C . MET B 1 371 ? -6.59 23.734 6.152 1 97.94 371 MET B C 1
ATOM 7232 O O . MET B 1 371 ? -5.48 23.734 5.609 1 97.94 371 MET B O 1
ATOM 7236 N N . ALA B 1 372 ? -7.582 22.938 5.812 1 98.44 372 ALA B N 1
ATOM 7237 C CA . ALA B 1 372 ? -7.418 22.047 4.672 1 98.44 372 ALA B CA 1
ATOM 7238 C C . ALA B 1 372 ? -7.195 22.828 3.383 1 98.44 372 ALA B C 1
ATOM 7240 O O . ALA B 1 372 ? -6.332 22.484 2.576 1 98.44 372 ALA B O 1
ATOM 7241 N N . GLN B 1 373 ? -7.961 23.859 3.166 1 98.5 373 GLN B N 1
ATOM 7242 C CA . GLN B 1 373 ? -7.773 24.719 2.008 1 98.5 373 GLN B CA 1
ATOM 7243 C C . GLN B 1 373 ? -6.383 25.344 2.002 1 98.5 373 GLN B C 1
ATOM 7245 O O . GLN B 1 373 ? -5.715 25.375 0.966 1 98.5 373 GLN B O 1
ATOM 7250 N N . CYS B 1 374 ? -6 25.844 3.15 1 98.5 374 CYS B N 1
ATOM 7251 C CA . CYS B 1 374 ? -4.688 26.469 3.289 1 98.5 374 CYS B CA 1
ATOM 7252 C C . CYS B 1 374 ? -3.578 25.469 2.996 1 98.5 374 CYS B C 1
ATOM 7254 O O . CYS B 1 374 ? -2.619 25.781 2.291 1 98.5 374 CYS B O 1
ATOM 7256 N N . ASN B 1 375 ? -3.713 24.281 3.584 1 98.25 375 ASN B N 1
ATOM 7257 C CA . ASN B 1 375 ? -2.705 23.25 3.391 1 98.25 375 ASN B CA 1
ATOM 7258 C C . ASN B 1 375 ? -2.516 22.906 1.913 1 98.25 375 ASN B C 1
ATOM 7260 O O . ASN B 1 375 ? -1.388 22.75 1.448 1 98.25 375 ASN B O 1
ATOM 7264 N N . LEU B 1 376 ? -3.6 22.75 1.187 1 98.62 376 LEU B N 1
ATOM 7265 C CA . LEU B 1 376 ? -3.5 22.438 -0.237 1 98.62 376 LEU B CA 1
ATOM 7266 C C . LEU B 1 376 ? -2.912 23.625 -1.004 1 98.62 376 LEU B C 1
ATOM 7268 O O . LEU B 1 376 ? -2.146 23.438 -1.952 1 98.62 376 LEU B O 1
ATOM 7272 N N . THR B 1 377 ? -3.277 24.844 -0.628 1 98.56 377 THR B N 1
ATOM 7273 C CA . THR B 1 377 ? -2.686 26.047 -1.217 1 98.56 377 THR B CA 1
ATOM 7274 C C . THR B 1 377 ? -1.169 26.047 -1.039 1 98.56 377 THR B C 1
ATOM 7276 O O . THR B 1 377 ? -0.427 26.312 -1.984 1 98.56 377 THR B O 1
ATOM 7279 N N . LEU B 1 378 ? -0.759 25.75 0.182 1 98.38 378 LEU B N 1
ATOM 7280 C CA . LEU B 1 378 ? 0.67 25.688 0.466 1 98.38 378 LEU B CA 1
ATOM 7281 C C . LEU B 1 378 ? 1.356 24.672 -0.433 1 98.38 378 LEU B C 1
ATOM 7283 O O . LEU B 1 378 ? 2.443 24.922 -0.957 1 98.38 378 LEU B O 1
ATOM 7287 N N . CYS B 1 379 ? 0.735 23.516 -0.589 1 98.31 379 CYS B N 1
ATOM 7288 C CA . CYS B 1 379 ? 1.288 22.469 -1.443 1 98.31 379 CYS B CA 1
ATOM 7289 C C . CYS B 1 379 ? 1.421 22.953 -2.881 1 98.31 379 CYS B C 1
ATOM 7291 O O . CYS B 1 379 ? 2.459 22.75 -3.514 1 98.31 379 CYS B O 1
ATOM 7293 N N . LEU B 1 380 ? 0.405 23.594 -3.393 1 98.25 380 LEU B N 1
ATOM 7294 C CA . LEU B 1 380 ? 0.424 24.125 -4.754 1 98.25 380 LEU B CA 1
ATOM 7295 C C . LEU B 1 380 ? 1.505 25.188 -4.91 1 98.25 380 LEU B C 1
ATOM 7297 O O . LEU B 1 380 ? 2.193 25.234 -5.934 1 98.25 380 LEU B O 1
ATOM 7301 N N . CYS B 1 381 ? 1.658 26 -3.934 1 97.94 381 CYS B N 1
ATOM 7302 C CA . CYS B 1 381 ? 2.691 27.016 -3.967 1 97.94 381 CYS B CA 1
ATOM 7303 C C . CYS B 1 381 ? 4.082 26.391 -4 1 97.94 381 CYS B C 1
ATOM 7305 O O . CYS B 1 381 ? 4.953 26.859 -4.742 1 97.94 381 CYS B O 1
ATOM 7307 N N . ARG B 1 382 ? 4.309 25.406 -3.186 1 97.25 382 ARG B N 1
ATOM 7308 C CA . ARG B 1 382 ? 5.598 24.719 -3.193 1 97.25 382 ARG B CA 1
ATOM 7309 C C . ARG B 1 382 ? 5.887 24.109 -4.562 1 97.25 382 ARG B C 1
ATOM 7311 O O . ARG B 1 382 ? 7.02 24.172 -5.047 1 97.25 382 ARG B O 1
ATOM 7318 N N . ARG B 1 383 ? 4.84 23.5 -5.168 1 96.81 383 ARG B N 1
ATOM 7319 C CA . ARG B 1 383 ? 4.988 22.938 -6.508 1 96.81 383 ARG B CA 1
ATOM 7320 C C . ARG B 1 383 ? 5.375 24.016 -7.516 1 96.81 383 ARG B C 1
ATOM 7322 O O . ARG B 1 383 ? 6.266 23.812 -8.344 1 96.81 383 ARG B O 1
ATOM 7329 N N . LEU B 1 384 ? 4.75 25.125 -7.441 1 96.12 384 LEU B N 1
ATOM 7330 C CA . LEU B 1 384 ? 5.023 26.234 -8.352 1 96.12 384 LEU B CA 1
ATOM 7331 C C . LEU B 1 384 ? 6.41 26.812 -8.102 1 96.12 384 LEU B C 1
ATOM 7333 O O . LEU B 1 384 ? 7.141 27.125 -9.047 1 96.12 384 LEU B O 1
ATOM 7337 N N . GLN B 1 385 ? 6.781 26.938 -6.895 1 94.12 385 GLN B N 1
ATOM 7338 C CA . GLN B 1 385 ? 8.102 27.453 -6.559 1 94.12 385 GLN B CA 1
ATOM 7339 C C . GLN B 1 385 ? 9.203 26.5 -7.035 1 94.12 385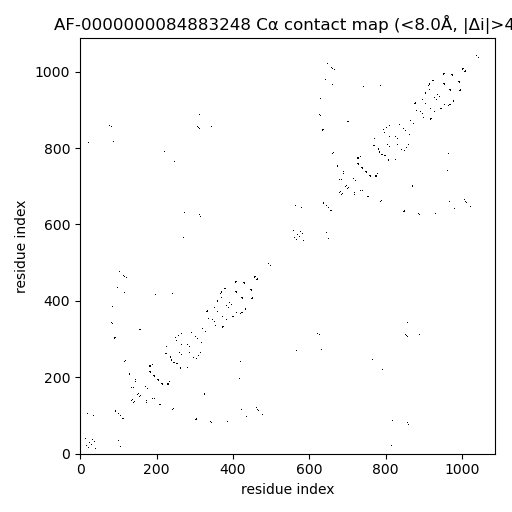 GLN B C 1
ATOM 7341 O O . GLN B 1 385 ? 10.281 26.938 -7.43 1 94.12 385 GLN B O 1
ATOM 7346 N N . SER B 1 386 ? 8.938 25.219 -6.922 1 91.81 386 SER B N 1
ATOM 7347 C CA . SER B 1 386 ? 9.914 24.234 -7.398 1 91.81 386 SER B CA 1
ATOM 7348 C C . SER B 1 386 ? 10.141 24.359 -8.898 1 91.81 386 SER B C 1
ATOM 7350 O O . SER B 1 386 ? 11.141 23.875 -9.422 1 91.81 386 SER B O 1
ATOM 7352 N N . MET B 1 387 ? 9.219 25.031 -9.531 1 90.69 387 MET B N 1
ATOM 7353 C CA . MET B 1 387 ? 9.328 25.297 -10.969 1 90.69 387 MET B CA 1
ATOM 7354 C C . MET B 1 387 ? 9.789 26.734 -11.219 1 90.69 387 MET B C 1
ATOM 7356 O O . MET B 1 387 ? 9.617 27.25 -12.32 1 90.69 387 MET B O 1
ATOM 7360 N N . ASN B 1 388 ? 10.211 27.359 -10.234 1 86.94 388 ASN B N 1
ATOM 7361 C CA . ASN B 1 388 ? 10.789 28.703 -10.281 1 86.94 388 ASN B CA 1
ATOM 7362 C C . ASN B 1 388 ? 9.742 29.75 -10.656 1 86.94 388 ASN B C 1
ATOM 7364 O O . ASN B 1 388 ? 10.031 30.688 -11.398 1 86.94 388 ASN B O 1
ATOM 7368 N N . THR B 1 389 ? 8.617 29.438 -10.164 1 89.62 389 THR B N 1
ATOM 7369 C CA . THR B 1 389 ? 7.539 30.406 -10.367 1 89.62 389 THR B CA 1
ATOM 7370 C C . THR B 1 389 ? 7.477 31.406 -9.211 1 89.62 389 THR B C 1
ATOM 7372 O O . THR B 1 389 ? 7.504 31 -8.047 1 89.62 389 THR B O 1
ATOM 7375 N N . SER B 1 390 ? 7.383 32.719 -9.516 1 88.25 390 SER B N 1
ATOM 7376 C CA . SER B 1 390 ? 7.223 33.75 -8.5 1 88.25 390 SER B CA 1
ATOM 7377 C C . SER B 1 390 ? 5.773 34.219 -8.414 1 88.25 390 SER B C 1
ATOM 7379 O O . SER B 1 390 ? 5.031 34.156 -9.398 1 88.25 390 SER B O 1
ATOM 7381 N N . PHE B 1 391 ? 5.41 34.562 -7.234 1 92.62 391 PHE B N 1
ATOM 7382 C CA . PHE B 1 391 ? 4.051 35.031 -7.004 1 92.62 391 PHE B CA 1
ATOM 7383 C C . PHE B 1 391 ? 4.008 36.562 -6.969 1 92.62 391 PHE B C 1
ATOM 7385 O O . PHE B 1 391 ? 4.789 37.188 -6.25 1 92.62 391 PHE B O 1
ATOM 7392 N N . THR B 1 392 ? 3.146 37.156 -7.809 1 88.88 392 THR B N 1
ATOM 7393 C CA . THR B 1 392 ? 3.045 38.625 -7.848 1 88.88 392 THR B CA 1
ATOM 7394 C C . THR B 1 392 ? 1.593 39.062 -8.023 1 88.88 392 THR B C 1
ATOM 7396 O O . THR B 1 392 ? 0.721 38.219 -8.305 1 88.88 392 THR B O 1
ATOM 7399 N N . GLY B 1 393 ? 1.327 40.281 -7.633 1 91.38 393 GLY B N 1
ATOM 7400 C CA . GLY B 1 393 ? 0.034 40.906 -7.898 1 91.38 393 GLY B CA 1
ATOM 7401 C C . GLY B 1 393 ? -1.102 40.25 -7.129 1 91.38 393 GLY B C 1
ATOM 7402 O O . GLY B 1 393 ? -1.013 40.062 -5.914 1 91.38 393 GLY B O 1
ATOM 7403 N N . LYS B 1 394 ? -2.146 39.938 -7.871 1 92.94 394 LYS B N 1
ATOM 7404 C CA . LYS B 1 394 ? -3.393 39.469 -7.281 1 92.94 394 LYS B CA 1
ATOM 7405 C C . LYS B 1 394 ? -3.215 38.062 -6.68 1 92.94 394 LYS B C 1
ATOM 7407 O O . LYS B 1 394 ? -3.781 37.75 -5.629 1 92.94 394 LYS B O 1
ATOM 7412 N N . THR B 1 395 ? -2.465 37.281 -7.344 1 94.56 395 THR B N 1
ATOM 7413 C CA . THR B 1 395 ? -2.234 35.906 -6.855 1 94.56 395 THR B CA 1
ATOM 7414 C C . THR B 1 395 ? -1.534 35.938 -5.5 1 94.56 395 THR B C 1
ATOM 7416 O O . THR B 1 395 ? -1.901 35.188 -4.594 1 94.56 395 THR B O 1
ATOM 7419 N N . LEU B 1 396 ? -0.553 36.781 -5.359 1 95.44 396 LEU B N 1
ATOM 7420 C CA . LEU B 1 396 ? 0.151 36.875 -4.086 1 95.44 396 LEU B CA 1
ATOM 7421 C C . LEU B 1 396 ? -0.786 37.375 -2.988 1 95.44 396 LEU B C 1
ATOM 7423 O O . LEU B 1 396 ? -0.753 36.875 -1.865 1 95.44 396 LEU B O 1
ATOM 7427 N N . GLU B 1 397 ? -1.57 38.375 -3.344 1 95.75 397 GLU B N 1
ATOM 7428 C CA . GLU B 1 397 ? -2.527 38.875 -2.373 1 95.75 397 GLU B CA 1
ATOM 7429 C C . GLU B 1 397 ? -3.471 37.781 -1.882 1 95.75 397 GLU B C 1
ATOM 7431 O O . GLU B 1 397 ? -3.775 37.719 -0.689 1 95.75 397 GLU B O 1
ATOM 7436 N N . GLN B 1 398 ? -3.916 37 -2.791 1 97.25 398 GLN B N 1
ATOM 7437 C CA . GLN B 1 398 ? -4.832 35.938 -2.443 1 97.25 398 GLN B CA 1
ATOM 7438 C C . GLN B 1 398 ? -4.137 34.875 -1.582 1 97.25 398 GLN B C 1
ATOM 7440 O O . GLN B 1 398 ? -4.734 34.344 -0.647 1 97.25 398 GLN B O 1
ATOM 7445 N N . ILE B 1 399 ? -2.934 34.531 -1.926 1 97.81 399 ILE B N 1
ATOM 7446 C CA . ILE B 1 399 ? -2.154 33.594 -1.145 1 97.81 399 ILE B CA 1
ATOM 7447 C C . ILE B 1 399 ? -1.992 34.094 0.284 1 97.81 399 ILE B C 1
ATOM 7449 O O . ILE B 1 399 ? -2.227 33.375 1.245 1 97.81 399 ILE B O 1
ATOM 7453 N N . LEU B 1 400 ? -1.646 35.375 0.443 1 97.62 400 LEU B N 1
ATOM 7454 C CA . LEU B 1 400 ? -1.43 35.969 1.76 1 97.62 400 LEU B CA 1
ATOM 7455 C C . LEU B 1 400 ? -2.734 36.031 2.547 1 97.62 400 LEU B C 1
ATOM 7457 O O . LEU B 1 400 ? -2.734 35.875 3.771 1 97.62 400 LEU B O 1
ATOM 7461 N N . PHE B 1 401 ? -3.789 36.219 1.823 1 97.5 401 PHE B N 1
ATOM 7462 C CA . PHE B 1 401 ? -5.098 36.219 2.465 1 97.5 401 PHE B CA 1
ATOM 7463 C C . PHE B 1 401 ? -5.418 34.875 3.057 1 97.5 401 PHE B C 1
ATOM 7465 O O . PHE B 1 401 ? -5.863 34.75 4.203 1 97.5 401 PHE B O 1
ATOM 7472 N N . ILE B 1 402 ? -5.199 33.781 2.32 1 98.19 402 ILE B N 1
ATOM 7473 C CA . ILE B 1 402 ? -5.508 32.438 2.754 1 98.19 402 ILE B CA 1
ATOM 7474 C C . ILE B 1 402 ? -4.566 32.031 3.885 1 98.19 402 ILE B C 1
ATOM 7476 O O . ILE B 1 402 ? -4.969 31.328 4.812 1 98.19 402 ILE B O 1
ATOM 7480 N N . THR B 1 403 ? -3.289 32.406 3.811 1 98.38 403 THR B N 1
ATOM 7481 C CA . THR B 1 403 ? -2.359 32.094 4.883 1 98.38 403 THR B CA 1
ATOM 7482 C C . THR B 1 403 ? -2.764 32.781 6.184 1 98.38 403 THR B C 1
ATOM 7484 O O . THR B 1 403 ? -2.662 32.188 7.262 1 98.38 403 THR B O 1
ATOM 7487 N N . GLN B 1 404 ? -3.203 34 6.055 1 98.06 404 GLN B N 1
ATOM 7488 C CA . GLN B 1 404 ? -3.695 34.719 7.238 1 98.06 404 GLN B CA 1
ATOM 7489 C C . GLN B 1 404 ? -4.914 34 7.824 1 98.06 404 GLN B C 1
ATOM 7491 O O . GLN B 1 404 ? -5.027 33.844 9.047 1 98.06 404 GLN B O 1
ATOM 7496 N N . LYS B 1 405 ? -5.789 33.625 6.98 1 98.25 405 LYS B N 1
ATOM 7497 C CA . LYS B 1 405 ? -6.961 32.875 7.418 1 98.25 405 LYS B CA 1
ATOM 7498 C C . LYS B 1 405 ? -6.551 31.562 8.094 1 98.25 405 LYS B C 1
ATOM 7500 O O . LYS B 1 405 ? -7.188 31.125 9.055 1 98.25 405 LYS B O 1
ATOM 7505 N N . GLY B 1 406 ? -5.57 30.906 7.512 1 98.31 406 GLY B N 1
ATOM 7506 C CA . GLY B 1 406 ? -5.047 29.688 8.109 1 98.31 406 GLY B CA 1
ATOM 7507 C C . GLY B 1 406 ? -4.52 29.891 9.516 1 98.31 406 GLY B C 1
ATOM 7508 O O . GLY B 1 406 ? -4.773 29.078 10.406 1 98.31 406 GLY B O 1
ATOM 7509 N N . ILE B 1 407 ? -3.816 30.969 9.766 1 98.12 407 ILE B N 1
ATOM 7510 C CA . ILE B 1 407 ? -3.287 31.312 11.086 1 98.12 407 ILE B CA 1
ATOM 7511 C C . ILE B 1 407 ? -4.441 31.547 12.055 1 98.12 407 ILE B C 1
ATOM 7513 O O . ILE B 1 407 ? -4.426 31.031 13.18 1 98.12 407 ILE B O 1
ATOM 7517 N N . GLU B 1 408 ? -5.402 32.281 11.609 1 98.25 408 GLU B N 1
ATOM 7518 C CA . GLU B 1 408 ? -6.57 32.562 12.438 1 98.25 408 GLU B CA 1
ATOM 7519 C C . GLU B 1 408 ? -7.332 31.281 12.781 1 98.25 408 GLU B C 1
ATOM 7521 O O . GLU B 1 408 ? -7.828 31.125 13.898 1 98.25 408 GLU B O 1
ATOM 7526 N N . ALA B 1 409 ? -7.465 30.422 11.805 1 98.56 409 ALA B N 1
ATOM 7527 C CA . ALA B 1 409 ? -8.125 29.141 12.039 1 98.56 409 ALA B CA 1
ATOM 7528 C C . ALA B 1 409 ? -7.371 28.312 13.078 1 98.56 409 ALA B C 1
ATOM 7530 O O . ALA B 1 409 ? -7.988 27.672 13.93 1 98.56 409 ALA B O 1
ATOM 7531 N N . ALA B 1 410 ? -6.066 28.281 12.992 1 98.12 410 ALA B N 1
ATOM 7532 C CA . ALA B 1 410 ? -5.262 27.562 13.984 1 98.12 410 ALA B CA 1
ATOM 7533 C C . ALA B 1 410 ? -5.496 28.141 15.383 1 98.12 410 ALA B C 1
ATOM 7535 O O . ALA B 1 410 ? -5.633 27.375 16.344 1 98.12 410 ALA B O 1
ATOM 7536 N N . GLN B 1 411 ? -5.555 29.453 15.484 1 97.62 411 GLN B N 1
ATOM 7537 C CA . GLN B 1 411 ? -5.809 30.094 16.766 1 97.62 411 GLN B CA 1
ATOM 7538 C C . GLN B 1 411 ? -7.176 29.703 17.312 1 97.62 411 GLN B C 1
ATOM 7540 O O . GLN B 1 411 ? -7.324 29.469 18.516 1 97.62 411 GLN B O 1
ATOM 7545 N N . ALA B 1 412 ? -8.125 29.641 16.422 1 98.06 412 ALA B N 1
ATOM 7546 C CA . ALA B 1 412 ? -9.461 29.234 16.844 1 98.06 412 ALA B CA 1
ATOM 7547 C C . ALA B 1 412 ? -9.469 27.812 17.391 1 98.06 412 ALA B C 1
ATOM 7549 O O . ALA B 1 412 ? -10.188 27.516 18.344 1 98.06 412 ALA B O 1
ATOM 7550 N N . ILE B 1 413 ? -8.766 26.922 16.812 1 97.31 413 ILE B N 1
ATOM 7551 C CA . ILE B 1 413 ? -8.664 25.531 17.234 1 97.31 413 ILE B CA 1
ATOM 7552 C C . ILE B 1 413 ? -8.031 25.453 18.609 1 97.31 413 ILE B C 1
ATOM 7554 O O . ILE B 1 413 ? -8.477 24.688 19.469 1 97.31 413 ILE B O 1
ATOM 7558 N N . ILE B 1 414 ? -7.004 26.281 18.859 1 96.38 414 ILE B N 1
ATOM 7559 C CA . ILE B 1 414 ? -6.34 26.344 20.156 1 96.38 414 ILE B CA 1
ATOM 7560 C C . ILE B 1 414 ? -7.324 26.812 21.219 1 96.38 414 ILE B C 1
ATOM 7562 O O . ILE B 1 414 ? -7.391 26.234 22.312 1 96.38 414 ILE B O 1
ATOM 7566 N N . ASP B 1 415 ? -8.031 27.797 20.859 1 96.38 415 ASP B N 1
ATOM 7567 C CA . ASP B 1 415 ? -8.977 28.391 21.812 1 96.38 415 ASP B CA 1
ATOM 7568 C C . ASP B 1 415 ? -10.07 27.391 22.172 1 96.38 415 ASP B C 1
ATOM 7570 O O . ASP B 1 415 ? -10.555 27.375 23.312 1 96.38 415 ASP B O 1
ATOM 7574 N N . ALA B 1 416 ? -10.406 26.531 21.203 1 95 416 ALA B N 1
ATOM 7575 C CA . ALA B 1 416 ? -11.453 25.531 21.422 1 95 416 ALA B CA 1
ATOM 7576 C C . ALA B 1 416 ? -10.883 24.297 22.125 1 95 416 ALA B C 1
ATOM 7578 O O . ALA B 1 416 ? -11.641 23.453 22.609 1 95 416 ALA B O 1
ATOM 7579 N N . ARG B 1 417 ? -9.602 24.172 22.203 1 93.75 417 ARG B N 1
ATOM 7580 C CA . ARG B 1 417 ? -8.898 23.047 22.828 1 93.75 417 ARG B CA 1
ATOM 7581 C C . ARG B 1 417 ? -9.258 21.734 22.141 1 93.75 417 ARG B C 1
ATOM 7583 O O . ARG B 1 417 ? -9.57 20.75 22.828 1 93.75 417 ARG B O 1
ATOM 7590 N N . VAL B 1 418 ? -9.375 21.703 20.891 1 95.12 418 VAL B N 1
ATOM 7591 C CA . VAL B 1 418 ? -9.586 20.531 20.047 1 95.12 418 VAL B CA 1
ATOM 7592 C C . VAL B 1 418 ? -8.414 20.375 19.078 1 95.12 418 VAL B C 1
ATOM 7594 O O . VAL B 1 418 ? -8.461 20.828 17.938 1 95.12 418 VAL B O 1
ATOM 7597 N N . PRO B 1 419 ? -7.391 19.688 19.484 1 95.75 419 PRO B N 1
ATOM 7598 C CA . PRO B 1 419 ? -6.125 19.656 18.75 1 95.75 419 PRO B CA 1
ATOM 7599 C C . PRO B 1 419 ? -6.242 18.953 17.406 1 95.75 419 PRO B C 1
ATOM 7601 O O . PRO B 1 419 ? -5.836 17.797 17.266 1 95.75 419 PRO B O 1
ATOM 7604 N N . TRP B 1 420 ? -6.656 19.703 16.422 1 97.31 420 TRP B N 1
ATOM 7605 C CA . TRP B 1 420 ? -6.727 19.219 15.039 1 97.31 420 TRP B CA 1
ATOM 7606 C C . TRP B 1 420 ? -5.336 18.938 14.484 1 97.31 420 TRP B C 1
ATOM 7608 O O . TRP B 1 420 ? -4.371 19.625 14.844 1 97.31 420 TRP B O 1
ATOM 7618 N N . HIS B 1 421 ? -5.199 17.953 13.625 1 96.81 421 HIS B N 1
ATOM 7619 C CA . HIS B 1 421 ? -3.887 17.453 13.242 1 96.81 421 HIS B CA 1
ATOM 7620 C C . HIS B 1 421 ? -3.092 18.5 12.477 1 96.81 421 HIS B C 1
ATOM 7622 O O . HIS B 1 421 ? -1.858 18.469 12.477 1 96.81 421 HIS B O 1
ATOM 7628 N N . GLN B 1 422 ? -3.709 19.5 11.883 1 97.12 422 GLN B N 1
ATOM 7629 C CA . GLN B 1 422 ? -3 20.5 11.086 1 97.12 422 GLN B CA 1
ATOM 7630 C C . GLN B 1 422 ? -2.758 21.781 11.898 1 97.12 422 GLN B C 1
ATOM 7632 O O . GLN B 1 422 ? -2.197 22.75 11.383 1 97.12 422 GLN B O 1
ATOM 7637 N N . MET B 1 423 ? -3.137 21.797 13.117 1 97.38 423 MET B N 1
ATOM 7638 C CA . MET B 1 423 ? -3.072 22.984 13.969 1 97.38 423 MET B CA 1
ATOM 7639 C C . MET B 1 423 ? -1.642 23.5 14.078 1 97.38 423 MET B C 1
ATOM 7641 O O . MET B 1 423 ? -1.405 24.703 13.992 1 97.38 423 MET B O 1
ATOM 7645 N N . ALA B 1 424 ? -0.72 22.594 14.242 1 96 424 ALA B N 1
ATOM 7646 C CA . ALA B 1 424 ? 0.679 23 14.352 1 96 424 ALA B CA 1
ATOM 7647 C C . ALA B 1 424 ? 1.364 22.969 12.992 1 96 424 ALA B C 1
ATOM 7649 O O . ALA B 1 424 ? 2.219 23.812 12.703 1 96 424 ALA B O 1
ATOM 7650 N N . ASN B 1 425 ? 0.993 22.094 12.156 1 96.56 425 ASN B N 1
ATOM 7651 C CA . ASN B 1 425 ? 1.638 21.828 10.875 1 96.56 425 ASN B CA 1
ATOM 7652 C C . ASN B 1 425 ? 1.459 23 9.914 1 96.56 425 ASN B C 1
ATOM 7654 O O . ASN B 1 425 ? 2.428 23.469 9.312 1 96.56 425 ASN B O 1
ATOM 7658 N N . VAL B 1 426 ? 0.276 23.531 9.789 1 97.5 426 VAL B N 1
ATOM 7659 C CA . VAL B 1 426 ? -0.056 24.531 8.773 1 97.5 426 VAL B CA 1
ATOM 7660 C C . VAL B 1 426 ? 0.619 25.859 9.109 1 97.5 426 VAL B C 1
ATOM 7662 O O . VAL B 1 426 ? 1.283 26.453 8.266 1 97.5 426 VAL B O 1
ATOM 7665 N N . PRO B 1 427 ? 0.55 26.406 10.352 1 97.5 427 PRO B N 1
ATOM 7666 C CA . PRO B 1 427 ? 1.266 27.641 10.664 1 97.5 427 PRO B CA 1
ATOM 7667 C C . PRO B 1 427 ? 2.77 27.531 10.422 1 97.5 427 PRO B C 1
ATOM 7669 O O . PRO B 1 427 ? 3.387 28.484 9.922 1 97.5 427 PRO B O 1
ATOM 7672 N N . PHE B 1 428 ? 3.357 26.453 10.773 1 96.88 428 PHE B N 1
ATOM 7673 C CA . PHE B 1 428 ? 4.781 26.25 10.531 1 96.88 428 PHE B CA 1
ATOM 7674 C C . PHE B 1 428 ? 5.086 26.328 9.039 1 96.88 428 PHE B C 1
ATOM 7676 O O . PHE B 1 428 ? 6.051 26.969 8.625 1 96.88 428 PHE B O 1
ATOM 7683 N N . GLN B 1 429 ? 4.281 25.609 8.234 1 97.06 429 GLN B N 1
ATOM 7684 C CA . GLN B 1 429 ? 4.473 25.625 6.785 1 97.06 429 GLN B CA 1
ATOM 7685 C C . GLN B 1 429 ? 4.227 27.016 6.203 1 97.06 429 GLN B C 1
ATOM 7687 O O . GLN B 1 429 ? 4.859 27.406 5.215 1 97.06 429 GLN B O 1
ATOM 7692 N N . ILE B 1 430 ? 3.289 27.75 6.773 1 98 430 ILE B N 1
ATOM 7693 C CA . ILE B 1 430 ? 3.057 29.125 6.359 1 98 430 ILE B CA 1
ATOM 7694 C C . ILE B 1 430 ? 4.332 29.938 6.551 1 98 430 ILE B C 1
ATOM 7696 O O . ILE B 1 430 ? 4.73 30.703 5.664 1 98 430 ILE B O 1
ATOM 7700 N N . ILE B 1 431 ? 4.961 29.781 7.691 1 96.81 431 ILE B N 1
ATOM 7701 C CA . ILE B 1 431 ? 6.199 30.5 7.973 1 96.81 431 ILE B CA 1
ATOM 7702 C C . ILE B 1 431 ? 7.242 30.172 6.906 1 96.81 431 ILE B C 1
ATOM 7704 O O . ILE B 1 431 ? 7.891 31.062 6.359 1 96.81 431 ILE B O 1
ATOM 7708 N N . CYS B 1 432 ? 7.395 28.875 6.59 1 95.62 432 CYS B N 1
ATOM 7709 C CA . CYS B 1 432 ? 8.344 28.453 5.566 1 95.62 432 CYS B CA 1
ATOM 7710 C C . CYS B 1 432 ? 8.039 29.125 4.23 1 95.62 432 CYS B C 1
ATOM 7712 O O . CYS B 1 432 ? 8.938 29.609 3.551 1 95.62 432 CYS B O 1
ATOM 7714 N N . LEU B 1 433 ? 6.773 29.141 3.871 1 97.06 433 LEU B N 1
ATOM 7715 C CA . LEU B 1 433 ? 6.379 29.719 2.59 1 97.06 433 LEU B CA 1
ATOM 7716 C C . LEU B 1 433 ? 6.625 31.219 2.568 1 97.06 433 LEU B C 1
ATOM 7718 O O . LEU B 1 433 ? 7.105 31.766 1.57 1 97.06 433 LEU B O 1
ATOM 7722 N N . LEU B 1 434 ? 6.219 31.891 3.658 1 96.88 434 LEU B N 1
ATOM 7723 C CA . LEU B 1 434 ? 6.395 33.344 3.74 1 96.88 434 LEU B CA 1
ATOM 7724 C C . LEU B 1 434 ? 7.867 33.719 3.605 1 96.88 434 LEU B C 1
ATOM 7726 O O . LEU B 1 434 ? 8.203 34.688 2.936 1 96.88 434 LEU B O 1
ATOM 7730 N N . LEU B 1 435 ? 8.734 32.938 4.238 1 94.31 435 LEU B N 1
ATOM 7731 C CA . LEU B 1 435 ? 10.172 33.156 4.145 1 94.31 435 LEU B CA 1
ATOM 7732 C C . LEU B 1 435 ? 10.672 32.906 2.725 1 94.31 435 LEU B C 1
ATOM 7734 O O . LEU B 1 435 ? 11.578 33.594 2.248 1 94.31 435 LEU B O 1
ATOM 7738 N N . ALA B 1 436 ? 10.148 31.922 2.061 1 94.06 436 ALA B N 1
ATOM 7739 C CA . ALA B 1 436 ? 10.547 31.609 0.693 1 94.06 436 ALA B CA 1
ATOM 7740 C C . ALA B 1 436 ? 10.094 32.688 -0.281 1 94.06 436 ALA B C 1
ATOM 7742 O O . ALA B 1 436 ? 10.789 33 -1.252 1 94.06 436 ALA B O 1
ATOM 7743 N N . ILE B 1 437 ? 8.867 33.219 -0.069 1 93.06 437 ILE B N 1
ATOM 7744 C CA . ILE B 1 437 ? 8.367 34.312 -0.906 1 93.06 437 ILE B CA 1
ATOM 7745 C C . ILE B 1 437 ? 9.211 35.562 -0.698 1 93.06 437 ILE B C 1
ATOM 7747 O O . ILE B 1 437 ? 9.602 36.219 -1.663 1 93.06 437 ILE B O 1
ATOM 7751 N N . ASP B 1 438 ? 9.438 35.938 0.484 1 91.75 438 ASP B N 1
ATOM 7752 C CA . ASP B 1 438 ? 10.414 36.938 0.891 1 91.75 438 ASP B CA 1
ATOM 7753 C C . ASP B 1 438 ? 10.07 38.312 0.318 1 91.75 438 ASP B C 1
ATOM 7755 O O . ASP B 1 438 ? 10.906 38.969 -0.303 1 91.75 438 ASP B O 1
ATOM 7759 N N . THR B 1 439 ? 8.867 38.75 0.368 1 89 439 THR B N 1
ATOM 7760 C CA . THR B 1 439 ? 8.438 40.125 0.081 1 89 439 THR B CA 1
ATOM 7761 C C . THR B 1 439 ? 8.141 40.875 1.373 1 89 439 THR B C 1
ATOM 7763 O O . THR B 1 439 ? 8.086 40.281 2.449 1 89 439 THR B O 1
ATOM 7766 N N . ARG B 1 440 ? 8.016 42.188 1.26 1 90.12 440 ARG B N 1
ATOM 7767 C CA . ARG B 1 440 ? 7.688 42.969 2.434 1 90.12 440 ARG B CA 1
ATOM 7768 C C . ARG B 1 440 ? 6.363 42.531 3.045 1 90.12 440 ARG B C 1
ATOM 7770 O O . ARG B 1 440 ? 6.242 42.438 4.27 1 90.12 440 ARG B O 1
ATOM 7777 N N . GLU B 1 441 ? 5.418 42.281 2.197 1 90.19 441 GLU B N 1
ATOM 7778 C CA . GLU B 1 441 ? 4.086 41.906 2.645 1 90.19 441 GLU B CA 1
ATOM 7779 C C . GLU B 1 441 ? 4.109 40.531 3.328 1 90.19 441 GLU B C 1
ATOM 7781 O O . GLU B 1 441 ? 3.457 40.344 4.355 1 90.19 441 GLU B O 1
ATOM 7786 N N . SER B 1 442 ? 4.832 39.562 2.771 1 93.94 442 SER B N 1
ATOM 7787 C CA . SER B 1 442 ? 4.906 38.219 3.342 1 93.94 442 SER B CA 1
ATOM 7788 C C . SER B 1 442 ? 5.621 38.219 4.688 1 93.94 442 SER B C 1
ATOM 7790 O O . SER B 1 442 ? 5.207 37.531 5.625 1 93.94 442 SER B O 1
ATOM 7792 N N . LEU B 1 443 ? 6.68 39 4.824 1 93.62 443 LEU B N 1
ATOM 7793 C CA . LEU B 1 443 ? 7.461 39.031 6.055 1 93.62 443 LEU B CA 1
ATOM 7794 C C . LEU B 1 443 ? 6.676 39.688 7.176 1 93.62 443 LEU B C 1
ATOM 7796 O O . LEU B 1 443 ? 6.867 39.375 8.352 1 93.62 443 LEU B O 1
ATOM 7800 N N . ALA B 1 444 ? 5.789 40.594 6.82 1 92.5 444 ALA B N 1
ATOM 7801 C CA . AL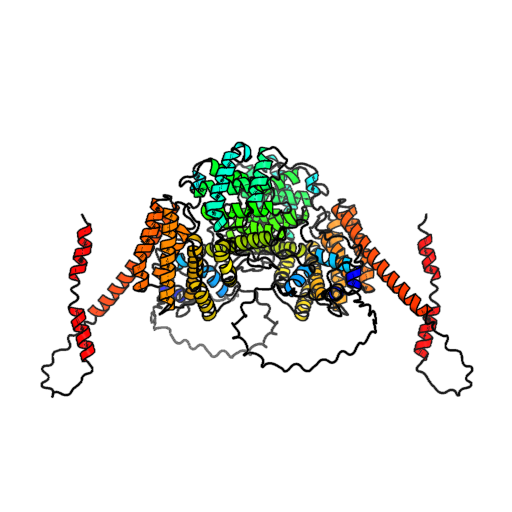A B 1 444 ? 4.953 41.281 7.805 1 92.5 444 ALA B CA 1
ATOM 7802 C C . ALA B 1 444 ? 4.023 40.281 8.508 1 92.5 444 ALA B C 1
ATOM 7804 O O . ALA B 1 444 ? 3.621 40.5 9.648 1 92.5 444 ALA B O 1
ATOM 7805 N N . GLN B 1 445 ? 3.67 39.219 7.879 1 95.38 445 GLN B N 1
ATOM 7806 C CA . GLN B 1 445 ? 2.734 38.219 8.406 1 95.38 445 GLN B CA 1
ATOM 7807 C C . GLN B 1 445 ? 3.443 37.219 9.336 1 95.38 445 GLN B C 1
ATOM 7809 O O . GLN B 1 445 ? 2.791 36.469 10.047 1 95.38 445 GLN B O 1
ATOM 7814 N N . LEU B 1 446 ? 4.742 37.219 9.406 1 96.38 446 LEU B N 1
ATOM 7815 C CA . LEU B 1 446 ? 5.52 36.25 10.164 1 96.38 446 LEU B CA 1
ATOM 7816 C C . LEU B 1 446 ? 5.219 36.375 11.656 1 96.38 446 LEU B C 1
ATOM 7818 O O . LEU B 1 446 ? 5.176 35.344 12.359 1 96.38 446 LEU B O 1
ATOM 7822 N N . ASN B 1 447 ? 5.012 37.562 12.086 1 96 447 ASN B N 1
ATOM 7823 C CA . ASN B 1 447 ? 4.766 37.781 13.508 1 96 447 ASN B CA 1
ATOM 7824 C C . ASN B 1 447 ? 3.518 37.031 13.977 1 96 447 ASN B C 1
ATOM 7826 O O . ASN B 1 447 ? 3.529 36.406 15.031 1 96 447 ASN B O 1
ATOM 7830 N N . ASP B 1 448 ? 2.438 37.156 13.234 1 96.44 448 ASP B N 1
ATOM 7831 C CA . ASP B 1 448 ? 1.197 36.469 13.578 1 96.44 448 ASP B CA 1
ATOM 7832 C C . ASP B 1 448 ? 1.391 34.969 13.586 1 96.44 448 ASP B C 1
ATOM 7834 O O . ASP B 1 448 ? 0.873 34.281 14.469 1 96.44 448 ASP B O 1
ATOM 7838 N N . ALA B 1 449 ? 2.064 34.469 12.602 1 97.06 449 ALA B N 1
ATOM 7839 C CA . ALA B 1 449 ? 2.311 33.031 12.508 1 97.06 449 ALA B CA 1
ATOM 7840 C C . ALA B 1 449 ? 3.152 32.562 13.688 1 97.06 449 ALA B C 1
ATOM 7842 O O . ALA B 1 449 ? 2.877 31.484 14.258 1 97.06 449 ALA B O 1
ATOM 7843 N N . MET B 1 450 ? 4.18 33.281 14.062 1 96.69 450 MET B N 1
ATOM 7844 C CA . MET B 1 450 ? 5.051 32.938 15.18 1 96.69 450 MET B CA 1
ATOM 7845 C C . MET B 1 450 ? 4.285 33 16.5 1 96.69 450 MET B C 1
ATOM 7847 O O . MET B 1 450 ? 4.48 32.125 17.359 1 96.69 450 MET B O 1
ATOM 7851 N N . GLN B 1 451 ? 3.482 34 16.625 1 96.44 451 GLN B N 1
ATOM 7852 C CA . GLN B 1 451 ? 2.66 34.094 17.828 1 96.44 451 GLN B CA 1
ATOM 7853 C C . GLN B 1 451 ? 1.729 32.875 17.953 1 96.44 451 GLN B C 1
ATOM 7855 O O . GLN B 1 451 ? 1.517 32.375 19.047 1 96.44 451 GLN B O 1
ATOM 7860 N N . CYS B 1 452 ? 1.15 32.531 16.859 1 97.06 452 CYS B N 1
ATOM 7861 C CA . CYS B 1 452 ? 0.282 31.344 16.844 1 97.06 452 CYS B CA 1
ATOM 7862 C C . CYS B 1 452 ? 1.039 30.109 17.297 1 97.06 452 CYS B C 1
ATOM 7864 O O . CYS B 1 452 ? 0.548 29.344 18.125 1 97.06 452 CYS B O 1
ATOM 7866 N N . LEU B 1 453 ? 2.26 29.844 16.719 1 96.56 453 LEU B N 1
ATOM 7867 C CA . LEU B 1 453 ? 3.076 28.703 17.125 1 96.56 453 LEU B CA 1
ATOM 7868 C C . LEU B 1 453 ? 3.408 28.766 18.609 1 96.56 453 LEU B C 1
ATOM 7870 O O . LEU B 1 453 ? 3.428 27.734 19.281 1 96.56 453 LEU B O 1
ATOM 7874 N N . ASN B 1 454 ? 3.674 29.938 19.062 1 96.56 454 ASN B N 1
ATOM 7875 C CA . ASN B 1 454 ? 3.951 30.125 20.484 1 96.56 454 ASN B CA 1
ATOM 7876 C C . ASN B 1 454 ? 2.746 29.75 21.344 1 96.56 454 ASN B C 1
ATOM 7878 O O . ASN B 1 454 ? 2.898 29.125 22.391 1 96.56 454 ASN B O 1
ATOM 7882 N N . ASN B 1 455 ? 1.602 30.234 20.922 1 97.75 455 ASN B N 1
ATOM 7883 C CA . ASN B 1 455 ? 0.381 29.875 21.641 1 97.75 455 ASN B CA 1
ATOM 7884 C C . ASN B 1 455 ? 0.158 28.375 21.672 1 97.75 455 ASN B C 1
ATOM 7886 O O . ASN B 1 455 ? -0.283 27.828 22.688 1 97.75 455 ASN B O 1
ATOM 7890 N N . ILE B 1 456 ? 0.426 27.719 20.562 1 96.81 456 ILE B N 1
ATOM 7891 C CA . ILE B 1 456 ? 0.289 26.266 20.484 1 96.81 456 ILE B CA 1
ATOM 7892 C C . ILE B 1 456 ? 1.233 25.609 21.484 1 96.81 456 ILE B C 1
ATOM 7894 O O . ILE B 1 456 ? 0.829 24.719 22.234 1 96.81 456 ILE B O 1
ATOM 7898 N N . ALA B 1 457 ? 2.492 26.062 21.484 1 95.88 457 ALA B N 1
ATOM 7899 C CA . ALA B 1 457 ? 3.5 25.5 22.391 1 95.88 457 ALA B CA 1
ATOM 7900 C C . ALA B 1 457 ? 3.135 25.734 23.844 1 95.88 457 ALA B C 1
ATOM 7902 O O . ALA B 1 457 ? 3.479 24.938 24.719 1 95.88 457 ALA B O 1
ATOM 7903 N N . THR B 1 458 ? 2.424 26.781 24.078 1 95.94 458 THR B N 1
ATOM 7904 C CA . THR B 1 458 ? 2.016 27.125 25.438 1 95.94 458 THR B CA 1
ATOM 7905 C C . THR B 1 458 ? 0.865 26.234 25.906 1 95.94 458 THR B C 1
ATOM 7907 O O . THR B 1 458 ? 0.863 25.734 27.031 1 95.94 458 THR B O 1
ATOM 7910 N N . VAL B 1 459 ? -0.129 26.062 25.078 1 95.62 459 VAL B N 1
ATOM 7911 C CA . VAL B 1 459 ? -1.306 25.266 25.438 1 95.62 459 VAL B CA 1
ATOM 7912 C C . VAL B 1 459 ? -0.956 23.781 25.422 1 95.62 459 VAL B C 1
ATOM 7914 O O . VAL B 1 459 ? -1.318 23.047 26.328 1 95.62 459 VAL B O 1
ATOM 7917 N N . TYR B 1 460 ? -0.398 23.312 24.375 1 95.38 460 TYR B N 1
ATOM 7918 C CA . TYR B 1 460 ? 0.081 21.953 24.25 1 95.38 460 TYR B CA 1
ATOM 7919 C C . TYR B 1 460 ? 1.599 21.891 24.375 1 95.38 460 TYR B C 1
ATOM 7921 O O . TYR B 1 460 ? 2.309 21.812 23.375 1 95.38 460 TYR B O 1
ATOM 7929 N N . ASN B 1 461 ? 2.029 21.844 25.578 1 93.25 461 ASN B N 1
ATOM 7930 C CA . ASN B 1 461 ? 3.434 21.984 25.938 1 93.25 461 ASN B CA 1
ATOM 7931 C C . ASN B 1 461 ? 4.191 20.672 25.781 1 93.25 461 ASN B C 1
ATOM 7933 O O . ASN B 1 461 ? 4.547 20.016 26.766 1 93.25 461 ASN B O 1
ATOM 7937 N N . THR B 1 462 ? 4.48 20.281 24.578 1 93.5 462 THR B N 1
ATOM 7938 C CA . THR B 1 462 ? 5.219 19.062 24.25 1 93.5 462 THR B CA 1
ATOM 7939 C C . THR B 1 462 ? 6.559 19.406 23.609 1 93.5 462 THR B C 1
ATOM 7941 O O . THR B 1 462 ? 6.777 20.531 23.188 1 93.5 462 THR B O 1
ATOM 7944 N N . ASN B 1 463 ? 7.449 18.469 23.562 1 91.88 463 ASN B N 1
ATOM 7945 C CA . ASN B 1 463 ? 8.719 18.656 22.875 1 91.88 463 ASN B CA 1
ATOM 7946 C C . ASN B 1 463 ? 8.516 18.938 21.375 1 91.88 463 ASN B C 1
ATOM 7948 O O . ASN B 1 463 ? 9.273 19.703 20.781 1 91.88 463 ASN B O 1
ATOM 7952 N N . ALA B 1 464 ? 7.488 18.391 20.844 1 92.62 464 ALA B N 1
ATOM 7953 C CA . ALA B 1 464 ? 7.195 18.578 19.422 1 92.62 464 ALA B CA 1
ATOM 7954 C C . ALA B 1 464 ? 6.871 20.031 19.109 1 92.62 464 ALA B C 1
ATOM 7956 O O . ALA B 1 464 ? 7.387 20.594 18.156 1 92.62 464 ALA B O 1
ATOM 7957 N N . THR B 1 465 ? 6.062 20.641 19.906 1 95.31 465 THR B N 1
ATOM 7958 C CA . THR B 1 465 ? 5.648 22.016 19.656 1 95.31 465 THR B CA 1
ATOM 7959 C C . THR B 1 465 ? 6.785 23 19.969 1 95.31 465 THR B C 1
ATOM 7961 O O . THR B 1 465 ? 6.957 24 19.266 1 95.31 465 THR B O 1
ATOM 7964 N N . LYS B 1 466 ? 7.586 22.688 20.922 1 93.44 466 LYS B N 1
ATOM 7965 C CA . LYS B 1 466 ? 8.742 23.531 21.234 1 93.44 466 LYS B CA 1
ATOM 7966 C C . LYS B 1 466 ? 9.789 23.469 20.141 1 93.44 466 LYS B C 1
ATOM 7968 O O . LYS B 1 466 ? 10.367 24.484 19.766 1 93.44 466 LYS B O 1
ATOM 7973 N N . GLU B 1 467 ? 10 22.25 19.703 1 92.06 467 GLU B N 1
ATOM 7974 C CA . GLU B 1 467 ? 10.945 22.094 18.609 1 92.06 467 GLU B CA 1
ATOM 7975 C C . GLU B 1 467 ? 10.484 22.844 17.359 1 92.06 467 GLU B C 1
ATOM 7977 O O . GLU B 1 467 ? 11.297 23.438 16.641 1 92.06 467 GLU B O 1
ATOM 7982 N N . ALA B 1 468 ? 9.203 22.75 17.062 1 92.12 468 ALA B N 1
ATOM 7983 C CA . ALA B 1 468 ? 8.656 23.469 15.914 1 92.12 468 ALA B CA 1
ATOM 7984 C C . ALA B 1 468 ? 8.875 24.984 16.047 1 92.12 468 ALA B C 1
ATOM 7986 O O . ALA B 1 468 ? 9.281 25.641 15.102 1 92.12 468 ALA B O 1
ATOM 7987 N N . LEU B 1 469 ? 8.594 25.5 17.25 1 93.38 469 LEU B N 1
ATOM 7988 C CA . LEU B 1 469 ? 8.758 26.922 17.516 1 93.38 469 LEU B CA 1
ATOM 7989 C C . LEU B 1 469 ? 10.227 27.328 17.391 1 93.38 469 LEU B C 1
ATOM 7991 O O . LEU B 1 469 ? 10.539 28.328 16.75 1 93.38 469 LEU B O 1
ATOM 7995 N N . ASN B 1 470 ? 11.117 26.547 17.938 1 91.38 470 ASN B N 1
ATOM 7996 C CA . ASN B 1 470 ? 12.547 26.828 17.875 1 91.38 470 ASN B CA 1
ATOM 7997 C C . ASN B 1 470 ? 13.078 26.781 16.453 1 91.38 470 ASN B C 1
ATOM 7999 O O . ASN B 1 470 ? 13.906 27.609 16.062 1 91.38 470 ASN B O 1
ATOM 8003 N N . THR B 1 471 ? 12.656 25.812 15.758 1 91.12 471 THR B N 1
ATOM 8004 C CA . THR B 1 471 ? 13.102 25.672 14.375 1 91.12 471 THR B CA 1
ATOM 8005 C C . THR B 1 471 ? 12.609 26.844 13.523 1 91.12 471 THR B C 1
ATOM 8007 O O . THR B 1 471 ? 13.344 27.328 12.664 1 91.12 471 THR B O 1
ATOM 8010 N N . ALA B 1 472 ? 11.359 27.219 13.719 1 93 472 ALA B N 1
ATOM 8011 C CA . ALA B 1 472 ? 10.836 28.391 13.008 1 93 472 ALA B CA 1
ATOM 8012 C C . ALA B 1 472 ? 11.664 29.641 13.312 1 93 472 ALA B C 1
ATOM 8014 O O . ALA B 1 472 ? 11.992 30.406 12.414 1 93 472 ALA B O 1
ATOM 8015 N N . SER B 1 473 ? 11.977 29.844 14.586 1 93.5 473 SER B N 1
ATOM 8016 C CA . SER B 1 473 ? 12.805 30.969 14.992 1 93.5 473 SER B CA 1
ATOM 8017 C C . SER B 1 473 ? 14.188 30.906 14.344 1 93.5 473 SER B C 1
ATOM 8019 O O . SER B 1 473 ? 14.727 31.922 13.93 1 93.5 473 SER B O 1
ATOM 8021 N N . LEU B 1 474 ? 14.695 29.734 14.289 1 89.5 474 LEU B N 1
ATOM 8022 C CA . LEU B 1 474 ? 16 29.547 13.664 1 89.5 474 LEU B CA 1
ATOM 8023 C C . LEU B 1 474 ? 15.961 29.922 12.195 1 89.5 474 LEU B C 1
ATOM 8025 O O . LEU B 1 474 ? 16.891 30.562 11.688 1 89.5 474 LEU B O 1
ATOM 8029 N N . LEU B 1 475 ? 14.953 29.547 11.469 1 90.88 475 LEU B N 1
ATOM 8030 C CA . LEU B 1 475 ? 14.812 29.891 10.055 1 90.88 475 LEU B CA 1
ATOM 8031 C C . LEU B 1 475 ? 14.758 31.406 9.867 1 90.88 475 LEU B C 1
ATOM 8033 O O . LEU B 1 475 ? 15.367 31.938 8.93 1 90.88 475 LEU B O 1
ATOM 8037 N N . ILE B 1 476 ? 13.992 32.031 10.695 1 92.19 476 ILE B N 1
ATOM 8038 C CA . ILE B 1 476 ? 13.859 33.469 10.625 1 92.19 476 ILE B CA 1
ATOM 8039 C C . ILE B 1 476 ? 15.219 34.125 10.891 1 92.19 476 ILE B C 1
ATOM 8041 O O . ILE B 1 476 ? 15.602 35.094 10.211 1 92.19 476 ILE B O 1
ATOM 8045 N N . LEU B 1 477 ? 15.922 33.531 11.891 1 91 477 LEU B N 1
ATOM 8046 C CA . LEU B 1 477 ? 17.266 34.031 12.195 1 91 477 LEU B CA 1
ATOM 8047 C C . LEU B 1 477 ? 18.188 33.875 10.992 1 91 477 LEU B C 1
ATOM 8049 O O . LEU B 1 477 ? 18.953 34.781 10.672 1 91 477 LEU B O 1
ATOM 8053 N N . MET B 1 478 ? 18.141 32.75 10.367 1 88.88 478 MET B N 1
ATOM 8054 C CA . MET B 1 478 ? 18.969 32.5 9.188 1 88.88 478 MET B CA 1
ATOM 8055 C C . MET B 1 478 ? 18.641 33.469 8.07 1 88.88 478 MET B C 1
ATOM 8057 O O . MET B 1 478 ? 19.531 34 7.398 1 88.88 478 MET B O 1
ATOM 8061 N N . GLN B 1 479 ? 17.375 33.719 7.859 1 91.31 479 GLN B N 1
ATOM 8062 C CA . GLN B 1 479 ? 16.953 34.688 6.855 1 91.31 479 GLN B CA 1
ATOM 8063 C C . GLN B 1 479 ? 17.453 36.094 7.199 1 91.31 479 GLN B C 1
ATOM 8065 O O . GLN B 1 479 ? 17.891 36.844 6.316 1 91.31 479 GLN B O 1
ATOM 8070 N N . GLN B 1 480 ? 17.359 36.438 8.469 1 91 480 GLN B N 1
ATOM 8071 C CA . GLN B 1 480 ? 17.844 37.719 8.938 1 91 480 GLN B CA 1
ATOM 8072 C C . GLN B 1 480 ? 19.344 37.875 8.664 1 91 480 GLN B C 1
ATOM 8074 O O . GLN B 1 480 ? 19.781 38.906 8.141 1 91 480 GLN B O 1
ATOM 8079 N N . ARG B 1 481 ? 20.094 36.875 8.984 1 88.25 481 ARG B N 1
ATOM 8080 C CA . ARG B 1 481 ? 21.547 36.875 8.781 1 88.25 481 ARG B CA 1
ATOM 8081 C C . ARG B 1 481 ? 21.891 36.969 7.297 1 88.25 481 ARG B C 1
ATOM 8083 O O . ARG B 1 481 ? 22.828 37.688 6.918 1 88.25 481 ARG B O 1
ATOM 8090 N N . ARG B 1 482 ? 21.234 36.281 6.551 1 85.44 482 ARG B N 1
ATOM 8091 C CA . ARG B 1 482 ? 21.469 36.312 5.109 1 85.44 482 ARG B CA 1
ATOM 8092 C C . ARG B 1 482 ? 21.203 37.719 4.562 1 85.44 482 ARG B C 1
ATOM 8094 O O . ARG B 1 482 ? 21.984 38.25 3.758 1 85.44 482 ARG B O 1
ATOM 8101 N N . LYS B 1 483 ? 20.125 38.375 4.98 1 88.06 483 LYS B N 1
ATOM 8102 C CA . LYS B 1 483 ? 19.781 39.719 4.543 1 88.06 483 LYS B CA 1
ATOM 8103 C C . LYS B 1 483 ? 20.812 40.75 5.047 1 88.06 483 LYS B C 1
ATOM 8105 O O . LYS B 1 483 ? 21.156 41.688 4.34 1 88.06 483 LYS B O 1
ATOM 8110 N N . GLU B 1 484 ? 21.297 40.469 6.227 1 88.75 484 GLU B N 1
ATOM 8111 C CA . GLU B 1 484 ? 22.328 41.344 6.781 1 88.75 484 GLU B CA 1
ATOM 8112 C C . GLU B 1 484 ? 23.625 41.219 5.996 1 88.75 484 GLU B C 1
ATOM 8114 O O . GLU B 1 484 ? 24.312 42.219 5.742 1 88.75 484 GLU B O 1
ATOM 8119 N N . LYS B 1 485 ? 23.969 40.062 5.719 1 81.94 485 LYS B N 1
ATOM 8120 C CA . LYS B 1 485 ? 25.172 39.844 4.918 1 81.94 485 LYS B CA 1
ATOM 8121 C C . LYS B 1 485 ? 25.047 40.5 3.549 1 81.94 485 LYS B C 1
ATOM 8123 O O . LYS B 1 485 ? 26.016 41.094 3.055 1 81.94 485 LYS B O 1
ATOM 8128 N N . CYS B 1 486 ? 23.984 40.344 3.006 1 75.81 486 CYS B N 1
ATOM 8129 C CA . CYS B 1 486 ? 23.734 41 1.721 1 75.81 486 CYS B CA 1
ATOM 8130 C C . CYS B 1 486 ? 23.828 42.5 1.845 1 75.81 486 CYS B C 1
ATOM 8132 O O . CYS B 1 486 ? 24.422 43.156 0.995 1 75.81 486 CYS B O 1
ATOM 8134 N N . ALA B 1 487 ? 23.25 43.031 2.91 1 82.94 487 ALA B N 1
ATOM 8135 C CA . ALA B 1 487 ? 23.312 44.469 3.166 1 82.94 487 ALA B CA 1
ATOM 8136 C C . ALA B 1 487 ? 24.75 44.938 3.379 1 82.94 487 ALA B C 1
ATOM 8138 O O . ALA B 1 487 ? 25.141 46 2.902 1 82.94 487 ALA B O 1
ATOM 8139 N N . SER B 1 488 ? 25.469 44.125 4.031 1 83.75 488 SER B N 1
ATOM 8140 C CA . SER B 1 488 ? 26.875 44.438 4.273 1 83.75 488 SER B CA 1
ATOM 8141 C C . SER B 1 488 ? 27.672 44.438 2.975 1 83.75 488 SER B C 1
ATOM 8143 O O . SER B 1 488 ? 28.516 45.312 2.752 1 83.75 488 SER B O 1
ATOM 8145 N N . ASN B 1 489 ? 27.5 43.562 2.203 1 77.31 489 ASN B N 1
ATOM 8146 C CA . ASN B 1 489 ? 28.156 43.5 0.903 1 77.31 489 ASN B CA 1
ATOM 8147 C C . ASN B 1 489 ? 27.828 44.719 0.048 1 77.31 489 ASN B C 1
ATOM 8149 O O . ASN B 1 489 ? 28.703 45.281 -0.605 1 77.31 489 ASN B O 1
ATOM 8153 N N . LEU B 1 490 ? 26.656 45.125 0.071 1 74.88 490 LEU B N 1
ATOM 8154 C CA . LEU B 1 490 ? 26.25 46.312 -0.67 1 74.88 490 LEU B CA 1
ATOM 8155 C C . LEU B 1 490 ? 26.891 47.562 -0.092 1 74.88 490 LEU B C 1
ATOM 8157 O O . LEU B 1 490 ? 27.297 48.438 -0.838 1 74.88 490 LEU B O 1
ATOM 8161 N N . SER B 1 491 ? 26.938 47.531 1.149 1 77.56 491 SER B N 1
ATOM 8162 C CA . SER B 1 491 ? 27.594 48.656 1.819 1 77.56 491 SER B CA 1
ATOM 8163 C C . SER B 1 491 ? 29.062 48.781 1.423 1 77.56 491 SER B C 1
ATOM 8165 O O . SER B 1 491 ? 29.578 49.875 1.211 1 77.56 491 SER B O 1
ATOM 8167 N N . LYS B 1 492 ? 29.703 47.656 1.338 1 75 492 LYS B N 1
ATOM 8168 C CA . LYS B 1 492 ? 31.094 47.625 0.899 1 75 492 LYS B CA 1
ATOM 8169 C C . LYS B 1 492 ? 31.234 48.156 -0.528 1 75 492 LYS B C 1
ATOM 8171 O O . LYS B 1 492 ? 32.156 48.875 -0.837 1 75 492 LYS B O 1
ATOM 8176 N N . ILE B 1 493 ? 30.391 47.875 -1.257 1 74.75 493 ILE B N 1
ATOM 8177 C CA . ILE B 1 493 ? 30.406 48.344 -2.641 1 74.75 493 ILE B CA 1
ATOM 8178 C C . ILE B 1 493 ? 30.219 49.875 -2.678 1 74.75 493 ILE B C 1
ATOM 8180 O O . ILE B 1 493 ? 30.938 50.562 -3.402 1 74.75 493 ILE B O 1
ATOM 8184 N N . VAL B 1 494 ? 29.344 50.344 -1.847 1 73.69 494 VAL B N 1
ATOM 8185 C CA . VAL B 1 494 ? 29.062 51.781 -1.809 1 73.69 494 VAL B CA 1
ATOM 8186 C C . VAL B 1 494 ? 30.266 52.5 -1.213 1 73.69 494 VAL B C 1
ATOM 8188 O O . VAL B 1 494 ? 30.594 53.625 -1.632 1 73.69 494 VAL B O 1
ATOM 8191 N N . LYS B 1 495 ? 30.797 51.844 -0.328 1 74.12 495 LYS B N 1
ATOM 8192 C CA . LYS B 1 495 ? 32 52.438 0.254 1 74.12 495 LYS B CA 1
ATOM 8193 C C . LYS B 1 495 ? 33.125 52.469 -0.764 1 74.12 495 LYS B C 1
ATOM 8195 O O . LYS B 1 495 ? 33.875 53.438 -0.828 1 74.12 495 LYS B O 1
ATOM 8200 N N . ASN B 1 496 ? 33.25 51.5 -1.548 1 72.38 496 ASN B N 1
ATOM 8201 C CA . ASN B 1 496 ? 34.312 51.438 -2.568 1 72.38 496 ASN B CA 1
ATOM 8202 C C . ASN B 1 496 ? 34 52.375 -3.738 1 72.38 496 ASN B C 1
ATOM 8204 O O . ASN B 1 496 ? 34.906 52.812 -4.426 1 72.38 496 ASN B O 1
ATOM 8208 N N . PHE B 1 497 ? 32.781 52.656 -3.934 1 71.06 497 PHE B N 1
ATOM 8209 C CA . PHE B 1 497 ? 32.344 53.562 -4.996 1 71.06 497 PHE B CA 1
ATOM 8210 C C . PHE B 1 497 ? 31.344 54.594 -4.457 1 71.06 497 PHE B C 1
ATOM 8212 O O . PHE B 1 497 ? 30.156 54.5 -4.723 1 71.06 497 PHE B O 1
ATOM 8219 N N . PRO B 1 498 ? 31.938 55.5 -3.721 1 62.5 498 PRO B N 1
ATOM 8220 C CA . PRO B 1 498 ? 31.062 56.438 -3.027 1 62.5 498 PRO B CA 1
ATOM 8221 C C . PRO B 1 498 ? 30.281 57.312 -3.988 1 62.5 498 PRO B C 1
ATOM 8223 O O . PRO B 1 498 ? 30.703 57.531 -5.129 1 62.5 498 PRO B O 1
ATOM 8226 N N . ILE B 1 499 ? 29.078 57.406 -3.625 1 63.38 499 ILE B N 1
ATOM 8227 C CA . ILE B 1 499 ? 28.281 58.375 -4.398 1 63.38 499 ILE B CA 1
ATOM 8228 C C . ILE B 1 499 ? 28.953 59.75 -4.359 1 63.38 499 ILE B C 1
ATOM 8230 O O . ILE B 1 499 ? 29.125 60.312 -3.285 1 63.38 499 ILE B O 1
ATOM 8234 N N . LEU B 1 500 ? 29.797 60.094 -5.41 1 60.06 500 LEU B N 1
ATOM 8235 C CA . LEU B 1 500 ? 30.453 61.375 -5.504 1 60.06 500 LEU B CA 1
ATOM 8236 C C . LEU B 1 500 ? 29.422 62.531 -5.523 1 60.06 500 LEU B C 1
ATOM 8238 O O . LEU B 1 500 ? 28.406 62.406 -6.203 1 60.06 500 LEU B O 1
ATOM 8242 N N . PRO B 1 501 ? 29.5 63.25 -4.496 1 51.56 501 PRO B N 1
ATOM 8243 C CA . PRO B 1 501 ? 28.625 64.438 -4.625 1 51.56 501 PRO B CA 1
ATOM 8244 C C . PRO B 1 501 ? 28.781 65.125 -5.969 1 51.56 501 PRO B C 1
ATOM 8246 O O . PRO B 1 501 ? 29.891 65.188 -6.527 1 51.56 501 PRO B O 1
ATOM 8249 N N . LEU B 1 502 ? 27.906 65 -6.781 1 43.09 502 LEU B N 1
ATOM 8250 C CA . LEU B 1 502 ? 28 65.812 -7.965 1 43.09 502 LEU B CA 1
ATOM 8251 C C . LEU B 1 502 ? 28.516 67.25 -7.594 1 43.09 502 LEU B C 1
ATOM 8253 O O . LEU B 1 502 ? 28.016 67.812 -6.648 1 43.09 502 LEU B O 1
ATOM 8257 N N . SER B 1 503 ? 29.734 67.438 -7.617 1 43.12 503 SER B N 1
ATOM 8258 C CA . SER B 1 503 ? 30.266 68.812 -7.484 1 43.12 503 SER B CA 1
ATOM 8259 C C . SER B 1 503 ? 29.281 69.812 -8.008 1 43.12 503 SER B C 1
ATOM 8261 O O . SER B 1 503 ? 28.734 69.688 -9.102 1 43.12 503 SER B O 1
ATOM 8263 N N . GLU B 1 504 ? 28.672 70.625 -7.074 1 41.81 504 GLU B N 1
ATOM 8264 C CA . GLU B 1 504 ? 28.094 71.875 -7.512 1 41.81 504 GLU B CA 1
ATOM 8265 C C . GLU B 1 504 ? 29.016 72.625 -8.469 1 41.81 504 GLU B C 1
ATOM 8267 O O . GLU B 1 504 ? 30.031 73.188 -8.047 1 41.81 504 GLU B O 1
ATOM 8272 N N . THR B 1 505 ? 29.5 72.062 -9.531 1 37.28 505 THR B N 1
ATOM 8273 C CA . THR B 1 505 ? 30.094 73 -10.469 1 37.28 505 THR B CA 1
ATOM 8274 C C . THR B 1 505 ? 29.25 74.312 -10.562 1 37.28 505 THR B C 1
ATOM 8276 O O . THR B 1 505 ? 28.047 74.25 -10.812 1 37.28 505 THR B O 1
ATOM 8279 N N . GLN B 1 506 ? 29.734 75.375 -9.844 1 38.62 506 GLN B N 1
ATOM 8280 C CA . GLN B 1 506 ? 29.406 76.75 -10.172 1 38.62 506 GLN B CA 1
ATOM 8281 C C . GLN B 1 506 ? 29.359 77 -11.688 1 38.62 506 GLN B C 1
ATOM 8283 O O . GLN B 1 506 ? 30.281 77.562 -12.258 1 38.62 506 GLN B O 1
ATOM 8288 N N . VAL B 1 507 ? 29.172 76 -12.477 1 34.62 507 VAL B N 1
ATOM 8289 C CA . VAL B 1 507 ? 29.078 76.312 -13.883 1 34.62 507 VAL B CA 1
ATOM 8290 C C . VAL B 1 507 ? 27.984 77.375 -14.078 1 34.62 507 VAL B C 1
ATOM 8292 O O . VAL B 1 507 ? 26.828 77.188 -13.695 1 34.62 507 VAL B O 1
ATOM 8295 N N . GLU B 1 508 ? 28.344 78.75 -14.125 1 36.97 508 GLU B N 1
ATOM 8296 C CA . GLU B 1 508 ? 27.609 79.75 -14.828 1 36.97 508 GLU B CA 1
ATOM 8297 C C . GLU B 1 508 ? 26.953 79.25 -16.094 1 36.97 508 GLU B C 1
ATOM 8299 O O . GLU B 1 508 ? 27.281 79.688 -17.203 1 36.97 508 GLU B O 1
ATOM 8304 N N . ALA B 1 509 ? 26.938 77.938 -16.266 1 34.72 509 ALA B N 1
ATOM 8305 C CA . ALA B 1 509 ? 26.375 77.688 -17.578 1 34.72 509 ALA B CA 1
ATOM 8306 C C . ALA B 1 509 ? 24.938 78.188 -17.672 1 34.72 509 ALA B C 1
ATOM 8308 O O . ALA B 1 509 ? 24.234 78.312 -16.672 1 34.72 509 ALA B O 1
ATOM 8309 N N . PRO B 1 510 ? 24.562 78.812 -18.828 1 36.28 510 PRO B N 1
ATOM 8310 C CA . PRO B 1 510 ? 23.203 79.25 -19.094 1 36.28 510 PRO B CA 1
ATOM 8311 C C . PRO B 1 510 ? 22.141 78.25 -18.641 1 36.28 510 PRO B C 1
ATOM 8313 O O . PRO B 1 510 ? 22.438 77.062 -18.5 1 36.28 510 PRO B O 1
ATOM 8316 N N . LEU B 1 511 ? 20.953 78.688 -18.141 1 33.66 511 LEU B N 1
ATOM 8317 C CA . LEU B 1 511 ? 19.656 78.25 -17.688 1 33.66 511 LEU B CA 1
ATOM 8318 C C . LEU B 1 511 ? 19.219 77 -18.469 1 33.66 511 LEU B C 1
ATOM 8320 O O . LEU B 1 511 ? 18.062 76.562 -18.406 1 33.66 511 LEU B O 1
ATOM 8324 N N . GLN B 1 512 ? 19.953 76.5 -19.438 1 30.73 512 GLN B N 1
ATOM 8325 C CA . GLN B 1 512 ? 19.109 75.5 -20.125 1 30.73 512 GLN B CA 1
ATOM 8326 C C . GLN B 1 512 ? 18.703 74.375 -19.203 1 30.73 512 GLN B C 1
ATOM 8328 O O . GLN B 1 512 ? 19.453 74.062 -18.281 1 30.73 512 GLN B O 1
ATOM 8333 N N . GLN B 1 513 ? 17.422 73.812 -19.375 1 31.33 513 GLN B N 1
ATOM 8334 C CA . GLN B 1 513 ? 16.344 72.938 -18.875 1 31.33 513 GLN B CA 1
ATOM 8335 C C . GLN B 1 513 ? 16.844 71.562 -18.562 1 31.33 513 GLN B C 1
ATOM 8337 O O . GLN B 1 513 ? 16.391 70.562 -19.141 1 31.33 513 GLN B O 1
ATOM 8342 N N . ILE B 1 514 ? 18.172 71.25 -18.391 1 34.19 514 ILE B N 1
ATOM 8343 C CA . ILE B 1 514 ? 18.141 69.812 -18.422 1 34.19 514 ILE B CA 1
ATOM 8344 C C . ILE B 1 514 ? 17.406 69.25 -17.203 1 34.19 514 ILE B C 1
ATOM 8346 O O . ILE B 1 514 ? 17.859 69.438 -16.062 1 34.19 514 ILE B O 1
ATOM 8350 N N . ASP B 1 515 ? 16.047 69.25 -17.141 1 35.31 515 ASP B N 1
ATOM 8351 C CA . ASP B 1 515 ? 14.961 68.75 -16.328 1 35.31 515 ASP B CA 1
ATOM 8352 C C . ASP B 1 515 ? 15.281 67.312 -15.828 1 35.31 515 ASP B C 1
ATOM 8354 O O . ASP B 1 515 ? 14.68 66.875 -14.859 1 35.31 515 ASP B O 1
ATOM 8358 N N . ASP B 1 516 ? 16.047 66.562 -16.594 1 36.75 516 ASP B N 1
ATOM 8359 C CA . ASP B 1 516 ? 15.836 65.125 -16.391 1 36.75 516 ASP B CA 1
ATOM 8360 C C . ASP B 1 516 ? 16.516 64.688 -15.109 1 36.75 516 ASP B C 1
ATOM 8362 O O . ASP B 1 516 ? 16.359 63.5 -14.719 1 36.75 516 ASP B O 1
ATOM 8366 N N . MET B 1 517 ? 17.656 65.25 -14.648 1 37.59 517 MET B N 1
ATOM 8367 C CA . MET B 1 517 ? 18.359 64.562 -13.555 1 37.59 517 MET B CA 1
ATOM 8368 C C . MET B 1 517 ? 17.797 65 -12.203 1 37.59 517 MET B C 1
ATOM 8370 O O . MET B 1 517 ? 18.359 64.688 -11.164 1 37.59 517 MET B O 1
ATOM 8374 N N . ARG B 1 518 ? 16.734 65.812 -12.062 1 41.72 518 ARG B N 1
ATOM 8375 C CA . ARG B 1 518 ? 16.094 66.188 -10.82 1 41.72 518 ARG B CA 1
ATOM 8376 C C . ARG B 1 518 ? 15.633 65 -10.016 1 41.72 518 ARG B C 1
ATOM 8378 O O . ARG B 1 518 ? 15.727 65 -8.781 1 41.72 518 ARG B O 1
ATOM 8385 N N . TRP B 1 519 ? 15.125 64.062 -10.789 1 44.19 519 TRP B N 1
ATOM 8386 C CA . TRP B 1 519 ? 14.594 62.906 -10.031 1 44.19 519 TRP B CA 1
ATOM 8387 C C . TRP B 1 519 ? 15.695 62.219 -9.258 1 44.19 519 TRP B C 1
ATOM 8389 O O . TRP B 1 519 ? 15.469 61.719 -8.156 1 44.19 519 TRP B O 1
ATOM 8399 N N . PHE B 1 520 ? 16.953 62.094 -9.82 1 46.19 520 PHE B N 1
ATOM 8400 C CA . PHE B 1 520 ? 18.016 61.375 -9.141 1 46.19 520 PHE B CA 1
ATOM 8401 C C . PHE B 1 520 ? 18.516 62.156 -7.938 1 46.19 520 PHE B C 1
ATOM 8403 O O . PHE B 1 520 ? 18.781 61.594 -6.879 1 46.19 520 PHE B O 1
ATOM 8410 N N . ASN B 1 521 ? 18.531 63.438 -7.977 1 45.38 521 ASN B N 1
ATOM 8411 C CA . ASN B 1 521 ? 18.953 64.312 -6.852 1 45.38 521 ASN B CA 1
ATOM 8412 C C . ASN B 1 521 ? 17.938 64.25 -5.719 1 45.38 521 ASN B C 1
ATOM 8414 O O . ASN B 1 521 ? 18.297 64.25 -4.543 1 45.38 521 ASN B O 1
ATOM 8418 N N . ASN B 1 522 ? 16.625 64.25 -5.984 1 44.31 522 ASN B N 1
ATOM 8419 C CA . ASN B 1 522 ? 15.617 64.062 -4.941 1 44.31 522 ASN B CA 1
ATOM 8420 C C . ASN B 1 522 ? 15.695 62.719 -4.273 1 44.31 522 ASN B C 1
ATOM 8422 O O . ASN B 1 522 ? 15.469 62.594 -3.07 1 44.31 522 ASN B O 1
ATOM 8426 N N . LEU B 1 523 ? 15.969 61.656 -4.996 1 42.69 523 LEU B N 1
ATOM 8427 C CA . LEU B 1 523 ? 16.125 60.375 -4.344 1 42.69 523 LEU B CA 1
ATOM 8428 C C . LEU B 1 523 ? 17.344 60.344 -3.42 1 42.69 523 LEU B C 1
ATOM 8430 O O . LEU B 1 523 ? 17.281 59.812 -2.311 1 42.69 523 LEU B O 1
ATOM 8434 N N . ALA B 1 524 ? 18.516 61 -3.746 1 44.16 524 ALA B N 1
ATOM 8435 C CA . ALA B 1 524 ? 19.703 61.062 -2.9 1 44.16 524 ALA B CA 1
ATOM 8436 C C . ALA B 1 524 ? 19.469 61.906 -1.671 1 44.16 524 ALA B C 1
ATOM 8438 O O . ALA B 1 524 ? 19.938 61.594 -0.576 1 44.16 524 ALA B O 1
ATOM 8439 N N . GLY B 1 525 ? 18.797 63 -1.775 1 42.53 525 GLY B N 1
ATOM 8440 C CA . GLY B 1 525 ? 18.453 63.844 -0.642 1 42.53 525 GLY B CA 1
ATOM 8441 C C . GLY B 1 525 ? 17.516 63.156 0.345 1 42.53 525 GLY B C 1
ATOM 8442 O O . GLY B 1 525 ? 17.656 63.344 1.558 1 42.53 525 GLY B O 1
ATOM 8443 N N . GLU B 1 526 ? 16.484 62.438 -0.146 1 39.75 526 GLU B N 1
ATOM 8444 C CA . GLU B 1 526 ? 15.586 61.75 0.779 1 39.75 526 GLU B CA 1
ATOM 8445 C C . GLU B 1 526 ? 16.297 60.594 1.483 1 39.75 526 GLU B C 1
ATOM 8447 O O . GLU B 1 526 ? 16 60.281 2.643 1 39.75 526 GLU B O 1
ATOM 8452 N N . LEU B 1 527 ? 17.25 59.938 0.855 1 38.75 527 LEU B N 1
ATOM 8453 C CA . LEU B 1 527 ? 17.953 58.844 1.528 1 38.75 527 LEU B CA 1
ATOM 8454 C C . LEU B 1 527 ? 18.969 59.375 2.527 1 38.75 527 LEU B C 1
ATOM 8456 O O . LEU B 1 527 ? 19.312 58.719 3.494 1 38.75 527 LEU B O 1
ATOM 8460 N N . SER B 1 528 ? 19.547 60.531 2.387 1 38.03 528 SER B N 1
ATOM 8461 C CA . SER B 1 528 ? 20.5 61.062 3.361 1 38.03 528 SER B CA 1
ATOM 8462 C C . SER B 1 528 ? 19.828 61.312 4.703 1 38.03 528 SER B C 1
ATOM 8464 O O . SER B 1 528 ? 20.5 61.406 5.734 1 38.03 528 SER B O 1
ATOM 8466 N N . GLY B 1 529 ? 18.547 61.719 4.738 1 37.66 529 GLY B N 1
ATOM 8467 C CA . GLY B 1 529 ? 17.953 62.062 6.02 1 37.66 529 GLY B CA 1
ATOM 8468 C C . GLY B 1 529 ? 17.594 60.812 6.836 1 37.66 529 GLY B C 1
ATOM 8469 O O . GLY B 1 529 ? 16.891 60.938 7.844 1 37.66 529 GLY B O 1
ATOM 8470 N N . PHE B 1 530 ? 17.703 59.594 6.238 1 33.84 530 PHE B N 1
ATOM 8471 C CA . PHE B 1 530 ? 17.391 58.5 7.148 1 33.84 530 PHE B CA 1
ATOM 8472 C C . PHE B 1 530 ? 18.469 58.344 8.211 1 33.84 530 PHE B C 1
ATOM 8474 O O . PHE B 1 530 ? 19.641 58.094 7.891 1 33.84 530 PHE B O 1
ATOM 8481 N N . ASP B 1 531 ? 18.391 59.094 9.328 1 32.56 531 ASP B N 1
ATOM 8482 C CA . ASP B 1 531 ? 19.172 58.938 10.555 1 32.56 531 ASP B CA 1
ATOM 8483 C C . ASP B 1 531 ? 19.109 57.5 11.07 1 32.56 531 ASP B C 1
ATOM 8485 O O . ASP B 1 531 ? 18.031 57 11.406 1 32.56 531 ASP B O 1
ATOM 8489 N N . TYR B 1 532 ? 19.938 56.594 10.68 1 32.78 532 TYR B N 1
ATOM 8490 C CA . TYR B 1 532 ? 20.141 55.281 11.234 1 32.78 532 TYR B CA 1
ATOM 8491 C C . TYR B 1 532 ? 20.281 55.312 12.75 1 32.78 532 TYR B C 1
ATOM 8493 O O . TYR B 1 532 ? 20.469 54.312 13.406 1 32.78 532 TYR B O 1
ATOM 8501 N N . SER B 1 533 ? 20.422 56.469 13.383 1 35.03 533 SER B N 1
ATOM 8502 C CA . SER B 1 533 ? 20.625 56.469 14.82 1 35.03 533 SER B CA 1
ATOM 8503 C C . SER B 1 533 ? 19.438 55.875 15.562 1 35.03 533 SER B C 1
ATOM 8505 O O . SER B 1 533 ? 19.578 55.375 16.672 1 35.03 533 SER B O 1
ATOM 8507 N N . ASP B 1 534 ? 18.281 56.031 15.062 1 31.88 534 ASP B N 1
ATOM 8508 C CA . ASP B 1 534 ? 17.172 55.625 15.922 1 31.88 534 ASP B CA 1
ATOM 8509 C C . ASP B 1 534 ? 17.094 54.094 15.977 1 31.88 534 ASP B C 1
ATOM 8511 O O . ASP B 1 534 ? 16.25 53.531 16.703 1 31.88 534 ASP B O 1
ATOM 8515 N N . LEU B 1 535 ? 17.672 53.375 15.055 1 30.61 535 LEU B N 1
ATOM 8516 C CA . LEU B 1 535 ? 17.594 51.938 15.242 1 30.61 535 LEU B CA 1
ATOM 8517 C C . LEU B 1 535 ? 18.453 51.469 16.422 1 30.61 535 LEU B C 1
ATOM 8519 O O . LEU B 1 535 ? 18.125 50.5 17.094 1 30.61 535 LEU B O 1
ATOM 8523 N N . ASP B 1 536 ? 19.531 52.125 16.812 1 30.56 536 ASP B N 1
ATOM 8524 C CA . ASP B 1 536 ? 20.328 51.688 17.953 1 30.56 536 ASP B CA 1
ATOM 8525 C C . ASP B 1 536 ? 19.547 51.812 19.25 1 30.56 536 ASP B C 1
ATOM 8527 O O . ASP B 1 536 ? 19.75 51.031 20.188 1 30.56 536 ASP B O 1
ATOM 8531 N N . ARG B 1 537 ? 18.719 52.844 19.484 1 33.44 537 ARG B N 1
ATOM 8532 C CA . ARG B 1 537 ? 18.031 53 20.766 1 33.44 537 ARG B CA 1
ATOM 8533 C C . ARG B 1 537 ? 17.078 51.844 21.016 1 33.44 537 ARG B C 1
ATOM 8535 O O . ARG B 1 537 ? 16.812 51.5 22.172 1 33.44 537 ARG B O 1
ATOM 8542 N N . PHE B 1 538 ? 16.484 51.219 19.953 1 28.8 538 PHE B N 1
ATOM 8543 C CA . PHE B 1 538 ? 15.555 50.156 20.266 1 28.8 538 PHE B CA 1
ATOM 8544 C C . PHE B 1 538 ? 16.297 48.906 20.75 1 28.8 538 PHE B C 1
ATOM 8546 O O . PHE B 1 538 ? 15.734 48.094 21.484 1 28.8 538 PHE B O 1
ATOM 8553 N N . LEU B 1 539 ? 17.531 48.625 20.312 1 28.45 539 LEU B N 1
ATOM 8554 C CA . LEU B 1 539 ? 18.188 47.406 20.812 1 28.45 539 LEU B CA 1
ATOM 8555 C C . LEU B 1 539 ? 18.641 47.594 22.25 1 28.45 539 LEU B C 1
ATOM 8557 O O . LEU B 1 539 ? 18.812 46.625 22.984 1 28.45 539 LEU B O 1
ATOM 8561 N N . SER B 1 540 ? 19.047 48.812 22.703 1 28.62 540 SER B N 1
ATOM 8562 C CA . SER B 1 540 ? 19.625 48.906 24.047 1 28.62 540 SER B CA 1
ATOM 8563 C C . SER B 1 540 ? 18.562 48.781 25.125 1 28.62 540 SER B C 1
ATOM 8565 O O . SER B 1 540 ? 18.875 48.688 26.312 1 28.62 540 SER B O 1
ATOM 8567 N N . GLN B 1 541 ? 17.312 49.125 24.906 1 27.77 541 GLN B N 1
ATOM 8568 C CA . GLN B 1 541 ? 16.469 49.219 26.094 1 27.77 541 GLN B CA 1
ATOM 8569 C C . GLN B 1 541 ? 16.172 47.844 26.672 1 27.77 541 GLN B C 1
ATOM 8571 O O . GLN B 1 541 ? 15.641 47.75 27.781 1 27.77 541 GLN B O 1
ATOM 8576 N N . SER B 1 542 ? 16.141 46.781 25.859 1 24.56 542 SER B N 1
ATOM 8577 C CA . SER B 1 542 ? 15.539 45.656 26.609 1 24.56 542 SER B CA 1
ATOM 8578 C C . SER B 1 542 ? 16.547 45.031 27.562 1 24.56 542 SER B C 1
ATOM 8580 O O . SER B 1 542 ? 16.344 43.906 28.016 1 24.56 542 SER B O 1
ATOM 8582 N N . MET B 1 543 ? 17.734 45.719 27.875 1 22.89 543 MET B N 1
ATOM 8583 C CA . MET B 1 543 ? 18.531 45.125 28.938 1 22.89 543 MET B CA 1
ATOM 8584 C C . MET B 1 543 ? 17.781 45.125 30.25 1 22.89 543 MET B C 1
ATOM 8586 O O . MET B 1 543 ? 18.203 44.469 31.219 1 22.89 543 MET B O 1
ATOM 8590 N N . PHE B 1 544 ? 16.844 46.062 30.547 1 22.16 544 PHE B N 1
ATOM 8591 C CA . PHE B 1 544 ? 16.344 45.781 31.891 1 22.16 544 PHE B CA 1
ATOM 8592 C C . PHE B 1 544 ? 15.383 44.594 31.891 1 22.16 544 PHE B C 1
ATOM 8594 O O . PHE B 1 544 ? 14.594 44.438 30.953 1 22.16 544 PHE B O 1
#

Nearest PDB structures (foldseek):
  1z3h-assembly1_A  TM=2.561E-01  e=7.485E+00  Saccharomyces cerevisiae
  7z7s-assembly1_L  TM=1.374E-01  e=2.865E+00  Escherichia coli str. K-12 substr. MC4100
  1z3h-assembly1_A  TM=2.568E-01  e=8.019E+00  Saccharomyces cerevisiae
  7z7s-assembly1_L  TM=1.374E-01  e=2.973E+00  Escherichia coli str. K-12 substr. MC4100

Radius of gyration: 36.36 Å; Cα contacts (8 Å, |Δi|>4): 1403; chains: 2; bounding box: 108×133×106 Å

Secondary structure (DSSP, 8-state):
-----------PPPHHHHHTT------SS-HHHHHTT------------------------------------S------HHHHHHHHHH-HHHHHHHHHHHH-TTTPPPP--TTSSS-TTTTGGGS------HHHH--HHHHHHHHHHHHHHTTTTS--S-HHHHHHHHHHHHTT----HHHHHHHHHHHHHHHHTT-SSPPHHHHHHHHHHHHHHHHTTTSPP-HHHHHHHHHHHHHHHHHS-HHHHHHHHHHHHHHHHHTT-SS---TT--S---SS---HHHHHHHHHHHHHHHHHHHHHHT----PPTT---PPPPP-TT--HHHHHTTHHHHHHT-TTS---HHHHHHHHHHHHH----SHHHHHHHHHHHHHHHHHHHHTTPPP-HHHHHHHHHHHHHHHHHHHHHHHHT---TTTTHHHHHHHHHHHHH--HHHHHTHHHHHHHHHHHHHHS--HHHHHHHHHHHHHHHHHHHHHHHHHHHHHHHHHHS------------------TTHHHHHHHHHHHT--THHHHHHHHGGG-/-----------PPPHHHHHTT------SS-HHHHHTT-------------------------------------------HHHHHHHHHH-HHHHHHHHHHHH-TTTPPPP--TTSSS-TTTTGGGS------HHHH--HHHHHHHHHHHHHHTTTTS--S-HHHHHHHHHHHHTT----HHHHHHHHHHHHHHHHTT-SSPPHHHHHHHHHHHHHHHHTTTSPP-HHHHHHHHHHHHHHHHHS-HHHHHHHHHHHHHHHHHTT-SS---TT--S---SS---HHHHHHHHHHHHHHHHHHHHHHT----PPTT---PPPPP-TT--HHHHHTTHHHHHHT-TTS---HHHHHHHHHHHHH----SHHHHHHHHHHHHHHHHHHHHTTPPP-HHHHHHHHHHHHHHHHHHHHHHHHT---TTTTHHHHHHHHHHHHH--HHHHHTHHHHHHHHHHHHHHS--HHHHHHHHHHHHHHHHHHHHHHHHHHHHHHHHHHS------------------TTHHHHHHHHHHHT--THHHHHHHHGGG-

pLDDT: mean 81.32, std 23.2, range [20.73, 98.88]

Sequence (1088 aa):
MSSTQGRKRSRLACGTCRELKRKCDGSQPCGACVRFEYDCTYNKQTNTNKRRKTVEQDKEAPLPSPPVHVDKESRPHVTSPHHLQSLEANSGAAFFRRLALRLDPKNAPRMHTFSWNAFLGARRTSQVPVSRPVTEMLSQEGMESLSEIYFEKLDPIYGFIDRDWISRITQNRWSGLICDESEDAVLCGIAAIACLFSEVEPLPLELDLIESARFILEQNMSDTPSVTGVTGWLLRVIYLRTAETPHTTWMASSILMHMLEAAGLHCEPSEESVFQVTEEKVDSELRRRLFAVSAHLNIWISFDMGRSRTILCNSTLEMPSKRGGDYTIEIMELLPYSTDLDPHKTHDAAELEVSLSAVLKRVHSVPPSIMAQCNLTLCLCRRLQSMNTSFTGKTLEQILFITQKGIEAAQAIIDARVPWHQMANVPFQIICLLLAIDTRESLAQLNDAMQCLNNIATVYNTNATKEALNTASLLILMQQRRKEKCASNLSKIVKNFPILPLSETQVEAPLQQIDDMRWFNNLAGELSGFDYSDLDRFLSQSMFMSSTQGRKRSRLACGTCRELKRKCDGSQPCGACVRFEYDCTYNKQTNTNKRRKTVEQDKEAPLPSPPVHVDKESRPHVTSPHHLQSLEANSGAAFFRRLALRLDPKNAPRMHTFSWNAFLGARRTSQVPVSRPVTEMLSQEGMESLSEIYFEKLDPIYGFIDRDWISRITQNRWSGLICDESEDAVLCGIAAIACLFSEVEPLPLELDLIESARFILEQNMSDTPSVTGVTGWLLRVIYLRTAETPHTTWMASSILMHMLEAAGLHCEPSEESVFQVTEEKVDSELRRRLFAVSAHLNIWISFDMGRSRTILCNSTLEMPSKRGGDYTIEIMELLPYSTDLDPHKTHDAAELEVSLSAVLKRVHSVPPSIMAQCNLTLCLCRRLQSMNTSFTGKTLEQILFITQKGIEAAQAIIDARVPWHQMANVPFQIICLLLAIDTRESLAQLNDAMQCLNNIATVYNTNATKEALNTASLLILMQQRRKEKCASNLSKIVKNFPILPLSETQVEAPLQQIDDMRWFNNLAGELSGFDYSDLDRFLSQSMF